Protein AF-A0A5M6A3G6-F1 (afdb_monomer)

pLDDT: mean 91.31, std 10.98, range [29.58, 98.94]

Radius of gyration: 37.59 Å; Cα contacts (8 Å, |Δi|>4): 3059; chains: 1; bounding box: 107×96×107 Å

Mean predicted aligned error: 11.89 Å

Solvent-accessible surface area (backbone atoms only — not comparable to full-atom values): 62170 Å² total; per-residue (Å²): 122,76,72,61,55,53,55,51,49,55,51,47,53,53,49,56,65,65,65,53,73,75,78,51,38,37,45,94,89,37,38,76,45,48,61,46,53,54,71,27,31,33,20,28,87,78,66,41,53,37,49,49,36,28,36,42,50,59,75,40,36,66,74,42,69,69,41,74,74,33,57,95,84,43,53,68,52,46,49,55,53,57,54,47,35,55,52,34,25,47,72,44,64,48,51,45,43,27,36,39,38,43,46,39,42,76,60,21,34,46,87,91,60,89,68,95,48,60,44,48,66,88,42,60,30,69,70,41,33,56,57,36,40,67,62,47,53,47,56,49,46,55,48,41,42,65,46,26,22,34,31,36,39,36,53,60,40,40,44,44,69,68,44,44,73,82,35,74,66,49,52,46,46,35,56,52,44,35,54,51,23,59,32,83,86,49,34,56,31,56,51,43,32,37,32,71,56,41,47,36,28,21,30,48,22,89,86,75,47,75,38,56,88,50,57,57,25,33,56,38,48,34,57,43,50,45,56,38,51,50,49,20,44,76,54,66,29,70,38,43,37,24,46,56,25,25,52,52,13,53,36,38,40,42,38,56,80,50,60,78,85,73,78,30,54,31,36,32,32,38,54,48,46,17,46,48,40,19,17,20,51,84,81,86,86,28,52,82,73,45,21,37,71,48,22,52,50,30,37,55,65,13,47,44,48,40,47,72,55,18,20,33,33,34,77,39,26,41,34,18,47,66,91,63,72,80,48,87,18,27,21,35,18,61,41,68,80,37,66,23,29,48,34,31,48,51,53,54,42,58,74,66,71,31,52,19,40,32,46,56,54,59,46,74,56,50,30,65,40,58,99,59,72,63,58,96,90,53,76,74,45,66,58,46,24,68,39,14,46,59,34,48,49,48,56,49,26,58,52,44,67,76,44,43,57,51,36,47,71,81,88,74,67,43,62,18,67,68,86,77,64,32,31,37,55,42,36,41,56,34,53,40,33,50,33,25,47,46,70,60,91,76,38,34,39,34,36,21,46,39,35,42,28,24,45,12,53,40,27,31,34,21,66,52,85,43,35,43,36,82,54,40,46,71,35,68,67,94,64,85,40,48,33,39,51,49,33,98,88,37,62,35,68,59,31,43,46,41,44,43,22,62,48,76,58,96,73,32,40,40,39,39,28,16,32,90,87,83,32,12,36,40,35,36,29,72,42,88,76,56,72,58,51,78,44,82,45,95,56,56,42,48,29,21,9,60,38,80,56,94,98,38,39,36,40,34,24,34,65,36,48,32,29,39,29,39,33,48,100,83,68,37,73,42,87,88,46,67,39,84,46,47,66,57,82,90,55,77,44,28,28,48,30,32,43,46,80,59,89,77,31,31,33,46,34,28,16,37,43,78,84,79,23,23,24,35,36,30,39,20,78,40,92,75,40,78,56,48,78,45,81,39,34,74,40,88,33,38,25,36,37,24,69,45,66,39,84,68,69,49,40,32,32,40,26,21,28,73,55,56,27,44,22,26,22,28,32,65,30,52,37,45,78,55,98,90,36,78,39,42,36,60,97,55,33,76,56,53,65,45,71,55,65,62,46,87,68,85,75,77,90,40,51,58,75,73,60,47,51,38,70,50,87,60,82,62,88,59,49,25,20,53,27,51,58,57,51,68,31,47,41,32,71,88,48,62,37,16,41,34,34,32,26,63,42,68,42,94,50,70,93,60,36,39,50,26,40,29,30,71,48,55,47,32,95,93,40,44,65,61,30,43,44,34,35,41,35,36,56,71,52,53,38,58,33,25,41,34,40,45,29,47,44,42,46,52,24,35,37,41,32,41,32,25,54,98,83,36,44,22,34,34,25,39,39,35,52,68,84,56,89,61,78,67,46,76,47,80,59,59,76,56,87,65,49,52,43,30,38,35,40,34,38,18,71,84,74,37,34,32,42,35,30,37,21,79,75,83,74,60,73,47,78,50,71,73,68,40,75,49,38,58,34,71,72,47,59,53,29,34,19,43,30,42,39,28,28,6,57,68,50,60,78,26,34,35,37,33,42,34,39,34,41,49,95,73,79,59,66,75,62,53,42,69,86,79,74,86,64,78,57,70,43,73,38,35,54,71,45,68,48,60,78,66,67,53,68,43,78,41,47,33,50,38,71,51,72,54,48,33,33,39,32,28,66,70,69,52,74,44,84,36,28,53,52,40,48,78,49,61,78,30,63,79,25,40,44,78,55,72,37,25,41,31,20,63,31,66,45,64,31,50,36,40,39,32,41,69,30,85,81,62,43,73,44,69,52,69,35,40,38,37,19,31,76,62,57,67,40,65,89,64,34,41,25,56,78,33,49,72,37,44,60,40,48,92,69,31,33,37,29,27,15,74,69,5,26,25,32,42,75,37,97,78,26,32,69,47,62,92,33,48,28,43,37,39,32,36,71,52,75,30,66,88,36,67,30,25,43,36,40,24,53,44,99,44,91,87,50,74,32,30,72,43,77,39,32,75,43,53,60,44,81,43,48,43,84,75,37,38,18,61,102,54,90,49,69,49,52,34,63,34,33,15,35,42,36,42,34,25,56,31,81,50,74,45,30,48,71,47,52,49,64,26,77,50,92,84,65,52,76,71,68,66,78,72,72,83,71,67,63,95,45,48,64,22,43,30,23,40,78,87,68,50,76,76,47,69,66,38,44,54,72,54,50,68,74,73,51,72,68,46,63,30,26,49,63,89,38,84,44,76,38,82,122

Structure (mmCIF, N/CA/C/O backbone):
data_AF-A0A5M6A3G6-F1
#
_entry.id   AF-A0A5M6A3G6-F1
#
loop_
_atom_site.group_PDB
_atom_site.id
_atom_site.type_symbol
_atom_site.label_atom_id
_atom_site.label_alt_id
_atom_site.label_comp_id
_atom_site.label_asym_id
_atom_site.label_entity_id
_atom_site.label_seq_id
_atom_site.pdbx_PDB_ins_code
_atom_site.Cartn_x
_atom_site.Cartn_y
_atom_site.Cartn_z
_atom_site.occupancy
_atom_site.B_iso_or_equiv
_atom_site.auth_seq_id
_atom_site.auth_comp_id
_atom_site.auth_asym_id
_atom_site.auth_atom_id
_atom_site.pdbx_PDB_model_num
ATOM 1 N N . MET A 1 1 ? 40.052 42.324 5.646 1.00 44.34 1 MET A N 1
ATOM 2 C CA . MET A 1 1 ? 39.030 41.445 6.258 1.00 44.34 1 MET A CA 1
ATOM 3 C C . MET A 1 1 ? 37.590 41.739 5.827 1.00 44.34 1 MET A C 1
ATOM 5 O O . MET A 1 1 ? 36.811 40.811 5.893 1.00 44.34 1 MET A O 1
ATOM 9 N N . LYS A 1 2 ? 37.217 42.934 5.326 1.00 38.97 2 LYS A N 1
ATOM 10 C CA . LYS A 1 2 ? 35.845 43.199 4.823 1.00 38.97 2 LYS A CA 1
ATOM 11 C C . LYS A 1 2 ? 35.543 42.724 3.384 1.00 38.97 2 LYS A C 1
ATOM 13 O O . LYS A 1 2 ? 34.384 42.518 3.070 1.00 38.97 2 LYS A O 1
ATOM 18 N N . ASN A 1 3 ? 36.555 42.498 2.538 1.00 44.38 3 ASN A N 1
ATOM 19 C CA . ASN A 1 3 ? 36.342 42.066 1.141 1.00 44.38 3 ASN A CA 1
ATOM 20 C C . ASN A 1 3 ? 36.299 40.543 0.934 1.00 44.38 3 ASN A C 1
ATOM 22 O O . ASN A 1 3 ? 35.901 40.101 -0.131 1.00 44.38 3 ASN A O 1
ATOM 26 N N . ILE A 1 4 ? 36.695 39.740 1.928 1.00 45.25 4 ILE A N 1
ATOM 27 C CA . ILE A 1 4 ? 36.640 38.268 1.830 1.00 45.25 4 ILE A CA 1
ATOM 28 C C . ILE A 1 4 ? 35.247 37.762 2.237 1.00 45.25 4 ILE A C 1
ATOM 30 O O . ILE A 1 4 ? 34.773 36.770 1.704 1.00 45.25 4 ILE A O 1
ATOM 34 N N . THR A 1 5 ? 34.546 38.493 3.107 1.00 46.38 5 THR A N 1
ATOM 35 C CA . THR A 1 5 ? 33.205 38.132 3.579 1.00 46.38 5 THR A CA 1
ATOM 36 C C . THR A 1 5 ? 32.126 38.343 2.516 1.00 46.38 5 THR A C 1
ATOM 38 O O . THR A 1 5 ? 31.248 37.502 2.397 1.00 46.38 5 THR A O 1
ATOM 41 N N . ASN A 1 6 ? 32.213 39.394 1.690 1.00 43.28 6 ASN A N 1
ATOM 42 C CA . ASN A 1 6 ? 31.224 39.618 0.624 1.00 43.28 6 ASN A CA 1
ATOM 43 C C . ASN A 1 6 ? 31.356 38.619 -0.532 1.00 43.28 6 ASN A C 1
ATOM 45 O O . ASN A 1 6 ? 30.341 38.156 -1.031 1.00 43.28 6 ASN A O 1
ATOM 49 N N . VAL A 1 7 ? 32.579 38.217 -0.897 1.00 50.50 7 VAL A N 1
ATOM 50 C CA . VAL A 1 7 ? 32.787 37.181 -1.924 1.00 50.50 7 VAL A CA 1
ATOM 51 C C . VAL A 1 7 ? 32.307 35.818 -1.420 1.00 50.50 7 VAL A C 1
ATOM 53 O O . VAL A 1 7 ? 31.741 35.060 -2.190 1.00 50.50 7 VAL A O 1
ATOM 56 N N . PHE A 1 8 ? 32.458 35.521 -0.125 1.00 50.53 8 PHE A N 1
ATOM 57 C CA . PHE A 1 8 ? 31.960 34.274 0.466 1.00 50.53 8 PHE A CA 1
ATOM 58 C C . PHE A 1 8 ? 30.425 34.235 0.555 1.00 50.53 8 PHE A C 1
ATOM 60 O O . PHE A 1 8 ? 29.841 33.184 0.326 1.00 50.53 8 PHE A O 1
ATOM 67 N N . TYR A 1 9 ? 29.769 35.371 0.825 1.00 47.56 9 TYR A N 1
ATOM 68 C CA . TYR A 1 9 ? 28.304 35.478 0.817 1.00 47.56 9 TYR A CA 1
ATOM 69 C C . TYR A 1 9 ? 27.712 35.456 -0.600 1.00 47.56 9 TYR A C 1
ATOM 71 O O . TYR A 1 9 ? 26.699 34.801 -0.805 1.00 47.56 9 TYR A O 1
ATOM 79 N N . GLU A 1 10 ? 28.346 36.092 -1.591 1.00 44.28 10 GLU A N 1
ATOM 80 C CA . GLU A 1 10 ? 27.923 35.983 -2.997 1.00 44.28 10 GLU A CA 1
ATOM 81 C C . GLU A 1 10 ? 28.148 34.567 -3.551 1.00 44.28 10 GLU A C 1
ATOM 83 O O . GLU A 1 10 ? 27.315 34.070 -4.303 1.00 44.28 10 GLU A O 1
ATOM 88 N N . PHE A 1 11 ? 29.213 33.876 -3.122 1.00 48.66 11 PHE A N 1
ATOM 89 C CA . PHE A 1 11 ? 29.443 32.471 -3.468 1.00 48.66 11 PHE A CA 1
ATOM 90 C C . PHE A 1 11 ? 28.448 31.536 -2.766 1.00 48.66 11 PHE A C 1
ATOM 92 O O . PHE A 1 11 ? 28.004 30.581 -3.387 1.00 48.66 11 PHE A O 1
ATOM 99 N N . LEU A 1 12 ? 28.046 31.815 -1.516 1.00 43.69 12 LEU A N 1
ATOM 100 C CA . LEU A 1 12 ? 27.002 31.051 -0.818 1.00 43.69 12 LEU A CA 1
ATOM 101 C C . LEU A 1 12 ? 25.613 31.282 -1.418 1.00 43.69 12 LEU A C 1
ATOM 103 O O . LEU A 1 12 ? 24.862 30.330 -1.548 1.00 43.69 12 LEU A O 1
ATOM 107 N N . ILE A 1 13 ? 25.279 32.510 -1.824 1.00 44.72 13 ILE A N 1
ATOM 108 C CA . ILE A 1 13 ? 24.009 32.802 -2.506 1.00 44.72 13 ILE A CA 1
ATOM 109 C C . ILE A 1 13 ? 23.997 32.146 -3.892 1.00 44.72 13 ILE A C 1
ATOM 111 O O . ILE A 1 13 ? 23.001 31.538 -4.262 1.00 44.72 13 ILE A O 1
ATOM 115 N N . ALA A 1 14 ? 25.115 32.171 -4.626 1.00 35.78 14 ALA A N 1
ATOM 116 C CA . ALA A 1 14 ? 25.240 31.438 -5.884 1.00 35.78 14 ALA A CA 1
ATOM 117 C C . ALA A 1 14 ? 25.163 29.911 -5.684 1.00 35.78 14 ALA A C 1
ATOM 119 O O . ALA A 1 14 ? 24.545 29.240 -6.501 1.00 35.78 14 ALA A O 1
ATOM 120 N N . LEU A 1 15 ? 25.723 29.362 -4.597 1.00 33.62 15 LEU A N 1
ATOM 121 C CA . LEU A 1 15 ? 25.658 27.929 -4.277 1.00 33.62 15 LEU A CA 1
ATOM 122 C C . LEU A 1 15 ? 24.265 27.499 -3.777 1.00 33.62 15 LEU A C 1
ATOM 124 O O . LEU A 1 15 ? 23.814 26.412 -4.116 1.00 33.62 15 LEU A O 1
ATOM 128 N N . CYS A 1 16 ? 23.555 28.357 -3.037 1.00 35.69 16 CYS A N 1
ATOM 129 C CA . CYS A 1 16 ? 22.162 28.133 -2.637 1.00 35.69 16 CYS A CA 1
ATOM 130 C C . CYS A 1 16 ? 21.196 28.247 -3.829 1.00 35.69 16 CYS A C 1
ATOM 132 O O . CYS A 1 16 ? 20.249 27.476 -3.898 1.00 35.69 16 CYS A O 1
ATOM 134 N N . CYS A 1 17 ? 21.471 29.115 -4.810 1.00 30.91 17 CYS A N 1
ATOM 135 C CA . CYS A 1 17 ? 20.741 29.138 -6.086 1.00 30.91 17 CYS A CA 1
ATOM 136 C C . CYS A 1 17 ? 21.156 28.012 -7.058 1.00 30.91 17 CYS A C 1
ATOM 138 O O . CYS A 1 17 ? 20.482 27.803 -8.060 1.00 30.91 17 CYS A O 1
ATOM 140 N N . LEU A 1 18 ? 22.255 27.295 -6.790 1.00 29.58 18 LEU A N 1
ATOM 141 C CA . LEU A 1 18 ? 22.707 26.127 -7.564 1.00 29.58 18 LEU A CA 1
ATOM 142 C C . LEU A 1 18 ? 22.288 24.784 -6.940 1.00 29.58 18 LEU A C 1
ATOM 144 O O . LEU A 1 18 ? 22.514 23.748 -7.559 1.00 29.58 18 LEU A O 1
ATOM 148 N N . MET A 1 19 ? 21.683 24.787 -5.745 1.00 31.11 19 MET A N 1
ATOM 149 C CA . MET A 1 19 ? 21.135 23.588 -5.089 1.00 31.11 19 MET A CA 1
ATOM 150 C C . MET A 1 19 ? 19.605 23.573 -5.002 1.00 31.11 19 MET A C 1
ATOM 152 O O . MET A 1 19 ? 19.036 22.624 -4.476 1.00 31.11 19 MET A O 1
ATOM 156 N N . SER A 1 20 ? 18.922 24.548 -5.604 1.00 30.31 20 SER A N 1
ATOM 157 C CA . SER A 1 20 ? 17.609 24.264 -6.171 1.00 30.31 20 SER A CA 1
ATOM 158 C C . SER A 1 20 ? 17.848 23.407 -7.410 1.00 30.31 20 SER A C 1
ATOM 160 O O . SER A 1 20 ? 18.215 23.940 -8.462 1.00 30.31 20 SER A O 1
ATOM 162 N N . SER A 1 21 ? 17.682 22.085 -7.302 1.00 32.34 21 SER A N 1
ATOM 163 C CA . SER A 1 21 ? 17.351 21.289 -8.481 1.00 32.34 21 SER A CA 1
ATOM 164 C C . SER A 1 21 ? 16.167 22.003 -9.118 1.00 32.34 21 SER A C 1
ATOM 166 O O . SER A 1 21 ? 15.085 22.036 -8.534 1.00 32.34 21 SER A O 1
ATOM 168 N N . SER A 1 22 ? 16.396 22.694 -10.233 1.00 35.22 22 SER A N 1
ATOM 169 C CA . SER A 1 22 ? 15.301 23.217 -11.038 1.00 35.22 22 SER A CA 1
ATOM 170 C C . SER A 1 22 ? 14.520 21.970 -11.394 1.00 35.22 22 SER A C 1
ATOM 172 O O . SER A 1 22 ? 15.060 21.106 -12.089 1.00 35.22 22 SER A O 1
ATOM 174 N N . ALA A 1 23 ? 13.352 21.784 -10.790 1.00 40.34 23 ALA A N 1
ATOM 175 C CA . ALA A 1 23 ? 12.587 20.599 -11.092 1.00 40.34 23 ALA A CA 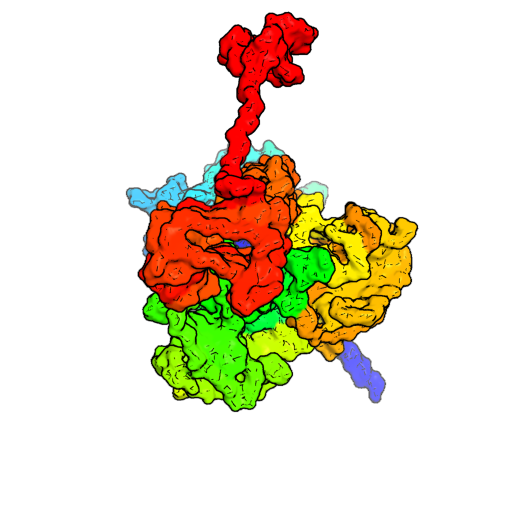1
ATOM 176 C C . ALA A 1 23 ? 12.290 20.624 -12.602 1.00 40.34 23 ALA A C 1
ATOM 178 O O . ALA A 1 23 ? 12.112 21.675 -13.223 1.00 40.34 23 ALA A O 1
ATOM 179 N N . LEU A 1 24 ? 12.478 19.457 -13.209 1.00 51.84 24 LEU A N 1
ATOM 180 C CA . LEU A 1 24 ? 12.478 19.261 -14.650 1.00 51.84 24 LEU A CA 1
ATOM 181 C C . LEU A 1 24 ? 11.024 19.299 -15.108 1.00 51.84 24 LEU A C 1
ATOM 183 O O . LEU A 1 24 ? 10.264 18.412 -14.729 1.00 51.84 24 LEU A O 1
ATOM 187 N N . TRP A 1 25 ? 10.639 20.301 -15.897 1.00 58.38 25 TRP A N 1
ATOM 188 C CA . TRP A 1 25 ? 9.245 20.465 -16.302 1.00 58.38 25 TRP A CA 1
ATOM 189 C C . TRP A 1 25 ? 9.119 20.798 -17.794 1.00 58.38 25 TRP A C 1
ATOM 191 O O . TRP A 1 25 ? 9.829 21.679 -18.286 1.00 58.38 25 TRP A O 1
ATOM 201 N N . ALA A 1 26 ? 8.211 20.127 -18.517 1.00 60.78 26 ALA A N 1
ATOM 202 C CA . ALA A 1 26 ? 7.874 20.497 -19.903 1.00 60.78 26 ALA A CA 1
ATOM 203 C C . ALA A 1 26 ? 7.131 21.838 -19.962 1.00 60.78 26 ALA A C 1
ATOM 205 O O . ALA A 1 26 ? 7.266 22.615 -20.907 1.00 60.78 26 ALA A O 1
ATOM 206 N N . TRP A 1 27 ? 6.383 22.143 -18.906 1.00 77.88 27 TRP A N 1
ATOM 207 C CA . TRP A 1 27 ? 5.884 23.470 -18.592 1.00 77.88 27 TRP A CA 1
ATOM 208 C C . TRP A 1 27 ? 5.835 23.671 -17.084 1.00 77.88 27 TRP A C 1
ATOM 210 O O . TRP A 1 27 ? 5.899 22.694 -16.356 1.00 77.88 27 TRP A O 1
ATOM 220 N N . GLU A 1 28 ? 5.703 24.922 -16.634 1.00 67.56 28 GLU A N 1
ATOM 221 C CA . GLU A 1 28 ? 5.593 25.282 -15.211 1.00 67.56 28 GLU A CA 1
ATOM 222 C C . GLU A 1 28 ? 4.707 24.283 -14.443 1.00 67.56 28 GLU A C 1
ATOM 224 O O . GLU A 1 28 ? 3.577 24.018 -14.851 1.00 67.56 28 GLU A O 1
ATOM 229 N N . ASP A 1 29 ? 5.282 23.688 -13.394 1.00 63.97 29 ASP A N 1
ATOM 230 C CA . ASP A 1 29 ? 4.662 22.728 -12.471 1.00 63.97 29 ASP A CA 1
ATOM 231 C C . ASP A 1 29 ? 4.391 21.294 -12.988 1.00 63.97 29 ASP A C 1
ATOM 233 O O . ASP A 1 29 ? 3.939 20.449 -12.213 1.00 63.97 29 ASP A O 1
ATOM 237 N N . MET A 1 30 ? 4.720 20.941 -14.242 1.00 83.19 30 MET A N 1
ATOM 238 C CA . MET A 1 30 ? 4.516 19.566 -14.736 1.00 83.19 30 MET A CA 1
ATOM 239 C C . MET A 1 30 ? 5.638 18.608 -14.323 1.00 83.19 30 MET A C 1
ATOM 241 O O . MET A 1 30 ? 6.730 18.616 -14.891 1.00 83.19 30 MET A O 1
ATOM 245 N N . SER A 1 31 ? 5.338 17.742 -13.359 1.00 84.38 31 SER A N 1
ATOM 246 C CA . SER A 1 31 ? 6.237 16.698 -12.863 1.00 84.38 31 SER A CA 1
ATOM 247 C C . SER A 1 31 ? 6.411 15.509 -13.824 1.00 84.38 31 SER A C 1
ATOM 249 O O . SER A 1 31 ? 5.629 15.314 -14.750 1.00 84.38 31 SER A O 1
ATOM 251 N N . MET A 1 32 ? 7.437 14.688 -13.579 1.00 89.88 32 MET A N 1
ATOM 252 C CA . MET A 1 32 ? 7.786 13.516 -14.397 1.00 89.88 32 MET A CA 1
ATOM 253 C C . MET A 1 32 ? 7.957 12.241 -13.545 1.00 89.88 32 MET A C 1
ATOM 255 O O . MET A 1 32 ? 9.022 11.612 -13.590 1.00 89.88 32 MET A O 1
ATOM 259 N N . PRO A 1 33 ? 6.951 11.843 -12.745 1.00 90.81 33 PRO A N 1
ATOM 260 C CA . PRO A 1 33 ? 7.026 10.639 -11.927 1.00 90.81 33 PRO A CA 1
ATOM 261 C C . PRO A 1 33 ? 7.120 9.378 -12.798 1.00 90.81 33 PRO A C 1
ATOM 263 O O . PRO A 1 33 ? 6.880 9.394 -14.014 1.00 90.81 33 PRO A O 1
ATOM 266 N N . ARG A 1 34 ? 7.442 8.243 -12.178 1.00 90.50 34 ARG A N 1
ATOM 267 C CA . ARG A 1 34 ? 7.349 6.950 -12.861 1.00 90.50 34 ARG A CA 1
ATOM 268 C C . ARG A 1 34 ? 5.881 6.614 -13.119 1.00 90.50 34 ARG A C 1
ATOM 270 O O . ARG A 1 34 ? 5.117 6.458 -12.176 1.00 90.50 34 ARG A O 1
ATOM 277 N N . LEU A 1 35 ? 5.517 6.427 -14.383 1.00 94.31 35 LEU A N 1
ATOM 278 C CA . LEU A 1 35 ? 4.175 5.969 -14.743 1.00 94.31 35 LEU A CA 1
ATOM 279 C C . LEU A 1 35 ? 4.099 4.442 -14.762 1.00 94.31 35 LEU A C 1
ATOM 281 O O . LEU A 1 35 ? 5.102 3.758 -15.007 1.00 94.31 35 LEU A O 1
ATOM 285 N N . HIS A 1 36 ? 2.899 3.918 -14.542 1.00 94.94 36 HIS A N 1
ATOM 286 C CA . HIS A 1 36 ? 2.589 2.499 -14.673 1.00 94.94 36 HIS A CA 1
ATOM 287 C C . HIS A 1 36 ? 1.163 2.293 -15.193 1.00 94.94 36 HIS A C 1
ATOM 289 O O . HIS A 1 36 ? 0.386 3.242 -15.299 1.00 94.94 36 HIS A O 1
ATOM 295 N N . VAL A 1 37 ? 0.850 1.063 -15.594 1.00 95.56 37 VAL A N 1
ATOM 296 C CA . VAL A 1 37 ? -0.496 0.695 -16.047 1.00 95.56 37 VAL A CA 1
ATOM 297 C C . VAL A 1 37 ? -1.285 0.141 -14.867 1.00 95.56 37 VAL A C 1
ATOM 299 O O . VAL A 1 37 ? -0.849 -0.834 -14.257 1.00 95.56 37 VAL A O 1
ATOM 302 N N . GLU A 1 38 ? -2.448 0.729 -14.592 1.00 90.44 38 GLU A N 1
ATOM 303 C CA . GLU A 1 38 ? -3.414 0.239 -13.608 1.00 90.44 38 GLU A CA 1
ATOM 304 C C . GLU A 1 38 ? -4.786 0.082 -14.276 1.00 90.44 38 GLU A C 1
ATOM 306 O O . GLU A 1 38 ? -5.403 1.046 -14.746 1.00 90.44 38 GLU A O 1
ATOM 311 N N . GLY A 1 39 ? -5.247 -1.168 -14.380 1.00 89.62 39 GLY A N 1
ATOM 312 C CA . GLY A 1 39 ? -6.423 -1.511 -15.176 1.00 89.62 39 GLY A CA 1
ATOM 313 C C . GLY A 1 39 ? -6.302 -0.967 -16.603 1.00 89.62 39 GLY A C 1
ATOM 314 O O . GLY A 1 39 ? -5.315 -1.203 -17.298 1.00 89.62 39 GLY A O 1
ATOM 315 N N . ARG A 1 40 ? -7.300 -0.187 -17.034 1.00 94.12 40 ARG A N 1
ATOM 316 C CA . ARG A 1 40 ? -7.315 0.434 -18.367 1.00 94.12 40 ARG A CA 1
ATOM 317 C C . ARG A 1 40 ? -6.567 1.765 -18.467 1.00 94.12 40 ARG A C 1
ATOM 319 O O . ARG A 1 40 ? -6.582 2.362 -19.541 1.00 94.12 40 ARG A O 1
ATOM 326 N N . TYR A 1 41 ? -5.966 2.260 -17.390 1.00 95.56 41 TYR A N 1
ATOM 327 C CA . TYR A 1 41 ? -5.386 3.599 -17.337 1.00 95.56 41 TYR A CA 1
ATOM 328 C C . TYR A 1 41 ? -3.861 3.556 -17.263 1.00 95.56 41 TYR A C 1
ATOM 330 O O . TYR A 1 41 ? -3.257 2.631 -16.724 1.00 95.56 41 TYR A O 1
ATOM 338 N N . LEU A 1 42 ? -3.241 4.596 -17.813 1.00 96.38 42 LEU A N 1
ATOM 339 C CA . LEU A 1 42 ? -1.889 4.988 -17.453 1.00 96.38 42 LEU A CA 1
ATOM 340 C C . LEU A 1 42 ? -2.015 5.902 -16.231 1.00 96.38 42 LEU A C 1
ATOM 342 O O . LEU A 1 42 ? -2.806 6.844 -16.269 1.00 96.38 42 LEU A O 1
ATOM 346 N N . VAL A 1 43 ? -1.281 5.613 -15.162 1.00 93.94 43 VAL A N 1
ATOM 347 C CA . VAL A 1 43 ? -1.388 6.346 -13.895 1.00 93.94 43 VAL A CA 1
ATOM 348 C C . VAL A 1 43 ? -0.020 6.736 -13.348 1.00 93.94 43 VAL A C 1
ATOM 350 O O . VAL A 1 43 ? 1.005 6.114 -13.659 1.00 93.94 43 VAL A O 1
ATOM 353 N N . ASP A 1 44 ? -0.006 7.794 -12.545 1.00 92.62 44 ASP A N 1
ATOM 354 C CA . ASP A 1 44 ? 1.148 8.164 -11.728 1.00 92.62 44 ASP A CA 1
ATOM 355 C C . ASP A 1 44 ? 1.199 7.350 -10.410 1.00 92.62 44 ASP A C 1
ATOM 357 O O . ASP A 1 44 ? 0.320 6.522 -10.159 1.00 92.62 44 ASP A O 1
ATOM 361 N N . PRO A 1 45 ? 2.236 7.515 -9.566 1.00 86.69 45 PRO A N 1
ATOM 362 C CA . PRO A 1 45 ? 2.382 6.767 -8.312 1.00 86.69 45 PRO A CA 1
ATOM 363 C C . PRO A 1 45 ? 1.282 7.007 -7.271 1.00 86.69 45 PRO A C 1
ATOM 365 O O . PRO A 1 45 ? 1.200 6.248 -6.308 1.00 86.69 45 PRO A O 1
ATOM 368 N N . HIS A 1 46 ? 0.446 8.031 -7.458 1.00 85.75 46 HIS A N 1
ATOM 369 C CA . HIS A 1 4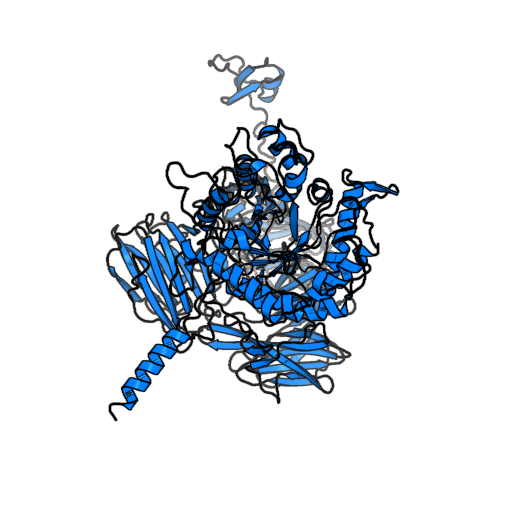6 ? -0.658 8.383 -6.563 1.00 85.75 46 HIS A CA 1
ATOM 370 C C . HIS A 1 46 ? -2.019 7.928 -7.101 1.00 85.75 46 HIS A C 1
ATOM 372 O O . HIS A 1 46 ? -3.048 8.231 -6.499 1.00 85.75 46 HIS A O 1
ATOM 378 N N . GLY A 1 47 ? -2.032 7.214 -8.233 1.00 86.38 47 GLY A N 1
ATOM 379 C CA . GLY A 1 47 ? -3.245 6.720 -8.881 1.00 86.38 47 GLY A CA 1
ATOM 380 C C . GLY A 1 47 ? -3.969 7.766 -9.733 1.00 86.38 47 GLY A C 1
ATOM 381 O O . GLY A 1 47 ? -5.080 7.506 -10.198 1.00 86.38 47 GLY A O 1
ATOM 382 N N . ASN A 1 48 ? -3.377 8.944 -9.974 1.00 89.62 48 ASN A N 1
ATOM 383 C CA . ASN A 1 48 ? -4.002 9.919 -10.867 1.00 89.62 48 ASN A CA 1
ATOM 384 C C . ASN A 1 48 ? -3.922 9.420 -12.311 1.00 89.62 48 ASN A C 1
ATOM 386 O O . ASN A 1 48 ? -2.885 8.919 -12.754 1.00 89.62 48 ASN A O 1
ATOM 390 N N . LYS A 1 49 ? -5.010 9.594 -13.066 1.00 92.06 49 LYS A N 1
ATOM 391 C CA . LYS A 1 49 ? -5.065 9.239 -14.488 1.00 92.06 49 LYS A CA 1
ATOM 392 C C . LYS A 1 49 ? -4.158 10.164 -15.292 1.00 92.06 49 LYS A C 1
ATOM 394 O O . LYS A 1 49 ? -4.173 11.379 -15.112 1.00 92.06 49 LYS A O 1
ATOM 399 N N . VAL A 1 50 ? -3.404 9.584 -16.220 1.00 93.94 50 VAL A N 1
ATOM 400 C CA . VAL A 1 50 ? -2.468 10.303 -17.081 1.00 93.94 50 VAL A CA 1
ATOM 401 C C . VAL A 1 50 ? -2.759 10.011 -18.548 1.00 93.94 50 VAL A C 1
ATOM 403 O O . VAL A 1 50 ? -2.685 8.865 -18.983 1.00 93.94 50 VAL A O 1
ATOM 406 N N . ASN A 1 51 ? -3.001 11.059 -19.338 1.00 95.31 51 ASN A N 1
ATOM 407 C CA . ASN A 1 51 ? -3.039 10.977 -20.798 1.00 95.31 51 ASN A CA 1
ATOM 408 C C . ASN A 1 51 ? -1.920 11.839 -21.394 1.00 95.31 51 ASN A C 1
ATOM 410 O O . ASN A 1 51 ? -1.859 13.059 -21.219 1.00 95.31 51 ASN A O 1
ATOM 414 N N . LEU A 1 52 ? -1.004 11.191 -22.109 1.00 96.69 52 LEU A N 1
ATOM 415 C CA . LEU A 1 52 ? 0.155 11.842 -22.701 1.00 96.69 52 LEU A CA 1
ATOM 416 C C . LEU A 1 52 ? -0.190 12.426 -24.076 1.00 96.69 52 LEU A C 1
ATOM 418 O O . LEU A 1 52 ? -0.830 11.779 -24.901 1.00 96.69 52 LEU A O 1
ATOM 422 N N . HIS A 1 53 ? 0.285 13.642 -24.328 1.00 96.75 53 HIS A N 1
ATOM 423 C CA . HIS A 1 53 ? 0.072 14.422 -25.538 1.00 96.75 53 HIS A CA 1
ATOM 424 C C . HIS A 1 53 ? 1.406 14.918 -26.093 1.00 96.75 53 HIS A C 1
ATOM 426 O O . HIS A 1 53 ? 2.202 15.540 -25.383 1.00 96.75 53 HIS A O 1
ATOM 432 N N . GLY A 1 54 ? 1.692 14.603 -27.354 1.00 96.69 54 GLY A N 1
ATOM 433 C CA . GLY A 1 54 ? 3.071 14.664 -27.833 1.00 96.69 54 GLY A CA 1
ATOM 434 C C . GLY A 1 54 ? 3.252 14.909 -29.317 1.00 96.69 54 GLY A C 1
ATOM 435 O O . GLY A 1 54 ? 2.322 15.281 -30.039 1.00 96.69 54 GLY A O 1
ATOM 436 N N . PHE A 1 55 ? 4.488 14.678 -29.752 1.00 97.62 55 PHE A N 1
ATOM 437 C CA . PHE A 1 55 ? 4.943 14.747 -31.139 1.00 97.62 55 PHE A CA 1
ATOM 438 C C . PHE A 1 55 ? 5.935 13.617 -31.435 1.00 97.62 55 PHE A C 1
ATOM 440 O O . PHE A 1 55 ? 6.398 12.920 -30.529 1.00 97.62 55 PHE A O 1
ATOM 447 N N . ALA A 1 56 ? 6.272 13.431 -32.709 1.00 96.56 56 ALA A N 1
ATOM 448 C CA . ALA A 1 56 ? 7.257 12.447 -33.141 1.00 96.56 56 ALA A CA 1
ATOM 449 C C . ALA A 1 56 ? 8.511 13.113 -33.714 1.00 96.56 56 ALA A C 1
ATOM 451 O O . ALA A 1 56 ? 8.450 14.176 -34.335 1.00 96.56 56 ALA A O 1
ATOM 452 N N . GLN A 1 57 ? 9.657 12.453 -33.557 1.00 95.44 57 GLN A N 1
ATOM 453 C CA . GLN A 1 57 ? 10.907 12.891 -34.164 1.00 95.44 57 GLN A CA 1
ATOM 454 C C . GLN A 1 57 ? 11.696 11.705 -34.713 1.00 95.44 57 GLN A C 1
ATOM 456 O O . GLN A 1 57 ? 11.910 10.693 -34.043 1.00 95.44 57 GLN A O 1
ATOM 461 N N . THR A 1 58 ? 12.153 11.866 -35.954 1.00 93.88 58 THR A N 1
ATOM 462 C CA . THR A 1 58 ? 12.992 10.895 -36.655 1.00 93.88 58 THR A CA 1
ATOM 463 C C . THR A 1 58 ? 14.375 11.484 -36.878 1.00 93.88 58 THR A C 1
ATOM 465 O O . THR A 1 58 ? 14.519 12.555 -37.471 1.00 93.88 58 THR A O 1
ATOM 468 N N . TYR A 1 59 ? 15.406 10.785 -36.410 1.00 93.75 59 TYR A N 1
ATOM 469 C CA . TYR A 1 59 ? 16.789 11.249 -36.504 1.00 93.75 59 TYR A CA 1
ATOM 470 C C . TYR A 1 59 ? 17.445 10.712 -37.768 1.00 93.75 59 TYR A C 1
ATOM 472 O O . TYR A 1 59 ? 18.228 9.769 -37.728 1.00 93.75 59 TYR A O 1
ATOM 480 N N . SER A 1 60 ? 17.132 11.309 -38.908 1.00 91.00 60 SER A N 1
ATOM 481 C CA . SER A 1 60 ? 17.712 10.929 -40.194 1.00 91.00 60 SER A CA 1
ATOM 482 C C . SER A 1 60 ? 17.894 12.167 -41.061 1.00 91.00 60 SER A C 1
ATOM 484 O O . SER A 1 60 ? 17.044 13.061 -41.009 1.00 91.00 60 SER A O 1
ATOM 486 N N . PRO A 1 61 ? 18.957 12.247 -41.888 1.00 89.00 61 PRO A N 1
ATOM 487 C CA . PRO A 1 61 ? 19.180 13.394 -42.759 1.00 89.00 61 PRO A CA 1
ATOM 488 C C . PRO A 1 61 ? 17.952 13.709 -43.611 1.00 89.00 61 PRO A C 1
ATOM 490 O O . PRO A 1 61 ? 17.593 14.870 -43.761 1.00 89.00 61 PRO A O 1
ATOM 493 N N . TRP A 1 62 ? 17.270 12.679 -44.121 1.00 88.06 62 TRP A N 1
ATOM 494 C CA . TRP A 1 62 ? 16.089 12.836 -44.967 1.00 88.06 62 TRP A CA 1
ATOM 495 C C . TRP A 1 62 ? 14.952 13.580 -44.256 1.00 88.06 62 TRP A C 1
ATOM 497 O O . TRP A 1 62 ? 14.428 14.559 -44.787 1.00 88.06 62 TRP A O 1
ATOM 507 N N . PHE A 1 63 ? 14.634 13.166 -43.029 1.00 86.06 63 PHE A N 1
ATOM 508 C CA . PHE A 1 63 ? 13.606 13.797 -42.200 1.00 86.06 63 PHE A CA 1
ATOM 509 C C . PHE A 1 63 ? 14.070 15.128 -41.588 1.00 86.06 63 PHE A C 1
ATOM 511 O O . PHE A 1 63 ? 13.254 15.989 -41.277 1.00 86.06 63 PHE A O 1
ATOM 518 N N . ASN A 1 64 ? 15.380 15.355 -41.469 1.00 88.81 64 ASN A N 1
ATOM 519 C CA . ASN A 1 64 ? 15.961 16.612 -41.004 1.00 88.81 64 ASN A CA 1
ATOM 520 C C . ASN A 1 64 ? 16.200 17.590 -42.169 1.00 88.81 64 ASN A C 1
ATOM 522 O O . ASN A 1 64 ? 17.336 17.947 -42.500 1.00 88.81 64 ASN A O 1
ATOM 526 N N . GLU A 1 65 ? 15.090 18.028 -42.776 1.00 86.62 65 GLU A N 1
ATOM 527 C CA . GLU A 1 65 ? 15.038 18.967 -43.907 1.00 86.62 65 GLU A CA 1
ATOM 528 C C . GLU A 1 65 ? 15.832 18.465 -45.136 1.00 86.62 65 GLU A C 1
ATOM 530 O O . GLU A 1 65 ? 16.645 19.190 -45.714 1.00 86.62 65 GLU A O 1
ATOM 535 N N . MET A 1 66 ? 15.594 17.211 -45.552 1.00 88.44 66 MET A N 1
ATOM 536 C CA . MET A 1 66 ? 16.117 16.600 -46.790 1.00 88.44 66 MET A CA 1
ATOM 537 C C . MET A 1 66 ? 17.650 16.650 -46.924 1.00 88.44 66 MET A C 1
ATOM 539 O O . MET A 1 66 ? 18.199 16.897 -47.999 1.00 88.44 66 MET A O 1
ATOM 543 N N . GLY A 1 67 ? 18.355 16.430 -45.818 1.00 85.62 67 GLY A N 1
ATOM 544 C CA . GLY A 1 67 ? 19.813 16.355 -45.739 1.00 85.62 67 GLY A CA 1
ATOM 545 C C . GLY A 1 67 ? 20.504 17.715 -45.676 1.00 85.62 67 GLY A C 1
ATOM 546 O O . GLY A 1 67 ? 21.727 17.782 -45.747 1.00 85.62 67 GLY A O 1
ATOM 547 N N . GLN A 1 68 ? 19.755 18.814 -45.537 1.00 89.06 68 GLN A N 1
ATOM 548 C CA . GLN A 1 68 ? 20.332 20.163 -45.530 1.00 89.06 68 GLN A CA 1
ATOM 549 C C . GLN A 1 68 ? 21.029 20.529 -44.212 1.00 89.06 68 GLN A C 1
ATOM 551 O O . GLN A 1 68 ? 21.797 21.491 -44.176 1.00 89.06 68 GLN A O 1
ATOM 556 N N . LYS A 1 69 ? 20.762 19.804 -43.118 1.00 90.81 69 LYS A N 1
ATOM 557 C CA . LYS A 1 69 ? 21.307 20.119 -41.784 1.00 90.81 69 LYS A CA 1
ATOM 558 C C . LYS A 1 69 ? 22.550 19.319 -41.439 1.00 90.81 69 LYS A C 1
ATOM 560 O O . LYS A 1 69 ? 23.493 19.862 -40.862 1.00 90.81 69 LYS A O 1
ATOM 565 N N . TRP A 1 70 ? 22.542 18.037 -41.777 1.00 92.44 70 TRP A N 1
ATOM 566 C CA . TRP A 1 70 ? 23.627 17.106 -41.515 1.00 92.44 70 TRP A CA 1
ATOM 567 C C . TRP A 1 70 ? 23.502 15.890 -42.434 1.00 92.44 70 TRP A C 1
ATOM 569 O O . TRP A 1 70 ? 22.421 15.589 -42.935 1.00 92.44 70 TRP A O 1
ATOM 579 N N . ASP A 1 71 ? 24.620 15.212 -42.669 1.00 87.56 71 ASP A N 1
ATOM 580 C CA . ASP A 1 71 ? 24.723 14.013 -43.495 1.00 87.56 71 ASP A CA 1
ATOM 581 C C . ASP A 1 71 ? 25.871 13.116 -42.985 1.00 87.56 71 ASP A C 1
ATOM 583 O O . ASP A 1 71 ? 26.423 13.353 -41.909 1.00 87.56 71 ASP A O 1
ATOM 587 N N . ASN A 1 72 ? 26.221 12.066 -43.739 1.00 89.19 72 ASN A N 1
ATOM 588 C CA . ASN A 1 72 ? 27.420 11.241 -43.516 1.00 89.19 72 ASN A CA 1
ATOM 589 C C . ASN A 1 72 ? 27.615 10.716 -42.077 1.00 89.19 72 ASN A C 1
ATOM 591 O O . ASN A 1 72 ? 28.748 10.601 -41.607 1.00 89.19 72 ASN A O 1
ATOM 595 N N . TYR A 1 73 ? 26.530 10.355 -41.387 1.00 91.75 73 TYR A N 1
ATOM 596 C CA . TYR A 1 73 ? 26.561 9.835 -40.015 1.00 91.75 73 TYR A CA 1
ATOM 597 C C . TYR A 1 73 ? 27.188 10.806 -38.993 1.00 91.75 73 TYR A C 1
ATOM 599 O O . TYR A 1 73 ? 27.784 10.367 -38.003 1.00 91.75 73 TYR A O 1
ATOM 607 N N . ASP A 1 74 ? 27.059 12.119 -39.225 1.00 94.56 74 ASP A N 1
ATOM 608 C CA . ASP A 1 74 ? 27.511 13.185 -38.324 1.00 94.56 74 ASP A CA 1
ATOM 609 C C . ASP A 1 74 ? 26.629 13.259 -37.063 1.00 94.56 74 ASP A C 1
ATOM 611 O O . ASP A 1 74 ? 25.599 13.934 -37.015 1.00 94.56 74 ASP A O 1
ATOM 615 N N . VAL A 1 75 ? 27.048 12.522 -36.030 1.00 96.69 75 VAL A N 1
ATOM 616 C CA . VAL A 1 75 ? 26.347 12.430 -34.740 1.00 96.69 75 VAL A CA 1
ATOM 617 C C . VAL A 1 75 ? 26.219 13.794 -34.059 1.00 96.69 75 VAL A C 1
ATOM 619 O O . VAL A 1 75 ? 25.150 14.112 -33.550 1.00 96.69 75 VAL A O 1
ATOM 622 N N . GLU A 1 76 ? 27.274 14.613 -34.053 1.00 95.94 76 GLU A N 1
ATOM 623 C CA . GLU A 1 76 ? 27.275 15.888 -33.324 1.00 95.94 76 GLU A CA 1
ATOM 624 C C . GLU A 1 76 ? 26.242 16.855 -33.907 1.00 95.94 76 GLU A C 1
ATOM 626 O O . GLU A 1 76 ? 25.449 17.442 -33.167 1.00 95.94 76 GLU A O 1
ATOM 631 N N . LYS A 1 77 ? 26.199 16.991 -35.239 1.00 95.44 77 LYS A N 1
ATOM 632 C CA . LYS A 1 77 ? 25.198 17.849 -35.882 1.00 95.44 77 LYS A CA 1
ATOM 633 C C . LYS A 1 77 ? 23.789 17.279 -35.788 1.00 95.44 77 LYS A C 1
ATOM 635 O O . LYS A 1 77 ? 22.860 18.066 -35.614 1.00 95.44 77 LYS A O 1
ATOM 640 N N . CYS A 1 78 ? 23.632 15.954 -35.870 1.00 96.31 78 CYS A N 1
ATOM 641 C CA . CYS A 1 78 ? 22.342 15.304 -35.649 1.00 96.31 78 CYS A CA 1
ATOM 642 C C . CYS A 1 78 ? 21.784 15.660 -34.268 1.00 96.31 78 CYS A C 1
ATOM 644 O O . CYS A 1 78 ? 20.662 16.158 -34.187 1.00 96.31 78 CYS A O 1
ATOM 646 N N . LEU A 1 79 ? 22.572 15.448 -33.207 1.00 97.38 79 LEU A N 1
ATOM 647 C CA . LEU A 1 79 ? 22.175 15.766 -31.835 1.00 97.38 79 LEU A CA 1
ATOM 648 C C . LEU A 1 79 ? 21.867 17.256 -31.697 1.00 97.38 79 LEU A C 1
ATOM 650 O O . LEU A 1 79 ? 20.759 17.613 -31.322 1.00 97.38 79 LEU A O 1
ATOM 654 N N . LYS A 1 80 ? 22.796 18.133 -32.094 1.00 96.75 80 LYS A N 1
ATOM 655 C CA . LYS A 1 80 ? 22.627 19.584 -31.954 1.00 96.75 80 LYS A CA 1
ATOM 656 C C . LYS A 1 80 ? 21.359 20.105 -32.633 1.00 96.75 80 LYS A C 1
ATOM 658 O O . LYS A 1 80 ? 20.658 20.930 -32.058 1.00 96.75 80 LYS A O 1
ATOM 663 N N . TYR A 1 81 ? 21.081 19.664 -33.859 1.00 96.81 81 TYR A N 1
ATOM 664 C CA . TYR A 1 81 ? 19.900 20.112 -34.593 1.00 96.81 81 TYR A CA 1
ATOM 665 C C . TYR A 1 81 ? 18.611 19.593 -33.951 1.00 96.81 81 TYR A C 1
ATOM 667 O O . TYR A 1 81 ? 17.696 20.370 -33.703 1.00 96.81 81 TYR A O 1
ATOM 675 N N . ASN A 1 82 ? 18.550 18.297 -33.645 1.00 97.12 82 ASN A N 1
ATOM 676 C CA . ASN A 1 82 ? 17.336 17.677 -33.127 1.00 97.12 82 ASN A CA 1
ATOM 677 C C . ASN A 1 82 ? 17.023 18.089 -31.680 1.00 97.12 82 ASN A C 1
ATOM 679 O O . ASN A 1 82 ? 15.853 18.249 -31.350 1.00 97.12 82 ASN A O 1
ATOM 683 N N . GLN A 1 83 ? 18.042 18.324 -30.850 1.00 97.62 83 GLN A N 1
ATOM 684 C CA . GLN A 1 83 ? 17.892 18.939 -29.527 1.00 97.62 83 GLN A CA 1
ATOM 685 C C . GLN A 1 83 ? 17.387 20.382 -29.643 1.00 97.62 83 GLN A C 1
ATOM 687 O O . GLN A 1 83 ? 16.457 20.761 -28.941 1.00 97.62 83 GLN A O 1
ATOM 692 N N . GLY A 1 84 ? 17.930 21.153 -30.595 1.00 96.88 84 GLY A N 1
ATOM 693 C CA . GLY A 1 84 ? 17.456 22.506 -30.889 1.00 96.88 84 GLY A CA 1
ATOM 694 C C . GLY A 1 84 ? 15.988 22.554 -31.325 1.00 96.88 84 GLY A C 1
ATOM 695 O O . GLY A 1 84 ? 15.274 23.458 -30.919 1.00 96.88 84 GLY A O 1
ATOM 696 N N . LEU A 1 85 ? 15.503 21.558 -32.076 1.00 97.44 85 LEU A N 1
ATOM 697 C CA . LEU A 1 85 ? 14.076 21.471 -32.413 1.00 97.44 85 LEU A CA 1
ATOM 698 C C . LEU A 1 85 ? 13.192 21.282 -31.176 1.00 97.44 85 LEU A C 1
ATOM 700 O O . LEU A 1 85 ? 12.133 21.893 -31.104 1.00 97.44 85 LEU A O 1
ATOM 704 N N . ILE A 1 86 ? 13.619 20.466 -30.207 1.00 96.94 86 ILE A N 1
ATOM 705 C CA . ILE A 1 86 ? 12.887 20.302 -28.943 1.00 96.94 86 ILE A CA 1
ATOM 706 C C . ILE A 1 86 ? 12.846 21.642 -28.197 1.00 96.94 86 ILE A C 1
ATOM 708 O O . ILE A 1 86 ? 11.773 22.066 -27.775 1.00 96.94 86 ILE A O 1
ATOM 712 N N . ASP A 1 87 ? 13.987 22.333 -28.090 1.00 95.75 87 ASP A N 1
ATOM 713 C CA . ASP A 1 87 ? 14.061 23.666 -27.479 1.00 95.75 87 ASP A CA 1
ATOM 714 C C . ASP A 1 87 ? 13.113 24.665 -28.157 1.00 95.75 87 ASP A C 1
ATOM 716 O O . ASP A 1 87 ? 12.364 25.367 -27.476 1.00 95.75 87 ASP A O 1
ATOM 720 N N . ASP A 1 88 ? 13.109 24.705 -29.489 1.00 97.00 88 ASP A N 1
ATOM 721 C CA . ASP A 1 88 ? 12.290 25.635 -30.265 1.00 97.00 88 ASP A CA 1
ATOM 722 C C . ASP A 1 88 ? 10.787 25.305 -30.170 1.00 97.00 88 ASP A C 1
ATOM 724 O O . ASP A 1 88 ? 9.969 26.220 -30.079 1.00 97.00 88 ASP A O 1
ATOM 728 N N . ILE A 1 89 ? 10.399 24.021 -30.130 1.00 96.25 89 ILE A N 1
ATOM 729 C CA . ILE A 1 89 ? 9.004 23.593 -29.902 1.00 96.25 89 ILE A CA 1
ATOM 730 C C . ILE A 1 89 ? 8.518 24.065 -28.528 1.00 96.25 89 ILE A C 1
ATOM 732 O O . ILE A 1 89 ? 7.441 24.657 -28.423 1.00 96.25 89 ILE A O 1
ATOM 736 N N . MET A 1 90 ? 9.318 23.856 -27.481 1.00 91.94 90 MET A N 1
ATOM 737 C CA . MET A 1 90 ? 8.973 24.322 -26.135 1.00 91.94 90 MET A CA 1
ATOM 738 C C . MET A 1 90 ? 8.911 25.852 -26.077 1.00 91.94 90 MET A C 1
ATOM 740 O O . MET A 1 90 ? 7.979 26.419 -25.507 1.00 91.94 90 MET A O 1
ATOM 744 N N . ALA A 1 91 ? 9.848 26.542 -26.735 1.00 93.75 91 ALA A N 1
ATOM 745 C CA . ALA A 1 91 ? 9.865 28.002 -26.821 1.00 93.75 91 ALA A CA 1
ATOM 746 C C . ALA A 1 91 ? 8.679 28.582 -27.615 1.00 93.75 91 ALA A C 1
ATOM 748 O O . ALA A 1 91 ? 8.247 29.701 -27.333 1.00 93.75 91 ALA A O 1
ATOM 749 N N . ALA A 1 92 ? 8.122 27.831 -28.571 1.00 95.12 92 ALA A N 1
ATOM 750 C CA . ALA A 1 92 ? 6.883 28.181 -29.267 1.00 95.12 92 ALA A CA 1
ATOM 751 C C . ALA A 1 92 ? 5.631 28.056 -28.368 1.00 95.12 92 ALA A C 1
ATOM 753 O O . ALA A 1 92 ? 4.543 28.485 -28.755 1.00 95.12 92 ALA A O 1
ATOM 754 N N . GLY A 1 93 ? 5.779 27.517 -27.153 1.00 93.44 93 GLY A N 1
ATOM 755 C CA . GLY A 1 93 ? 4.740 27.461 -26.126 1.00 93.44 93 GLY A CA 1
ATOM 756 C C . GLY A 1 93 ? 3.864 26.211 -26.173 1.00 93.44 93 GLY A C 1
ATOM 757 O O . GLY A 1 93 ? 2.809 26.202 -25.540 1.00 93.44 93 GLY A O 1
ATOM 758 N N . TRP A 1 94 ? 4.257 25.172 -26.917 1.00 95.19 94 TRP A N 1
ATOM 759 C CA . TRP A 1 94 ? 3.553 23.887 -26.911 1.00 95.19 94 TRP A CA 1
ATOM 760 C C . TRP A 1 94 ? 3.571 23.255 -25.512 1.00 95.19 94 TRP A C 1
ATOM 762 O O . TRP A 1 94 ? 4.594 23.273 -24.833 1.00 95.19 94 TRP A O 1
ATOM 772 N N . LYS A 1 95 ? 2.450 22.656 -25.096 1.00 94.44 95 LYS A N 1
ATOM 773 C CA . LYS A 1 95 ? 2.347 21.869 -23.855 1.00 94.44 95 LYS A CA 1
ATOM 774 C C . LYS A 1 95 ? 2.340 20.379 -24.177 1.00 94.44 95 LYS A C 1
ATOM 776 O O . LYS A 1 95 ? 1.312 19.718 -24.133 1.00 94.44 95 LYS A O 1
ATOM 781 N N . MET A 1 96 ? 3.492 19.881 -24.606 1.00 94.31 96 MET A N 1
ATOM 782 C CA . MET A 1 96 ? 3.688 18.470 -24.938 1.00 94.31 96 MET A CA 1
ATOM 783 C C . MET A 1 96 ? 4.425 17.785 -23.793 1.00 94.31 96 MET A C 1
ATOM 785 O O . MET A 1 96 ? 5.379 18.351 -23.272 1.00 94.31 96 MET A O 1
ATOM 789 N N . ASN A 1 97 ? 4.005 16.577 -23.422 1.00 94.06 97 ASN A N 1
ATOM 790 C CA . ASN A 1 97 ? 4.611 15.794 -22.341 1.00 94.06 97 ASN A CA 1
ATOM 791 C C . ASN A 1 97 ? 5.173 14.443 -22.806 1.00 94.06 97 ASN A C 1
ATOM 793 O O . ASN A 1 97 ? 5.734 13.713 -21.992 1.00 94.06 97 ASN A O 1
ATOM 797 N N . PHE A 1 98 ? 5.093 14.103 -24.097 1.00 96.31 98 PHE A N 1
ATOM 798 C CA . PHE A 1 98 ? 5.849 12.969 -24.624 1.00 96.31 98 PHE A CA 1
ATOM 799 C C . PHE A 1 98 ? 6.397 13.166 -26.039 1.00 96.31 98 PHE A C 1
ATOM 801 O O . PHE A 1 98 ? 5.884 13.947 -26.844 1.00 96.31 98 PHE A O 1
ATOM 808 N N . LEU A 1 99 ? 7.456 12.414 -26.328 1.00 97.88 99 LEU A N 1
ATOM 809 C CA . LEU A 1 99 ? 8.139 12.323 -27.608 1.00 97.88 99 LEU A CA 1
ATOM 810 C C . LEU A 1 99 ? 8.149 10.870 -28.083 1.00 97.88 99 LEU A C 1
ATOM 812 O O . LEU A 1 99 ? 8.712 9.991 -27.426 1.00 97.88 99 LEU A O 1
ATOM 816 N N . ARG A 1 100 ? 7.613 10.624 -29.278 1.00 98.12 100 ARG A N 1
ATOM 817 C CA . ARG A 1 100 ? 7.847 9.367 -29.990 1.00 98.12 100 ARG A CA 1
ATOM 818 C C . ARG A 1 100 ? 9.162 9.438 -30.761 1.00 98.12 100 ARG A C 1
ATOM 820 O O . ARG A 1 100 ? 9.338 10.271 -31.650 1.00 98.12 100 ARG A O 1
ATOM 827 N N . LEU A 1 101 ? 10.081 8.543 -30.425 1.00 97.31 101 LEU A N 1
ATOM 828 C CA . LEU A 1 101 ? 11.449 8.505 -30.920 1.00 97.31 101 LEU A CA 1
ATOM 829 C C . LEU A 1 101 ? 11.627 7.360 -31.923 1.00 97.31 101 LEU A C 1
ATOM 831 O O . LEU A 1 101 ? 11.566 6.184 -31.557 1.00 97.31 101 LEU A O 1
ATOM 835 N N . HIS A 1 102 ? 11.905 7.696 -33.186 1.00 95.31 102 HIS A N 1
ATOM 836 C CA . HIS A 1 102 ? 12.200 6.708 -34.227 1.00 95.31 102 HIS A CA 1
ATOM 837 C C . HIS A 1 102 ? 13.694 6.371 -34.293 1.00 95.31 102 HIS A C 1
ATOM 839 O O . HIS A 1 102 ? 14.527 7.218 -34.633 1.00 95.31 102 HIS A O 1
ATOM 845 N N . MET A 1 103 ? 14.027 5.102 -34.023 1.00 95.88 103 MET A N 1
ATOM 846 C CA . MET A 1 103 ? 15.381 4.564 -34.177 1.00 95.88 103 MET A CA 1
ATOM 847 C C . MET A 1 103 ? 15.756 4.274 -35.642 1.00 95.88 103 MET A C 1
ATOM 849 O O . MET A 1 103 ? 16.044 3.137 -35.996 1.00 95.88 103 MET A O 1
ATOM 853 N N . ASP A 1 104 ? 15.753 5.305 -36.490 1.00 94.94 104 ASP A N 1
ATOM 854 C CA . ASP A 1 104 ? 15.820 5.204 -37.958 1.00 94.94 104 ASP A CA 1
ATOM 855 C C . ASP A 1 104 ? 16.877 4.209 -38.511 1.00 94.94 104 ASP A C 1
ATOM 857 O O . ASP A 1 104 ? 18.047 4.245 -38.083 1.00 94.94 104 ASP A O 1
ATOM 861 N N . PRO A 1 105 ? 16.514 3.348 -39.494 1.00 94.62 105 PRO A N 1
ATOM 862 C CA . PRO A 1 105 ? 17.424 2.400 -40.137 1.00 94.62 105 PRO A CA 1
ATOM 863 C C . PRO A 1 105 ? 18.683 3.016 -40.732 1.00 94.62 105 PRO A C 1
ATOM 865 O O . PRO A 1 105 ? 19.678 2.307 -40.851 1.00 94.62 105 PRO A O 1
ATOM 868 N N . TYR A 1 106 ? 18.695 4.314 -41.059 1.00 93.44 106 TYR A N 1
ATOM 869 C CA . TYR A 1 106 ? 19.896 5.037 -41.471 1.00 93.44 106 TYR A CA 1
ATOM 870 C C . TYR A 1 106 ? 21.077 4.670 -40.567 1.00 93.44 106 TYR A C 1
ATOM 872 O O . TYR A 1 106 ? 22.113 4.219 -41.047 1.00 93.44 106 TYR A O 1
ATOM 880 N N . TRP A 1 107 ? 20.905 4.737 -39.246 1.00 95.94 107 TRP A N 1
ATOM 881 C CA . TRP A 1 107 ? 21.985 4.479 -38.294 1.00 95.94 107 TRP A CA 1
ATOM 882 C C . TRP A 1 107 ? 22.373 3.007 -38.162 1.00 95.94 107 TRP A C 1
ATOM 884 O O . TRP A 1 107 ? 23.543 2.703 -37.918 1.00 95.94 107 TRP A O 1
ATOM 894 N N . SER A 1 108 ? 21.421 2.091 -38.323 1.00 95.81 108 SER A N 1
ATOM 895 C CA . SER A 1 108 ? 21.639 0.662 -38.086 1.00 95.81 108 SER A CA 1
ATOM 896 C C . SER A 1 108 ? 21.987 -0.127 -39.350 1.00 95.81 108 SER A C 1
ATOM 898 O O . SER A 1 108 ? 22.622 -1.173 -39.245 1.00 95.81 108 SER A O 1
ATOM 900 N N . ASN A 1 109 ? 21.681 0.388 -40.540 1.00 95.69 109 ASN A N 1
ATOM 901 C CA . ASN A 1 109 ? 21.997 -0.269 -41.801 1.00 95.69 109 ASN A CA 1
ATOM 902 C C . ASN A 1 109 ? 23.474 -0.116 -42.185 1.00 95.69 109 ASN A C 1
ATOM 904 O O . ASN A 1 109 ? 24.127 0.897 -41.913 1.00 95.69 109 ASN A O 1
ATOM 908 N N . SER A 1 110 ? 24.007 -1.140 -42.848 1.00 95.44 110 SER A N 1
ATOM 909 C CA . SER A 1 110 ? 25.341 -1.133 -43.447 1.00 95.44 110 SER A CA 1
ATOM 910 C C . SER A 1 110 ? 25.396 -0.140 -44.617 1.00 95.44 110 SER A C 1
ATOM 912 O O . SER A 1 110 ? 24.656 -0.305 -45.591 1.00 95.44 110 SER A O 1
ATOM 914 N N . PRO A 1 111 ? 26.279 0.878 -44.580 1.00 91.94 111 PRO A N 1
ATOM 915 C CA . PRO A 1 111 ? 26.354 1.873 -45.643 1.00 91.94 111 PRO A CA 1
ATOM 916 C C . PRO A 1 111 ? 26.686 1.242 -47.000 1.00 91.94 111 PRO A C 1
ATOM 918 O O . PRO A 1 111 ? 27.606 0.433 -47.109 1.00 91.94 111 PRO A O 1
ATOM 921 N N . GLY A 1 112 ? 25.973 1.660 -48.047 1.00 87.38 112 GLY A N 1
ATOM 922 C CA . GLY A 1 112 ? 26.208 1.204 -49.422 1.00 87.38 112 GLY A CA 1
ATOM 923 C C . GLY A 1 112 ? 25.474 -0.080 -49.818 1.00 87.38 112 GLY A C 1
ATOM 924 O O . GLY A 1 112 ? 25.565 -0.471 -50.981 1.00 87.38 112 GLY A O 1
ATOM 925 N N . ILE A 1 113 ? 24.725 -0.707 -48.905 1.00 91.00 113 ILE A N 1
ATOM 926 C CA . ILE A 1 113 ? 23.761 -1.758 -49.250 1.00 91.00 113 ILE A CA 1
ATOM 927 C C . ILE A 1 113 ? 22.453 -1.086 -49.678 1.00 91.00 113 ILE A C 1
ATOM 929 O O . ILE A 1 113 ? 21.945 -0.205 -48.987 1.00 91.00 113 ILE A O 1
ATOM 933 N N . HIS A 1 114 ? 21.941 -1.465 -50.848 1.00 88.38 114 HIS A N 1
ATOM 934 C CA . HIS A 1 114 ? 20.635 -1.011 -51.314 1.00 88.38 114 HIS A CA 1
ATOM 935 C C . HIS A 1 114 ? 19.534 -1.795 -50.597 1.00 88.38 114 HIS A C 1
ATOM 937 O O . HIS A 1 114 ? 19.638 -3.014 -50.500 1.00 88.38 114 HIS A O 1
ATOM 943 N N . VAL A 1 115 ? 18.506 -1.085 -50.139 1.00 89.69 115 VAL A N 1
ATOM 944 C CA . VAL A 1 115 ? 17.292 -1.644 -49.536 1.00 89.69 115 VAL A CA 1
ATOM 945 C C . VAL A 1 115 ? 16.075 -1.156 -50.311 1.00 89.69 115 VAL A C 1
ATOM 947 O O . VAL A 1 115 ? 16.092 -0.041 -50.843 1.00 89.69 115 VAL A O 1
ATOM 950 N N . GLU A 1 116 ? 15.031 -1.978 -50.376 1.00 85.19 116 GLU A N 1
ATOM 951 C CA . GLU A 1 116 ? 13.800 -1.660 -51.119 1.00 85.19 116 GLU A CA 1
ATOM 952 C C . GLU A 1 116 ? 12.799 -0.801 -50.316 1.00 85.19 116 GLU A C 1
ATOM 954 O O . GLU A 1 116 ? 11.842 -0.280 -50.887 1.00 85.19 116 GLU A O 1
ATOM 959 N N . GLY A 1 117 ? 13.036 -0.598 -49.014 1.00 85.88 117 GLY A N 1
ATOM 960 C CA . GLY A 1 117 ? 12.200 0.214 -48.124 1.00 85.88 117 GLY A CA 1
ATOM 961 C C . GLY A 1 117 ? 12.608 0.093 -46.652 1.00 85.88 117 GLY A C 1
ATOM 962 O O . GLY A 1 117 ? 13.556 -0.618 -46.323 1.00 85.88 117 GLY A O 1
ATOM 963 N N . GLU A 1 118 ? 11.886 0.765 -45.748 1.00 86.69 118 GLU A N 1
ATOM 964 C CA . GLU A 1 118 ? 12.123 0.661 -44.293 1.00 86.69 118 GLU A CA 1
ATOM 965 C C . GLU A 1 118 ? 11.764 -0.716 -43.710 1.00 86.69 118 GLU A C 1
ATOM 967 O O . GLU A 1 118 ? 12.198 -1.047 -42.609 1.00 86.69 118 GLU A O 1
ATOM 972 N N . ASN A 1 119 ? 10.995 -1.529 -44.439 1.00 89.69 119 ASN A N 1
ATOM 973 C CA . ASN A 1 119 ? 10.643 -2.897 -44.057 1.00 89.69 119 ASN A CA 1
ATOM 974 C C . ASN A 1 119 ? 11.715 -3.938 -44.417 1.00 89.69 119 ASN A C 1
ATOM 976 O O . ASN A 1 119 ? 11.591 -5.108 -44.052 1.00 89.69 119 ASN A O 1
ATOM 980 N N . ASP A 1 120 ? 12.739 -3.540 -45.174 1.00 92.75 120 ASP A N 1
ATOM 981 C CA . ASP A 1 120 ? 13.818 -4.413 -45.618 1.00 92.75 120 ASP A CA 1
ATOM 982 C C . ASP A 1 120 ? 14.971 -4.405 -44.604 1.00 92.75 120 ASP A C 1
ATOM 984 O O . ASP A 1 120 ? 15.812 -3.504 -44.562 1.00 92.75 120 ASP A O 1
ATOM 988 N N . ILE A 1 121 ? 15.017 -5.455 -43.783 1.00 93.94 121 ILE A N 1
ATOM 989 C CA . ILE A 1 121 ? 16.044 -5.641 -42.753 1.00 93.94 121 ILE A CA 1
ATOM 990 C C . ILE A 1 121 ? 17.348 -6.256 -43.287 1.00 93.94 121 ILE A C 1
ATOM 992 O O . ILE A 1 121 ? 18.261 -6.513 -42.502 1.00 93.94 121 ILE A O 1
ATOM 996 N N . SER A 1 122 ? 17.485 -6.495 -44.598 1.00 93.88 122 SER A N 1
ATOM 997 C CA . SER A 1 122 ? 18.661 -7.176 -45.169 1.00 93.88 122 SER A CA 1
ATOM 998 C C . SER A 1 122 ? 19.974 -6.408 -44.975 1.00 93.88 122 SER A C 1
ATOM 1000 O O . SER A 1 122 ? 21.047 -7.013 -44.924 1.00 93.88 122 SER A O 1
ATOM 1002 N N . ALA A 1 123 ? 19.901 -5.082 -44.821 1.00 95.38 123 ALA A N 1
ATOM 1003 C CA . ALA A 1 123 ? 21.055 -4.233 -44.546 1.00 95.38 123 ALA A CA 1
ATOM 1004 C C . ALA A 1 123 ? 21.339 -4.027 -43.048 1.00 95.38 123 ALA A C 1
ATOM 1006 O O . ALA A 1 123 ? 22.357 -3.407 -42.724 1.00 95.38 123 ALA A O 1
ATOM 1007 N N . PHE A 1 124 ? 20.488 -4.522 -42.143 1.00 96.62 124 PHE A N 1
ATOM 1008 C CA . PHE A 1 124 ? 20.612 -4.271 -40.709 1.00 96.62 124 PHE A CA 1
ATOM 1009 C C . PHE A 1 124 ? 21.912 -4.853 -40.135 1.00 96.62 124 PHE A C 1
ATOM 1011 O O . PHE A 1 124 ? 22.165 -6.058 -40.179 1.00 96.62 124 PHE A O 1
ATOM 1018 N N . ASP A 1 125 ? 22.727 -3.995 -39.524 1.00 97.31 125 ASP A N 1
ATOM 1019 C CA . ASP A 1 125 ? 23.938 -4.370 -38.802 1.00 97.31 125 ASP A CA 1
ATOM 1020 C C . ASP A 1 125 ? 23.741 -4.124 -37.305 1.00 97.31 125 ASP A C 1
ATOM 1022 O O . ASP A 1 125 ? 23.697 -2.996 -36.806 1.00 97.31 125 ASP A O 1
ATOM 1026 N N . PHE A 1 126 ? 23.691 -5.221 -36.554 1.00 97.50 126 PHE A N 1
ATOM 1027 C CA . PHE A 1 126 ? 23.484 -5.170 -35.114 1.00 97.50 126 PHE A CA 1
ATOM 1028 C C . PHE A 1 126 ? 24.608 -4.444 -34.357 1.00 97.50 126 PHE A C 1
ATOM 1030 O O . PHE A 1 126 ? 24.348 -3.810 -33.341 1.00 97.50 126 PHE A O 1
ATOM 1037 N N . ASN A 1 127 ? 25.862 -4.494 -34.819 1.00 97.81 127 ASN A N 1
ATOM 1038 C CA . ASN A 1 127 ? 26.944 -3.744 -34.177 1.00 97.81 127 ASN A CA 1
ATOM 1039 C C . ASN A 1 127 ? 26.806 -2.241 -34.421 1.00 97.81 127 ASN A C 1
ATOM 1041 O O . ASN A 1 127 ? 27.087 -1.456 -33.514 1.00 97.81 127 ASN A O 1
ATOM 1045 N N . ARG A 1 128 ? 26.340 -1.842 -35.610 1.00 97.38 128 ARG A N 1
ATOM 1046 C CA . ARG A 1 128 ? 26.009 -0.440 -35.887 1.00 97.38 128 ARG A CA 1
ATOM 1047 C C . ARG A 1 128 ? 24.837 0.026 -35.036 1.00 97.38 128 ARG A C 1
ATOM 1049 O O . ARG A 1 128 ? 24.962 1.076 -34.411 1.00 97.38 128 ARG A O 1
ATOM 1056 N N . PHE A 1 129 ? 23.772 -0.773 -34.939 1.00 98.12 129 PHE A N 1
ATOM 1057 C CA . PHE A 1 129 ? 22.647 -0.496 -34.045 1.00 98.12 129 PHE A CA 1
ATOM 1058 C C . PHE A 1 129 ? 23.119 -0.223 -32.614 1.00 98.12 129 PHE A C 1
ATOM 1060 O O . PHE A 1 129 ? 22.857 0.861 -32.112 1.00 98.12 129 PHE A O 1
ATOM 1067 N N . LYS A 1 130 ? 23.900 -1.126 -32.002 1.00 97.88 130 LYS A N 1
ATOM 1068 C CA . LYS A 1 130 ? 24.450 -0.919 -30.647 1.00 97.88 130 LYS A CA 1
ATOM 1069 C C . LYS A 1 130 ? 25.227 0.396 -30.530 1.00 97.88 130 LYS A C 1
ATOM 1071 O O . LYS A 1 130 ? 24.964 1.201 -29.649 1.00 97.88 130 LYS A O 1
ATOM 1076 N N . ASN A 1 131 ? 26.146 0.650 -31.464 1.00 97.88 131 ASN A N 1
ATOM 1077 C CA . ASN A 1 131 ? 26.960 1.866 -31.446 1.00 97.88 131 ASN A CA 1
ATOM 1078 C C . ASN A 1 131 ? 26.119 3.153 -31.551 1.00 97.88 131 ASN A C 1
ATOM 1080 O O . ASN A 1 131 ? 26.483 4.155 -30.944 1.00 97.88 131 ASN A O 1
ATOM 1084 N N . TYR A 1 132 ? 25.034 3.168 -32.329 1.00 98.00 132 TYR A N 1
ATOM 1085 C CA . TYR A 1 132 ? 24.204 4.369 -32.491 1.00 98.00 132 TYR A CA 1
ATOM 1086 C C . TYR A 1 132 ? 23.018 4.450 -31.527 1.00 98.00 132 TYR A C 1
ATOM 1088 O O . TYR A 1 132 ? 22.538 5.555 -31.276 1.00 98.00 132 TYR A O 1
ATOM 1096 N N . LEU A 1 133 ? 22.631 3.339 -30.897 1.00 98.25 133 LEU A N 1
ATOM 1097 C CA . LEU A 1 133 ? 21.825 3.347 -29.680 1.00 98.25 133 LEU A CA 1
ATOM 1098 C C . LEU A 1 133 ? 22.510 4.211 -28.616 1.00 98.25 133 LEU A C 1
ATOM 1100 O O . LEU A 1 133 ? 21.911 5.177 -28.154 1.00 98.25 133 LEU A O 1
ATOM 1104 N N . ASP A 1 134 ? 23.798 3.971 -28.354 1.00 98.06 134 ASP A N 1
ATOM 1105 C CA . ASP A 1 134 ? 24.583 4.729 -27.368 1.00 98.06 134 ASP A CA 1
ATOM 1106 C C . ASP A 1 134 ? 24.914 6.164 -27.789 1.00 98.06 134 ASP A C 1
ATOM 1108 O O . ASP A 1 134 ? 25.061 7.051 -26.950 1.00 98.06 134 ASP A O 1
ATOM 1112 N N . ARG A 1 135 ? 25.094 6.404 -29.092 1.00 98.06 135 ARG A N 1
ATOM 1113 C CA . ARG A 1 135 ? 25.621 7.685 -29.593 1.00 98.06 135 ARG A CA 1
ATOM 1114 C C . ARG A 1 135 ? 24.560 8.662 -30.075 1.00 98.06 135 ARG A C 1
ATOM 1116 O O . ARG A 1 135 ? 24.868 9.845 -30.173 1.00 98.06 135 ARG A O 1
ATOM 1123 N N . VAL A 1 136 ? 23.365 8.187 -30.418 1.00 98.12 136 VAL A N 1
ATOM 1124 C CA . VAL A 1 136 ? 22.289 9.016 -30.981 1.00 98.12 136 VAL A CA 1
ATOM 1125 C C . VAL A 1 136 ? 21.013 8.848 -30.170 1.00 98.12 136 VAL A C 1
ATOM 1127 O O . VAL A 1 136 ? 20.543 9.818 -29.584 1.00 98.12 136 VAL A O 1
ATOM 1130 N N . PHE A 1 137 ? 20.469 7.633 -30.098 1.00 98.44 137 PHE A N 1
ATOM 1131 C CA . PHE A 1 137 ? 19.115 7.427 -29.577 1.00 98.44 137 PHE A CA 1
ATOM 1132 C C . PHE A 1 137 ? 19.015 7.628 -28.061 1.00 98.44 137 PHE A C 1
ATOM 1134 O O . PHE A 1 137 ? 18.127 8.348 -27.617 1.00 98.44 137 PHE A O 1
ATOM 1141 N N . ILE A 1 138 ? 19.945 7.074 -27.277 1.00 98.38 138 ILE A N 1
ATOM 1142 C CA . ILE A 1 138 ? 19.992 7.285 -25.823 1.00 98.38 138 ILE A CA 1
ATOM 1143 C C . ILE A 1 138 ? 20.250 8.763 -25.482 1.00 98.38 138 ILE A C 1
ATOM 1145 O O . ILE A 1 138 ? 19.456 9.315 -24.727 1.00 98.38 138 ILE A O 1
ATOM 1149 N N . PRO A 1 139 ? 21.257 9.455 -26.058 1.00 98.38 139 PRO A N 1
ATOM 1150 C CA . PRO A 1 139 ? 21.455 10.881 -25.794 1.00 98.38 139 PRO A CA 1
ATOM 1151 C C . PRO A 1 139 ? 20.254 11.761 -26.159 1.00 98.38 139 PRO A C 1
ATOM 1153 O O . PRO A 1 139 ? 19.994 12.751 -25.479 1.00 98.38 139 PRO A O 1
ATOM 1156 N N . MET A 1 140 ? 19.515 11.425 -27.222 1.00 98.12 140 MET A N 1
ATOM 1157 C CA . MET A 1 140 ? 18.277 12.131 -27.561 1.00 98.12 140 MET A CA 1
ATOM 1158 C C . MET A 1 140 ? 17.152 11.844 -26.564 1.00 98.12 140 MET A C 1
ATOM 1160 O O . MET A 1 140 ? 16.451 12.776 -26.179 1.00 98.12 140 MET A O 1
ATOM 1164 N N . ALA A 1 141 ? 16.998 10.592 -26.123 1.00 98.06 141 ALA A N 1
ATOM 1165 C CA . ALA A 1 141 ? 16.019 10.225 -25.105 1.00 98.06 141 ALA A CA 1
ATOM 1166 C C . ALA A 1 141 ? 16.317 10.919 -23.764 1.00 98.06 141 ALA A C 1
ATOM 1168 O O . ALA A 1 141 ? 15.440 11.575 -23.215 1.00 98.06 141 ALA A O 1
ATOM 1169 N N . GLU A 1 142 ? 17.564 10.860 -23.282 1.00 96.25 142 GLU A N 1
ATOM 1170 C CA . GLU A 1 142 ? 18.013 11.551 -22.062 1.00 96.25 142 GLU A CA 1
ATOM 1171 C C . GLU A 1 142 ? 17.782 13.067 -22.165 1.00 96.25 142 GLU A C 1
ATOM 1173 O O . GLU A 1 142 ? 17.342 13.701 -21.206 1.00 96.25 142 GLU A O 1
ATOM 1178 N N . TYR A 1 143 ? 18.023 13.655 -23.341 1.00 96.62 143 TYR A N 1
ATOM 1179 C CA . TYR A 1 143 ? 17.765 15.073 -23.560 1.00 96.62 143 TYR A CA 1
ATOM 1180 C C . TYR A 1 143 ? 16.269 15.407 -23.535 1.00 96.62 143 TYR A C 1
ATOM 1182 O O . TYR A 1 143 ? 15.886 16.369 -22.877 1.00 96.62 143 TYR A O 1
ATOM 1190 N N . ALA A 1 144 ? 15.415 14.620 -24.191 1.00 96.25 144 ALA A N 1
ATOM 1191 C CA . ALA A 1 144 ? 13.965 14.808 -24.136 1.00 96.25 144 ALA A CA 1
ATOM 1192 C C . ALA A 1 144 ? 13.436 14.684 -22.694 1.00 96.25 144 ALA A C 1
ATOM 1194 O O . ALA A 1 144 ? 12.703 15.558 -22.235 1.00 96.25 144 ALA A O 1
ATOM 1195 N N . VAL A 1 145 ? 13.903 13.685 -21.938 1.00 95.12 145 VAL A N 1
ATOM 1196 C CA . VAL A 1 145 ? 13.598 13.541 -20.503 1.00 95.12 145 VAL A CA 1
ATOM 1197 C C . VAL A 1 145 ? 14.046 14.777 -19.718 1.00 95.12 145 VAL A C 1
ATOM 1199 O O . VAL A 1 145 ? 13.285 15.295 -18.906 1.00 95.12 145 VAL A O 1
ATOM 1202 N N . SER A 1 146 ? 15.229 15.331 -20.014 1.00 92.19 146 SER A N 1
ATOM 1203 C CA . SER A 1 146 ? 15.710 16.574 -19.383 1.00 92.19 146 SER A CA 1
ATOM 1204 C C . SER A 1 146 ? 14.848 17.809 -19.689 1.00 92.19 146 SER A C 1
ATOM 1206 O O . SER A 1 146 ? 14.995 18.843 -19.039 1.00 92.19 146 SER A O 1
ATOM 1208 N N . LYS A 1 147 ? 13.950 17.708 -20.674 1.00 92.25 147 LYS A N 1
ATOM 1209 C CA . LYS A 1 147 ? 12.980 18.736 -21.071 1.00 92.25 147 LYS A CA 1
ATOM 1210 C C . LYS A 1 147 ? 11.560 18.418 -20.599 1.00 92.25 147 LYS A C 1
ATOM 1212 O O . LYS A 1 147 ? 10.628 19.062 -21.058 1.00 92.25 147 LYS A O 1
ATOM 1217 N N . GLY A 1 148 ? 11.393 17.437 -19.709 1.00 91.62 148 GLY A N 1
ATOM 1218 C CA . GLY A 1 148 ? 10.087 17.050 -19.177 1.00 91.62 148 GLY A CA 1
ATOM 1219 C C . GLY A 1 148 ? 9.242 16.205 -20.133 1.00 91.62 148 GLY A C 1
ATOM 1220 O O . GLY A 1 148 ? 8.021 16.228 -20.047 1.00 91.62 148 GLY A O 1
ATOM 1221 N N . LEU A 1 149 ? 9.865 15.484 -21.070 1.00 95.19 149 LEU A N 1
ATOM 1222 C CA . LEU A 1 149 ? 9.154 14.617 -22.011 1.00 95.19 149 LEU A CA 1
ATOM 1223 C C . LEU A 1 149 ? 9.345 13.144 -21.659 1.00 95.19 149 LEU A C 1
ATOM 1225 O O . LEU A 1 149 ? 10.476 12.661 -21.571 1.00 95.19 149 LEU A O 1
ATOM 1229 N N . TYR A 1 150 ? 8.243 12.402 -21.550 1.00 97.75 150 TYR A N 1
ATOM 1230 C CA . TYR A 1 150 ? 8.287 10.943 -21.619 1.00 97.75 150 TYR A CA 1
ATOM 1231 C C . TYR A 1 150 ? 8.723 10.531 -23.023 1.00 97.75 150 TYR A C 1
ATOM 1233 O O . TYR A 1 150 ? 8.395 11.192 -24.007 1.00 97.75 150 TYR A O 1
ATOM 1241 N N . VAL A 1 151 ? 9.464 9.435 -23.147 1.00 98.50 151 VAL A N 1
ATOM 1242 C CA . VAL A 1 151 ? 9.977 8.985 -24.445 1.00 98.50 151 VAL A CA 1
ATOM 1243 C C . VAL A 1 151 ? 9.409 7.621 -24.776 1.00 98.50 151 VAL A C 1
ATOM 1245 O O . VAL A 1 151 ? 9.585 6.678 -24.011 1.00 98.50 151 VAL A O 1
ATOM 1248 N N . VAL A 1 152 ? 8.786 7.496 -25.945 1.00 98.62 152 VAL A N 1
ATOM 1249 C CA . VAL A 1 152 ? 8.375 6.204 -26.503 1.00 98.62 152 VAL A CA 1
ATOM 1250 C C . VAL A 1 152 ? 9.294 5.867 -27.662 1.00 98.62 152 VAL A C 1
ATOM 1252 O O . VAL A 1 152 ? 9.229 6.493 -28.717 1.00 98.62 152 VAL A O 1
ATOM 1255 N N . MET A 1 153 ? 10.191 4.905 -27.458 1.00 98.50 153 MET A N 1
ATOM 1256 C CA . MET A 1 153 ? 11.117 4.466 -28.501 1.00 98.50 153 MET A CA 1
ATOM 1257 C C . MET A 1 153 ? 10.474 3.355 -29.328 1.00 98.50 153 MET A C 1
ATOM 1259 O O . MET A 1 153 ? 9.935 2.405 -28.764 1.00 98.50 153 MET A O 1
ATOM 1263 N N . ARG A 1 154 ? 10.590 3.439 -30.654 1.00 96.00 154 ARG A N 1
ATOM 1264 C CA . ARG A 1 154 ? 10.177 2.373 -31.585 1.00 96.00 154 ARG A CA 1
ATOM 1265 C C . ARG A 1 154 ? 11.390 1.745 -32.281 1.00 96.00 154 ARG A C 1
ATOM 1267 O O . ARG A 1 154 ? 12.432 2.409 -32.358 1.00 96.00 154 ARG A O 1
ATOM 1274 N N . PRO A 1 155 ? 11.303 0.504 -32.800 1.00 95.50 155 PRO A N 1
ATOM 1275 C CA . PRO A 1 155 ? 12.456 -0.176 -33.373 1.00 95.50 155 PRO A CA 1
ATOM 1276 C C . PRO A 1 155 ? 12.863 0.466 -34.711 1.00 95.50 155 PRO A C 1
ATOM 1278 O O . PRO A 1 155 ? 12.097 1.254 -35.277 1.00 95.50 155 PRO A O 1
ATOM 1281 N N . PRO A 1 156 ? 14.055 0.137 -35.238 1.00 94.38 156 PRO A N 1
ATOM 1282 C CA . PRO A 1 156 ? 14.431 0.549 -36.583 1.00 94.38 156 PRO A CA 1
ATOM 1283 C C . PRO A 1 156 ? 13.498 -0.020 -37.660 1.00 94.38 156 PRO A C 1
ATOM 1285 O O . PRO A 1 156 ? 13.319 -1.232 -37.765 1.00 94.38 156 PRO A O 1
ATOM 1288 N N . GLY A 1 157 ? 12.965 0.866 -38.503 1.00 90.19 157 GLY A N 1
ATOM 1289 C CA . GLY A 1 157 ? 12.205 0.503 -39.700 1.00 90.19 157 GLY A CA 1
ATOM 1290 C C . GLY A 1 157 ? 10.738 0.187 -39.424 1.00 90.19 157 GLY A C 1
ATOM 1291 O O . GLY A 1 157 ? 10.196 0.556 -38.381 1.00 90.19 157 GLY A O 1
ATOM 1292 N N . VAL A 1 158 ? 10.087 -0.477 -40.379 1.00 92.69 158 VAL A N 1
ATOM 1293 C CA . VAL A 1 158 ? 8.660 -0.847 -40.310 1.00 92.69 158 VAL A CA 1
ATOM 1294 C C . VAL A 1 158 ? 8.466 -2.343 -40.550 1.00 92.69 158 VAL A C 1
ATOM 1296 O O . VAL A 1 158 ? 9.382 -3.032 -41.000 1.00 92.69 158 VAL A O 1
ATOM 1299 N N . CYS A 1 159 ? 7.296 -2.882 -40.218 1.00 94.75 159 CYS A N 1
ATOM 1300 C CA . CYS A 1 159 ? 6.996 -4.288 -40.446 1.00 94.75 159 CYS A CA 1
ATOM 1301 C C . CYS A 1 159 ? 6.934 -4.619 -41.947 1.00 94.75 159 CYS A C 1
ATOM 1303 O O . CYS A 1 159 ? 6.383 -3.853 -42.740 1.00 94.75 159 CYS A O 1
ATOM 1305 N N . PRO A 1 160 ? 7.417 -5.804 -42.359 1.00 94.75 160 PRO A N 1
ATOM 1306 C CA . PRO A 1 160 ? 7.054 -6.381 -43.644 1.00 94.75 160 PRO A CA 1
ATOM 1307 C C . PRO A 1 160 ? 5.535 -6.551 -43.768 1.00 94.75 160 PRO A C 1
ATOM 1309 O O . PRO A 1 160 ? 4.842 -6.810 -42.785 1.00 94.75 160 PRO A O 1
ATOM 1312 N N . GLU A 1 161 ? 5.016 -6.503 -44.999 1.00 94.38 161 GLU A N 1
ATOM 1313 C CA . GLU A 1 161 ? 3.574 -6.655 -45.269 1.00 94.38 161 GLU A CA 1
ATOM 1314 C C . GLU A 1 161 ? 2.994 -7.985 -44.760 1.00 94.38 161 GLU A C 1
ATOM 1316 O O . GLU A 1 161 ? 1.799 -8.098 -44.470 1.00 94.38 161 GLU A O 1
ATOM 1321 N N . LYS A 1 162 ? 3.852 -9.002 -44.661 1.00 96.94 162 LYS A N 1
ATOM 1322 C CA . LYS A 1 162 ? 3.525 -10.357 -44.235 1.00 96.94 162 LYS A CA 1
ATOM 1323 C C . LYS A 1 162 ? 4.515 -10.805 -43.175 1.00 96.94 162 LYS A C 1
ATOM 1325 O O . LYS A 1 162 ? 5.689 -10.980 -43.488 1.00 96.94 162 LYS A O 1
ATOM 1330 N N . ILE A 1 163 ? 4.015 -11.047 -41.970 1.00 97.81 163 ILE A N 1
ATOM 1331 C CA . ILE A 1 163 ? 4.792 -11.574 -40.844 1.00 97.81 163 ILE A CA 1
ATOM 1332 C C . ILE A 1 163 ? 4.266 -12.943 -40.400 1.00 97.81 163 ILE A C 1
ATOM 1334 O O . ILE A 1 163 ? 3.109 -13.294 -40.632 1.00 97.81 163 ILE A O 1
ATOM 1338 N N . ALA A 1 164 ? 5.103 -13.744 -39.760 1.00 98.00 164 ALA A N 1
ATOM 1339 C CA . ALA A 1 164 ? 4.727 -15.013 -39.152 1.00 98.00 164 ALA A CA 1
ATOM 1340 C C . ALA A 1 164 ? 5.490 -15.233 -37.843 1.00 98.00 164 ALA A C 1
ATOM 1342 O O . ALA A 1 164 ? 6.620 -14.780 -37.677 1.00 98.00 164 ALA A O 1
ATOM 1343 N N . VAL A 1 165 ? 4.877 -15.960 -36.908 1.00 97.81 165 VAL A N 1
ATOM 1344 C CA . VAL A 1 165 ? 5.532 -16.340 -35.648 1.00 97.81 165 VAL A CA 1
ATOM 1345 C C . VAL A 1 165 ? 6.837 -17.080 -35.959 1.00 97.81 165 VAL A C 1
ATOM 1347 O O . VAL A 1 165 ? 6.836 -18.070 -36.692 1.00 97.81 165 VAL A O 1
ATOM 1350 N N . GLY A 1 166 ? 7.948 -16.594 -35.404 1.00 96.94 166 GLY A N 1
ATOM 1351 C CA . GLY A 1 166 ? 9.278 -17.167 -35.592 1.00 96.94 166 GLY A CA 1
ATOM 1352 C C . GLY A 1 166 ? 9.974 -16.841 -36.918 1.00 96.94 166 GLY A C 1
ATOM 1353 O O . GLY A 1 166 ? 11.040 -17.406 -37.162 1.00 96.94 166 GLY A O 1
ATOM 1354 N N . ASP A 1 167 ? 9.423 -15.965 -37.764 1.00 97.81 167 ASP A N 1
ATOM 1355 C CA . ASP A 1 167 ? 10.095 -15.528 -38.994 1.00 97.81 167 ASP A CA 1
ATOM 1356 C C . ASP A 1 167 ? 11.326 -14.631 -38.733 1.00 97.81 167 ASP A C 1
ATOM 1358 O O . ASP A 1 167 ? 11.680 -14.317 -37.593 1.00 97.81 167 ASP A O 1
ATOM 1362 N N . GLU A 1 168 ? 12.018 -14.227 -39.804 1.00 96.69 168 GLU A N 1
ATOM 1363 C CA . GLU A 1 168 ? 13.232 -13.408 -39.697 1.00 96.69 168 GLU A CA 1
ATOM 1364 C C . GLU A 1 168 ? 12.977 -12.056 -39.014 1.00 96.69 168 GLU A C 1
ATOM 1366 O O . GLU A 1 168 ? 13.829 -11.589 -38.253 1.00 96.69 168 GLU A O 1
ATOM 1371 N N . TYR A 1 169 ? 11.806 -11.447 -39.228 1.00 97.00 169 TYR A N 1
ATOM 1372 C CA . TYR A 1 169 ? 11.463 -10.162 -38.622 1.00 97.00 169 TYR A CA 1
ATOM 1373 C C . TYR A 1 169 ? 11.094 -10.313 -37.135 1.00 97.00 169 TYR A C 1
ATOM 1375 O O . TYR A 1 169 ? 11.478 -9.483 -36.310 1.00 97.00 169 TYR A O 1
ATOM 1383 N N . ASN A 1 170 ? 10.448 -11.415 -36.746 1.00 97.88 170 ASN A N 1
ATOM 1384 C CA . ASN A 1 170 ? 10.175 -11.752 -35.349 1.00 97.88 170 ASN A CA 1
ATOM 1385 C C . ASN A 1 170 ? 11.475 -11.940 -34.565 1.00 97.88 170 ASN A C 1
ATOM 1387 O O . ASN A 1 170 ? 11.665 -11.334 -33.511 1.00 97.88 170 ASN A O 1
ATOM 1391 N N . GLN A 1 171 ? 12.415 -12.708 -35.124 1.00 98.00 171 GLN A N 1
ATOM 1392 C CA . GLN A 1 171 ? 13.740 -12.904 -34.531 1.00 98.00 171 GLN A CA 1
ATOM 1393 C C . GLN A 1 171 ? 14.544 -11.599 -34.470 1.00 98.00 171 GLN A C 1
ATOM 1395 O O . GLN A 1 171 ? 15.277 -11.361 -33.507 1.00 98.00 171 GLN A O 1
ATOM 1400 N N . TYR A 1 172 ? 14.394 -10.732 -35.474 1.00 97.75 172 TYR A N 1
ATOM 1401 C CA . TYR A 1 172 ? 14.966 -9.390 -35.473 1.00 97.75 172 TYR A CA 1
ATOM 1402 C C . TYR A 1 172 ? 14.447 -8.543 -34.300 1.00 97.75 172 TYR A C 1
ATOM 1404 O O . TYR A 1 172 ? 15.263 -7.998 -33.551 1.00 97.75 172 TYR A O 1
ATOM 1412 N N . LEU A 1 173 ? 13.127 -8.485 -34.087 1.00 98.25 173 LEU A N 1
ATOM 1413 C CA . LEU A 1 173 ? 12.531 -7.730 -32.981 1.00 98.25 173 LEU A CA 1
ATOM 1414 C C . LEU A 1 173 ? 12.971 -8.271 -31.622 1.00 98.25 173 LEU A C 1
ATOM 1416 O O . LEU A 1 173 ? 13.405 -7.486 -30.783 1.00 98.25 173 LEU A O 1
ATOM 1420 N N . ILE A 1 174 ? 12.937 -9.595 -31.423 1.00 98.50 174 ILE A N 1
ATOM 1421 C CA . ILE A 1 174 ? 13.432 -10.233 -30.192 1.00 98.50 174 ILE A CA 1
ATOM 1422 C C . ILE A 1 174 ? 14.879 -9.799 -29.933 1.00 98.50 174 ILE A C 1
ATOM 1424 O O . ILE A 1 174 ? 15.211 -9.329 -28.849 1.00 98.50 174 ILE A O 1
ATOM 1428 N N . LYS A 1 175 ? 15.746 -9.866 -30.948 1.00 97.94 175 LYS A N 1
ATOM 1429 C CA . LYS A 1 175 ? 17.160 -9.498 -30.818 1.00 97.94 175 LYS A CA 1
ATOM 1430 C C . LYS A 1 175 ? 17.373 -8.021 -30.467 1.00 97.94 175 LYS A C 1
ATOM 1432 O O . LYS A 1 175 ? 18.220 -7.717 -29.625 1.00 97.94 175 LYS A O 1
ATOM 1437 N N . VAL A 1 176 ? 16.656 -7.109 -31.124 1.00 98.25 176 VAL A N 1
ATOM 1438 C CA . VAL A 1 176 ? 16.739 -5.662 -30.859 1.00 98.25 176 VAL A CA 1
ATOM 1439 C C . VAL A 1 176 ? 16.242 -5.356 -29.450 1.00 98.25 176 VAL A C 1
ATOM 1441 O O . VAL A 1 176 ? 16.962 -4.735 -28.667 1.00 98.25 176 VAL A O 1
ATOM 1444 N N . TRP A 1 177 ? 15.055 -5.845 -29.101 1.00 98.38 177 TRP A N 1
ATOM 1445 C CA . TRP A 1 177 ? 14.416 -5.529 -27.832 1.00 98.38 177 TRP A CA 1
ATOM 1446 C C . TRP A 1 177 ? 15.077 -6.190 -26.631 1.00 98.38 177 TRP A C 1
ATOM 1448 O O . TRP A 1 177 ? 15.200 -5.539 -25.599 1.00 98.38 177 TRP A O 1
ATOM 1458 N N . THR A 1 178 ? 15.609 -7.410 -26.756 1.00 98.06 178 THR A N 1
ATOM 1459 C CA . THR A 1 178 ? 16.441 -8.007 -25.700 1.00 98.06 178 THR A CA 1
ATOM 1460 C C . THR A 1 178 ? 17.658 -7.134 -25.397 1.00 98.06 178 THR A C 1
ATOM 1462 O O . THR A 1 178 ? 17.991 -6.944 -24.230 1.00 98.06 178 THR A O 1
ATOM 1465 N N . HIS A 1 179 ? 18.310 -6.561 -26.415 1.00 97.94 179 HIS A N 1
ATOM 1466 C CA . HIS A 1 179 ? 19.463 -5.689 -26.189 1.00 97.94 179 HIS A CA 1
ATOM 1467 C C . HIS A 1 179 ? 19.076 -4.368 -25.519 1.00 97.94 179 HIS A C 1
ATOM 1469 O O . HIS A 1 179 ? 19.729 -3.949 -24.566 1.00 97.94 179 HIS A O 1
ATOM 1475 N N . VAL A 1 180 ? 17.994 -3.738 -25.983 1.00 98.06 180 VAL A N 1
ATOM 1476 C CA . VAL A 1 180 ? 17.465 -2.504 -25.384 1.00 98.06 180 VAL A CA 1
ATOM 1477 C C . VAL A 1 180 ? 17.043 -2.733 -23.927 1.00 98.06 180 VAL A C 1
ATOM 1479 O O . VAL A 1 180 ? 17.416 -1.954 -23.053 1.00 98.06 180 VAL A O 1
ATOM 1482 N N . ALA A 1 181 ? 16.351 -3.839 -23.641 1.00 95.62 181 ALA A N 1
ATOM 1483 C CA . ALA A 1 181 ? 15.860 -4.200 -22.309 1.00 95.62 181 ALA A CA 1
ATOM 1484 C C . ALA A 1 181 ? 16.969 -4.506 -21.285 1.00 95.62 181 ALA A C 1
ATOM 1486 O O . ALA A 1 181 ? 16.720 -4.448 -20.083 1.00 95.62 181 ALA A O 1
ATOM 1487 N N . GLN A 1 182 ? 18.184 -4.833 -21.738 1.00 94.25 182 GLN A N 1
ATOM 1488 C CA . GLN A 1 182 ? 19.358 -5.046 -20.881 1.00 94.25 182 GLN A CA 1
ATOM 1489 C C . GLN A 1 182 ? 20.153 -3.761 -20.624 1.00 94.25 182 GLN A C 1
ATOM 1491 O O . GLN A 1 182 ? 21.017 -3.746 -19.748 1.00 94.25 182 GLN A O 1
ATOM 1496 N N . HIS A 1 183 ? 19.920 -2.702 -21.403 1.00 95.44 183 HIS A N 1
ATOM 1497 C CA . HIS A 1 183 ? 20.779 -1.529 -21.376 1.00 95.44 183 HIS A CA 1
ATOM 1498 C C . HIS A 1 183 ? 20.583 -0.733 -20.068 1.00 95.44 183 HIS A C 1
ATOM 1500 O O . HIS A 1 183 ? 19.459 -0.314 -19.791 1.00 95.44 183 HIS A O 1
ATOM 1506 N N . PRO A 1 184 ? 21.639 -0.444 -19.281 1.00 87.06 184 PRO A N 1
ATOM 1507 C CA . PRO A 1 184 ? 21.510 0.134 -17.934 1.00 87.06 184 PRO A CA 1
ATOM 1508 C C . PRO A 1 184 ? 20.873 1.531 -17.906 1.00 87.06 184 PRO A C 1
ATOM 1510 O O . PRO A 1 184 ? 20.283 1.916 -16.908 1.00 87.06 184 PRO A O 1
ATOM 1513 N N . LYS A 1 185 ? 20.954 2.287 -19.008 1.00 92.25 185 LYS A N 1
ATOM 1514 C CA . LYS A 1 185 ? 20.293 3.601 -19.135 1.00 92.25 185 LYS A CA 1
ATOM 1515 C C . LYS A 1 185 ? 18.817 3.542 -19.554 1.00 92.25 185 LYS A C 1
ATOM 1517 O O . LYS A 1 185 ? 18.152 4.568 -19.554 1.00 92.25 185 LYS A O 1
ATOM 1522 N N . LEU A 1 186 ? 18.325 2.379 -19.983 1.00 95.25 186 LEU A N 1
ATOM 1523 C CA . LEU A 1 186 ? 16.975 2.219 -20.543 1.00 95.25 186 LEU A CA 1
ATOM 1524 C C . LEU A 1 186 ? 16.118 1.276 -19.694 1.00 95.25 186 LEU A C 1
ATOM 1526 O O . LEU A 1 186 ? 14.938 1.544 -19.456 1.00 95.25 186 LEU A O 1
ATOM 1530 N N . LYS A 1 187 ? 16.720 0.187 -19.209 1.00 91.06 187 LYS A N 1
ATOM 1531 C CA . LYS A 1 187 ? 16.084 -0.790 -18.330 1.00 91.06 187 LYS A CA 1
ATOM 1532 C C . LYS A 1 187 ? 15.542 -0.099 -17.080 1.00 91.06 187 LYS A C 1
ATOM 1534 O O . LYS A 1 187 ? 16.293 0.509 -16.330 1.00 91.06 187 LYS A O 1
ATOM 1539 N N . ASN A 1 188 ? 14.238 -0.234 -16.848 1.00 85.62 188 ASN A N 1
ATOM 1540 C CA . ASN A 1 188 ? 13.516 0.327 -15.703 1.00 85.62 188 ASN A CA 1
ATOM 1541 C C . ASN A 1 188 ? 13.579 1.854 -15.576 1.00 85.62 188 ASN A C 1
ATOM 1543 O O . ASN A 1 188 ? 13.188 2.373 -14.528 1.00 85.62 188 ASN A O 1
ATOM 1547 N N . HIS A 1 189 ? 14.015 2.558 -16.626 1.00 91.31 189 HIS A N 1
ATOM 1548 C CA . HIS A 1 189 ? 14.030 4.013 -16.647 1.00 91.31 189 HIS A CA 1
ATOM 1549 C C . HIS A 1 189 ? 12.591 4.548 -16.490 1.00 91.31 189 HIS A C 1
ATOM 1551 O O . HIS A 1 189 ? 11.719 4.163 -17.273 1.00 91.31 189 HIS A O 1
ATOM 1557 N N . PRO A 1 190 ? 12.320 5.439 -15.519 1.00 88.38 190 PRO A N 1
ATOM 1558 C CA . PRO A 1 190 ? 10.954 5.816 -15.136 1.00 88.38 190 PRO A CA 1
ATOM 1559 C C . PRO A 1 190 ? 10.179 6.558 -16.232 1.00 88.38 190 PRO A C 1
ATOM 1561 O O . PRO A 1 190 ? 8.953 6.502 -16.259 1.00 88.38 190 PRO A O 1
ATOM 1564 N N . ASN A 1 191 ? 10.891 7.222 -17.149 1.00 94.94 191 ASN A N 1
ATOM 1565 C CA . ASN A 1 191 ? 10.289 8.055 -18.195 1.00 94.94 191 ASN A CA 1
ATOM 1566 C C . ASN A 1 191 ? 10.466 7.528 -19.634 1.00 94.94 191 ASN A C 1
ATOM 1568 O O . ASN A 1 191 ? 10.168 8.257 -20.579 1.00 94.94 191 ASN A O 1
ATOM 1572 N N . ILE A 1 192 ? 10.970 6.299 -19.824 1.00 97.75 192 ILE A N 1
ATOM 1573 C CA . ILE A 1 192 ? 11.182 5.710 -21.161 1.00 97.75 192 ILE A CA 1
ATOM 1574 C C . ILE A 1 192 ? 10.326 4.448 -21.327 1.00 97.75 192 ILE A C 1
ATOM 1576 O O . ILE A 1 192 ? 10.340 3.551 -20.482 1.00 97.75 192 ILE A O 1
ATOM 1580 N N . MET A 1 193 ? 9.611 4.379 -22.446 1.00 98.44 193 MET A N 1
ATOM 1581 C CA . MET A 1 193 ? 8.673 3.328 -22.839 1.00 98.44 193 MET A CA 1
ATOM 1582 C C . MET A 1 193 ? 9.018 2.805 -24.239 1.00 98.44 193 MET A C 1
ATOM 1584 O O . MET A 1 193 ? 9.779 3.439 -24.979 1.00 98.44 193 MET A O 1
ATOM 1588 N N . PHE A 1 194 ? 8.437 1.668 -24.625 1.00 98.62 194 PHE A N 1
ATOM 1589 C CA . PHE A 1 194 ? 8.794 0.985 -25.871 1.00 98.62 194 PHE A CA 1
ATOM 1590 C C . PHE A 1 194 ? 7.571 0.600 -26.699 1.00 98.62 194 PHE A C 1
ATOM 1592 O O . PHE A 1 194 ? 6.733 -0.164 -26.240 1.00 98.62 194 PHE A O 1
ATOM 1599 N N . GLU A 1 195 ? 7.488 1.086 -27.934 1.00 98.38 195 GLU A N 1
ATOM 1600 C CA . GLU A 1 195 ? 6.542 0.603 -28.945 1.00 98.38 195 GLU A CA 1
ATOM 1601 C C . GLU A 1 195 ? 7.190 -0.548 -29.710 1.00 98.38 195 GLU A C 1
ATOM 1603 O O . GLU A 1 195 ? 8.239 -0.361 -30.318 1.00 98.38 195 GLU A O 1
ATOM 1608 N N . LEU A 1 196 ? 6.611 -1.751 -29.662 1.00 98.06 196 LEU A N 1
ATOM 1609 C CA . LEU A 1 196 ? 7.356 -2.963 -30.029 1.00 98.06 196 LEU A CA 1
ATOM 1610 C C . LEU A 1 196 ? 7.583 -3.151 -31.535 1.00 98.06 196 LEU A C 1
ATOM 1612 O O . LEU A 1 196 ? 8.543 -3.824 -31.916 1.00 98.06 196 LEU A O 1
ATOM 1616 N N . ALA A 1 197 ? 6.731 -2.591 -32.390 1.00 97.31 197 ALA A N 1
ATOM 1617 C CA . ALA A 1 197 ? 6.903 -2.581 -33.843 1.00 97.31 197 ALA A CA 1
ATOM 1618 C C . ALA A 1 197 ? 6.089 -1.449 -34.479 1.00 97.31 197 ALA A C 1
ATOM 1620 O O . ALA A 1 197 ? 5.214 -0.895 -33.824 1.00 97.31 197 ALA A O 1
ATOM 1621 N N . ASN A 1 198 ? 6.382 -1.143 -35.747 1.00 95.62 198 ASN A N 1
ATOM 1622 C CA . ASN A 1 198 ? 5.665 -0.143 -36.537 1.00 95.62 198 ASN A CA 1
ATOM 1623 C C . ASN A 1 198 ? 4.932 -0.805 -37.714 1.00 95.62 198 ASN A C 1
ATOM 1625 O O . ASN A 1 198 ? 5.559 -1.513 -38.499 1.00 95.62 198 ASN A O 1
ATOM 1629 N N . GLU A 1 199 ? 3.636 -0.550 -37.846 1.00 93.94 199 GLU A N 1
ATOM 1630 C CA . GLU A 1 199 ? 2.737 -0.953 -38.934 1.00 93.94 199 GLU A CA 1
ATOM 1631 C C . GLU A 1 199 ? 2.682 -2.456 -39.294 1.00 93.94 199 GLU A C 1
ATOM 1633 O O . GLU A 1 199 ? 2.788 -2.800 -40.475 1.00 93.94 199 GLU A O 1
ATOM 1638 N N . PRO A 1 200 ? 2.455 -3.408 -38.363 1.00 96.44 200 PRO A N 1
ATOM 1639 C CA . PRO A 1 200 ? 2.082 -4.763 -38.770 1.00 96.44 200 PRO A CA 1
ATOM 1640 C C . PRO A 1 200 ? 0.822 -4.749 -39.655 1.00 96.44 200 PRO A C 1
ATOM 1642 O O . PRO A 1 200 ? -0.200 -4.149 -39.309 1.00 96.44 200 PRO A O 1
ATOM 1645 N N . ILE A 1 201 ? 0.877 -5.420 -40.811 1.00 96.44 201 ILE A N 1
ATOM 1646 C CA . ILE A 1 201 ? -0.228 -5.430 -41.787 1.00 96.44 201 ILE A CA 1
ATOM 1647 C C . ILE A 1 201 ? -0.968 -6.763 -41.733 1.00 96.44 201 ILE A C 1
ATOM 1649 O O . ILE A 1 201 ? -2.098 -6.807 -41.251 1.00 96.44 201 ILE A O 1
ATOM 1653 N N . ASN A 1 202 ? -0.334 -7.844 -42.200 1.00 97.75 202 ASN A N 1
ATOM 1654 C CA . ASN A 1 202 ? -0.905 -9.188 -42.218 1.00 97.75 202 ASN A CA 1
ATOM 1655 C C . ASN A 1 202 ? -0.004 -10.172 -41.478 1.00 97.75 202 ASN A C 1
ATOM 1657 O O . ASN A 1 202 ? 1.212 -10.172 -41.669 1.00 97.75 202 ASN A O 1
ATOM 1661 N N . ILE A 1 203 ? -0.611 -11.089 -40.732 1.00 98.12 203 ILE A N 1
ATOM 1662 C CA . ILE A 1 203 ? 0.089 -12.207 -40.098 1.00 98.12 203 ILE A CA 1
ATOM 1663 C C . ILE A 1 203 ? -0.373 -13.536 -40.690 1.00 98.12 203 ILE A C 1
ATOM 1665 O O . ILE A 1 203 ? -1.492 -13.633 -41.186 1.00 98.12 203 ILE A O 1
ATOM 1669 N N . LEU A 1 204 ? 0.487 -14.553 -40.680 1.00 98.25 204 LEU A N 1
ATOM 1670 C CA . LEU A 1 204 ? 0.124 -15.917 -41.056 1.00 98.25 204 LEU A CA 1
ATOM 1671 C C . LEU A 1 204 ? -0.771 -16.546 -39.976 1.00 98.25 204 LEU A C 1
ATOM 1673 O O . LEU A 1 204 ? -0.314 -16.813 -38.865 1.00 98.25 204 LEU A O 1
ATOM 1677 N N . GLY A 1 205 ? -2.037 -16.788 -40.307 1.00 95.94 205 GLY A N 1
ATOM 1678 C CA . GLY A 1 205 ? -3.011 -17.449 -39.448 1.00 95.94 205 GLY A CA 1
ATOM 1679 C C . GLY A 1 205 ? -2.816 -18.970 -39.350 1.00 95.94 205 GLY A C 1
ATOM 1680 O O . GLY A 1 205 ? -2.055 -19.574 -40.113 1.00 95.94 205 GLY A O 1
ATOM 1681 N N . PRO A 1 206 ? -3.538 -19.636 -38.428 1.00 93.31 206 PRO A N 1
ATOM 1682 C CA . PRO A 1 206 ? -3.440 -21.083 -38.211 1.00 93.31 206 PRO A CA 1
ATOM 1683 C C . PRO A 1 206 ? -3.938 -21.922 -39.400 1.00 93.31 206 PRO A C 1
ATOM 1685 O O . PRO A 1 206 ? -3.618 -23.105 -39.490 1.00 93.31 206 PRO A O 1
ATOM 1688 N N . ASP A 1 207 ? -4.704 -21.325 -40.316 1.00 93.62 207 ASP A N 1
ATOM 1689 C CA . ASP A 1 207 ? -5.183 -21.952 -41.552 1.00 93.62 207 ASP A CA 1
ATOM 1690 C C . ASP A 1 207 ? -4.184 -21.844 -42.722 1.00 93.62 207 ASP A C 1
ATOM 1692 O O . ASP A 1 207 ? -4.461 -22.324 -43.824 1.00 93.62 207 ASP A O 1
ATOM 1696 N N . GLY A 1 208 ? -3.016 -21.237 -42.488 1.00 94.94 208 GLY A N 1
ATOM 1697 C CA . GLY A 1 208 ? -1.974 -21.041 -43.492 1.00 94.94 208 GLY A CA 1
ATOM 1698 C C . GLY A 1 208 ? -2.211 -19.850 -44.424 1.00 94.94 208 GLY A C 1
ATOM 1699 O O . GLY A 1 208 ? -1.512 -19.731 -45.432 1.00 94.94 208 GLY A O 1
ATOM 1700 N N . THR A 1 209 ? -3.173 -18.972 -44.122 1.00 96.88 209 THR A N 1
ATOM 1701 C CA . THR A 1 209 ? -3.431 -17.748 -44.894 1.00 96.88 209 THR A CA 1
ATOM 1702 C C . THR A 1 209 ? -2.869 -16.511 -44.198 1.00 96.88 209 THR A C 1
ATOM 1704 O O . THR A 1 209 ? -2.751 -16.478 -42.980 1.00 96.88 209 THR A O 1
ATOM 1707 N N . TYR A 1 210 ? -2.470 -15.499 -44.973 1.00 97.88 210 TYR A N 1
ATOM 1708 C CA . TYR A 1 210 ? -2.079 -14.200 -44.421 1.00 97.88 210 TYR A CA 1
ATOM 1709 C C . TYR A 1 210 ? -3.299 -13.284 -44.346 1.00 97.88 210 TYR A C 1
ATOM 1711 O O . TYR A 1 210 ? -4.006 -13.132 -45.346 1.00 97.88 210 TYR A O 1
ATOM 1719 N N . GLY A 1 211 ? -3.506 -12.633 -43.204 1.00 96.69 211 GLY A N 1
ATOM 1720 C CA . GLY A 1 211 ? -4.611 -11.699 -43.016 1.00 96.69 211 GLY A CA 1
ATOM 1721 C C . GLY A 1 211 ? -4.522 -10.879 -41.730 1.00 96.69 211 GLY A C 1
ATOM 1722 O O . GLY A 1 211 ? -3.579 -11.004 -40.951 1.00 96.69 211 GLY A O 1
ATOM 1723 N N . ALA A 1 212 ? -5.531 -10.024 -41.535 1.00 92.81 212 ALA A N 1
ATOM 1724 C CA . ALA A 1 212 ? -5.582 -9.032 -40.455 1.00 92.81 212 ALA A CA 1
ATOM 1725 C C . ALA A 1 212 ? -6.909 -9.010 -39.665 1.00 92.81 212 ALA A C 1
ATOM 1727 O O . ALA A 1 212 ? -7.031 -8.306 -38.669 1.00 92.81 212 ALA A O 1
ATOM 1728 N N . GLY A 1 213 ? -7.939 -9.730 -40.132 1.00 83.00 213 GLY A N 1
ATOM 1729 C CA . GLY A 1 213 ? -9.330 -9.469 -39.726 1.00 83.00 213 GLY A CA 1
ATOM 1730 C C . GLY A 1 213 ? -10.035 -10.550 -38.902 1.00 83.00 213 GLY A C 1
ATOM 1731 O O . GLY A 1 213 ? -11.135 -10.290 -38.407 1.00 83.00 213 GLY A O 1
ATOM 1732 N N . SER A 1 214 ? -9.462 -11.753 -38.768 1.00 93.75 214 SER A N 1
ATOM 1733 C CA . SER A 1 214 ? -10.091 -12.873 -38.042 1.00 93.75 214 SER A CA 1
ATOM 1734 C C . SER A 1 214 ? -9.398 -13.161 -36.711 1.00 93.75 214 SER A C 1
ATOM 1736 O O . SER A 1 214 ? -8.213 -12.873 -36.561 1.00 93.75 214 SER A O 1
ATOM 1738 N N . GLN A 1 215 ? -10.117 -13.776 -35.764 1.00 95.44 215 GLN A N 1
ATOM 1739 C CA . GLN A 1 215 ? -9.578 -14.085 -34.434 1.00 95.44 215 GLN A CA 1
ATOM 1740 C C . GLN A 1 215 ? -8.303 -14.937 -34.495 1.00 95.44 215 GLN A C 1
ATOM 1742 O O . GLN A 1 215 ? -7.332 -14.605 -33.833 1.00 95.44 215 GLN A O 1
ATOM 1747 N N . GLY A 1 216 ? -8.244 -15.945 -35.373 1.00 96.44 216 GLY A N 1
ATOM 1748 C CA . GLY A 1 216 ? -7.046 -16.783 -35.511 1.00 96.44 216 GLY A CA 1
ATOM 1749 C C . GLY A 1 216 ? -5.785 -16.013 -35.930 1.00 96.44 216 GLY A C 1
ATOM 1750 O O . GLY A 1 216 ? -4.681 -16.418 -35.578 1.00 96.44 216 GLY A O 1
ATOM 1751 N N . HIS A 1 217 ? -5.923 -14.890 -36.646 1.00 96.81 217 HIS A N 1
ATOM 1752 C CA . HIS A 1 217 ? -4.791 -14.004 -36.934 1.00 96.81 217 HIS A CA 1
ATOM 1753 C C . HIS A 1 217 ? -4.349 -13.238 -35.683 1.00 96.81 217 HIS A C 1
ATOM 1755 O O . HIS A 1 217 ? -3.154 -13.132 -35.428 1.00 96.81 217 HIS A O 1
ATOM 1761 N N . PHE A 1 218 ? -5.290 -12.756 -34.869 1.00 96.38 218 PHE A N 1
ATOM 1762 C CA . PHE A 1 218 ? -4.977 -12.105 -33.594 1.00 96.38 218 PHE A CA 1
ATOM 1763 C C . PHE A 1 218 ? -4.359 -13.067 -32.578 1.00 96.38 218 PHE A C 1
ATOM 1765 O O . PHE A 1 218 ? -3.422 -12.680 -31.892 1.00 96.38 218 PHE A O 1
ATOM 1772 N N . ASP A 1 219 ? -4.791 -14.328 -32.538 1.00 96.62 219 ASP A N 1
ATOM 1773 C CA . ASP A 1 219 ? -4.172 -15.343 -31.679 1.00 96.62 219 ASP A CA 1
ATOM 1774 C C . ASP A 1 219 ? -2.690 -15.537 -32.049 1.00 96.62 219 ASP A C 1
ATOM 1776 O O . ASP A 1 219 ? -1.818 -15.590 -31.182 1.00 96.62 219 ASP A O 1
ATOM 1780 N N . LYS A 1 220 ? -2.373 -15.537 -33.353 1.00 97.88 220 LYS A N 1
ATOM 1781 C CA . LYS A 1 220 ? -0.983 -15.549 -33.836 1.00 97.88 220 LYS A CA 1
ATOM 1782 C C . LYS A 1 220 ? -0.237 -14.247 -33.578 1.00 97.88 220 LYS A C 1
ATOM 1784 O O . LYS A 1 220 ? 0.965 -14.289 -33.335 1.00 97.88 220 LYS A O 1
ATOM 1789 N N . LEU A 1 221 ? -0.923 -13.110 -33.584 1.00 97.44 221 LEU A N 1
ATOM 1790 C CA . LEU A 1 221 ? -0.333 -11.814 -33.249 1.00 97.44 221 LEU A CA 1
ATOM 1791 C C . LEU A 1 221 ? 0.053 -11.743 -31.768 1.00 97.44 221 LEU A C 1
ATOM 1793 O O . LEU A 1 221 ? 1.142 -11.279 -31.436 1.00 97.44 221 LEU A O 1
ATOM 1797 N N . LYS A 1 222 ? -0.810 -12.268 -30.894 1.00 96.81 222 LYS A N 1
ATOM 1798 C CA . LYS A 1 222 ? -0.537 -12.472 -29.472 1.00 96.81 222 LYS A CA 1
ATOM 1799 C C . LYS A 1 222 ? 0.678 -13.375 -29.287 1.00 96.81 222 LYS A C 1
ATOM 1801 O O . LYS A 1 222 ? 1.608 -12.946 -28.623 1.00 96.81 222 LYS A O 1
ATOM 1806 N N . GLU A 1 223 ? 0.744 -14.549 -29.923 1.00 98.12 223 GLU A N 1
ATOM 1807 C CA . GLU A 1 223 ? 1.946 -15.409 -29.868 1.00 98.12 223 GLU A CA 1
ATOM 1808 C C . GLU A 1 223 ? 3.217 -14.658 -30.316 1.00 98.12 223 GLU A C 1
ATOM 1810 O O . GLU A 1 223 ? 4.258 -14.720 -29.657 1.00 98.12 223 GLU A O 1
ATOM 1815 N N . TYR A 1 224 ? 3.122 -13.914 -31.422 1.00 98.44 224 TYR A N 1
ATOM 1816 C CA . TYR A 1 224 ? 4.228 -13.156 -31.999 1.00 98.44 224 TYR A CA 1
ATOM 1817 C C . TYR A 1 224 ? 4.783 -12.120 -31.012 1.00 98.44 224 TYR A C 1
ATOM 1819 O O . TYR A 1 224 ? 5.984 -12.125 -30.740 1.00 98.44 224 TYR A O 1
ATOM 1827 N N . PHE A 1 225 ? 3.935 -11.254 -30.451 1.00 98.38 225 PHE A N 1
ATOM 1828 C CA . PHE A 1 225 ? 4.382 -10.194 -29.541 1.00 98.38 225 PHE A CA 1
ATOM 1829 C C . PHE A 1 225 ? 4.613 -10.677 -28.112 1.00 98.38 225 PHE A C 1
ATOM 1831 O O . PHE A 1 225 ? 5.503 -10.136 -27.459 1.00 98.38 225 PHE A O 1
ATOM 1838 N N . GLN A 1 226 ? 3.930 -11.729 -27.649 1.00 98.56 226 GLN A N 1
ATOM 1839 C CA . GLN A 1 226 ? 4.219 -12.338 -26.349 1.00 98.56 226 GLN A CA 1
ATOM 1840 C C . GLN A 1 226 ? 5.670 -12.822 -26.295 1.00 98.56 226 GLN A C 1
ATOM 1842 O O . GLN A 1 226 ? 6.365 -12.526 -25.334 1.00 98.56 226 GLN A O 1
ATOM 1847 N N . SER A 1 227 ? 6.192 -13.432 -27.368 1.00 98.44 227 SER A N 1
ATOM 1848 C CA . SER A 1 227 ? 7.607 -13.834 -27.407 1.00 98.44 227 SER A CA 1
ATOM 1849 C C . SER A 1 227 ? 8.597 -12.663 -27.284 1.00 98.44 227 SER A C 1
ATOM 1851 O O . SER A 1 227 ? 9.692 -12.834 -26.746 1.00 98.44 227 SER A O 1
ATOM 1853 N N . VAL A 1 228 ? 8.225 -11.466 -27.755 1.00 98.50 228 VAL A N 1
ATOM 1854 C CA . VAL A 1 228 ? 9.047 -10.253 -27.626 1.00 98.50 228 VAL A CA 1
ATOM 1855 C C . VAL A 1 228 ? 8.960 -9.728 -26.193 1.00 98.50 228 VAL A C 1
ATOM 1857 O O . VAL A 1 228 ? 9.992 -9.442 -25.587 1.00 98.50 228 VAL A O 1
ATOM 1860 N N . VAL A 1 229 ? 7.745 -9.656 -25.638 1.00 98.44 229 VAL A N 1
ATOM 1861 C CA . VAL A 1 229 ? 7.488 -9.260 -24.245 1.00 98.44 229 VAL A CA 1
ATOM 1862 C C . VAL A 1 229 ? 8.259 -10.164 -23.288 1.00 98.44 229 VAL A C 1
ATOM 1864 O O . VAL A 1 229 ? 9.055 -9.663 -22.495 1.00 98.44 229 VAL A O 1
ATOM 1867 N N . ASP A 1 230 ? 8.120 -11.482 -23.414 1.00 97.62 230 ASP A N 1
ATOM 1868 C CA . ASP A 1 230 ? 8.796 -12.467 -22.568 1.00 97.62 230 ASP A CA 1
ATOM 1869 C C . ASP A 1 230 ? 10.319 -12.314 -22.648 1.00 97.62 230 ASP A C 1
ATOM 1871 O O . ASP A 1 230 ? 11.009 -12.316 -21.626 1.00 97.62 230 ASP A O 1
ATOM 1875 N N . ALA A 1 231 ? 10.860 -12.098 -23.853 1.00 97.31 231 ALA A N 1
ATOM 1876 C CA . ALA A 1 231 ? 12.290 -11.892 -24.052 1.00 97.31 231 ALA A CA 1
ATOM 1877 C C . ALA A 1 231 ? 12.811 -10.610 -23.380 1.00 97.31 231 ALA A C 1
ATOM 1879 O O . ALA A 1 231 ? 13.956 -10.600 -22.918 1.00 97.31 231 ALA A O 1
ATOM 1880 N N . MET A 1 232 ? 12.002 -9.546 -23.306 1.00 96.62 232 MET A N 1
ATOM 1881 C CA . MET A 1 232 ? 12.325 -8.317 -22.568 1.00 96.62 232 MET A CA 1
ATOM 1882 C C . MET A 1 232 ? 12.170 -8.503 -21.055 1.00 96.62 232 MET A C 1
ATOM 1884 O O . MET A 1 232 ? 13.069 -8.132 -20.295 1.00 96.62 232 MET A O 1
ATOM 1888 N N . ARG A 1 233 ? 11.061 -9.102 -20.598 1.00 93.88 233 ARG A N 1
ATOM 1889 C CA . ARG A 1 233 ? 10.788 -9.353 -19.172 1.00 93.88 233 ARG A CA 1
ATOM 1890 C C . ARG A 1 233 ? 11.824 -10.290 -18.552 1.00 93.88 233 ARG A C 1
ATOM 1892 O O . ARG A 1 233 ? 12.264 -10.033 -17.433 1.00 93.88 233 ARG A O 1
ATOM 1899 N N . ALA A 1 234 ? 12.335 -11.267 -19.306 1.00 91.19 234 ALA A N 1
ATOM 1900 C CA . ALA A 1 234 ? 13.450 -12.127 -18.897 1.00 91.19 234 ALA A CA 1
ATOM 1901 C C . ALA A 1 234 ? 14.742 -11.354 -18.559 1.00 91.19 234 ALA A C 1
ATOM 1903 O O . ALA A 1 234 ? 15.603 -11.871 -17.853 1.00 91.19 234 ALA A O 1
ATOM 1904 N N . GLN A 1 235 ? 14.882 -10.106 -19.022 1.00 90.00 235 GLN A N 1
ATOM 1905 C CA . GLN A 1 235 ? 16.012 -9.229 -18.688 1.00 90.00 235 GLN A CA 1
ATOM 1906 C C . GLN A 1 235 ? 15.760 -8.381 -17.436 1.00 90.00 235 GLN A C 1
ATOM 1908 O O . GLN A 1 235 ? 16.603 -7.563 -17.071 1.00 90.00 235 GLN A O 1
ATOM 1913 N N . GLY A 1 236 ? 14.610 -8.542 -16.775 1.00 79.69 236 GLY A N 1
ATOM 1914 C CA . GLY A 1 236 ? 14.169 -7.720 -15.648 1.00 79.69 236 GLY A CA 1
ATOM 1915 C C . GLY A 1 236 ? 13.714 -6.314 -16.050 1.00 79.69 236 GLY A C 1
ATOM 1916 O O . GLY A 1 236 ? 13.793 -5.400 -15.232 1.00 79.69 236 GLY A O 1
ATOM 1917 N N . CYS A 1 237 ? 13.316 -6.114 -17.311 1.00 87.00 237 CYS A N 1
ATOM 1918 C CA . CYS A 1 237 ? 12.764 -4.854 -17.804 1.00 87.00 237 CYS A CA 1
ATOM 1919 C C . CYS A 1 237 ? 11.284 -4.744 -17.416 1.00 87.00 237 CYS A C 1
ATOM 1921 O O . CYS A 1 237 ? 10.468 -5.532 -17.878 1.00 87.00 237 CYS A O 1
ATOM 1923 N N . GLY A 1 238 ? 10.941 -3.750 -16.605 1.00 88.75 238 GLY A N 1
ATOM 1924 C CA . GLY A 1 238 ? 9.589 -3.389 -16.169 1.00 88.75 238 GLY A CA 1
ATOM 1925 C C . GLY A 1 238 ? 9.092 -2.068 -16.767 1.00 88.75 238 GLY A C 1
ATOM 1926 O O . GLY A 1 238 ? 8.210 -1.435 -16.189 1.00 88.75 238 GLY A O 1
ATOM 1927 N N . ASN A 1 239 ? 9.680 -1.616 -17.882 1.00 96.25 239 ASN A N 1
ATOM 1928 C CA . ASN A 1 239 ? 9.187 -0.471 -18.655 1.00 96.25 239 ASN A CA 1
ATOM 1929 C C . ASN A 1 239 ? 7.814 -0.782 -19.276 1.00 96.25 239 ASN A C 1
ATOM 1931 O O . ASN A 1 239 ? 7.493 -1.952 -19.530 1.00 96.25 239 ASN A O 1
ATOM 1935 N N . ILE A 1 240 ? 7.051 0.269 -19.583 1.00 98.44 240 ILE A N 1
ATOM 1936 C CA . ILE A 1 240 ? 5.784 0.167 -20.314 1.00 98.44 240 ILE A CA 1
ATOM 1937 C C . ILE A 1 240 ? 6.044 -0.242 -21.762 1.00 98.44 240 ILE A C 1
ATOM 1939 O O . ILE A 1 240 ? 6.896 0.348 -22.437 1.00 98.44 240 ILE A O 1
ATOM 1943 N N . LEU A 1 241 ? 5.316 -1.264 -22.215 1.00 98.62 241 LEU A N 1
ATOM 1944 C CA . LEU A 1 241 ? 5.382 -1.790 -23.575 1.00 98.62 241 LEU A CA 1
ATOM 1945 C C . LEU A 1 241 ? 4.070 -1.489 -24.304 1.00 98.62 241 LEU A C 1
ATOM 1947 O O . LEU A 1 241 ? 2.999 -1.876 -23.842 1.00 98.62 241 LEU A O 1
ATOM 1951 N N . TRP A 1 242 ? 4.169 -0.829 -25.454 1.00 98.56 242 TRP A N 1
ATOM 1952 C CA . TRP A 1 242 ? 3.054 -0.513 -26.336 1.00 98.56 242 TRP A CA 1
ATOM 1953 C C . TRP A 1 242 ? 2.990 -1.531 -27.477 1.00 98.56 242 TRP A C 1
ATOM 1955 O O . TRP A 1 242 ? 3.875 -1.598 -28.337 1.00 98.56 242 TRP A O 1
ATOM 1965 N N . ILE A 1 243 ? 1.946 -2.355 -27.454 1.00 98.44 243 ILE A N 1
ATOM 1966 C CA . ILE A 1 243 ? 1.738 -3.479 -28.363 1.00 98.44 243 ILE A CA 1
ATOM 1967 C C . ILE A 1 243 ? 1.026 -2.991 -29.634 1.00 98.44 243 ILE A C 1
ATOM 1969 O O . ILE A 1 243 ? -0.053 -2.399 -29.539 1.00 98.44 243 ILE A O 1
ATOM 1973 N N . PRO A 1 244 ? 1.584 -3.231 -30.829 1.00 97.31 244 PRO A N 1
ATOM 1974 C CA . PRO A 1 244 ? 0.965 -2.809 -32.079 1.00 97.31 244 PRO A CA 1
ATOM 1975 C C . PRO A 1 244 ? -0.106 -3.806 -32.559 1.00 97.31 244 PRO A C 1
ATOM 1977 O O . PRO A 1 244 ? -0.047 -5.008 -32.287 1.00 97.31 244 PRO A O 1
ATOM 1980 N N . GLY A 1 245 ? -1.089 -3.295 -33.302 1.00 95.88 245 GLY A N 1
ATOM 1981 C CA . GLY A 1 245 ? -2.150 -4.071 -33.949 1.00 95.88 245 GLY A CA 1
ATOM 1982 C C . GLY A 1 245 ? -1.850 -4.406 -35.411 1.00 95.88 245 GLY A C 1
ATOM 1983 O O . GLY A 1 245 ? -0.803 -4.052 -35.949 1.00 95.88 245 GLY A O 1
ATOM 1984 N N . LEU A 1 246 ? -2.796 -5.086 -36.063 1.00 96.12 246 LEU A N 1
ATOM 1985 C CA . LEU A 1 246 ? -2.729 -5.420 -37.493 1.00 96.12 246 LEU A CA 1
ATOM 1986 C C . LEU A 1 246 ? -3.373 -4.330 -38.358 1.00 96.12 246 LEU A C 1
ATOM 1988 O O . LEU A 1 246 ? -3.991 -3.394 -37.851 1.00 96.12 246 LEU A O 1
ATOM 1992 N N . GLY A 1 247 ? -3.262 -4.479 -39.681 1.00 94.81 247 GLY A N 1
ATOM 1993 C CA . GLY A 1 247 ? -3.852 -3.549 -40.639 1.00 94.81 247 GLY A CA 1
ATOM 1994 C C . GLY A 1 247 ? -3.284 -2.142 -40.490 1.00 94.81 247 GLY A C 1
ATOM 1995 O O . GLY A 1 247 ? -4.056 -1.210 -40.292 1.00 94.81 247 GLY A O 1
ATOM 1996 N N . TYR A 1 248 ? -1.954 -2.017 -40.554 1.00 94.50 248 TYR A N 1
ATOM 1997 C CA . TYR A 1 248 ? -1.231 -0.756 -40.352 1.00 94.50 248 TYR A CA 1
ATOM 1998 C C . TYR A 1 248 ? -1.491 -0.155 -38.962 1.00 94.50 248 TYR A C 1
ATOM 2000 O O . TYR A 1 248 ? -1.689 1.046 -38.842 1.00 94.50 248 TYR A O 1
ATOM 2008 N N . GLN A 1 249 ? -1.547 -0.991 -37.913 1.00 94.56 249 GLN A N 1
ATOM 2009 C CA . GLN A 1 249 ? -1.912 -0.566 -36.548 1.00 94.56 249 GLN A CA 1
ATOM 2010 C C . GLN A 1 249 ? -3.311 0.071 -36.431 1.00 94.56 249 GLN A C 1
ATOM 2012 O O . GLN A 1 249 ? -3.541 0.941 -35.593 1.00 94.56 249 GLN A O 1
ATOM 2017 N N . GLY A 1 250 ? -4.268 -0.375 -37.250 1.00 93.12 250 GLY A N 1
ATOM 2018 C CA . GLY A 1 250 ? -5.668 0.058 -37.183 1.00 93.12 250 GLY A CA 1
ATOM 2019 C C . GLY A 1 250 ? -6.626 -0.947 -36.527 1.00 93.12 250 GLY A C 1
ATOM 2020 O O . GLY A 1 250 ? -7.763 -0.592 -36.225 1.00 93.12 250 GLY A O 1
ATOM 2021 N N . LEU A 1 251 ? -6.215 -2.207 -36.316 1.00 94.50 251 LEU A N 1
ATOM 2022 C CA . LEU A 1 251 ? -7.103 -3.303 -35.895 1.00 94.50 251 LEU A CA 1
ATOM 2023 C C . LEU A 1 251 ? -6.612 -4.000 -34.613 1.00 94.50 251 LEU A C 1
ATOM 2025 O O . LEU A 1 251 ? -5.516 -4.564 -34.607 1.00 94.50 251 LEU A O 1
ATOM 2029 N N . TYR A 1 252 ? -7.456 -4.036 -33.566 1.00 95.25 252 TYR A N 1
ATOM 2030 C CA . TYR A 1 252 ? -7.089 -4.564 -32.233 1.00 95.25 252 TYR A CA 1
ATOM 2031 C C . TYR A 1 252 ? -8.094 -5.534 -31.617 1.00 95.25 252 TYR A C 1
ATOM 2033 O O . TYR A 1 252 ? -7.742 -6.254 -30.689 1.00 95.25 252 TYR A O 1
ATOM 2041 N N . LYS A 1 253 ? -9.328 -5.595 -32.129 1.00 89.94 253 LYS A N 1
ATOM 2042 C CA . LYS A 1 253 ? -10.451 -6.304 -31.491 1.00 89.94 253 LYS A CA 1
ATOM 2043 C C . LYS A 1 253 ? -10.162 -7.722 -30.993 1.00 89.94 253 LYS A C 1
ATOM 2045 O O . LYS A 1 253 ? -10.744 -8.136 -29.999 1.00 89.94 253 LYS A O 1
ATOM 2050 N N . GLY A 1 254 ? -9.284 -8.477 -31.660 1.00 90.06 254 GLY A N 1
ATOM 2051 C CA . GLY A 1 254 ? -8.996 -9.851 -31.249 1.00 90.06 254 GLY A CA 1
ATOM 2052 C C . GLY A 1 254 ? -8.131 -9.970 -29.993 1.00 90.06 254 GLY A C 1
ATOM 2053 O O . GLY A 1 254 ? -8.190 -11.007 -29.336 1.00 90.06 254 GLY A O 1
ATOM 2054 N N . PHE A 1 255 ? -7.404 -8.916 -29.603 1.00 94.00 255 PHE A N 1
ATOM 2055 C CA . PHE A 1 255 ? -6.704 -8.871 -28.316 1.00 94.00 255 PHE A CA 1
ATOM 2056 C C . PHE A 1 255 ? -7.668 -8.840 -27.125 1.00 94.00 255 PHE A C 1
ATOM 2058 O O . PHE A 1 255 ? -7.284 -9.265 -26.047 1.00 94.00 255 PHE A O 1
ATOM 2065 N N . ALA A 1 256 ? -8.926 -8.419 -27.295 1.00 89.75 256 ALA A N 1
ATOM 2066 C CA . ALA A 1 256 ? -9.913 -8.493 -26.214 1.00 89.75 256 ALA A CA 1
ATOM 2067 C C . ALA A 1 256 ? -10.304 -9.934 -25.848 1.00 89.75 256 ALA A C 1
ATOM 2069 O O . ALA A 1 256 ? -10.751 -10.193 -24.737 1.00 89.75 256 ALA A O 1
ATOM 2070 N N . VAL A 1 257 ? -10.125 -10.881 -26.775 1.00 92.00 257 VAL A N 1
ATOM 2071 C CA . VAL A 1 257 ? -10.353 -12.311 -26.520 1.00 92.00 257 VAL A CA 1
ATOM 2072 C C . VAL A 1 257 ? -9.111 -12.963 -25.913 1.00 92.00 257 VAL A C 1
ATOM 2074 O O . VAL A 1 257 ? -9.234 -13.847 -25.070 1.00 92.00 257 VAL A O 1
ATOM 2077 N N . ASN A 1 258 ? -7.922 -12.546 -26.352 1.00 90.94 258 ASN A N 1
ATOM 2078 C CA . ASN A 1 258 ? -6.646 -13.102 -25.913 1.00 90.94 258 ASN A CA 1
ATOM 2079 C C . ASN A 1 258 ? -5.594 -11.981 -25.773 1.00 90.94 258 ASN A C 1
ATOM 2081 O O . ASN A 1 258 ? -4.820 -11.741 -26.710 1.00 90.94 258 ASN A O 1
ATOM 2085 N N . PRO A 1 259 ? -5.607 -11.238 -24.650 1.00 95.44 259 PRO A N 1
ATOM 2086 C CA . PRO A 1 259 ? -4.746 -10.075 -24.450 1.00 95.44 259 PRO A CA 1
ATOM 2087 C C . PRO A 1 259 ? -3.304 -10.496 -24.191 1.00 95.44 259 PRO A C 1
ATOM 2089 O O . PRO A 1 259 ? -3.055 -11.607 -23.734 1.00 95.44 259 PRO A O 1
ATOM 2092 N N . ILE A 1 260 ? -2.336 -9.612 -24.447 1.00 97.31 260 ILE A N 1
ATOM 2093 C CA . ILE A 1 260 ? -0.945 -9.812 -24.000 1.00 97.31 260 ILE A CA 1
ATOM 2094 C C . ILE A 1 260 ? -0.911 -9.939 -22.470 1.00 97.31 260 ILE A C 1
ATOM 2096 O O . ILE A 1 260 ? -1.627 -9.231 -21.772 1.00 97.31 260 ILE A O 1
ATOM 2100 N N . GLU A 1 261 ? -0.095 -10.863 -21.966 1.00 94.25 261 GLU A N 1
ATOM 2101 C CA . GLU A 1 261 ? 0.046 -11.135 -20.533 1.00 94.25 261 GLU A CA 1
ATOM 2102 C C . GLU A 1 261 ? 1.304 -10.459 -19.989 1.00 94.25 261 GLU A C 1
ATOM 2104 O O . GLU A 1 261 ? 2.338 -10.411 -20.666 1.00 94.25 261 GLU A O 1
ATOM 2109 N N . GLY A 1 262 ? 1.209 -9.986 -18.747 1.00 89.62 262 GLY A N 1
ATOM 2110 C CA . GLY A 1 262 ? 2.277 -9.316 -18.013 1.00 89.62 262 GLY A CA 1
ATOM 2111 C C . GLY A 1 262 ? 1.909 -7.891 -17.603 1.00 89.62 262 GLY A C 1
ATOM 2112 O O . GLY A 1 262 ? 0.914 -7.330 -18.057 1.00 89.62 262 GLY A O 1
ATOM 2113 N N . ASP A 1 263 ? 2.742 -7.302 -16.749 1.00 89.62 263 ASP A N 1
ATOM 2114 C CA . ASP A 1 263 ? 2.525 -5.953 -16.223 1.00 89.62 263 ASP A CA 1
ATOM 2115 C C . ASP A 1 263 ? 2.946 -4.869 -17.222 1.00 89.62 263 ASP A C 1
ATOM 2117 O O . ASP A 1 263 ? 3.799 -5.097 -18.092 1.00 89.62 263 ASP A O 1
ATOM 2121 N N . ASN A 1 264 ? 2.427 -3.649 -17.037 1.00 96.69 264 ASN A N 1
ATOM 2122 C CA . ASN A 1 264 ? 2.811 -2.459 -17.803 1.00 96.69 264 ASN A CA 1
ATOM 2123 C C . ASN A 1 264 ? 2.651 -2.636 -19.326 1.00 96.69 264 ASN A C 1
ATOM 2125 O O . ASN A 1 264 ? 3.569 -2.345 -20.101 1.00 96.69 264 ASN A O 1
ATOM 2129 N N . ILE A 1 265 ? 1.485 -3.129 -19.746 1.00 98.19 265 ILE A N 1
ATOM 2130 C CA . ILE A 1 265 ? 1.124 -3.361 -21.148 1.00 98.19 265 ILE A CA 1
ATOM 2131 C C . ILE A 1 265 ? 0.065 -2.344 -21.591 1.00 98.19 265 ILE A C 1
ATOM 2133 O O . ILE A 1 265 ? -0.983 -2.217 -20.965 1.00 98.19 265 ILE A O 1
ATOM 2137 N N . GLY A 1 266 ? 0.327 -1.646 -22.695 1.00 98.31 266 GLY A N 1
ATOM 2138 C CA . GLY A 1 266 ? -0.634 -0.798 -23.407 1.00 98.31 266 GLY A CA 1
ATOM 2139 C C . GLY A 1 266 ? -0.636 -1.111 -24.905 1.00 98.31 266 GLY A C 1
ATOM 2140 O O . GLY A 1 266 ? 0.145 -1.945 -25.359 1.00 98.31 266 GLY A O 1
ATOM 2141 N N . TYR A 1 267 ? -1.477 -0.444 -25.699 1.00 98.38 267 TYR A N 1
ATOM 2142 C CA . TYR A 1 267 ? -1.564 -0.685 -27.150 1.00 98.38 267 TYR A CA 1
ATOM 2143 C C . TYR A 1 267 ? -1.262 0.576 -27.973 1.00 98.38 267 TYR A C 1
ATOM 2145 O O . TYR A 1 267 ? -1.842 1.634 -27.730 1.00 98.38 267 TYR A O 1
ATOM 2153 N N . ALA A 1 268 ? -0.355 0.463 -28.950 1.00 98.19 268 ALA A N 1
ATOM 2154 C CA . ALA A 1 268 ? 0.018 1.549 -29.865 1.00 98.19 268 ALA A CA 1
ATOM 2155 C C . ALA A 1 268 ? -0.858 1.520 -31.120 1.00 98.19 268 ALA A C 1
ATOM 2157 O O . ALA A 1 268 ? -0.843 0.505 -31.814 1.00 98.19 268 ALA A O 1
ATOM 2158 N N . VAL A 1 269 ? -1.565 2.607 -31.436 1.00 97.75 269 VAL A N 1
ATOM 2159 C CA . VAL A 1 269 ? -2.567 2.735 -32.514 1.00 97.75 269 VAL A CA 1
ATOM 2160 C C . VAL A 1 269 ? -2.131 3.767 -33.554 1.00 97.75 269 VAL A C 1
ATOM 2162 O O . VAL A 1 269 ? -1.620 4.826 -33.204 1.00 97.75 269 VAL A O 1
ATOM 2165 N N . HIS A 1 270 ? -2.372 3.496 -34.835 1.00 96.56 270 HIS A N 1
ATOM 2166 C CA . HIS A 1 270 ? -2.306 4.509 -35.892 1.00 96.56 270 HIS A CA 1
ATOM 2167 C C . HIS A 1 270 ? -3.729 4.914 -36.282 1.00 96.56 270 HIS A C 1
ATOM 2169 O O . HIS A 1 270 ? -4.625 4.069 -36.374 1.00 96.56 270 HIS A O 1
ATOM 2175 N N . LEU A 1 271 ? -3.954 6.211 -36.497 1.00 94.81 271 LEU A N 1
ATOM 2176 C CA . LEU A 1 271 ? -5.285 6.738 -36.777 1.00 94.81 271 LEU A CA 1
ATOM 2177 C C . LEU A 1 271 ? -5.226 7.866 -37.807 1.00 94.81 271 LEU A C 1
ATOM 2179 O O . LEU A 1 271 ? -4.778 8.967 -37.506 1.00 94.81 271 LEU A O 1
ATOM 2183 N N . TYR A 1 272 ? -5.731 7.607 -39.014 1.00 93.06 272 TYR A N 1
ATOM 2184 C CA . TYR A 1 272 ? -5.733 8.578 -40.109 1.00 93.06 272 TYR A CA 1
ATOM 2185 C C . TYR A 1 272 ? -7.143 8.887 -40.630 1.00 93.06 272 TYR A C 1
ATOM 2187 O O . TYR A 1 272 ? -8.047 8.051 -40.527 1.00 93.06 272 TYR A O 1
ATOM 2195 N N . PRO A 1 273 ? -7.350 10.069 -41.240 1.00 92.31 273 PRO A N 1
ATOM 2196 C CA . PRO A 1 273 ? -8.596 10.392 -41.924 1.00 92.31 273 PRO A CA 1
ATOM 2197 C C . PRO A 1 273 ? -9.021 9.339 -42.955 1.00 92.31 273 PRO A C 1
ATOM 2199 O O . PRO A 1 273 ? -8.199 8.780 -43.681 1.00 92.31 273 PRO A O 1
ATOM 2202 N N . GLY A 1 274 ? -10.323 9.064 -43.027 1.00 87.62 274 GLY A N 1
ATOM 2203 C CA . GLY A 1 274 ? -10.897 8.006 -43.861 1.00 87.62 274 GLY A CA 1
ATOM 2204 C C . GLY A 1 274 ? -10.834 6.602 -43.244 1.00 87.62 274 GLY A C 1
ATOM 2205 O O . GLY A 1 274 ? -11.512 5.695 -43.737 1.00 87.62 274 GLY A O 1
ATOM 2206 N N . TRP A 1 275 ? -10.066 6.396 -42.167 1.00 89.75 275 TRP A N 1
ATOM 2207 C CA . TRP A 1 275 ? -10.039 5.126 -41.435 1.00 89.75 275 TRP A CA 1
ATOM 2208 C C . TRP A 1 275 ? -11.220 5.029 -40.479 1.00 89.75 275 TRP A C 1
ATOM 2210 O O . TRP A 1 275 ? -11.793 6.041 -40.080 1.00 89.75 275 TRP A O 1
ATOM 2220 N N . MET A 1 276 ? -11.603 3.802 -40.114 1.00 90.06 276 MET A N 1
ATOM 2221 C CA . MET A 1 276 ? -12.701 3.530 -39.173 1.00 90.06 276 MET A CA 1
ATOM 2222 C C . MET A 1 276 ? -14.037 4.194 -39.560 1.00 90.06 276 MET A C 1
ATOM 2224 O O . MET A 1 276 ? -14.900 4.347 -38.715 1.00 90.06 276 MET A O 1
ATOM 2228 N N . GLY A 1 277 ? -14.239 4.581 -40.826 1.00 88.75 277 GLY A N 1
ATOM 2229 C CA . GLY A 1 277 ? -15.442 5.301 -41.267 1.00 88.75 277 GLY A CA 1
ATOM 2230 C C . GLY A 1 277 ? -15.417 6.818 -41.028 1.00 88.75 277 GLY A C 1
ATOM 2231 O O . GLY A 1 277 ? -16.425 7.480 -41.270 1.00 88.75 277 GLY A O 1
ATOM 2232 N N . SER A 1 278 ? -14.288 7.375 -40.583 1.00 90.75 278 SER A N 1
ATOM 2233 C CA . SER A 1 278 ? -14.089 8.821 -40.437 1.00 90.75 278 SER A CA 1
ATOM 2234 C C . SER A 1 278 ? -14.091 9.567 -41.778 1.00 90.75 278 SER A C 1
ATOM 2236 O O . SER A 1 278 ? -13.976 8.969 -42.850 1.00 90.75 278 SER A O 1
ATOM 2238 N N . ASP A 1 279 ? -14.242 10.893 -41.720 1.00 87.94 279 ASP A N 1
ATOM 2239 C CA . ASP A 1 279 ? -14.180 11.756 -42.901 1.00 87.94 279 ASP A CA 1
ATOM 2240 C C . ASP A 1 279 ? -12.780 11.783 -43.533 1.00 87.94 279 ASP A C 1
ATOM 2242 O O . ASP A 1 279 ? -11.768 11.795 -42.831 1.00 87.94 279 ASP A O 1
ATOM 2246 N N . GLY A 1 280 ? -12.734 11.869 -44.866 1.00 84.44 280 GLY A N 1
ATOM 2247 C CA . GLY A 1 280 ? -11.511 12.072 -45.642 1.00 84.44 280 GLY A CA 1
ATOM 2248 C C . GLY A 1 280 ? -11.760 12.865 -46.931 1.00 84.44 280 GLY A C 1
ATOM 2249 O O . GLY A 1 280 ? -12.810 12.755 -47.567 1.00 84.44 280 GLY A O 1
ATOM 2250 N N . GLU A 1 281 ? -10.788 13.684 -47.332 1.00 82.00 281 GLU A N 1
ATOM 2251 C CA . GLU A 1 281 ? -10.740 14.316 -48.652 1.00 82.00 281 GLU A CA 1
ATOM 2252 C C . GLU A 1 281 ? -10.127 13.318 -49.646 1.00 82.00 281 GLU A C 1
ATOM 2254 O O . GLU A 1 281 ? -9.039 12.802 -49.409 1.00 82.00 281 GLU A O 1
ATOM 2259 N N . ASN A 1 282 ? -10.824 13.017 -50.750 1.00 59.50 282 ASN A N 1
ATOM 2260 C CA . ASN A 1 282 ? -10.419 11.986 -51.717 1.00 59.50 282 ASN A CA 1
ATOM 2261 C C . ASN A 1 282 ? -8.924 12.068 -52.091 1.00 59.50 282 ASN A C 1
ATOM 2263 O O . ASN A 1 282 ? -8.500 13.000 -52.777 1.00 59.50 282 ASN A O 1
ATOM 2267 N N . GLY A 1 283 ? -8.168 11.044 -51.692 1.00 52.81 283 GLY A N 1
ATOM 2268 C CA . GLY A 1 283 ? -6.735 10.913 -51.954 1.00 52.81 283 GLY A CA 1
ATOM 2269 C C . GLY A 1 283 ? -6.168 9.559 -51.536 1.00 52.81 283 GLY A C 1
ATOM 2270 O O . GLY A 1 283 ? -5.454 8.960 -52.332 1.00 52.81 283 GLY A O 1
ATOM 2271 N N . ASP A 1 284 ? -6.575 9.026 -50.372 1.00 44.31 284 ASP A N 1
ATOM 2272 C CA . ASP A 1 284 ? -5.848 7.898 -49.752 1.00 44.31 284 ASP A CA 1
ATOM 2273 C C . ASP A 1 284 ? -6.737 6.693 -49.341 1.00 44.31 284 ASP A C 1
ATOM 2275 O O . ASP A 1 284 ? -6.286 5.795 -48.638 1.00 44.31 284 ASP A O 1
ATOM 2279 N N . GLY A 1 285 ? -7.991 6.610 -49.821 1.00 44.31 285 GLY A N 1
ATOM 2280 C CA . GLY A 1 285 ? -8.771 5.351 -49.825 1.00 44.31 285 GLY A CA 1
ATOM 2281 C C . GLY A 1 285 ? -9.996 5.217 -48.898 1.00 44.31 285 GLY A C 1
ATOM 2282 O O . GLY A 1 285 ? -10.595 4.143 -48.886 1.00 44.31 285 GLY A O 1
ATOM 2283 N N . GLY A 1 286 ? -10.432 6.263 -48.187 1.00 44.31 286 GLY A N 1
ATOM 2284 C CA . GLY A 1 286 ? -11.688 6.284 -47.407 1.00 44.31 286 GLY A CA 1
ATOM 2285 C C . GLY A 1 286 ? -12.737 7.260 -47.964 1.00 44.31 286 GLY A C 1
ATOM 2286 O O . GLY A 1 286 ? -12.383 8.281 -48.541 1.00 44.31 286 GLY A O 1
ATOM 2287 N N . SER A 1 287 ? -14.024 6.914 -47.832 1.00 45.00 287 SER A N 1
ATOM 2288 C CA . SER A 1 287 ? -15.217 7.602 -48.374 1.00 45.00 287 SER A CA 1
ATOM 2289 C C . SER A 1 287 ? -15.224 9.137 -48.232 1.00 45.00 287 SER A C 1
ATOM 2291 O O . SER A 1 287 ? -15.016 9.664 -47.147 1.00 45.00 287 SER A O 1
ATOM 2293 N N . SER A 1 288 ? -15.635 9.852 -49.291 1.00 55.69 288 SER A N 1
ATOM 2294 C CA . SER A 1 288 ? -15.954 11.295 -49.263 1.00 55.69 288 SER A CA 1
ATOM 2295 C C . SER A 1 288 ? -17.257 11.643 -48.516 1.00 55.69 288 SER A C 1
ATOM 2297 O O . SER A 1 288 ? -17.747 12.767 -48.614 1.00 55.69 288 SER A O 1
ATOM 2299 N N . THR A 1 289 ? -17.866 10.661 -47.846 1.00 63.06 289 THR A N 1
ATOM 2300 C CA . THR A 1 289 ? -18.999 10.807 -46.925 1.00 63.06 289 THR A CA 1
ATOM 2301 C C . THR A 1 289 ? -18.720 9.942 -45.692 1.00 63.06 289 THR A C 1
ATOM 2303 O O . THR A 1 289 ? -19.035 8.746 -45.703 1.00 63.06 289 THR A O 1
ATOM 2306 N N . GLY A 1 290 ? -18.053 10.517 -44.692 1.00 73.44 290 GLY A N 1
ATOM 2307 C CA . GLY A 1 290 ? -17.896 9.964 -43.349 1.00 73.44 290 GLY A CA 1
ATOM 2308 C C . GLY A 1 290 ? -18.743 10.758 -42.351 1.00 73.44 290 GLY A C 1
ATOM 2309 O O . GLY A 1 290 ? -19.759 11.358 -42.718 1.00 73.44 290 GLY A O 1
ATOM 2310 N N . GLY A 1 291 ? -18.354 10.716 -41.082 1.00 84.94 291 GLY A N 1
ATOM 2311 C CA . GLY A 1 291 ? -18.948 11.513 -40.012 1.00 84.94 291 GLY A CA 1
ATOM 2312 C C . GLY A 1 291 ? -18.750 10.855 -38.652 1.00 84.94 291 GLY A C 1
ATOM 2313 O O . GLY A 1 291 ? -18.129 9.796 -38.549 1.00 84.94 291 GLY A O 1
ATOM 2314 N N . TYR A 1 292 ? -19.313 11.457 -37.607 1.00 92.69 292 TYR A N 1
ATOM 2315 C CA . TYR A 1 292 ? -19.176 10.947 -36.243 1.00 92.69 292 TYR A CA 1
ATOM 2316 C C . TYR A 1 292 ? -19.701 9.509 -36.072 1.00 92.69 292 TYR A C 1
ATOM 2318 O O . TYR A 1 292 ? -18.966 8.661 -35.581 1.00 92.69 292 TYR A O 1
ATOM 2326 N N . GLU A 1 293 ? -20.933 9.203 -36.503 1.00 94.56 293 GLU A N 1
ATOM 2327 C CA . GLU A 1 293 ? -21.541 7.883 -36.245 1.00 94.56 293 GLU A CA 1
ATOM 2328 C C . GLU A 1 293 ? -20.758 6.714 -36.876 1.00 94.56 293 GLU A C 1
ATOM 2330 O O . GLU A 1 293 ? -20.477 5.745 -36.164 1.00 94.56 293 GLU A O 1
ATOM 2335 N N . PRO A 1 294 ? -20.352 6.757 -38.166 1.00 92.75 294 PRO A N 1
ATOM 2336 C CA . PRO A 1 294 ? -19.523 5.695 -38.725 1.00 92.75 294 PRO A CA 1
ATOM 2337 C C . PRO A 1 294 ? -18.146 5.616 -38.061 1.00 92.75 294 PRO A C 1
ATOM 2339 O O . PRO A 1 294 ? -17.664 4.503 -37.866 1.00 92.75 294 PRO A O 1
ATOM 2342 N N . PHE A 1 295 ? -17.552 6.758 -37.683 1.00 94.19 295 PHE A N 1
ATOM 2343 C CA . PHE A 1 295 ? -16.256 6.798 -37.007 1.00 94.19 295 PHE A CA 1
ATOM 2344 C C . PHE A 1 295 ? -16.308 6.148 -35.621 1.00 94.19 295 PHE A C 1
ATOM 2346 O O . PHE A 1 295 ? -15.521 5.249 -35.333 1.00 94.19 295 PHE A O 1
ATOM 2353 N N . GLN A 1 296 ? -17.286 6.531 -34.797 1.00 95.94 296 GLN A N 1
ATOM 2354 C CA . GLN A 1 296 ? -17.526 5.919 -33.492 1.00 95.94 296 GLN A CA 1
ATOM 2355 C C . GLN A 1 296 ? -17.724 4.409 -33.638 1.00 95.94 296 GLN A C 1
ATOM 2357 O O . GLN A 1 296 ? -17.070 3.638 -32.947 1.00 95.94 296 GLN A O 1
ATOM 2362 N N . LYS A 1 297 ? -18.538 3.966 -34.606 1.00 95.75 297 LYS A N 1
ATOM 2363 C CA . LYS A 1 297 ? -18.732 2.534 -34.851 1.00 95.75 297 LYS A CA 1
ATOM 2364 C C . LYS A 1 297 ? -17.422 1.826 -35.223 1.00 95.75 297 LYS A C 1
ATOM 2366 O O . LYS A 1 297 ? -17.175 0.715 -34.763 1.00 95.75 297 LYS A O 1
ATOM 2371 N N . GLY A 1 298 ? -16.594 2.426 -36.076 1.00 94.31 298 GLY A N 1
ATOM 2372 C CA . GLY A 1 298 ? -15.312 1.836 -36.455 1.00 94.31 298 GLY A CA 1
ATOM 2373 C C . GLY A 1 298 ? -14.313 1.781 -35.298 1.00 94.31 298 GLY A C 1
ATOM 2374 O O . GLY A 1 298 ? -13.577 0.797 -35.191 1.00 94.31 298 GLY A O 1
ATOM 2375 N N . TRP A 1 299 ? -14.327 2.785 -34.416 1.00 96.25 299 TRP A N 1
ATOM 2376 C CA . TRP A 1 299 ? -13.587 2.777 -33.154 1.00 96.25 299 TRP A CA 1
ATOM 2377 C C . TRP A 1 299 ? -14.077 1.654 -32.232 1.00 96.25 299 TRP A C 1
ATOM 2379 O O . TRP A 1 299 ? -13.261 0.853 -31.772 1.00 96.25 299 TRP A O 1
ATOM 2389 N N . ASP A 1 300 ? -15.394 1.537 -32.042 1.00 96.19 300 ASP A N 1
ATOM 2390 C CA . ASP A 1 300 ? -16.037 0.511 -31.213 1.00 96.19 300 ASP A CA 1
ATOM 2391 C C . ASP A 1 300 ? -15.729 -0.909 -31.706 1.00 96.19 300 ASP A C 1
ATOM 2393 O O . ASP A 1 300 ? -15.494 -1.822 -30.916 1.00 96.19 300 ASP A O 1
ATOM 2397 N N . ASP A 1 301 ? -15.674 -1.094 -33.026 1.00 93.50 301 ASP A N 1
ATOM 2398 C CA . ASP A 1 301 ? -15.354 -2.376 -33.652 1.00 93.50 301 ASP A CA 1
ATOM 2399 C C . ASP A 1 301 ? -13.855 -2.723 -33.585 1.00 93.50 301 ASP A C 1
ATOM 2401 O O . ASP A 1 301 ? -13.502 -3.892 -33.769 1.00 93.50 301 ASP A O 1
ATOM 2405 N N . SER A 1 302 ? -12.970 -1.735 -33.396 1.00 92.81 302 SER A N 1
ATOM 2406 C CA . SER A 1 302 ? -11.523 -1.902 -33.604 1.00 92.81 302 SER A CA 1
ATOM 2407 C C . SER A 1 302 ? -10.694 -1.670 -32.348 1.00 92.81 302 SER A C 1
ATOM 2409 O O . SER A 1 302 ? -9.973 -2.587 -31.964 1.00 92.81 302 SER A O 1
ATOM 2411 N N . VAL A 1 303 ? -10.772 -0.481 -31.739 1.00 96.25 303 VAL A N 1
ATOM 2412 C CA . VAL A 1 303 ? -9.888 -0.022 -30.648 1.00 96.25 303 VAL A CA 1
ATOM 2413 C C . VAL A 1 303 ? -10.582 -0.073 -29.290 1.00 96.25 303 VAL A C 1
ATOM 2415 O O . VAL A 1 303 ? -9.962 -0.500 -28.319 1.00 96.25 303 VAL A O 1
ATOM 2418 N N . ALA A 1 304 ? -11.871 0.276 -29.206 1.00 95.94 304 ALA A N 1
ATOM 2419 C CA . ALA A 1 304 ? -12.610 0.237 -27.941 1.00 95.94 304 ALA A CA 1
ATOM 2420 C C . ALA A 1 304 ? -12.501 -1.101 -27.177 1.00 95.94 304 ALA A C 1
ATOM 2422 O O . ALA A 1 304 ? -12.384 -1.052 -25.952 1.00 95.94 304 ALA A O 1
ATOM 2423 N N . PRO A 1 305 ? -12.459 -2.283 -27.839 1.00 95.38 305 PRO A N 1
ATOM 2424 C CA . PRO A 1 305 ? -12.330 -3.556 -27.134 1.00 95.38 305 PRO A CA 1
ATOM 2425 C C . PRO A 1 305 ? -11.029 -3.703 -26.341 1.00 95.38 305 PRO A C 1
ATOM 2427 O O . PRO A 1 305 ? -11.026 -4.397 -25.335 1.00 95.38 305 PRO A O 1
ATOM 2430 N N . VAL A 1 306 ? -9.926 -3.079 -26.778 1.00 95.81 306 VAL A N 1
ATOM 2431 C CA . VAL A 1 306 ? -8.677 -3.046 -25.993 1.00 95.81 306 VAL A CA 1
ATOM 2432 C C . VAL A 1 306 ? -8.635 -1.858 -25.043 1.00 95.81 306 VAL A C 1
ATOM 2434 O O . VAL A 1 306 ? -8.155 -1.991 -23.919 1.00 95.81 306 VAL A O 1
ATOM 2437 N N . ALA A 1 307 ? -9.220 -0.726 -25.440 1.00 95.69 307 ALA A N 1
ATOM 2438 C CA . ALA A 1 307 ? -9.320 0.447 -24.583 1.00 95.69 307 ALA A CA 1
ATOM 2439 C C . ALA A 1 307 ? -10.139 0.173 -23.314 1.00 95.69 307 ALA A C 1
ATOM 2441 O O . ALA A 1 307 ? -9.939 0.859 -22.321 1.00 95.69 307 ALA A O 1
ATOM 2442 N N . SER A 1 308 ? -11.033 -0.823 -23.302 1.00 93.44 308 SER A N 1
ATOM 2443 C CA . SER A 1 308 ? -11.815 -1.173 -22.113 1.00 93.44 308 SER A CA 1
ATOM 2444 C C . SER A 1 308 ? -10.993 -1.803 -20.985 1.00 93.44 308 SER A C 1
ATOM 2446 O O . SER A 1 308 ? -11.469 -1.806 -19.853 1.00 93.44 308 SER A O 1
ATOM 2448 N N . PHE A 1 309 ? -9.791 -2.327 -21.262 1.00 93.38 309 PHE A N 1
ATOM 2449 C CA . PHE A 1 309 ? -8.954 -3.000 -20.257 1.00 93.38 309 PHE A CA 1
ATOM 2450 C C . PHE A 1 309 ? -7.477 -2.576 -20.252 1.00 93.38 309 PHE A C 1
ATOM 2452 O O . PHE A 1 309 ? -6.753 -2.992 -19.356 1.00 93.38 309 PHE A O 1
ATOM 2459 N N . ALA A 1 310 ? -7.015 -1.765 -21.209 1.00 96.50 310 ALA A N 1
ATOM 2460 C CA . ALA A 1 310 ? -5.633 -1.284 -21.280 1.00 96.50 310 ALA A CA 1
ATOM 2461 C C . ALA A 1 310 ? -5.560 0.160 -21.815 1.00 96.50 310 ALA A C 1
ATOM 2463 O O . ALA A 1 310 ? -6.447 0.576 -22.570 1.00 96.50 310 ALA A O 1
ATOM 2464 N N . PRO A 1 311 ? -4.509 0.930 -21.473 1.00 98.25 311 PRO A N 1
ATOM 2465 C CA . PRO A 1 311 ? -4.310 2.264 -22.023 1.00 98.25 311 PRO A CA 1
ATOM 2466 C C . PRO A 1 311 ? -3.926 2.206 -23.502 1.00 98.25 311 PRO A C 1
ATOM 2468 O O . PRO A 1 311 ? -3.266 1.269 -23.971 1.00 98.25 311 PRO A O 1
ATOM 2471 N N . ILE A 1 312 ? -4.311 3.251 -24.233 1.00 98.44 312 ILE A N 1
ATOM 2472 C CA . ILE A 1 312 ? -4.046 3.399 -25.664 1.00 98.44 312 ILE A CA 1
ATOM 2473 C C . ILE A 1 312 ? -3.069 4.544 -25.893 1.00 98.44 312 ILE A C 1
ATOM 2475 O O . ILE A 1 312 ? -3.177 5.596 -25.266 1.00 98.44 312 ILE A O 1
ATOM 2479 N N . MET A 1 313 ? -2.149 4.360 -26.835 1.00 98.38 313 MET A N 1
ATOM 2480 C CA . MET A 1 313 ? -1.311 5.432 -27.351 1.00 98.38 313 MET A CA 1
ATOM 2481 C C . MET A 1 313 ? -1.458 5.530 -28.865 1.00 98.38 313 MET A C 1
ATOM 2483 O O . MET A 1 313 ? -1.018 4.639 -29.585 1.00 98.38 313 MET A O 1
ATOM 2487 N N . ILE A 1 314 ? -2.048 6.612 -29.369 1.00 98.25 314 ILE A N 1
ATOM 2488 C CA . ILE A 1 314 ? -2.057 6.892 -30.805 1.00 98.25 314 ILE A CA 1
ATOM 2489 C C . ILE A 1 314 ? -0.687 7.459 -31.180 1.00 98.25 314 ILE A C 1
ATOM 2491 O O . ILE A 1 314 ? -0.353 8.598 -30.844 1.00 98.25 314 ILE A O 1
ATOM 2495 N N . THR A 1 315 ? 0.123 6.636 -31.837 1.00 96.62 315 THR A N 1
ATOM 2496 C CA . THR A 1 315 ? 1.533 6.908 -32.131 1.00 96.62 315 THR A CA 1
ATOM 2497 C C . THR A 1 315 ? 1.756 7.548 -33.498 1.00 96.62 315 THR A C 1
ATOM 2499 O O . THR A 1 315 ? 2.836 8.095 -33.730 1.00 96.62 315 THR A O 1
ATOM 2502 N N . GLU A 1 316 ? 0.744 7.554 -34.371 1.00 95.12 316 GLU A N 1
ATOM 2503 C CA . GLU A 1 316 ? 0.742 8.275 -35.648 1.00 95.12 316 GLU A CA 1
ATOM 2504 C C . GLU A 1 316 ? -0.664 8.775 -36.005 1.00 95.12 316 GLU A C 1
ATOM 2506 O O . GLU A 1 316 ? -1.612 7.994 -36.110 1.00 95.12 316 GLU A O 1
ATOM 2511 N N . MET A 1 317 ? -0.787 10.094 -36.174 1.00 95.06 317 MET A N 1
ATOM 2512 C CA . MET A 1 317 ? -2.005 10.770 -36.617 1.00 95.06 317 MET A CA 1
ATOM 2513 C C . MET A 1 317 ? -1.697 12.210 -37.038 1.00 95.06 317 MET A C 1
ATOM 2515 O O . MET A 1 317 ? -1.119 12.987 -36.277 1.00 95.06 317 MET A O 1
ATOM 2519 N N . ASP A 1 318 ? -2.134 12.610 -38.228 1.00 95.69 318 ASP A N 1
ATOM 2520 C CA . ASP A 1 318 ? -2.177 14.007 -38.658 1.00 95.69 318 ASP A CA 1
ATOM 2521 C C . ASP A 1 318 ? -3.369 14.254 -39.600 1.00 95.69 318 ASP A C 1
ATOM 2523 O O . ASP A 1 318 ? -4.000 13.323 -40.106 1.00 95.69 318 ASP A O 1
ATOM 2527 N N . TRP A 1 319 ? -3.728 15.523 -39.807 1.00 95.00 319 TRP A N 1
ATOM 2528 C CA . TRP A 1 319 ? -4.729 15.903 -40.802 1.00 95.00 319 TRP A CA 1
ATOM 2529 C C . TRP A 1 319 ? -4.516 17.337 -41.278 1.00 95.00 319 TRP A C 1
ATOM 2531 O O . TRP A 1 319 ? -4.217 18.234 -40.493 1.00 95.00 319 TRP A O 1
ATOM 2541 N N . ALA A 1 320 ? -4.716 17.581 -42.567 1.00 94.88 320 ALA A N 1
ATOM 2542 C CA . ALA A 1 320 ? -4.895 18.931 -43.080 1.00 94.88 320 ALA A CA 1
ATOM 2543 C C . ALA A 1 320 ? -5.625 18.931 -44.422 1.00 94.88 320 ALA A C 1
ATOM 2545 O O . ALA A 1 320 ? -5.578 17.932 -45.155 1.00 94.88 320 ALA A O 1
ATOM 2546 N N . PRO A 1 321 ? -6.254 20.066 -44.782 1.00 92.81 321 PRO A N 1
ATOM 2547 C CA . PRO A 1 321 ? -6.854 20.230 -46.089 1.00 92.81 321 PRO A CA 1
ATOM 2548 C C . PRO A 1 321 ? -5.831 19.940 -47.188 1.00 92.81 321 PRO A C 1
ATOM 2550 O O . PRO A 1 321 ? -4.704 20.452 -47.171 1.00 92.81 321 PRO A O 1
ATOM 2553 N N . SER A 1 322 ? -6.241 19.162 -48.187 1.00 89.81 322 SER A N 1
ATOM 2554 C CA . SER A 1 322 ? -5.388 18.689 -49.287 1.00 89.81 322 SER A CA 1
ATOM 2555 C C . SER A 1 322 ? -4.614 19.805 -50.002 1.00 89.81 322 SER A C 1
ATOM 2557 O O . SER A 1 322 ? -3.492 19.581 -50.459 1.00 89.81 322 SER A O 1
ATOM 2559 N N . LYS A 1 323 ? -5.160 21.033 -50.022 1.00 90.25 323 LYS A N 1
ATOM 2560 C CA . LYS A 1 323 ? -4.531 22.249 -50.576 1.00 90.25 323 LYS A CA 1
ATOM 2561 C C . LYS A 1 323 ? -3.135 22.558 -50.011 1.00 90.25 323 LYS A C 1
ATOM 2563 O O . LYS A 1 323 ? -2.357 23.212 -50.699 1.00 90.25 323 LYS A O 1
ATOM 2568 N N . TYR A 1 324 ? -2.816 22.130 -48.786 1.00 92.00 324 TYR A N 1
ATOM 2569 C CA . TYR A 1 324 ? -1.512 22.391 -48.165 1.00 92.00 324 TYR A CA 1
ATOM 2570 C C . TYR A 1 324 ? -0.453 21.343 -48.498 1.00 92.00 324 TYR A C 1
ATOM 2572 O O . TYR A 1 324 ? 0.730 21.670 -48.499 1.00 92.00 324 TYR A O 1
ATOM 2580 N N . ASN A 1 325 ? -0.867 20.101 -48.773 1.00 88.75 325 ASN A N 1
ATOM 2581 C CA . ASN A 1 325 ? 0.021 18.956 -48.986 1.00 88.75 325 ASN A CA 1
ATOM 2582 C C . ASN A 1 325 ? 1.168 18.839 -47.951 1.00 88.75 325 ASN A C 1
ATOM 2584 O O . ASN A 1 325 ? 2.306 18.547 -48.313 1.00 88.75 325 ASN A O 1
ATOM 2588 N N . ALA A 1 326 ? 0.864 19.113 -46.678 1.00 87.75 326 ALA A N 1
ATOM 2589 C CA . ALA A 1 326 ? 1.836 19.182 -45.580 1.00 87.75 326 ALA A CA 1
ATOM 2590 C C . ALA A 1 326 ? 1.642 18.098 -44.498 1.00 87.75 326 ALA A C 1
ATOM 2592 O O . ALA A 1 326 ? 2.478 17.982 -43.610 1.00 87.75 326 ALA A O 1
ATOM 2593 N N . SER A 1 327 ? 0.566 17.312 -44.592 1.00 91.00 327 SER A N 1
ATOM 2594 C CA . SER A 1 327 ? 0.227 16.168 -43.732 1.00 91.00 327 SER A CA 1
ATOM 2595 C C . SER A 1 327 ? 0.089 14.892 -44.564 1.00 91.00 327 SER A C 1
ATOM 2597 O O . SER A 1 327 ? -0.130 14.981 -45.779 1.00 91.00 327 SER A O 1
ATOM 2599 N N . TRP A 1 328 ? 0.150 13.722 -43.935 1.00 89.25 328 TRP A N 1
ATOM 2600 C CA . TRP A 1 328 ? -0.245 12.460 -44.564 1.00 89.25 328 TRP A CA 1
ATOM 2601 C C . TRP A 1 328 ? -1.766 12.389 -44.694 1.00 89.25 328 TRP A C 1
ATOM 2603 O O . TRP A 1 328 ? -2.276 12.318 -45.808 1.00 89.25 328 TRP A O 1
ATOM 2613 N N . GLY A 1 329 ? -2.494 12.552 -43.590 1.00 90.56 329 GLY A N 1
ATOM 2614 C CA . GLY A 1 329 ? -3.950 12.569 -43.562 1.00 90.56 329 GLY A CA 1
ATOM 2615 C C . GLY A 1 329 ? -4.552 13.777 -44.280 1.00 90.56 329 GLY A C 1
ATOM 2616 O O . GLY A 1 329 ? -4.185 14.928 -44.014 1.00 90.56 329 GLY A O 1
ATOM 2617 N N . LYS A 1 330 ? -5.512 13.531 -45.179 1.00 90.94 330 LYS A N 1
ATOM 2618 C CA . LYS A 1 330 ? -6.240 14.575 -45.922 1.00 90.94 330 LYS A CA 1
ATOM 2619 C C . LYS A 1 330 ? -7.652 14.740 -45.369 1.00 90.94 330 LYS A C 1
ATOM 2621 O O . LYS A 1 330 ? -8.537 13.949 -45.683 1.00 90.94 330 LYS A O 1
ATOM 2626 N N . ALA A 1 331 ? -7.863 15.760 -44.543 1.00 91.62 331 ALA A N 1
ATOM 2627 C CA . ALA A 1 331 ? -9.161 16.124 -43.971 1.00 91.62 331 ALA A CA 1
ATOM 2628 C C . ALA A 1 331 ? -9.097 17.511 -43.321 1.00 91.62 331 ALA A C 1
ATOM 2630 O O . ALA A 1 331 ? -8.072 18.180 -43.354 1.00 91.62 331 ALA A O 1
ATOM 2631 N N . HIS A 1 332 ? -10.190 17.930 -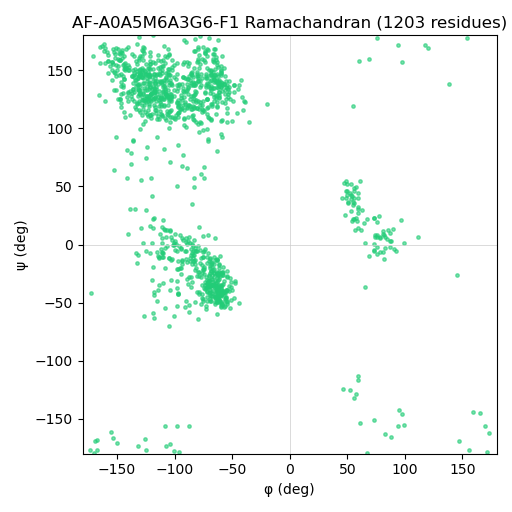42.703 1.00 92.75 332 HIS A N 1
ATOM 2632 C CA . HIS A 1 332 ? -10.289 19.175 -41.952 1.00 92.75 332 HIS A CA 1
ATOM 2633 C C . HIS A 1 332 ? -10.698 18.892 -40.497 1.00 92.75 332 HIS A C 1
ATOM 2635 O O . HIS A 1 332 ? -11.114 17.775 -40.165 1.00 92.75 332 HIS A O 1
ATOM 2641 N N . THR A 1 333 ? -10.554 19.884 -39.622 1.00 96.00 333 THR A N 1
ATOM 2642 C CA . THR A 1 333 ? -10.895 19.774 -38.197 1.00 96.00 333 THR A CA 1
ATOM 2643 C C . THR A 1 333 ? -12.405 19.665 -38.012 1.00 96.00 333 THR A C 1
ATOM 2645 O O . THR A 1 333 ? -12.869 18.748 -37.335 1.00 96.00 333 THR A O 1
ATOM 2648 N N . GLY A 1 334 ? -13.164 20.553 -38.658 1.00 93.19 334 GLY A N 1
ATOM 2649 C CA . GLY A 1 334 ? -14.622 20.581 -38.622 1.00 93.19 334 GLY A CA 1
ATOM 2650 C C . GLY A 1 334 ? -15.210 20.793 -37.226 1.00 93.19 334 GLY A C 1
ATOM 2651 O O . GLY A 1 334 ? -14.599 21.400 -36.348 1.00 93.19 334 GLY A O 1
ATOM 2652 N N . THR A 1 335 ? -16.431 20.299 -37.021 1.00 92.00 335 THR A N 1
ATOM 2653 C CA . THR A 1 335 ? -17.167 20.424 -35.751 1.00 92.00 335 THR A CA 1
ATOM 2654 C C . THR A 1 335 ? -17.704 19.076 -35.303 1.00 92.00 335 THR A C 1
ATOM 2656 O O . THR A 1 335 ? -18.145 18.292 -36.143 1.00 92.00 335 THR A O 1
ATOM 2659 N N . PHE A 1 336 ? -17.755 18.838 -33.991 1.00 92.62 336 PHE A N 1
ATOM 2660 C CA . PHE A 1 336 ? -18.316 17.608 -33.432 1.00 92.62 336 PHE A CA 1
ATOM 2661 C C . PHE A 1 336 ? -19.738 17.329 -33.955 1.00 92.62 336 PHE A C 1
ATOM 2663 O O . PHE A 1 336 ? -20.588 18.222 -33.984 1.00 92.62 336 PHE A O 1
ATOM 2670 N N . GLY A 1 337 ? -19.980 16.093 -34.402 1.00 87.25 337 GLY A N 1
ATOM 2671 C CA . GLY A 1 337 ? -21.254 15.643 -34.974 1.00 87.25 337 GLY A CA 1
ATOM 2672 C C . GLY A 1 337 ? -21.510 16.116 -36.412 1.00 87.25 337 GLY A C 1
ATOM 2673 O O . GLY A 1 337 ? -22.468 15.667 -37.041 1.00 87.25 337 GLY A O 1
ATOM 2674 N N . GLY A 1 338 ? -20.663 17.000 -36.947 1.00 87.19 338 GLY A N 1
ATOM 2675 C CA . GLY A 1 338 ? -20.656 17.427 -38.345 1.00 87.19 338 GLY A CA 1
ATOM 2676 C C . GLY A 1 338 ? -19.515 16.790 -39.149 1.00 87.19 338 GLY A C 1
ATOM 2677 O O . GLY A 1 338 ? -18.823 15.906 -38.638 1.00 87.19 338 GLY A O 1
ATOM 2678 N N . PRO A 1 339 ? -19.307 17.234 -40.404 1.00 85.12 339 PRO A N 1
ATOM 2679 C CA . PRO A 1 339 ? -18.142 16.848 -41.195 1.00 85.12 339 PRO A CA 1
ATOM 2680 C C . PRO A 1 339 ? -16.843 17.330 -40.540 1.00 85.12 339 PRO A C 1
ATOM 2682 O O . PRO A 1 339 ? -16.783 18.464 -40.059 1.00 85.12 339 PRO A O 1
ATOM 2685 N N . GLY A 1 340 ? -15.820 16.478 -40.547 1.00 90.00 340 GLY A N 1
ATOM 2686 C CA . GLY A 1 340 ? -14.476 16.789 -40.063 1.00 90.00 340 GLY A CA 1
ATOM 2687 C C . GLY A 1 340 ? -13.870 15.639 -39.268 1.00 90.00 340 GLY A C 1
ATOM 2688 O O . GLY A 1 340 ? -14.530 15.014 -38.441 1.00 90.00 340 GLY A O 1
ATOM 2689 N N . PHE A 1 341 ? -12.588 15.362 -39.496 1.00 94.19 341 PHE A N 1
ATOM 2690 C CA . PHE A 1 341 ? -11.873 14.315 -38.769 1.00 94.19 341 PHE A CA 1
ATOM 2691 C C . PHE A 1 341 ? -11.494 14.784 -37.360 1.00 94.19 341 PHE A C 1
ATOM 2693 O O . PHE A 1 341 ? -11.806 14.103 -36.387 1.00 94.19 341 PHE A O 1
ATOM 2700 N N . GLY A 1 342 ? -10.863 15.959 -37.244 1.00 95.56 342 GLY A N 1
ATOM 2701 C CA . GLY A 1 342 ? -10.212 16.398 -36.00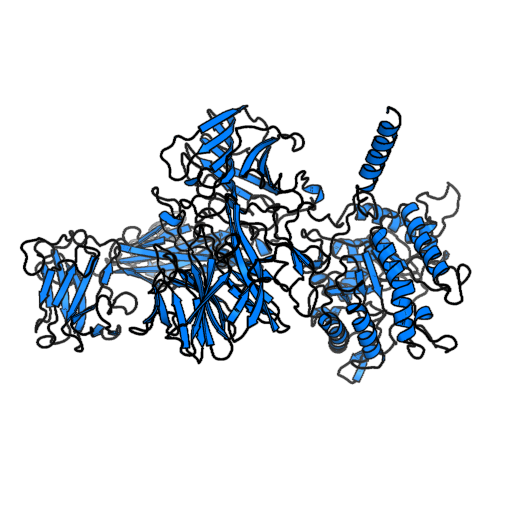4 1.00 95.56 342 GLY A CA 1
ATOM 2702 C C . GLY A 1 342 ? -11.162 16.523 -34.809 1.00 95.56 342 GLY A C 1
ATOM 2703 O O . GLY A 1 342 ? -10.892 15.959 -33.753 1.00 95.56 342 GLY A O 1
ATOM 2704 N N . ALA A 1 343 ? -12.292 17.218 -34.967 1.00 96.56 343 ALA A N 1
ATOM 2705 C CA . ALA A 1 343 ? -13.245 17.430 -33.875 1.00 96.56 343 ALA A CA 1
ATOM 2706 C C . ALA A 1 343 ? -13.968 16.137 -33.454 1.00 96.56 343 ALA A C 1
ATOM 2708 O O . ALA A 1 343 ? -14.227 15.933 -32.268 1.00 96.56 343 ALA A O 1
ATOM 2709 N N . ASN A 1 344 ? -14.272 15.252 -34.409 1.00 96.25 344 ASN A N 1
ATOM 2710 C CA . ASN A 1 344 ? -14.884 13.954 -34.118 1.00 96.25 344 ASN A CA 1
ATOM 2711 C C . ASN A 1 344 ? -13.882 13.000 -33.452 1.00 96.25 344 ASN A C 1
ATOM 2713 O O . ASN A 1 344 ? -14.247 12.323 -32.496 1.00 96.25 344 ASN A O 1
ATOM 2717 N N . MET A 1 345 ? -12.621 12.994 -33.899 1.00 96.19 345 MET A N 1
ATOM 2718 C CA . MET A 1 345 ? -11.536 12.248 -33.257 1.00 96.19 345 MET A CA 1
ATOM 2719 C C . MET A 1 345 ? -11.362 12.695 -31.807 1.00 96.19 345 MET A C 1
ATOM 2721 O O . MET A 1 345 ? -11.441 11.848 -30.922 1.00 96.19 345 MET A O 1
ATOM 2725 N N . LYS A 1 346 ? -11.228 14.011 -31.565 1.00 96.25 346 LYS A N 1
ATOM 2726 C CA . LYS A 1 346 ? -11.091 14.573 -30.213 1.00 96.25 346 LYS A CA 1
ATOM 2727 C C . LYS A 1 346 ? -12.199 14.067 -29.288 1.00 96.25 346 LYS A C 1
ATOM 2729 O O . LYS A 1 346 ? -11.924 13.578 -28.202 1.00 96.25 346 LYS A O 1
ATOM 2734 N N . HIS A 1 347 ? -13.449 14.123 -29.746 1.00 97.06 347 HIS A N 1
ATOM 2735 C CA . HIS A 1 347 ? -14.582 13.656 -28.951 1.00 97.06 347 HIS A CA 1
ATOM 2736 C C . HIS A 1 347 ? -14.515 12.156 -28.624 1.00 97.06 347 HIS A C 1
ATOM 2738 O O . HIS A 1 347 ? -14.806 11.762 -27.499 1.00 97.06 347 HIS A O 1
ATOM 2744 N N . ILE A 1 348 ? -14.129 11.314 -29.588 1.00 96.81 348 ILE A N 1
ATOM 2745 C CA . ILE A 1 348 ? -14.007 9.863 -29.383 1.00 96.81 348 ILE A CA 1
ATOM 2746 C C . ILE A 1 348 ? -12.904 9.546 -28.365 1.00 96.81 348 ILE A C 1
ATOM 2748 O O . ILE A 1 348 ? -13.130 8.746 -27.456 1.00 96.81 348 ILE A O 1
ATOM 2752 N N . VAL A 1 349 ? -11.727 10.170 -28.496 1.00 95.50 349 VAL A N 1
ATOM 2753 C CA . VAL A 1 349 ? -10.597 9.906 -27.590 1.00 95.50 349 VAL A CA 1
ATOM 2754 C C . VAL A 1 349 ? -10.862 10.438 -26.181 1.00 95.50 349 VAL A C 1
ATOM 2756 O O . VAL A 1 349 ? -10.616 9.712 -25.217 1.00 95.50 349 VAL A O 1
ATOM 2759 N N . ASP A 1 350 ? -11.459 11.629 -26.056 1.00 95.19 350 ASP A N 1
ATOM 2760 C CA . ASP A 1 350 ? -11.828 12.221 -24.764 1.00 95.19 350 ASP A CA 1
ATOM 2761 C C . ASP A 1 350 ? -12.859 11.348 -24.035 1.00 95.19 350 ASP A C 1
ATOM 2763 O O . ASP A 1 350 ? -12.678 11.026 -22.862 1.00 95.19 350 ASP A O 1
ATOM 2767 N N . ASN A 1 351 ? -13.895 10.876 -24.739 1.00 94.75 351 ASN A N 1
ATOM 2768 C CA . ASN A 1 351 ? -14.905 9.986 -24.157 1.00 94.75 351 ASN A CA 1
ATOM 2769 C C . ASN A 1 351 ? -14.343 8.616 -23.748 1.00 94.75 351 ASN A C 1
ATOM 2771 O O . ASN A 1 351 ? -14.923 7.949 -22.892 1.00 94.75 351 ASN A O 1
ATOM 2775 N N . SER A 1 352 ? -13.244 8.162 -24.361 1.00 93.50 352 SER A N 1
ATOM 2776 C CA . SER A 1 352 ? -12.579 6.923 -23.946 1.00 93.50 352 SER A CA 1
ATOM 2777 C C . SER A 1 352 ? -11.850 7.093 -22.609 1.00 93.50 352 SER A C 1
ATOM 2779 O O . SER A 1 352 ? -11.731 6.126 -21.857 1.00 93.50 352 SER A O 1
ATOM 2781 N N . GLY A 1 353 ? -11.357 8.301 -22.308 1.00 92.88 353 GLY A N 1
ATOM 2782 C CA . GLY A 1 353 ? -10.739 8.672 -21.029 1.00 92.88 353 GLY A CA 1
ATOM 2783 C C . GLY A 1 353 ? -9.333 8.115 -20.767 1.00 92.88 353 GLY A C 1
ATOM 2784 O O . GLY A 1 353 ? -8.720 8.470 -19.764 1.00 92.88 353 GLY A O 1
ATOM 2785 N N . ASN A 1 354 ? -8.797 7.260 -21.642 1.00 96.31 354 ASN A N 1
ATOM 2786 C CA . ASN A 1 354 ? -7.528 6.542 -21.444 1.00 96.31 354 ASN A CA 1
ATOM 2787 C C . ASN A 1 354 ? -6.645 6.477 -22.704 1.00 96.31 354 ASN A C 1
ATOM 2789 O O . ASN A 1 354 ? -5.943 5.488 -22.943 1.00 96.31 354 ASN A O 1
ATOM 2793 N N . VAL A 1 355 ? -6.739 7.505 -23.549 1.00 97.75 355 VAL A N 1
ATOM 2794 C CA . VAL A 1 355 ? -6.045 7.572 -24.836 1.00 97.75 355 VAL A CA 1
ATOM 2795 C C . VAL A 1 355 ? -5.022 8.700 -24.796 1.00 97.75 355 VAL A C 1
ATOM 2797 O O . VAL A 1 355 ? -5.364 9.878 -24.814 1.00 97.75 355 VAL A O 1
ATOM 2800 N N . SER A 1 356 ? -3.750 8.320 -24.788 1.00 98.12 356 SER A N 1
ATOM 2801 C CA . SER A 1 356 ? -2.632 9.210 -25.096 1.00 98.12 356 SER A CA 1
ATOM 2802 C C . SER A 1 356 ? -2.490 9.341 -26.611 1.00 98.12 356 SER A C 1
ATOM 2804 O O . SER A 1 356 ? -2.744 8.376 -27.333 1.00 98.12 356 SER A O 1
ATOM 2806 N N . TRP A 1 357 ? -2.065 10.489 -27.134 1.00 97.69 357 TRP A N 1
ATOM 2807 C CA . TRP A 1 357 ? -1.885 10.647 -28.579 1.00 97.69 357 TRP A CA 1
ATOM 2808 C C . TRP A 1 357 ? -0.900 11.745 -28.966 1.00 97.69 357 TRP A C 1
ATOM 2810 O O . TRP A 1 357 ? -0.686 12.711 -28.240 1.00 97.69 357 TRP A O 1
ATOM 2820 N N . LEU A 1 358 ? -0.285 11.603 -30.139 1.00 97.25 358 LEU A N 1
ATOM 2821 C CA . LEU A 1 358 ? 0.557 12.645 -30.721 1.00 97.25 358 LEU A CA 1
ATOM 2822 C C . LEU A 1 358 ? -0.016 13.208 -32.014 1.00 97.25 358 LEU A C 1
ATOM 2824 O O . LEU A 1 358 ? -0.763 12.543 -32.730 1.00 97.25 358 LEU A O 1
ATOM 2828 N N . ILE A 1 359 ? 0.427 14.418 -32.347 1.00 96.19 359 ILE A N 1
ATOM 2829 C CA . ILE A 1 359 ? 0.318 14.967 -33.695 1.00 96.19 359 ILE A CA 1
ATOM 2830 C C . ILE A 1 359 ? 1.586 14.607 -34.479 1.00 96.19 359 ILE A C 1
ATOM 2832 O O . ILE A 1 359 ? 2.699 14.978 -34.107 1.00 96.19 359 ILE A O 1
ATOM 2836 N N . PHE A 1 360 ? 1.433 13.898 -35.595 1.00 95.06 360 PHE A N 1
ATOM 2837 C CA . PHE A 1 360 ? 2.537 13.414 -36.433 1.00 95.06 360 PHE A CA 1
ATOM 2838 C C . PHE A 1 360 ? 3.017 14.468 -37.450 1.00 95.06 360 PHE A C 1
ATOM 2840 O O . PHE A 1 360 ? 3.424 14.161 -38.567 1.00 95.06 360 PHE A O 1
ATOM 2847 N N . THR A 1 361 ? 2.974 15.743 -37.053 1.00 93.56 361 THR A N 1
ATOM 2848 C CA . THR A 1 361 ? 3.520 16.863 -37.833 1.00 93.56 361 THR A CA 1
ATOM 2849 C C . THR A 1 361 ? 5.035 16.940 -37.643 1.00 93.56 361 THR A C 1
ATOM 2851 O O . THR A 1 361 ? 5.541 16.733 -36.541 1.00 93.56 361 THR A O 1
ATOM 2854 N N . GLY A 1 362 ? 5.772 17.292 -38.702 1.00 92.44 362 GLY A N 1
ATOM 2855 C CA . GLY A 1 362 ? 7.226 17.458 -38.641 1.00 92.44 362 GLY A CA 1
ATOM 2856 C C . GLY A 1 362 ? 7.674 18.417 -37.530 1.00 92.44 362 GLY A C 1
ATOM 2857 O O . GLY A 1 362 ? 7.189 19.547 -37.434 1.00 92.44 362 GLY A O 1
ATOM 2858 N N . ALA A 1 363 ? 8.635 17.982 -36.711 1.00 94.31 363 ALA A N 1
ATOM 2859 C CA . ALA A 1 363 ? 9.149 18.753 -35.576 1.00 94.31 363 ALA A CA 1
ATOM 2860 C C . ALA A 1 363 ? 9.698 20.138 -35.980 1.00 94.31 363 ALA A C 1
ATOM 2862 O O . ALA A 1 363 ? 9.567 21.102 -35.232 1.00 94.31 363 ALA A O 1
ATOM 2863 N N . ASP A 1 364 ? 10.252 20.278 -37.188 1.00 94.69 364 ASP A N 1
ATOM 2864 C CA . ASP A 1 364 ? 10.732 21.564 -37.704 1.00 94.69 364 ASP A CA 1
ATOM 2865 C C . ASP A 1 364 ? 9.598 22.552 -38.029 1.00 94.69 364 ASP A C 1
ATOM 2867 O O . ASP A 1 364 ? 9.819 23.764 -38.011 1.00 94.69 364 ASP A O 1
ATOM 2871 N N . LEU A 1 365 ? 8.396 22.057 -38.337 1.00 95.19 365 LEU A N 1
ATOM 2872 C CA . LEU A 1 365 ? 7.199 22.873 -38.532 1.00 95.19 365 LEU A CA 1
ATOM 2873 C C . LEU A 1 365 ? 6.601 23.276 -37.183 1.00 95.19 365 LEU A C 1
ATOM 2875 O O . LEU A 1 365 ? 6.261 24.446 -37.007 1.00 95.19 365 LEU A O 1
ATOM 2879 N N . LEU A 1 366 ? 6.544 22.347 -36.222 1.00 96.56 366 LEU A N 1
ATOM 2880 C CA . LEU A 1 366 ? 6.100 22.627 -34.851 1.00 96.56 366 LEU A CA 1
ATOM 2881 C C . LEU A 1 366 ? 6.984 23.690 -34.176 1.00 96.56 366 LEU A C 1
ATOM 2883 O O . LEU A 1 366 ? 6.457 24.624 -33.578 1.00 96.56 366 LEU A O 1
ATOM 2887 N N . ALA A 1 367 ? 8.307 23.618 -34.370 1.00 96.50 367 ALA A N 1
ATOM 2888 C CA . ALA A 1 367 ? 9.282 24.611 -33.902 1.00 96.50 367 ALA A CA 1
ATOM 2889 C C . ALA A 1 367 ? 9.059 26.025 -34.478 1.00 96.50 367 ALA A C 1
ATOM 2891 O O . ALA A 1 367 ? 9.478 27.022 -33.895 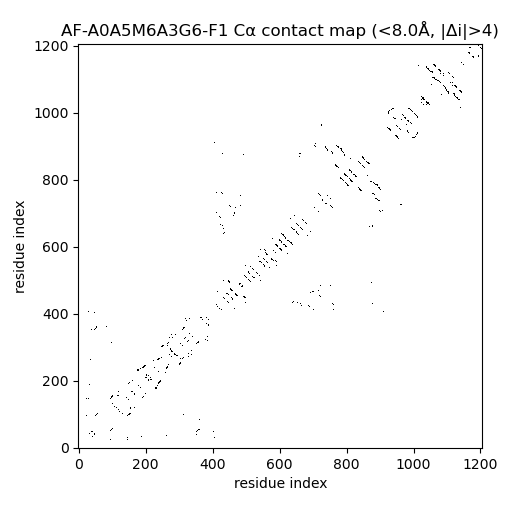1.00 96.50 367 ALA A O 1
ATOM 2892 N N . LYS A 1 368 ? 8.408 26.134 -35.644 1.00 95.94 368 LYS A N 1
ATOM 2893 C CA . LYS A 1 368 ? 8.098 27.413 -36.311 1.00 95.94 368 LYS A CA 1
ATOM 2894 C C . LYS A 1 368 ? 6.696 27.930 -35.974 1.00 95.94 368 LYS A C 1
ATOM 2896 O O . LYS A 1 368 ? 6.335 29.006 -36.462 1.00 95.94 368 LYS A O 1
ATOM 2901 N N . PHE A 1 369 ? 5.905 27.176 -35.206 1.00 96.56 369 PHE A N 1
ATOM 2902 C CA . PHE A 1 369 ? 4.540 27.545 -34.850 1.00 96.56 369 PHE A CA 1
ATOM 2903 C C . PHE A 1 369 ? 4.507 28.876 -34.095 1.00 96.56 369 PHE A C 1
ATOM 2905 O O . PHE A 1 369 ? 5.411 29.213 -33.330 1.00 96.56 369 PHE A O 1
ATOM 2912 N N . LYS A 1 370 ? 3.447 29.648 -34.329 1.00 94.31 370 LYS A N 1
ATOM 2913 C CA . LYS A 1 370 ? 3.154 30.875 -33.594 1.00 94.31 370 LYS A CA 1
ATOM 2914 C C . LYS A 1 370 ? 1.666 30.906 -33.313 1.00 94.31 370 LYS A C 1
ATOM 2916 O O . LYS A 1 370 ? 0.881 30.828 -34.256 1.00 94.31 370 LYS A O 1
ATOM 2921 N N . ASP A 1 371 ? 1.306 31.105 -32.051 1.00 94.19 371 ASP A N 1
ATOM 2922 C CA . ASP A 1 371 ? -0.078 31.332 -31.635 1.00 94.19 371 ASP A CA 1
ATOM 2923 C C . ASP A 1 371 ? -0.523 32.753 -32.016 1.00 94.19 371 ASP A C 1
ATOM 2925 O O . ASP A 1 371 ? -0.630 33.674 -31.206 1.00 94.19 371 ASP A O 1
ATOM 2929 N N . THR A 1 372 ? -0.618 33.006 -33.317 1.00 91.25 372 THR A N 1
ATOM 2930 C CA . THR A 1 372 ? -1.070 34.283 -33.858 1.00 91.25 372 THR A CA 1
ATOM 2931 C C . THR A 1 372 ? -1.819 34.019 -35.156 1.00 91.25 372 THR A C 1
ATOM 2933 O O . THR A 1 372 ? -1.219 33.503 -36.104 1.00 91.25 372 THR A O 1
ATOM 2936 N N . PRO A 1 373 ? -3.119 34.361 -35.228 1.00 88.25 373 PRO A N 1
ATOM 2937 C CA . PRO A 1 373 ? -3.887 34.155 -36.445 1.00 88.25 373 PRO A CA 1
ATOM 2938 C C . PRO A 1 373 ? -3.353 35.068 -37.562 1.00 88.25 373 PRO A C 1
ATOM 2940 O O . PRO A 1 373 ? -2.724 36.093 -37.272 1.00 88.25 373 PRO A O 1
ATOM 2943 N N . PRO A 1 374 ? -3.599 34.736 -38.843 1.00 89.06 374 PRO A N 1
ATOM 2944 C CA . PRO A 1 374 ? -3.219 35.616 -39.944 1.00 89.06 374 PRO A CA 1
ATOM 2945 C C . PRO A 1 374 ? -3.916 36.976 -39.804 1.00 89.06 374 PRO A C 1
ATOM 2947 O O . PRO A 1 374 ? -5.041 37.058 -39.300 1.00 89.06 374 PRO A O 1
ATOM 2950 N N . ALA A 1 375 ? -3.261 38.053 -40.248 1.00 88.81 375 ALA A N 1
ATOM 2951 C CA . ALA A 1 375 ? -3.882 39.375 -40.221 1.00 88.81 375 ALA A CA 1
ATOM 2952 C C . ALA A 1 375 ? -5.120 39.415 -41.137 1.00 88.81 375 ALA A C 1
ATOM 2954 O O . ALA A 1 375 ? -5.243 38.632 -42.080 1.00 88.81 375 ALA A O 1
ATOM 2955 N N . GLU A 1 376 ? -6.046 40.344 -40.886 1.00 87.75 376 GLU A N 1
ATOM 2956 C CA . GLU A 1 376 ? -7.252 40.486 -41.709 1.00 87.75 376 GLU A CA 1
ATOM 2957 C C . GLU A 1 376 ? -6.883 40.653 -43.198 1.00 87.75 376 GLU A C 1
ATOM 2959 O O . GLU A 1 376 ? -6.207 41.607 -43.587 1.00 87.75 376 GLU A O 1
ATOM 2964 N N . GLY A 1 377 ? -7.318 39.705 -44.036 1.00 85.81 377 GLY A N 1
ATOM 2965 C CA . GLY A 1 377 ? -7.022 39.672 -45.473 1.00 85.81 377 GLY A CA 1
ATOM 2966 C C . GLY A 1 377 ? -5.777 38.870 -45.882 1.00 85.81 377 GLY A C 1
ATOM 2967 O O . GLY A 1 377 ? -5.560 38.689 -47.081 1.00 85.81 377 GLY A O 1
ATOM 2968 N N . GLU A 1 378 ? -4.985 38.356 -44.937 1.00 90.88 378 GLU A N 1
ATOM 2969 C CA . GLU A 1 378 ? -3.916 37.391 -45.217 1.00 90.88 378 GLU A CA 1
ATOM 2970 C C . GLU A 1 378 ? -4.471 35.966 -45.370 1.00 90.88 378 GLU A C 1
ATOM 2972 O O . GLU A 1 378 ? -5.474 35.587 -44.765 1.00 90.88 378 GLU A O 1
ATOM 2977 N N . ALA A 1 379 ? -3.822 35.160 -46.212 1.00 91.00 379 ALA A N 1
ATOM 2978 C CA . ALA A 1 379 ? -4.230 33.779 -46.437 1.00 91.00 379 ALA A CA 1
ATOM 2979 C C . ALA A 1 379 ? -3.767 32.867 -45.290 1.00 91.00 379 ALA A C 1
ATOM 2981 O O . ALA A 1 379 ? -2.632 32.969 -44.824 1.00 91.00 379 ALA A O 1
ATOM 2982 N N . TYR A 1 380 ? -4.617 31.916 -44.902 1.00 94.25 380 TYR A N 1
ATOM 2983 C CA . TYR A 1 380 ? -4.244 30.851 -43.975 1.00 94.25 380 TYR A CA 1
ATOM 2984 C C . TYR A 1 380 ? -3.093 29.993 -44.513 1.00 94.25 380 TYR A C 1
ATOM 2986 O O . TYR A 1 380 ? -3.088 29.586 -45.681 1.00 94.25 380 TYR A O 1
ATOM 2994 N N . THR A 1 381 ? -2.156 29.653 -43.633 1.00 95.19 381 THR A N 1
ATOM 2995 C CA . THR A 1 381 ? -1.068 28.696 -43.883 1.00 95.19 381 THR A CA 1
ATOM 2996 C C . THR A 1 381 ? -1.348 27.386 -43.151 1.00 95.19 381 THR A C 1
ATOM 2998 O O . THR A 1 381 ? -2.196 27.359 -42.271 1.00 95.19 381 THR A O 1
ATOM 3001 N N . PHE A 1 382 ? -0.606 26.316 -43.443 1.00 95.44 382 PHE A N 1
ATOM 3002 C CA . PHE A 1 382 ? -0.737 25.049 -42.707 1.00 95.44 382 PHE A CA 1
ATOM 3003 C C . PHE A 1 382 ? -0.618 25.214 -41.178 1.00 95.44 382 PHE A C 1
ATOM 3005 O O . PHE A 1 382 ? -1.332 24.549 -40.441 1.00 95.44 382 PHE A O 1
ATOM 3012 N N . LEU A 1 383 ? 0.240 26.124 -40.701 1.00 95.94 383 LEU A N 1
ATOM 3013 C CA . LEU A 1 383 ? 0.431 26.368 -39.266 1.00 95.94 383 LEU A CA 1
ATOM 3014 C C . LEU A 1 383 ? -0.620 27.301 -38.653 1.00 95.94 383 LEU A C 1
ATOM 3016 O O . LEU A 1 383 ? -0.675 27.403 -37.436 1.00 95.94 383 LEU A O 1
ATOM 3020 N N . THR A 1 384 ? -1.408 28.010 -39.467 1.00 94.88 384 THR A N 1
ATOM 3021 C CA . THR A 1 384 ? -2.354 29.033 -38.989 1.00 94.88 384 THR A CA 1
ATOM 3022 C C . THR A 1 384 ? -3.812 28.767 -39.361 1.00 94.88 384 THR A C 1
ATOM 3024 O O . THR A 1 384 ? -4.688 29.511 -38.925 1.00 94.88 384 THR A O 1
ATOM 3027 N N . ASP A 1 385 ? -4.087 27.749 -40.184 1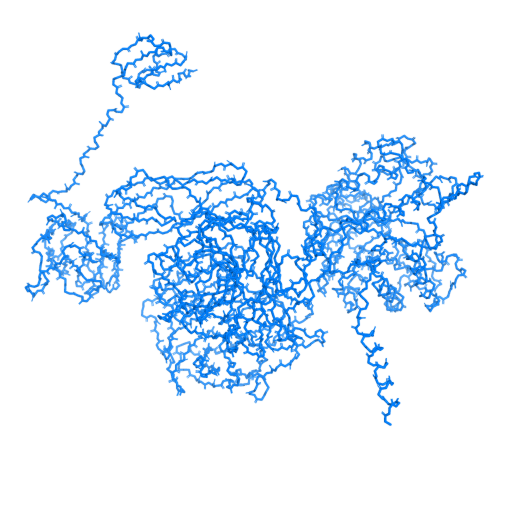.00 96.06 385 ASP A N 1
ATOM 3028 C CA . ASP A 1 385 ? -5.440 27.338 -40.569 1.00 96.06 385 ASP A CA 1
ATOM 3029 C C . ASP A 1 385 ? -6.082 26.521 -39.430 1.00 96.06 385 ASP A C 1
ATOM 3031 O O . ASP A 1 385 ? -5.550 25.459 -39.103 1.00 96.06 385 ASP A O 1
ATOM 3035 N N . PRO A 1 386 ? -7.220 26.947 -38.847 1.00 95.31 386 PRO A N 1
ATOM 3036 C CA . PRO A 1 386 ? -7.927 26.170 -37.823 1.00 95.31 386 PRO A CA 1
ATOM 3037 C C . PRO A 1 386 ? -8.418 24.797 -38.317 1.00 95.31 386 PRO A C 1
ATOM 3039 O O . PRO A 1 386 ? -8.716 23.918 -37.506 1.00 95.31 386 PRO A O 1
ATOM 3042 N N . GLU A 1 387 ? -8.476 24.584 -39.633 1.00 95.25 387 GLU A N 1
ATOM 3043 C CA . GLU A 1 387 ? -8.834 23.298 -40.231 1.00 95.25 387 GLU A CA 1
ATOM 3044 C C . GLU A 1 387 ? -7.644 22.342 -40.418 1.00 95.25 387 GLU A C 1
ATOM 3046 O O . GLU A 1 387 ? -7.854 21.168 -40.719 1.00 95.25 387 GLU A O 1
ATOM 3051 N N . ALA A 1 388 ? -6.402 22.810 -40.258 1.00 96.00 388 ALA A N 1
ATOM 3052 C CA . ALA A 1 388 ? -5.203 21.974 -40.296 1.00 96.00 388 ALA A CA 1
ATOM 3053 C C . ALA A 1 388 ? -4.749 21.637 -38.875 1.00 96.00 388 ALA A C 1
ATOM 3055 O O . ALA A 1 388 ? -4.794 22.503 -38.012 1.00 96.00 388 ALA A O 1
ATOM 3056 N N . CYS A 1 389 ? -4.265 20.415 -38.637 1.00 96.56 389 CYS A N 1
ATOM 3057 C CA . CYS A 1 389 ? -3.997 19.901 -37.296 1.00 96.56 389 CYS A CA 1
ATOM 3058 C C . CYS A 1 389 ? -3.163 20.800 -36.362 1.00 96.56 389 CYS A C 1
ATOM 3060 O O . CYS A 1 389 ? -3.559 20.895 -35.203 1.00 96.56 389 CYS A O 1
ATOM 3062 N N . PRO A 1 390 ? -2.099 21.528 -36.776 1.00 97.38 390 PRO A N 1
ATOM 3063 C CA . PRO A 1 390 ? -1.241 22.219 -35.810 1.00 97.38 390 PRO A CA 1
ATOM 3064 C C . PRO A 1 390 ? -1.986 23.254 -34.957 1.00 97.38 390 PRO A C 1
ATOM 3066 O O . PRO A 1 390 ? -1.800 23.295 -33.742 1.00 97.38 390 PRO A O 1
ATOM 3069 N N . TRP A 1 391 ? -2.861 24.052 -35.575 1.00 97.06 391 TRP A N 1
ATOM 3070 C CA . TRP A 1 391 ? -3.589 25.129 -34.901 1.00 97.06 391 TRP A CA 1
ATOM 3071 C C . TRP A 1 391 ? -4.530 24.635 -33.781 1.00 97.06 391 TRP A C 1
ATOM 3073 O O . TRP A 1 391 ? -4.320 25.012 -32.629 1.00 97.06 391 TRP A O 1
ATOM 3083 N N . PRO A 1 392 ? -5.537 23.775 -34.041 1.00 97.06 392 PRO A N 1
ATOM 3084 C CA . PRO A 1 392 ? -6.405 23.251 -32.995 1.00 97.06 392 PRO A CA 1
ATOM 3085 C C . PRO A 1 392 ? -5.636 22.408 -31.975 1.00 97.06 392 PRO A C 1
ATOM 3087 O O . PRO A 1 392 ? -5.904 22.549 -30.787 1.00 97.06 392 PRO A O 1
ATOM 3090 N N . THR A 1 393 ? -4.651 21.591 -32.383 1.00 97.38 393 THR A N 1
ATOM 3091 C CA . THR A 1 393 ? -3.910 20.764 -31.414 1.00 97.38 393 THR A CA 1
ATOM 3092 C C . THR A 1 393 ? -3.083 21.586 -30.445 1.00 97.38 393 THR A C 1
ATOM 3094 O O . THR A 1 393 ? -2.991 21.206 -29.284 1.00 97.38 393 THR A O 1
ATOM 3097 N N . TYR A 1 394 ? -2.517 22.720 -30.879 1.00 97.44 394 TYR A N 1
ATOM 3098 C CA . TYR A 1 394 ? -1.806 23.617 -29.973 1.00 97.44 394 TYR A CA 1
ATOM 3099 C C . TYR A 1 394 ? -2.720 24.048 -28.830 1.00 97.44 394 TYR A C 1
ATOM 3101 O O . TYR A 1 394 ? -2.347 23.920 -27.667 1.00 97.44 394 TYR A O 1
ATOM 3109 N N . HIS A 1 395 ? -3.935 24.494 -29.160 1.00 96.69 395 HIS A N 1
ATOM 3110 C CA . HIS A 1 395 ? -4.915 24.944 -28.177 1.00 96.69 395 HIS A CA 1
ATOM 3111 C C . HIS A 1 395 ? -5.463 23.798 -27.322 1.00 96.69 395 HIS A C 1
ATOM 3113 O O . HIS A 1 395 ? -5.519 23.944 -26.105 1.00 96.69 395 HIS A O 1
ATOM 3119 N N . TRP A 1 396 ? -5.785 22.645 -27.914 1.00 97.12 396 TRP A N 1
ATOM 3120 C CA . TRP A 1 396 ? -6.227 21.470 -27.154 1.00 97.12 396 TRP A CA 1
ATOM 3121 C C . TRP A 1 396 ? -5.150 20.975 -26.193 1.00 97.12 396 TRP A C 1
ATOM 3123 O O . TRP A 1 396 ? -5.457 20.620 -25.067 1.00 97.12 396 TRP A O 1
ATOM 3133 N N . TYR A 1 397 ? -3.873 21.010 -26.577 1.00 96.00 397 TYR A N 1
ATOM 3134 C CA . TYR A 1 397 ? -2.790 20.637 -25.669 1.00 96.00 397 TYR A CA 1
ATOM 3135 C C . TYR A 1 397 ? -2.640 21.641 -24.515 1.00 96.00 397 TYR A C 1
ATOM 3137 O O . TYR A 1 397 ? -2.289 21.229 -23.415 1.00 96.00 397 TYR A O 1
ATOM 3145 N N . GLN A 1 398 ? -2.967 22.931 -24.697 1.00 94.75 398 GLN A N 1
ATOM 3146 C CA . GLN A 1 398 ? -3.067 23.864 -23.557 1.00 94.75 398 GLN A CA 1
ATOM 3147 C C . GLN A 1 398 ? -4.206 23.495 -22.593 1.00 94.75 398 GLN A C 1
ATOM 3149 O O . GLN A 1 398 ? -4.113 23.799 -21.403 1.00 94.75 398 GLN A O 1
ATOM 3154 N N . GLU A 1 399 ? -5.292 22.906 -23.102 1.00 92.94 399 GLU A N 1
ATOM 3155 C CA . GLU A 1 399 ? -6.414 22.408 -22.297 1.00 92.94 399 GLU A CA 1
ATOM 3156 C C . GLU A 1 399 ? -6.000 21.132 -21.554 1.00 92.94 399 GLU A C 1
ATOM 3158 O O . GLU A 1 399 ? -6.036 21.114 -20.327 1.00 92.94 399 GLU A O 1
ATOM 3163 N N . TYR A 1 400 ? -5.475 20.126 -22.264 1.00 92.56 400 TYR A N 1
ATOM 3164 C CA . TYR A 1 400 ? -4.992 18.877 -21.663 1.00 92.56 400 TYR A CA 1
ATOM 3165 C C . TYR A 1 400 ? -3.834 19.074 -20.686 1.00 92.56 400 TYR A C 1
ATOM 3167 O O . TYR A 1 400 ? -3.680 18.302 -19.754 1.00 92.56 400 TYR A O 1
ATOM 3175 N N . ALA A 1 401 ? -3.036 20.133 -20.817 1.00 91.12 401 ALA A N 1
ATOM 3176 C CA . ALA A 1 401 ? -2.014 20.466 -19.824 1.00 91.12 401 ALA A CA 1
ATOM 3177 C C . ALA A 1 401 ? -2.579 20.750 -18.417 1.00 91.12 401 ALA A C 1
ATOM 3179 O O . ALA A 1 401 ? -1.806 20.901 -17.472 1.00 91.12 401 ALA A O 1
ATOM 3180 N N . LYS A 1 402 ? -3.906 20.865 -18.287 1.00 86.75 402 LYS A N 1
ATOM 3181 C CA . LYS A 1 402 ? -4.631 21.117 -17.039 1.00 86.75 402 LYS A CA 1
ATOM 3182 C C . LYS A 1 402 ? -5.470 19.920 -16.585 1.00 86.75 402 LYS A C 1
ATOM 3184 O O . LYS A 1 402 ? -6.048 19.992 -15.509 1.00 86.75 402 LYS A O 1
ATOM 3189 N N . GLU A 1 403 ? -5.530 18.845 -17.371 1.00 85.56 403 GLU A N 1
ATOM 3190 C CA . GLU A 1 403 ? -6.388 17.679 -17.134 1.00 85.56 403 GLU A CA 1
ATOM 3191 C C . GLU A 1 403 ? -5.591 16.384 -17.327 1.00 85.56 403 GLU A C 1
ATOM 3193 O O . GLU A 1 403 ? -4.856 16.254 -18.301 1.00 85.56 403 GLU A O 1
ATOM 3198 N N . ASN A 1 404 ? -5.750 15.394 -16.443 1.00 84.12 404 ASN A N 1
ATOM 3199 C CA . ASN A 1 404 ? -5.084 14.086 -16.567 1.00 84.12 404 ASN A CA 1
ATOM 3200 C C . ASN A 1 404 ? -3.560 14.184 -16.828 1.00 84.12 404 ASN A C 1
ATOM 3202 O O . ASN A 1 404 ? -3.017 13.491 -17.697 1.00 84.12 404 ASN A O 1
ATOM 3206 N N . TYR A 1 405 ? -2.868 15.086 -16.123 1.00 87.88 405 TYR A N 1
ATOM 3207 C CA . TYR A 1 405 ? -1.411 15.231 -16.185 1.00 87.88 405 TYR A CA 1
ATOM 3208 C C . TYR A 1 405 ? -0.740 14.596 -14.953 1.00 87.88 405 TYR A C 1
ATOM 3210 O O . TYR A 1 405 ? -1.360 14.535 -13.890 1.00 87.88 405 TYR A O 1
ATOM 3218 N N . PRO A 1 406 ? 0.524 14.142 -15.063 1.00 90.62 406 PRO A N 1
ATOM 3219 C CA . PRO A 1 406 ? 1.226 13.490 -13.955 1.00 90.62 406 PRO A CA 1
ATOM 3220 C C . PRO A 1 406 ? 1.448 14.411 -12.751 1.00 90.62 406 PRO A C 1
ATOM 3222 O O . PRO A 1 406 ? 1.916 15.547 -12.914 1.00 90.62 406 PRO A O 1
ATOM 3225 N N . ARG A 1 407 ? 1.200 13.898 -11.541 1.00 89.06 407 ARG A N 1
ATOM 3226 C CA . ARG A 1 407 ? 1.463 14.593 -10.275 1.00 89.06 407 ARG A CA 1
ATOM 3227 C C . ARG A 1 407 ? 2.799 14.163 -9.651 1.00 89.06 407 ARG A C 1
ATOM 3229 O O . ARG A 1 407 ? 3.219 13.019 -9.820 1.00 89.06 407 ARG A O 1
ATOM 3236 N N . PRO A 1 408 ? 3.508 15.073 -8.961 1.00 87.69 408 PRO A N 1
ATOM 3237 C CA . PRO A 1 408 ? 4.845 14.800 -8.439 1.00 87.69 408 PRO A CA 1
ATOM 3238 C C . PRO A 1 408 ? 4.815 13.777 -7.311 1.00 87.69 408 PRO A C 1
ATOM 3240 O O . PRO A 1 408 ? 3.878 13.754 -6.522 1.00 87.69 408 PRO A O 1
ATOM 3243 N N . ASP A 1 409 ? 5.881 12.991 -7.174 1.00 87.44 409 ASP A N 1
ATOM 3244 C CA . ASP A 1 409 ? 6.095 12.147 -5.996 1.00 87.44 409 ASP A CA 1
ATOM 3245 C C . ASP A 1 409 ? 6.168 12.977 -4.703 1.00 87.44 409 ASP A C 1
ATOM 3247 O O . ASP A 1 409 ? 6.570 14.146 -4.709 1.00 87.44 409 ASP A O 1
ATOM 3251 N N . PHE A 1 410 ? 5.823 12.352 -3.574 1.00 89.38 410 PHE A N 1
ATOM 3252 C CA . PHE A 1 410 ? 6.094 12.931 -2.256 1.00 89.38 410 PHE A CA 1
ATOM 3253 C C . PHE A 1 410 ? 7.586 13.214 -2.096 1.00 89.38 410 PHE A C 1
ATOM 3255 O O . PHE A 1 410 ? 8.424 12.397 -2.480 1.00 89.38 410 PHE A O 1
ATOM 3262 N N . THR A 1 411 ? 7.923 14.366 -1.520 1.00 87.12 411 THR A N 1
ATOM 3263 C CA . THR A 1 411 ? 9.322 14.786 -1.375 1.00 87.12 411 THR A CA 1
ATOM 3264 C C . THR A 1 411 ? 9.986 14.149 -0.160 1.00 87.12 411 THR A C 1
ATOM 3266 O O . THR A 1 411 ? 11.211 14.027 -0.109 1.00 87.12 411 THR A O 1
ATOM 3269 N N . TYR A 1 412 ? 9.185 13.710 0.809 1.00 86.56 412 TYR A N 1
ATOM 3270 C CA . TYR A 1 412 ? 9.637 13.205 2.090 1.00 86.56 412 TYR A CA 1
ATOM 3271 C C . TYR A 1 412 ? 9.426 11.690 2.171 1.00 86.56 412 TYR A C 1
ATOM 3273 O O . TYR A 1 412 ? 8.442 11.188 2.712 1.00 86.56 412 TYR A O 1
ATOM 3281 N N . GLN A 1 413 ? 10.368 10.943 1.591 1.00 88.88 413 GLN A N 1
ATOM 3282 C CA . GLN A 1 413 ? 10.327 9.482 1.491 1.00 88.88 413 GLN A CA 1
ATOM 3283 C C . GLN A 1 413 ? 11.385 8.824 2.386 1.00 88.88 413 GLN A C 1
ATOM 3285 O O . GLN A 1 413 ? 12.541 9.246 2.431 1.00 88.88 413 GLN A O 1
ATOM 3290 N N . SER A 1 414 ? 11.000 7.765 3.104 1.00 90.69 414 SER A N 1
ATOM 3291 C CA . SER A 1 414 ? 11.920 6.969 3.925 1.00 90.69 414 SER A CA 1
ATOM 3292 C C . SER A 1 414 ? 12.376 5.734 3.141 1.00 90.69 414 SER A C 1
ATOM 3294 O O . SER A 1 414 ? 11.570 4.852 2.838 1.00 90.69 414 SER A O 1
ATOM 3296 N N . HIS A 1 415 ? 13.662 5.671 2.789 1.00 91.88 415 HIS A N 1
ATOM 3297 C CA . HIS A 1 415 ? 14.305 4.490 2.203 1.00 91.88 415 HIS A CA 1
ATOM 3298 C C . HIS A 1 415 ? 15.770 4.386 2.640 1.00 91.88 415 HIS A C 1
ATOM 3300 O O . HIS A 1 415 ? 16.388 5.366 3.058 1.00 91.88 415 HIS A O 1
ATOM 3306 N N . SER A 1 416 ? 16.319 3.175 2.545 1.00 94.75 416 SER A N 1
ATOM 3307 C CA . SER A 1 416 ? 17.701 2.851 2.925 1.00 94.75 416 SER A CA 1
ATOM 3308 C C . SER A 1 416 ? 18.640 2.647 1.734 1.00 94.75 416 SER A C 1
ATOM 3310 O O . SER A 1 416 ? 19.855 2.591 1.925 1.00 94.75 416 SER A O 1
ATOM 3312 N N . ASP A 1 417 ? 18.105 2.536 0.516 1.00 95.50 417 ASP A N 1
ATOM 3313 C CA . ASP A 1 417 ? 18.886 2.430 -0.718 1.00 95.50 417 ASP A CA 1
ATOM 3314 C C . ASP A 1 417 ? 19.549 3.777 -1.050 1.00 95.50 417 ASP A C 1
ATOM 3316 O O . ASP A 1 417 ? 18.866 4.800 -1.133 1.00 95.50 417 ASP A O 1
ATOM 3320 N N . ASN A 1 418 ? 20.872 3.784 -1.230 1.00 94.00 418 ASN A N 1
ATOM 3321 C CA . ASN A 1 418 ? 21.641 4.998 -1.517 1.00 94.00 418 ASN A CA 1
ATOM 3322 C C . ASN A 1 418 ? 21.685 5.335 -3.024 1.00 94.00 418 ASN A C 1
ATOM 3324 O O . ASN A 1 418 ? 22.265 6.351 -3.406 1.00 94.00 418 ASN A O 1
ATOM 3328 N N . GLY A 1 419 ? 21.114 4.489 -3.893 1.00 89.50 419 GLY A N 1
ATOM 3329 C CA . GLY A 1 419 ? 21.069 4.695 -5.346 1.00 89.50 419 GLY A CA 1
ATOM 3330 C C . GLY A 1 419 ? 22.396 4.456 -6.079 1.00 89.50 419 GLY A C 1
ATOM 3331 O O . GLY A 1 419 ? 22.491 4.707 -7.278 1.00 89.50 419 GLY A O 1
ATOM 3332 N N . ASP A 1 420 ? 23.422 3.959 -5.385 1.00 90.25 420 ASP A N 1
ATOM 3333 C CA . ASP A 1 420 ? 24.776 3.725 -5.909 1.00 90.25 420 ASP A CA 1
ATOM 3334 C C . ASP A 1 420 ? 25.226 2.252 -5.795 1.00 90.25 420 ASP A C 1
ATOM 3336 O O . ASP A 1 420 ? 26.414 1.936 -5.898 1.00 90.25 420 ASP A O 1
ATOM 3340 N N . GLY A 1 421 ? 24.271 1.340 -5.572 1.00 91.12 421 GLY A N 1
ATOM 3341 C CA . GLY A 1 421 ? 24.525 -0.081 -5.312 1.00 91.12 421 GLY A CA 1
ATOM 3342 C C . GLY A 1 421 ? 24.830 -0.403 -3.844 1.00 91.12 421 GLY A C 1
ATOM 3343 O O . GLY A 1 421 ? 25.132 -1.556 -3.517 1.00 91.12 421 GLY A O 1
ATOM 3344 N N . THR A 1 422 ? 24.738 0.584 -2.947 1.00 97.00 422 THR A N 1
ATOM 3345 C CA . THR A 1 422 ? 24.849 0.408 -1.494 1.00 97.00 422 THR A CA 1
ATOM 3346 C C . THR A 1 422 ? 23.542 0.735 -0.768 1.00 97.00 422 THR A C 1
ATOM 3348 O O . THR A 1 422 ? 22.644 1.367 -1.320 1.00 97.00 422 THR A O 1
ATOM 3351 N N . TYR A 1 423 ? 23.429 0.288 0.481 1.00 97.81 423 TYR A N 1
ATOM 3352 C CA . TYR A 1 423 ? 22.341 0.633 1.395 1.00 97.81 423 TYR A CA 1
ATOM 3353 C C . TYR A 1 423 ? 22.897 1.065 2.754 1.00 97.81 423 TYR A C 1
ATOM 3355 O O . TYR A 1 423 ? 24.033 0.726 3.101 1.00 97.81 423 TYR A O 1
ATOM 3363 N N . THR A 1 424 ? 22.089 1.782 3.535 1.00 96.94 424 THR A N 1
ATOM 3364 C CA . THR A 1 424 ? 22.424 2.225 4.894 1.00 96.94 424 THR A CA 1
ATOM 3365 C C . THR A 1 424 ? 21.397 1.707 5.899 1.00 96.94 424 THR A C 1
ATOM 3367 O O . THR A 1 424 ? 20.218 2.019 5.795 1.00 96.94 424 THR A O 1
ATOM 3370 N N . ASN A 1 425 ? 21.842 0.930 6.889 1.00 96.00 425 ASN A N 1
ATOM 3371 C CA . ASN A 1 425 ? 21.013 0.461 7.997 1.00 96.00 425 ASN A CA 1
ATOM 3372 C C . ASN A 1 425 ? 20.525 1.622 8.883 1.00 96.00 425 ASN A C 1
ATOM 3374 O O . ASN A 1 425 ? 21.290 2.562 9.126 1.00 96.00 425 ASN A O 1
ATOM 3378 N N . PRO A 1 426 ? 19.308 1.529 9.453 1.00 95.06 426 PRO A N 1
ATOM 3379 C CA . PRO A 1 426 ? 18.338 0.428 9.336 1.00 95.06 426 PRO A CA 1
ATOM 3380 C C . PRO A 1 426 ? 17.753 0.331 7.924 1.00 95.06 426 PRO A C 1
ATOM 3382 O O . PRO A 1 426 ? 17.594 1.352 7.262 1.00 95.06 426 PRO A O 1
ATOM 3385 N N . VAL A 1 427 ? 17.379 -0.871 7.474 1.00 95.94 427 VAL A N 1
ATOM 3386 C CA . VAL A 1 427 ? 16.749 -1.004 6.145 1.00 95.94 427 VAL A CA 1
ATOM 3387 C C . VAL A 1 427 ? 15.359 -0.366 6.092 1.00 95.94 427 VAL A C 1
ATOM 3389 O O . VAL A 1 427 ? 14.937 0.085 5.030 1.00 95.94 427 VAL A O 1
ATOM 3392 N N . ILE A 1 428 ? 14.684 -0.273 7.244 1.00 96.69 428 ILE A N 1
ATOM 3393 C CA . ILE A 1 428 ? 13.438 0.472 7.438 1.00 96.69 428 ILE A CA 1
ATOM 3394 C C . ILE A 1 428 ? 13.578 1.316 8.704 1.00 96.69 428 ILE A C 1
ATOM 3396 O O . ILE A 1 428 ? 13.795 0.789 9.794 1.00 96.69 428 ILE A O 1
ATOM 3400 N N . PHE A 1 429 ? 13.431 2.634 8.577 1.00 94.94 429 PHE A N 1
ATOM 3401 C CA . PHE A 1 429 ? 13.644 3.584 9.674 1.00 94.94 429 PHE A CA 1
ATOM 3402 C C . PHE A 1 429 ? 12.405 3.730 10.584 1.00 94.94 429 PHE A C 1
ATOM 3404 O O . PHE A 1 429 ? 11.945 4.837 10.865 1.00 94.94 429 PHE A O 1
ATOM 3411 N N . GLY A 1 430 ? 11.836 2.610 11.034 1.00 95.88 430 GLY A N 1
ATOM 3412 C CA . GLY A 1 430 ? 10.615 2.566 11.841 1.00 95.88 430 GLY A CA 1
ATOM 3413 C C . GLY A 1 430 ? 10.410 1.233 12.565 1.00 95.88 430 GLY A C 1
ATOM 3414 O O . GLY A 1 430 ? 11.137 0.271 12.334 1.00 95.88 430 GLY A O 1
ATOM 3415 N N . ASP A 1 431 ? 9.416 1.196 13.456 1.00 97.69 431 ASP A N 1
ATOM 3416 C CA . ASP A 1 431 ? 9.138 0.079 14.373 1.00 97.69 431 ASP A CA 1
ATOM 3417 C C . ASP A 1 431 ? 8.575 -1.168 13.668 1.00 97.69 431 ASP A C 1
ATOM 3419 O O . ASP A 1 431 ? 7.356 -1.332 13.557 1.00 97.69 431 ASP A O 1
ATOM 3423 N N . PHE A 1 432 ? 9.456 -2.055 13.211 1.00 97.88 432 PHE A N 1
ATOM 3424 C CA . PHE A 1 432 ? 9.113 -3.362 12.642 1.00 97.88 432 PHE A CA 1
ATOM 3425 C C . PHE A 1 432 ? 9.859 -4.469 13.402 1.00 97.88 432 PHE A C 1
ATOM 3427 O O . PHE A 1 432 ? 10.850 -5.013 12.912 1.00 97.88 432 PHE A O 1
ATOM 3434 N N . PRO A 1 433 ? 9.413 -4.780 14.629 1.00 96.88 433 PRO A N 1
ATOM 3435 C CA . PRO A 1 433 ? 10.074 -5.744 15.493 1.00 96.88 433 PRO A CA 1
ATOM 3436 C C . PRO A 1 433 ? 9.887 -7.206 15.092 1.00 96.88 433 PRO A C 1
ATOM 3438 O O . PRO A 1 433 ? 8.963 -7.549 14.350 1.00 96.88 433 PRO A O 1
ATOM 3441 N N . ASP A 1 434 ? 10.714 -8.052 15.712 1.00 96.88 434 ASP A N 1
ATOM 3442 C CA . ASP A 1 434 ? 10.688 -9.517 15.644 1.00 96.88 434 ASP A CA 1
ATOM 3443 C C . ASP A 1 434 ? 10.626 -10.056 14.201 1.00 96.88 434 ASP A C 1
ATOM 3445 O O . ASP A 1 434 ? 9.806 -10.935 13.918 1.00 96.88 434 ASP A O 1
ATOM 3449 N N . PRO A 1 435 ? 11.458 -9.531 13.276 1.00 97.75 435 PRO A N 1
ATOM 3450 C CA . PRO A 1 435 ? 11.347 -9.841 11.866 1.00 97.75 435 PRO A CA 1
ATOM 3451 C C . PRO A 1 435 ? 11.607 -11.330 11.642 1.00 97.75 435 PRO A C 1
ATOM 3453 O O . PRO A 1 435 ? 12.629 -11.866 12.072 1.00 97.75 435 PRO A O 1
ATOM 3456 N N . ASP A 1 436 ? 10.701 -12.002 10.941 1.00 98.56 436 ASP A N 1
ATOM 3457 C CA . ASP A 1 436 ? 10.978 -13.320 10.371 1.00 98.56 436 ASP A CA 1
ATOM 3458 C C . ASP A 1 436 ? 10.901 -13.240 8.856 1.00 98.56 436 ASP A C 1
ATOM 3460 O O . ASP A 1 436 ? 9.895 -12.782 8.311 1.00 98.56 436 ASP A O 1
ATOM 3464 N N . VAL A 1 437 ? 11.988 -13.634 8.191 1.00 98.56 437 VAL A N 1
ATOM 3465 C CA . VAL A 1 437 ? 12.183 -13.430 6.755 1.00 98.56 437 VAL A CA 1
ATOM 3466 C C . VAL A 1 437 ? 12.318 -14.768 6.055 1.00 98.56 437 VAL A C 1
ATOM 3468 O O . VAL A 1 437 ? 13.208 -15.555 6.369 1.00 98.56 437 VAL A O 1
ATOM 3471 N N . ILE A 1 438 ? 11.483 -14.983 5.043 1.00 98.44 438 ILE A N 1
ATOM 3472 C CA . ILE A 1 438 ? 11.588 -16.123 4.130 1.00 98.44 438 ILE A CA 1
ATOM 3473 C C . ILE A 1 438 ? 11.749 -15.646 2.691 1.00 98.44 438 ILE A C 1
ATOM 3475 O O . ILE A 1 438 ? 11.342 -14.538 2.343 1.00 98.44 438 ILE A O 1
ATOM 3479 N N . ARG A 1 439 ? 12.306 -16.507 1.834 1.00 98.06 439 ARG A N 1
ATOM 3480 C CA . ARG A 1 439 ? 12.312 -16.317 0.380 1.00 98.06 439 ARG A CA 1
ATOM 3481 C C . ARG A 1 439 ? 11.429 -17.368 -0.286 1.00 98.06 439 ARG A C 1
ATOM 3483 O O . ARG A 1 439 ? 11.626 -18.561 -0.065 1.00 98.06 439 ARG A O 1
ATOM 3490 N N . VAL A 1 440 ? 10.510 -16.933 -1.146 1.00 97.81 440 VAL A N 1
ATOM 3491 C CA . VAL A 1 440 ? 9.688 -17.803 -1.999 1.00 97.81 440 VAL A CA 1
ATOM 3492 C C . VAL A 1 440 ? 9.909 -17.400 -3.451 1.00 97.81 440 VAL A C 1
ATOM 3494 O O . VAL A 1 440 ? 9.538 -16.309 -3.874 1.00 97.81 440 VAL A O 1
ATOM 3497 N N . GLY A 1 441 ? 10.572 -18.271 -4.216 1.00 92.62 441 GLY A N 1
ATOM 3498 C CA . GLY A 1 441 ? 11.035 -17.925 -5.560 1.00 92.62 441 GLY A CA 1
ATOM 3499 C C . GLY A 1 441 ? 11.980 -16.722 -5.519 1.00 92.62 441 GLY A C 1
ATOM 3500 O O . GLY A 1 441 ? 13.049 -16.794 -4.901 1.00 92.62 441 GLY A O 1
ATOM 3501 N N . ASP A 1 442 ? 11.557 -15.627 -6.152 1.00 90.00 442 ASP A N 1
ATOM 3502 C CA . ASP A 1 442 ? 12.326 -14.386 -6.266 1.00 90.00 442 ASP A CA 1
ATOM 3503 C C . ASP A 1 442 ? 11.937 -13.301 -5.247 1.00 90.00 442 ASP A C 1
ATOM 3505 O O . ASP A 1 442 ? 12.534 -12.225 -5.263 1.00 90.00 442 ASP A O 1
ATOM 3509 N N . VAL A 1 443 ? 10.970 -13.572 -4.365 1.00 97.44 443 VAL A N 1
ATOM 3510 C CA . VAL A 1 443 ? 10.422 -12.589 -3.420 1.00 97.44 443 VAL A CA 1
ATOM 3511 C C . VAL A 1 443 ? 10.815 -12.944 -1.992 1.00 97.44 443 VAL A C 1
ATOM 3513 O O . VAL A 1 443 ? 10.775 -14.109 -1.591 1.00 97.44 443 VAL A O 1
ATOM 3516 N N . TYR A 1 444 ? 11.178 -11.927 -1.222 1.00 98.75 444 TYR A N 1
ATOM 3517 C CA . TYR A 1 444 ? 11.398 -11.995 0.214 1.00 98.75 444 TYR A CA 1
ATOM 3518 C C . TYR A 1 444 ? 10.179 -11.449 0.942 1.00 98.75 444 TYR A C 1
ATOM 3520 O O . TYR A 1 444 ? 9.704 -10.363 0.613 1.00 98.75 444 TYR A O 1
ATOM 3528 N N . TYR A 1 445 ? 9.715 -12.168 1.956 1.00 98.81 445 TYR A N 1
ATOM 3529 C CA . TYR A 1 445 ? 8.612 -11.746 2.811 1.00 98.81 445 TYR A CA 1
ATOM 3530 C C . TYR A 1 445 ? 9.092 -11.634 4.247 1.00 98.81 445 TYR A C 1
ATOM 3532 O O . TYR A 1 445 ? 9.768 -12.542 4.728 1.00 98.81 445 TYR A O 1
ATOM 3540 N N . MET A 1 446 ? 8.741 -10.537 4.914 1.00 98.75 446 MET A N 1
ATOM 3541 C CA . MET A 1 446 ? 9.077 -10.277 6.310 1.00 98.75 446 MET A CA 1
ATOM 3542 C C . MET A 1 446 ? 7.809 -10.038 7.115 1.00 98.75 446 MET A C 1
ATOM 3544 O O . MET A 1 446 ? 7.137 -9.034 6.893 1.00 98.75 446 MET A O 1
ATOM 3548 N N . VAL A 1 447 ? 7.508 -10.913 8.073 1.00 98.75 447 VAL A N 1
ATOM 3549 C CA . VAL A 1 447 ? 6.469 -10.642 9.077 1.00 98.75 447 VAL A CA 1
ATOM 3550 C C . VAL A 1 447 ? 7.056 -9.843 10.237 1.00 98.75 447 VAL A C 1
ATOM 3552 O O . VAL A 1 447 ? 8.213 -10.042 10.606 1.00 98.75 447 VAL A O 1
ATOM 3555 N N . SER A 1 448 ? 6.255 -8.957 10.825 1.00 98.19 448 SER A N 1
ATOM 3556 C CA . SER A 1 448 ? 6.608 -8.186 12.014 1.00 98.19 448 SER A CA 1
ATOM 3557 C C . SER A 1 448 ? 5.497 -8.210 13.066 1.00 98.19 448 SER A C 1
ATOM 3559 O O . SER A 1 448 ? 4.308 -8.287 12.748 1.00 98.19 448 SER A O 1
ATOM 3561 N N . THR A 1 449 ? 5.898 -8.117 14.333 1.00 98.00 449 THR A N 1
ATOM 3562 C CA . THR A 1 449 ? 4.995 -8.073 15.486 1.00 98.00 449 THR A CA 1
ATOM 3563 C C . THR A 1 449 ? 4.183 -6.772 15.562 1.00 98.00 449 THR A C 1
ATOM 3565 O O . THR A 1 449 ? 4.732 -5.674 15.457 1.00 98.00 449 THR A O 1
ATOM 3568 N N . THR A 1 450 ? 2.873 -6.884 15.822 1.00 97.62 450 THR A N 1
ATOM 3569 C CA . THR A 1 450 ? 1.950 -5.740 15.977 1.00 97.62 450 THR A CA 1
ATOM 3570 C C . THR A 1 450 ? 1.167 -5.716 17.291 1.00 97.62 450 THR A C 1
ATOM 3572 O O . THR A 1 450 ? 0.496 -4.721 17.567 1.00 97.62 450 THR A O 1
ATOM 3575 N N . MET A 1 451 ? 1.270 -6.747 18.137 1.00 97.38 451 MET A N 1
ATOM 3576 C CA . MET A 1 451 ? 0.646 -6.788 19.469 1.00 97.38 451 MET A CA 1
ATOM 3577 C C . MET A 1 451 ? -0.881 -6.650 19.429 1.00 97.38 451 MET A C 1
ATOM 3579 O O . MET A 1 451 ? -1.567 -7.551 18.950 1.00 97.38 451 MET A O 1
ATOM 3583 N N . TYR A 1 452 ? -1.404 -5.546 19.962 1.00 96.25 452 TYR A N 1
ATOM 3584 C CA . TYR A 1 452 ? -2.821 -5.201 20.068 1.00 96.25 452 TYR A CA 1
ATOM 3585 C C . TYR A 1 452 ? -3.291 -4.305 18.911 1.00 96.25 452 TYR A C 1
ATOM 3587 O O . TYR A 1 452 ? -4.392 -3.763 18.970 1.00 96.25 452 TYR A O 1
ATOM 3595 N N . ILE A 1 453 ? -2.447 -4.087 17.897 1.00 98.00 453 ILE A N 1
ATOM 3596 C CA . ILE A 1 453 ? -2.759 -3.236 16.748 1.00 98.00 453 ILE A CA 1
ATOM 3597 C C . ILE A 1 453 ? -3.296 -4.094 15.609 1.00 98.00 453 ILE A C 1
ATOM 3599 O O . ILE A 1 453 ? -2.630 -5.050 15.194 1.00 98.00 453 ILE A O 1
ATOM 3603 N N . PHE A 1 454 ? -4.477 -3.721 15.107 1.00 96.19 454 PHE A N 1
ATOM 3604 C CA . PHE A 1 454 ? -5.219 -4.483 14.104 1.00 96.19 454 PHE A CA 1
ATOM 3605 C C . PHE A 1 454 ? -5.689 -3.621 12.917 1.00 96.19 454 PHE A C 1
ATOM 3607 O O . PHE A 1 454 ? -6.073 -2.474 13.131 1.00 96.19 454 PHE A O 1
ATOM 3614 N N . PRO A 1 455 ? -5.719 -4.141 11.677 1.00 95.94 455 PRO A N 1
ATOM 3615 C CA . PRO A 1 455 ? -5.205 -5.450 11.288 1.00 95.94 455 PRO A CA 1
ATOM 3616 C C . PRO A 1 455 ? -3.688 -5.541 11.531 1.00 95.94 455 PRO A C 1
ATOM 3618 O O . PRO A 1 455 ? -2.969 -4.544 11.486 1.00 95.94 455 PRO A O 1
ATOM 3621 N N . GLY A 1 456 ? -3.234 -6.731 11.909 1.00 96.19 456 GLY A N 1
ATOM 3622 C CA . GLY A 1 456 ? -1.925 -6.972 12.504 1.00 96.19 456 GLY A CA 1
ATOM 3623 C C . GLY A 1 456 ? -1.104 -8.032 11.779 1.00 96.19 456 GLY A C 1
ATOM 3624 O O . GLY A 1 456 ? -1.451 -8.457 10.676 1.00 96.19 456 GLY A O 1
ATOM 3625 N N . ALA A 1 457 ? -0.022 -8.472 12.431 1.00 97.62 457 ALA A N 1
ATOM 3626 C CA . ALA A 1 457 ? 0.971 -9.392 11.874 1.00 97.62 457 ALA A CA 1
ATOM 3627 C C . ALA A 1 457 ? 1.505 -8.917 10.508 1.00 97.62 457 ALA A C 1
ATOM 3629 O O . ALA A 1 457 ? 1.585 -9.694 9.561 1.00 97.62 457 ALA A O 1
ATOM 3630 N N . THR A 1 458 ? 1.822 -7.620 10.409 1.00 98.38 458 THR A N 1
ATOM 3631 C CA . THR A 1 458 ? 2.202 -6.945 9.161 1.00 98.38 458 THR A CA 1
ATOM 3632 C C . THR A 1 458 ? 3.271 -7.721 8.400 1.00 98.38 458 THR A C 1
ATOM 3634 O O . THR A 1 458 ? 4.358 -7.954 8.932 1.00 98.38 458 THR A O 1
ATOM 3637 N N . ILE A 1 459 ? 2.979 -8.056 7.143 1.00 98.81 459 ILE A N 1
ATOM 3638 C CA . ILE A 1 459 ? 3.924 -8.657 6.206 1.00 98.81 459 ILE A CA 1
ATOM 3639 C C . ILE A 1 459 ? 4.379 -7.586 5.217 1.00 98.81 459 ILE A C 1
ATOM 3641 O O . ILE A 1 459 ? 3.566 -6.896 4.600 1.00 98.81 459 ILE A O 1
ATOM 3645 N N . LEU A 1 460 ? 5.692 -7.467 5.049 1.00 98.69 460 LEU A N 1
ATOM 3646 C CA . LEU A 1 460 ? 6.329 -6.678 4.001 1.00 98.69 460 LEU A CA 1
ATOM 3647 C C . LEU A 1 460 ? 6.896 -7.603 2.925 1.00 98.69 460 LEU A C 1
ATOM 3649 O O . LEU A 1 460 ? 7.297 -8.729 3.227 1.00 98.69 460 LEU A O 1
ATOM 3653 N N . LYS A 1 461 ? 6.972 -7.119 1.685 1.00 98.12 461 LYS A N 1
ATOM 3654 C CA . LYS A 1 461 ? 7.630 -7.811 0.572 1.00 98.12 461 LYS A CA 1
ATOM 3655 C C . LYS A 1 461 ? 8.798 -6.996 0.031 1.00 98.12 461 LYS A C 1
ATOM 3657 O O . LYS A 1 461 ? 8.769 -5.768 0.040 1.00 98.12 461 LYS A O 1
ATOM 3662 N N . SER A 1 462 ? 9.830 -7.687 -0.429 1.00 98.19 462 SER A N 1
ATOM 3663 C CA . SER A 1 462 ? 10.993 -7.102 -1.091 1.00 98.19 462 SER A CA 1
ATOM 3664 C C . SER A 1 462 ? 11.533 -8.067 -2.136 1.00 98.19 462 SER A C 1
ATOM 3666 O O . SER A 1 462 ? 11.322 -9.275 -2.056 1.00 98.19 462 SER A O 1
ATOM 3668 N N . TYR A 1 463 ? 12.277 -7.542 -3.100 1.00 95.62 463 TYR A N 1
ATOM 3669 C CA . TYR A 1 463 ? 12.979 -8.341 -4.100 1.00 95.62 463 TYR A CA 1
ATOM 3670 C C . TYR A 1 463 ? 14.506 -8.315 -3.932 1.00 95.62 463 TYR A C 1
ATOM 3672 O O . TYR A 1 463 ? 15.214 -9.064 -4.607 1.00 95.62 463 TYR A O 1
ATOM 3680 N N . ASP A 1 464 ? 15.019 -7.477 -3.025 1.00 96.69 464 ASP A N 1
ATOM 3681 C CA . ASP A 1 464 ? 16.454 -7.279 -2.789 1.00 96.69 464 ASP A CA 1
ATOM 3682 C C . ASP A 1 464 ? 16.844 -7.120 -1.306 1.00 96.69 464 ASP A C 1
ATOM 3684 O O . ASP A 1 464 ? 17.995 -6.801 -1.015 1.00 96.69 464 ASP A O 1
ATOM 3688 N N . LEU A 1 465 ? 15.906 -7.363 -0.376 1.00 98.38 465 LEU A N 1
ATOM 3689 C CA . LEU A 1 465 ? 16.033 -7.214 1.087 1.00 98.38 465 LEU A CA 1
ATOM 3690 C C . LEU A 1 465 ? 16.249 -5.773 1.590 1.00 98.38 465 LEU A C 1
ATOM 3692 O O . LEU A 1 465 ? 16.370 -5.568 2.802 1.00 98.38 465 LEU A O 1
ATOM 3696 N N . VAL A 1 466 ? 16.282 -4.778 0.701 1.00 98.00 466 VAL A N 1
ATOM 3697 C CA . VAL A 1 466 ? 16.541 -3.365 1.030 1.00 98.00 466 VAL A CA 1
ATOM 3698 C C . VAL A 1 466 ? 15.312 -2.511 0.737 1.00 98.00 466 VAL A C 1
ATOM 3700 O O . VAL A 1 466 ? 14.878 -1.736 1.585 1.00 98.00 466 VAL A O 1
ATOM 3703 N N . ASN A 1 467 ? 14.730 -2.679 -0.447 1.00 96.69 467 ASN A N 1
ATOM 3704 C CA . ASN A 1 467 ? 13.562 -1.943 -0.907 1.00 96.69 467 ASN A CA 1
ATOM 3705 C C . ASN A 1 467 ? 12.301 -2.723 -0.529 1.00 96.69 467 ASN A C 1
ATOM 3707 O O . ASN A 1 467 ? 11.997 -3.748 -1.146 1.00 96.69 467 ASN A O 1
ATOM 3711 N N . TRP A 1 468 ? 11.613 -2.271 0.522 1.00 97.56 468 TRP A N 1
ATOM 3712 C CA . TRP A 1 468 ? 10.445 -2.938 1.104 1.00 97.56 468 TRP A CA 1
ATOM 3713 C C . TRP A 1 468 ? 9.145 -2.201 0.786 1.00 97.56 468 TRP A C 1
ATOM 3715 O O . TRP A 1 468 ? 9.087 -0.973 0.801 1.00 97.56 468 TRP A O 1
ATOM 3725 N N . GLU A 1 469 ? 8.088 -2.976 0.570 1.00 95.88 469 GLU A N 1
ATOM 3726 C CA . GLU A 1 469 ? 6.715 -2.516 0.362 1.00 95.88 469 GLU A CA 1
ATOM 3727 C C . GLU A 1 469 ? 5.786 -3.264 1.329 1.00 95.88 469 GLU A C 1
ATOM 3729 O O . GLU A 1 469 ? 6.078 -4.402 1.714 1.00 95.88 469 GLU A O 1
ATOM 3734 N N . TYR A 1 470 ? 4.660 -2.662 1.725 1.00 97.25 470 TYR A N 1
ATOM 3735 C CA . TYR A 1 470 ? 3.621 -3.424 2.424 1.00 97.25 470 TYR A CA 1
ATOM 3736 C C . TYR A 1 470 ? 3.096 -4.531 1.503 1.00 97.25 470 TYR A C 1
ATOM 3738 O O . TYR A 1 470 ? 2.846 -4.294 0.324 1.00 97.25 470 TYR A O 1
ATOM 3746 N N . CYS A 1 471 ? 2.956 -5.737 2.049 1.00 97.81 471 CYS A N 1
ATOM 3747 C CA . CYS A 1 471 ? 2.359 -6.878 1.365 1.00 97.81 471 CYS A CA 1
ATOM 3748 C C . CYS A 1 471 ? 0.911 -7.047 1.838 1.00 97.81 471 CYS A C 1
ATOM 3750 O O . CYS A 1 471 ? -0.022 -6.908 1.059 1.00 97.81 471 CYS A O 1
ATOM 3752 N N . CYS A 1 472 ? 0.710 -7.288 3.136 1.00 97.25 472 CYS A N 1
ATOM 3753 C CA . CYS A 1 472 ? -0.615 -7.462 3.731 1.00 97.25 472 CYS A CA 1
ATOM 3754 C C . CYS A 1 472 ? -0.561 -7.360 5.268 1.00 97.25 472 CYS A C 1
ATOM 3756 O O . CYS A 1 472 ? 0.514 -7.355 5.873 1.00 97.25 472 CYS A O 1
ATOM 3758 N N . ASN A 1 473 ? -1.733 -7.297 5.907 1.00 96.94 473 ASN A N 1
ATOM 3759 C CA . ASN A 1 473 ? -1.905 -7.400 7.361 1.00 96.94 473 ASN A CA 1
ATOM 3760 C C . ASN A 1 473 ? -2.892 -8.551 7.655 1.00 96.94 473 ASN A C 1
ATOM 3762 O O . ASN A 1 473 ? -4.091 -8.305 7.782 1.00 96.94 473 ASN A O 1
ATOM 3766 N N . PRO A 1 474 ? -2.430 -9.814 7.702 1.00 95.56 474 PRO A N 1
ATOM 3767 C CA . PRO A 1 474 ? -3.296 -10.995 7.663 1.00 95.56 474 PRO A CA 1
ATOM 3768 C C . PRO A 1 474 ? -4.112 -11.226 8.943 1.00 95.56 474 PRO A C 1
ATOM 3770 O O . PRO A 1 474 ? -5.061 -12.009 8.944 1.00 95.56 474 PRO A O 1
ATOM 3773 N N . LEU A 1 475 ? -3.759 -10.576 10.056 1.00 95.06 475 LEU A N 1
ATOM 3774 C CA . LEU A 1 475 ? -4.446 -10.756 11.332 1.00 95.06 475 LEU A CA 1
ATOM 3775 C C . LEU A 1 475 ? -5.489 -9.653 11.553 1.00 95.06 475 LEU A C 1
ATOM 3777 O O . LEU A 1 475 ? -5.208 -8.665 12.223 1.00 95.06 475 LEU A O 1
ATOM 3781 N N . GLU A 1 476 ? -6.706 -9.831 11.036 1.00 89.44 476 GLU A N 1
ATOM 3782 C CA . GLU A 1 476 ? -7.808 -8.860 11.206 1.00 89.44 476 GLU A CA 1
ATOM 3783 C C . GLU A 1 476 ? -8.132 -8.573 12.684 1.00 89.44 476 GLU A C 1
ATOM 3785 O O . GLU A 1 476 ? -8.371 -7.431 13.060 1.00 89.44 476 GLU A O 1
ATOM 3790 N N . ARG A 1 477 ? -8.132 -9.616 13.525 1.00 90.56 477 ARG A N 1
ATOM 3791 C CA . ARG A 1 477 ? -8.284 -9.557 14.990 1.00 90.56 477 ARG A CA 1
ATOM 3792 C C . ARG A 1 477 ? -7.867 -10.883 15.620 1.00 90.56 477 ARG A C 1
ATOM 3794 O O . ARG A 1 477 ? -7.979 -11.930 14.976 1.00 90.56 477 ARG A O 1
ATOM 3801 N N . ILE A 1 478 ? -7.480 -10.881 16.895 1.00 90.31 478 ILE A N 1
ATOM 3802 C CA . ILE A 1 478 ? -7.219 -12.121 17.656 1.00 90.31 478 ILE A CA 1
ATOM 3803 C C . ILE A 1 478 ? -8.537 -12.732 18.140 1.00 90.31 478 ILE A C 1
ATOM 3805 O O . ILE A 1 478 ? -8.942 -13.785 17.647 1.00 90.31 478 ILE A O 1
ATOM 3809 N N . GLU A 1 479 ? -9.258 -12.029 19.010 1.00 84.50 479 GLU A N 1
ATOM 3810 C CA . GLU A 1 479 ? -10.562 -12.425 19.557 1.00 84.50 479 GLU A CA 1
ATOM 3811 C C . GLU A 1 479 ? -11.442 -11.180 19.778 1.00 84.50 479 GLU A C 1
ATOM 3813 O O . GLU A 1 479 ? -10.930 -10.062 19.869 1.00 84.50 479 GLU A O 1
ATOM 3818 N N . ALA A 1 480 ? -12.762 -11.361 19.891 1.00 80.81 480 ALA A N 1
ATOM 3819 C CA . ALA A 1 480 ? -13.701 -10.307 20.289 1.00 80.81 480 ALA A CA 1
ATOM 3820 C C . ALA A 1 480 ? -13.943 -10.346 21.810 1.00 80.81 480 ALA A C 1
ATOM 3822 O O . ALA A 1 480 ? -15.023 -10.702 22.283 1.00 80.81 480 ALA A O 1
ATOM 3823 N N . SER A 1 481 ? -12.912 -10.023 22.592 1.00 82.12 481 SER A N 1
ATOM 3824 C CA . SER A 1 481 ? -12.977 -9.998 24.058 1.00 82.12 481 SER A CA 1
ATOM 3825 C C . SER A 1 481 ? -12.987 -8.571 24.603 1.00 82.12 481 SER A C 1
ATOM 3827 O O . SER A 1 481 ? -12.565 -7.634 23.926 1.00 82.12 481 SER A O 1
ATOM 3829 N N . ASP A 1 482 ? -13.423 -8.404 25.853 1.00 86.88 482 ASP A N 1
ATOM 3830 C CA . ASP A 1 482 ? -13.458 -7.095 26.513 1.00 86.88 482 ASP A CA 1
ATOM 3831 C C . ASP A 1 482 ? -12.078 -6.410 26.487 1.00 86.88 482 ASP A C 1
ATOM 3833 O O . ASP A 1 482 ? -11.976 -5.209 26.239 1.00 86.88 482 ASP A O 1
ATOM 3837 N N . GLY A 1 483 ? -11.005 -7.189 26.676 1.00 91.38 483 GLY A N 1
ATOM 3838 C CA . GLY A 1 483 ? -9.628 -6.705 26.624 1.00 91.38 483 GLY A CA 1
ATOM 3839 C C . GLY A 1 483 ? -9.212 -6.207 25.240 1.00 91.38 483 GLY A C 1
ATOM 3840 O O . GLY A 1 483 ? -8.617 -5.138 25.148 1.00 91.38 483 GLY A O 1
ATOM 3841 N N . TYR A 1 484 ? -9.540 -6.933 24.165 1.00 92.44 484 TYR A N 1
ATOM 3842 C CA . TYR A 1 484 ? -9.228 -6.499 22.795 1.00 92.44 484 TYR A CA 1
ATOM 3843 C C . TYR A 1 484 ? -10.185 -5.433 22.255 1.00 92.44 484 TYR A C 1
ATOM 3845 O O . TYR A 1 484 ? -9.850 -4.783 21.275 1.00 92.44 484 TYR A O 1
ATOM 3853 N N . ASN A 1 485 ? -11.344 -5.224 22.881 1.00 91.50 485 ASN A N 1
ATOM 3854 C CA . ASN A 1 485 ? -12.338 -4.236 22.455 1.00 91.50 485 ASN A CA 1
ATOM 3855 C C . ASN A 1 485 ? -12.307 -2.937 23.281 1.00 91.50 485 ASN A C 1
ATOM 3857 O O . ASN A 1 485 ? -13.110 -2.044 23.010 1.00 91.50 485 ASN A O 1
ATOM 3861 N N . LEU A 1 486 ? -11.427 -2.824 24.287 1.00 93.81 486 LEU A N 1
ATOM 3862 C CA . LEU A 1 486 ? -11.399 -1.718 25.259 1.00 93.81 486 LEU A CA 1
ATOM 3863 C C . LEU A 1 486 ? -12.738 -1.536 25.996 1.00 93.81 486 LEU A C 1
ATOM 3865 O O . LEU A 1 486 ? -13.264 -0.429 26.136 1.00 93.81 486 LEU A O 1
ATOM 3869 N N . GLU A 1 487 ? -13.315 -2.639 26.466 1.00 88.50 487 GLU A N 1
ATOM 3870 C CA . GLU A 1 487 ? -14.599 -2.666 27.166 1.00 88.50 487 GLU A CA 1
ATOM 3871 C C . GLU A 1 487 ? -14.421 -2.990 28.649 1.00 88.50 487 GLU A C 1
ATOM 3873 O O . GLU A 1 487 ? -13.449 -3.616 29.068 1.00 88.50 487 GLU A O 1
ATOM 3878 N N . ASN A 1 488 ? -15.367 -2.528 29.473 1.00 86.19 488 ASN A N 1
ATOM 3879 C CA . ASN A 1 488 ? -15.413 -2.820 30.911 1.00 86.19 488 ASN A CA 1
ATOM 3880 C C . ASN A 1 488 ? -14.109 -2.493 31.670 1.00 86.19 488 ASN A C 1
ATOM 3882 O O . ASN A 1 488 ? -13.795 -3.102 32.689 1.00 86.19 488 ASN A O 1
ATOM 3886 N N . GLY A 1 489 ? -13.349 -1.509 31.176 1.00 87.25 489 GLY A N 1
ATOM 3887 C CA . GLY A 1 489 ? -12.073 -1.085 31.755 1.00 87.25 489 GLY A CA 1
ATOM 3888 C C . GLY A 1 489 ? -10.895 -2.028 31.484 1.00 87.25 489 GLY A C 1
ATOM 3889 O O . GLY A 1 489 ? -9.826 -1.813 32.055 1.00 87.25 489 GLY A O 1
ATOM 3890 N N . GLN A 1 490 ? -11.063 -3.045 30.634 1.00 91.88 490 GLN A N 1
ATOM 3891 C CA . GLN A 1 490 ? -10.004 -3.974 30.240 1.00 91.88 490 GLN A CA 1
ATOM 3892 C C . GLN A 1 490 ? -9.243 -3.474 29.004 1.00 91.88 490 GLN A C 1
ATOM 3894 O O . GLN A 1 490 ? -9.741 -2.654 28.235 1.00 91.88 490 GLN A O 1
ATOM 3899 N N . ASN A 1 491 ? -8.009 -3.953 28.835 1.00 93.69 491 ASN A N 1
ATOM 3900 C CA . ASN A 1 491 ? -7.161 -3.678 27.675 1.00 93.69 491 ASN A CA 1
ATOM 3901 C C . ASN A 1 491 ? -6.157 -4.822 27.450 1.00 93.69 491 ASN A C 1
ATOM 3903 O O . ASN A 1 491 ? -5.968 -5.677 28.320 1.00 93.69 491 ASN A O 1
ATOM 3907 N N . ARG A 1 492 ? -5.493 -4.799 26.294 1.00 95.31 492 ARG A N 1
ATOM 3908 C CA . ARG A 1 492 ? -4.425 -5.719 25.880 1.00 95.31 492 ARG A CA 1
ATOM 3909 C C . ARG A 1 492 ? -3.142 -4.983 25.473 1.00 95.31 492 ARG A C 1
ATOM 3911 O O . ARG A 1 492 ? -2.366 -5.492 24.668 1.00 95.31 492 ARG A O 1
ATOM 3918 N N . TYR A 1 493 ? -2.867 -3.812 26.054 1.00 96.06 493 TYR A N 1
ATOM 3919 C CA . TYR A 1 493 ? -1.561 -3.170 25.869 1.00 96.06 493 TYR A CA 1
ATOM 3920 C C . TYR A 1 493 ? -0.428 -4.109 26.313 1.00 96.06 493 TYR A C 1
ATOM 3922 O O . TYR A 1 493 ? -0.553 -4.807 27.322 1.00 96.06 493 TYR A O 1
ATOM 3930 N N . SER A 1 494 ? 0.669 -4.158 25.542 1.00 94.50 494 SER A N 1
ATOM 3931 C CA . SER A 1 494 ? 1.787 -5.096 25.758 1.00 94.50 494 SER A CA 1
ATOM 3932 C C . SER A 1 494 ? 1.374 -6.585 25.734 1.00 94.50 494 SER A C 1
ATOM 3934 O O . SER A 1 494 ? 2.030 -7.452 26.315 1.00 94.50 494 SER A O 1
ATOM 3936 N N . ARG A 1 495 ? 0.247 -6.905 25.086 1.00 95.50 495 ARG A N 1
ATOM 3937 C CA . ARG A 1 495 ? -0.278 -8.259 24.826 1.00 95.50 495 ARG A CA 1
ATOM 3938 C C . ARG A 1 495 ? -0.671 -8.371 23.348 1.00 95.50 495 ARG A C 1
ATOM 3940 O O . ARG A 1 495 ? -0.387 -7.467 22.569 1.00 95.50 495 ARG A O 1
ATOM 3947 N N . GLY A 1 496 ? -1.295 -9.473 22.944 1.00 95.31 496 GLY A N 1
ATOM 3948 C CA . GLY A 1 496 ? -1.650 -9.717 21.545 1.00 95.31 496 GLY A CA 1
ATOM 3949 C C . GLY A 1 496 ? -0.650 -10.603 20.819 1.00 95.31 496 GLY A C 1
ATOM 3950 O O . GLY A 1 496 ? -0.103 -11.525 21.420 1.00 95.31 496 GLY A O 1
ATOM 3951 N N . GLN A 1 497 ? -0.436 -10.348 19.530 1.00 97.12 497 GLN A N 1
ATOM 3952 C CA . GLN A 1 497 ? 0.455 -11.150 18.691 1.00 97.12 497 GLN A CA 1
ATOM 3953 C C . GLN A 1 497 ? 1.919 -10.822 19.017 1.00 97.12 497 GLN A C 1
ATOM 3955 O O . GLN A 1 497 ? 2.342 -9.685 18.828 1.00 97.12 497 GLN A O 1
ATOM 3960 N N . TRP A 1 498 ? 2.660 -11.807 19.534 1.00 96.69 498 TRP A N 1
ATOM 3961 C CA . TRP A 1 498 ? 4.104 -11.748 19.828 1.00 96.69 498 TRP A CA 1
ATOM 3962 C C . TRP A 1 498 ? 4.922 -12.437 18.725 1.00 96.69 498 TRP A C 1
ATOM 3964 O O . TRP A 1 498 ? 4.337 -12.904 17.750 1.00 96.69 498 TRP A O 1
ATOM 3974 N N . ALA A 1 499 ? 6.253 -12.504 18.874 1.00 96.81 499 ALA A N 1
ATOM 3975 C CA . ALA A 1 499 ? 7.190 -13.008 17.869 1.00 96.81 499 ALA A CA 1
ATOM 3976 C C . ALA A 1 499 ? 6.667 -14.232 17.096 1.00 96.81 499 ALA A C 1
ATOM 3978 O O . ALA A 1 499 ? 6.342 -15.281 17.657 1.00 96.81 499 ALA A O 1
ATOM 3979 N N . THR A 1 500 ? 6.616 -14.063 15.779 1.00 97.12 500 THR A N 1
ATOM 3980 C CA . THR A 1 500 ? 5.940 -14.967 14.848 1.00 97.12 500 THR A CA 1
ATOM 3981 C C . THR A 1 500 ? 6.944 -15.774 14.044 1.00 97.12 500 THR A C 1
ATOM 3983 O O . THR A 1 500 ? 7.986 -15.236 13.674 1.00 97.12 500 THR A O 1
ATOM 3986 N N . ALA A 1 501 ? 6.619 -17.030 13.739 1.00 98.19 501 ALA A N 1
ATOM 3987 C CA . ALA A 1 501 ? 7.305 -17.825 12.729 1.00 98.19 501 ALA A CA 1
ATOM 3988 C C . ALA A 1 501 ? 6.532 -17.782 11.403 1.00 98.19 501 ALA A C 1
ATOM 3990 O O . ALA A 1 501 ? 5.357 -18.150 11.366 1.00 98.19 501 ALA A O 1
ATOM 3991 N N . LEU A 1 502 ? 7.193 -17.377 10.322 1.00 98.38 502 LEU A N 1
ATOM 3992 C CA . LEU A 1 502 ? 6.681 -17.411 8.954 1.00 98.38 502 LEU A CA 1
ATOM 3993 C C . LEU A 1 502 ? 7.400 -18.518 8.176 1.00 98.38 502 LEU A C 1
ATOM 3995 O O . LEU A 1 502 ? 8.625 -18.593 8.173 1.00 98.38 502 LEU A O 1
ATOM 3999 N N . GLN A 1 503 ? 6.648 -19.386 7.505 1.00 97.94 503 GLN A N 1
ATOM 4000 C CA . GLN A 1 503 ? 7.187 -20.457 6.667 1.00 97.94 503 GLN A CA 1
ATOM 4001 C C . GLN A 1 503 ? 6.361 -20.637 5.397 1.00 97.94 503 GLN A C 1
ATOM 4003 O O . GLN A 1 503 ? 5.167 -20.347 5.364 1.00 97.94 503 GLN A O 1
ATOM 4008 N N . TYR A 1 504 ? 7.001 -21.171 4.360 1.00 98.06 504 TYR A N 1
ATOM 4009 C CA . TYR A 1 504 ? 6.340 -21.590 3.130 1.00 98.06 504 TYR A CA 1
ATOM 4010 C C . TYR A 1 504 ? 6.675 -23.048 2.840 1.00 98.06 504 TYR A C 1
ATOM 4012 O O . TYR A 1 504 ? 7.845 -23.429 2.779 1.00 98.06 504 TYR A O 1
ATOM 4020 N N . HIS A 1 505 ? 5.646 -23.868 2.657 1.00 96.88 505 HIS A N 1
ATOM 4021 C CA . HIS A 1 505 ? 5.807 -25.291 2.403 1.00 96.88 505 HIS A CA 1
ATOM 4022 C C . HIS A 1 505 ? 4.701 -25.797 1.476 1.00 96.88 505 HIS A C 1
ATOM 4024 O O . HIS A 1 505 ? 3.521 -25.550 1.714 1.00 96.88 505 HIS A O 1
ATOM 4030 N N . ASN A 1 506 ? 5.087 -26.507 0.411 1.00 94.88 506 ASN A N 1
ATOM 4031 C CA . ASN A 1 506 ? 4.180 -27.154 -0.547 1.00 94.88 506 ASN A CA 1
ATOM 4032 C C . ASN A 1 506 ? 3.044 -26.256 -1.081 1.00 94.88 506 ASN A C 1
ATOM 4034 O O . ASN A 1 506 ? 1.894 -26.682 -1.137 1.00 94.88 506 ASN A O 1
ATOM 4038 N N . GLY A 1 507 ? 3.353 -25.020 -1.490 1.00 96.06 507 GLY A N 1
ATOM 4039 C CA . GLY A 1 507 ? 2.345 -24.122 -2.071 1.00 96.06 507 GLY A CA 1
ATOM 4040 C C . GLY A 1 507 ? 1.553 -23.293 -1.059 1.00 96.06 507 GLY A C 1
ATOM 4041 O O . GLY A 1 507 ? 0.645 -22.576 -1.463 1.00 96.06 507 GLY A O 1
ATOM 4042 N N . LYS A 1 508 ? 1.861 -23.396 0.240 1.00 97.81 508 LYS A N 1
ATOM 4043 C CA . LYS A 1 508 ? 1.092 -22.768 1.320 1.00 97.81 508 LYS A CA 1
ATOM 4044 C C . LYS A 1 508 ? 2.005 -22.014 2.291 1.00 97.81 508 LYS A C 1
ATOM 4046 O O . LYS A 1 508 ? 3.077 -22.502 2.654 1.00 97.81 508 LYS A O 1
ATOM 4051 N N . PHE A 1 509 ? 1.574 -20.826 2.698 1.00 98.62 509 PHE A N 1
ATOM 4052 C CA . PHE A 1 509 ? 2.183 -20.004 3.739 1.00 98.62 509 PHE A CA 1
ATOM 4053 C C . PHE A 1 509 ? 1.593 -20.354 5.106 1.00 98.62 509 PHE A C 1
ATOM 4055 O O . PHE A 1 509 ? 0.392 -20.604 5.231 1.00 98.62 509 PHE A O 1
ATOM 4062 N N . TYR A 1 510 ? 2.449 -20.341 6.123 1.00 98.50 510 TYR A N 1
ATOM 4063 C CA . TYR A 1 510 ? 2.122 -20.631 7.514 1.00 98.50 510 TYR A CA 1
ATOM 4064 C C . TYR A 1 510 ? 2.707 -19.538 8.395 1.00 98.50 510 TYR A C 1
ATOM 4066 O O . TYR A 1 510 ? 3.899 -19.246 8.313 1.00 98.50 510 TYR A O 1
ATOM 4074 N N . LEU A 1 511 ? 1.870 -18.961 9.245 1.00 98.44 511 LEU A N 1
ATOM 4075 C CA . LEU A 1 511 ? 2.230 -17.918 10.189 1.00 98.44 511 LEU A CA 1
ATOM 4076 C C . LEU A 1 511 ? 1.789 -18.383 11.580 1.00 98.44 511 LEU A C 1
ATOM 4078 O O . LEU A 1 511 ? 0.599 -18.438 11.878 1.00 98.44 511 LEU A O 1
ATOM 4082 N N . LEU A 1 512 ? 2.753 -18.772 12.411 1.00 98.38 512 LEU A N 1
ATOM 4083 C CA . LEU A 1 512 ? 2.533 -19.326 13.747 1.00 98.38 512 LEU A CA 1
ATOM 4084 C C . LEU A 1 512 ? 2.974 -18.313 14.803 1.00 98.38 512 LEU A C 1
ATOM 4086 O O . LEU A 1 512 ? 4.121 -17.870 14.796 1.00 98.38 512 LEU A O 1
ATOM 4090 N N . PHE A 1 513 ? 2.085 -17.968 15.730 1.00 97.69 513 PHE A N 1
ATOM 4091 C CA . PHE A 1 513 ? 2.410 -17.094 16.855 1.00 97.69 513 PHE A CA 1
ATOM 4092 C C . PHE A 1 513 ? 1.707 -17.538 18.133 1.00 97.69 513 PHE A C 1
ATOM 4094 O O . PHE A 1 513 ? 0.797 -18.365 18.117 1.00 97.69 513 PHE A O 1
ATOM 4101 N N . THR A 1 514 ? 2.117 -16.961 19.259 1.00 95.81 514 THR A N 1
ATOM 4102 C CA . THR A 1 514 ? 1.396 -17.086 20.527 1.00 95.81 514 THR A CA 1
ATOM 4103 C C . THR A 1 514 ? 1.008 -15.712 21.045 1.00 95.81 514 THR A C 1
ATOM 4105 O O . THR A 1 514 ? 1.664 -14.711 20.750 1.00 95.81 514 THR A O 1
ATOM 4108 N N . THR A 1 515 ? -0.033 -15.676 21.864 1.00 94.69 515 THR A N 1
ATOM 4109 C CA . THR A 1 515 ? -0.268 -14.583 22.805 1.00 94.69 515 THR A CA 1
ATOM 4110 C C . THR A 1 515 ? 0.085 -15.053 24.218 1.00 94.69 515 THR A C 1
ATOM 4112 O O . THR A 1 515 ? 0.225 -16.256 24.466 1.00 94.69 515 THR A O 1
ATOM 4115 N N . LEU A 1 516 ? 0.264 -14.111 25.149 1.00 89.12 516 LEU A N 1
ATOM 4116 C CA . LEU A 1 516 ? 0.536 -14.438 26.555 1.00 89.12 516 LEU A CA 1
ATOM 4117 C C . LEU A 1 516 ? -0.711 -14.909 27.316 1.00 89.12 516 LEU A C 1
ATOM 4119 O O . LEU A 1 516 ? -0.574 -15.594 28.326 1.00 89.12 516 LEU A O 1
ATOM 4123 N N . ASP A 1 517 ? -1.902 -14.521 26.858 1.00 85.94 517 ASP A N 1
ATOM 4124 C CA . ASP A 1 517 ? -3.159 -14.715 27.587 1.00 85.94 517 ASP A CA 1
ATOM 4125 C C . ASP A 1 517 ? -4.082 -15.758 26.928 1.00 85.94 517 ASP A C 1
ATOM 4127 O O . ASP A 1 517 ? -4.811 -16.456 27.626 1.00 85.94 517 ASP A O 1
ATOM 4131 N N . GLU A 1 518 ? -4.067 -15.874 25.596 1.00 86.19 518 GLU A N 1
ATOM 4132 C CA . GLU A 1 518 ? -5.023 -16.673 24.810 1.00 86.19 518 GLU A CA 1
ATOM 4133 C C . GLU A 1 518 ? -4.422 -17.937 24.169 1.00 86.19 518 GLU A C 1
ATOM 4135 O O . GLU A 1 518 ? -5.179 -18.778 23.684 1.00 86.19 518 GLU A O 1
ATOM 4140 N N . GLY A 1 519 ? -3.094 -18.097 24.170 1.00 90.38 519 GLY A N 1
ATOM 4141 C CA . GLY A 1 519 ? -2.410 -19.277 23.627 1.00 90.38 519 GLY A CA 1
ATOM 4142 C C . GLY A 1 519 ? -1.948 -19.131 22.172 1.00 90.38 519 GLY A C 1
ATOM 4143 O O . GLY A 1 519 ? -1.670 -18.025 21.705 1.00 90.38 519 GLY A O 1
ATOM 4144 N N . GLY A 1 520 ? -1.787 -20.265 21.482 1.00 93.38 520 GLY A N 1
ATOM 4145 C CA . GLY A 1 520 ? -1.212 -20.341 20.136 1.00 93.38 520 GLY A CA 1
ATOM 4146 C C . GLY A 1 520 ? -2.225 -20.125 19.013 1.00 93.38 520 GLY A C 1
ATOM 4147 O O . GLY A 1 520 ? -3.379 -20.542 19.111 1.00 93.38 520 GLY A O 1
ATOM 4148 N N . TYR A 1 521 ? -1.772 -19.516 17.919 1.00 96.69 521 TYR A N 1
ATOM 4149 C CA . TYR A 1 521 ? -2.555 -19.259 16.714 1.00 96.69 521 TYR A CA 1
ATOM 4150 C C . TYR A 1 521 ? -1.754 -19.587 15.459 1.00 96.69 521 TYR A C 1
ATOM 4152 O O . TYR A 1 521 ? -0.579 -19.239 15.350 1.00 96.69 521 TYR A O 1
ATOM 4160 N N . LEU A 1 522 ? -2.427 -20.205 14.493 1.00 97.69 522 LEU A N 1
ATOM 4161 C CA . LEU A 1 522 ? -1.907 -20.478 13.162 1.00 97.69 522 LEU A CA 1
ATOM 4162 C C . LEU A 1 522 ? -2.744 -19.733 12.124 1.00 97.69 522 LEU A C 1
ATOM 4164 O O . LEU A 1 522 ? -3.965 -19.884 12.088 1.00 97.69 522 LEU A O 1
ATOM 4168 N N . LEU A 1 523 ? -2.085 -18.960 11.268 1.00 97.88 523 LEU A N 1
ATOM 4169 C CA . LEU A 1 523 ? -2.670 -18.359 10.076 1.00 97.88 523 LEU A CA 1
ATOM 4170 C C . LEU A 1 523 ? -2.095 -19.047 8.841 1.00 97.88 523 LEU A C 1
ATOM 4172 O O . LEU A 1 523 ? -0.887 -19.282 8.773 1.00 97.88 523 LEU A O 1
ATOM 4176 N N . THR A 1 524 ? -2.939 -19.363 7.859 1.00 98.00 524 THR A N 1
ATOM 4177 C CA . THR A 1 524 ? -2.474 -19.992 6.619 1.00 98.00 524 THR A CA 1
ATOM 4178 C C . THR A 1 524 ? -3.153 -19.462 5.363 1.00 98.00 524 THR A C 1
ATOM 4180 O O . THR A 1 524 ? -4.319 -19.081 5.410 1.00 98.00 524 THR A O 1
ATOM 4183 N N . THR A 1 525 ? -2.437 -19.480 4.237 1.00 97.81 525 THR A N 1
ATOM 4184 C CA . THR A 1 525 ? -2.985 -19.133 2.915 1.00 97.81 525 THR A CA 1
ATOM 4185 C C . THR A 1 525 ? -2.162 -19.738 1.775 1.00 97.81 525 THR A C 1
ATOM 4187 O O . THR A 1 525 ? -0.987 -20.056 1.954 1.00 97.81 525 THR A O 1
ATOM 4190 N N . THR A 1 526 ? -2.754 -19.895 0.592 1.00 96.81 526 THR A N 1
ATOM 4191 C CA . THR A 1 526 ? -2.037 -20.227 -0.654 1.00 96.81 526 THR A CA 1
ATOM 4192 C C . THR A 1 526 ? -1.658 -18.994 -1.473 1.00 96.81 526 THR A C 1
ATOM 4194 O O . THR A 1 526 ? -0.829 -19.100 -2.372 1.00 96.81 526 THR A O 1
ATOM 4197 N N . ASP A 1 527 ? -2.245 -17.838 -1.163 1.00 94.25 527 ASP A N 1
ATOM 4198 C CA . ASP A 1 527 ? -1.953 -16.550 -1.787 1.00 94.25 527 ASP A CA 1
ATOM 4199 C C . ASP A 1 527 ? -1.666 -15.530 -0.686 1.00 94.25 527 ASP A C 1
ATOM 4201 O O . ASP A 1 527 ? -2.546 -15.178 0.093 1.00 94.25 527 ASP A O 1
ATOM 4205 N N . ILE A 1 528 ? -0.417 -15.076 -0.595 1.00 95.81 528 ILE A N 1
ATOM 4206 C CA . ILE A 1 528 ? 0.050 -14.270 0.535 1.00 95.81 528 ILE A CA 1
ATOM 4207 C C . ILE A 1 528 ? -0.675 -12.921 0.654 1.00 95.81 528 ILE A C 1
ATOM 4209 O O . ILE A 1 528 ? -0.841 -12.422 1.768 1.00 95.81 528 ILE A O 1
ATOM 4213 N N . GLU A 1 529 ? -1.140 -12.356 -0.463 1.00 92.38 529 GLU A N 1
ATOM 4214 C CA . GLU A 1 529 ? -1.917 -11.106 -0.506 1.00 92.38 529 GLU A CA 1
ATOM 4215 C C . GLU A 1 529 ? -3.432 -11.353 -0.509 1.00 92.38 529 GLU A C 1
ATOM 4217 O O . GLU A 1 529 ? -4.211 -10.404 -0.434 1.00 92.38 529 GLU A O 1
ATOM 4222 N N . GLY A 1 530 ? -3.842 -12.622 -0.561 1.00 88.44 530 GLY A N 1
ATOM 4223 C CA . GLY A 1 530 ? -5.229 -13.050 -0.496 1.00 88.44 530 GLY A CA 1
ATOM 4224 C C . GLY A 1 530 ? -5.732 -13.258 0.933 1.00 88.44 530 GLY A C 1
ATOM 4225 O O . GLY A 1 530 ? -5.223 -12.709 1.911 1.00 88.44 530 GLY A O 1
ATOM 4226 N N . GLU A 1 531 ? -6.767 -14.084 1.049 1.00 86.44 531 GLU A N 1
ATOM 4227 C CA . GLU A 1 531 ? -7.430 -14.387 2.315 1.00 86.44 531 GLU A CA 1
ATOM 4228 C C . GLU A 1 531 ? -6.613 -15.353 3.182 1.00 86.44 531 GLU A C 1
ATOM 4230 O O . GLU A 1 531 ? -5.999 -16.297 2.680 1.00 86.44 531 GLU A O 1
ATOM 4235 N N . TRP A 1 532 ? -6.646 -15.143 4.500 1.00 92.88 532 TRP A N 1
ATOM 4236 C CA . TRP A 1 532 ? -5.943 -15.974 5.478 1.00 92.88 532 TRP A CA 1
ATOM 4237 C C . TRP A 1 532 ? -6.917 -16.701 6.404 1.00 92.88 532 TRP A C 1
ATOM 4239 O O . TRP A 1 532 ? -7.778 -16.098 7.045 1.00 92.88 532 TRP A O 1
ATOM 4249 N N . GLU A 1 533 ? -6.736 -18.012 6.539 1.00 91.62 533 GLU A N 1
ATOM 4250 C CA . GLU A 1 533 ? -7.465 -18.837 7.501 1.00 91.62 533 GLU A CA 1
ATOM 4251 C C . GLU A 1 533 ? -6.778 -18.773 8.866 1.00 91.62 533 GLU A C 1
ATOM 4253 O O . GLU A 1 533 ? -5.602 -19.118 8.973 1.00 91.62 533 GLU A O 1
ATOM 4258 N N . LYS A 1 534 ? -7.506 -18.379 9.918 1.00 91.69 534 LYS A N 1
ATOM 4259 C CA . LYS A 1 534 ? -7.013 -18.343 11.305 1.00 91.69 534 LYS A CA 1
ATOM 4260 C C . LYS A 1 534 ? -7.546 -19.529 12.113 1.00 91.69 534 LYS A C 1
ATOM 4262 O O . LYS A 1 534 ? -8.756 -19.719 12.202 1.00 91.69 534 LYS A O 1
ATOM 4267 N N . LYS A 1 535 ? -6.653 -20.243 12.802 1.00 90.19 535 LYS A N 1
ATOM 4268 C CA . LYS A 1 535 ? -6.950 -21.354 13.718 1.00 90.19 535 LYS A CA 1
ATOM 4269 C C . LYS A 1 535 ? -6.328 -21.103 15.094 1.00 90.19 535 LYS A C 1
ATOM 4271 O O . LYS A 1 535 ? -5.152 -20.761 15.186 1.00 90.19 535 LYS A O 1
ATOM 4276 N N . LYS A 1 536 ? -7.103 -21.298 16.165 1.00 88.62 536 LYS A N 1
ATOM 4277 C CA . LYS A 1 536 ? -6.591 -21.352 17.546 1.00 88.62 536 LYS A CA 1
ATOM 4278 C C . LYS A 1 536 ? -6.054 -22.757 17.831 1.00 88.62 536 LYS A C 1
ATOM 4280 O O . LYS A 1 536 ? -6.677 -23.737 17.428 1.00 88.62 536 LYS A O 1
ATOM 4285 N N . LEU A 1 537 ? -4.903 -22.851 18.486 1.00 88.19 537 LEU A N 1
ATOM 4286 C CA . LEU A 1 537 ? -4.222 -24.110 18.794 1.00 88.19 537 LEU A CA 1
ATOM 4287 C C . LEU A 1 537 ? -4.434 -24.519 20.255 1.00 88.19 537 LEU A C 1
ATOM 4289 O O . LEU A 1 537 ? -4.697 -23.677 21.114 1.00 88.19 537 LEU A O 1
ATOM 4293 N N . ASN A 1 538 ? -4.262 -25.812 20.540 1.00 84.38 538 ASN A N 1
ATOM 4294 C CA . ASN A 1 538 ? -4.362 -26.352 21.902 1.00 84.38 538 ASN A CA 1
ATOM 4295 C C . ASN A 1 538 ? -3.190 -25.923 22.802 1.00 84.38 538 ASN A C 1
ATOM 4297 O O . ASN A 1 538 ? -3.326 -25.859 24.022 1.00 84.38 538 ASN A O 1
ATOM 4301 N N . ASP A 1 539 ? -2.034 -25.638 22.200 1.00 86.88 539 ASP A N 1
ATOM 4302 C CA . ASP A 1 539 ? -0.804 -25.235 22.875 1.00 86.88 539 ASP A CA 1
ATOM 4303 C C . ASP A 1 539 ? -0.328 -23.870 22.355 1.00 86.88 539 ASP A C 1
ATOM 4305 O O . ASP A 1 539 ? -0.459 -23.552 21.172 1.00 86.88 539 ASP A O 1
ATOM 4309 N N . GLY A 1 540 ? 0.270 -23.072 23.241 1.00 90.44 540 GLY A N 1
ATOM 4310 C CA . GLY A 1 540 ? 1.013 -21.865 22.878 1.00 90.44 540 GLY A CA 1
ATOM 4311 C C . GLY A 1 540 ? 2.512 -22.139 22.766 1.00 90.44 540 GLY A C 1
ATOM 4312 O O . GLY A 1 540 ? 3.097 -22.799 23.629 1.00 90.44 540 GLY A O 1
ATOM 4313 N N . PHE A 1 541 ? 3.150 -21.593 21.731 1.00 96.19 541 PHE A N 1
ATOM 4314 C CA . PHE A 1 541 ? 4.585 -21.738 21.482 1.00 96.19 541 PHE A CA 1
ATOM 4315 C C . PHE A 1 541 ? 5.269 -20.370 21.589 1.00 96.19 541 PHE A C 1
ATOM 4317 O O . PHE A 1 541 ? 5.323 -19.612 20.624 1.00 96.19 541 PHE A O 1
ATOM 4324 N N . TYR A 1 542 ? 5.764 -20.035 22.783 1.00 96.81 542 TYR A N 1
ATOM 4325 C CA . TYR A 1 542 ? 6.458 -18.765 23.032 1.00 96.81 542 TYR A CA 1
ATOM 4326 C C . TYR A 1 542 ? 7.721 -18.631 22.177 1.00 96.81 542 TYR A C 1
ATOM 4328 O O . TYR A 1 542 ? 8.557 -19.538 22.190 1.00 96.81 542 TYR A O 1
ATOM 4336 N N . ASP A 1 543 ? 7.845 -17.507 21.466 1.00 96.25 543 ASP A N 1
ATOM 4337 C CA . ASP A 1 543 ? 8.979 -17.163 20.602 1.00 96.25 543 ASP A CA 1
ATOM 4338 C C . ASP A 1 543 ? 9.407 -18.306 19.676 1.00 96.25 543 ASP A C 1
ATOM 4340 O O . ASP A 1 543 ? 10.558 -18.760 19.665 1.00 96.25 543 ASP A O 1
ATOM 4344 N N . CYS A 1 544 ? 8.422 -18.817 18.937 1.00 96.31 544 CYS A N 1
ATOM 4345 C CA . CYS A 1 544 ? 8.562 -20.053 18.192 1.00 96.31 544 CYS A CA 1
ATOM 4346 C C . CYS A 1 544 ? 9.347 -19.918 16.881 1.00 96.31 544 CYS A C 1
ATOM 4348 O O . CYS A 1 544 ? 9.374 -18.863 16.251 1.00 96.31 544 CYS A O 1
ATOM 4350 N N . GLY A 1 545 ? 9.928 -21.036 16.445 1.00 97.75 545 GLY A N 1
ATOM 4351 C CA . GLY A 1 545 ? 10.481 -21.238 15.109 1.00 97.75 545 GLY A CA 1
ATOM 4352 C C . GLY A 1 545 ? 9.970 -22.550 14.519 1.00 97.75 545 GLY A C 1
ATOM 4353 O O . GLY A 1 545 ? 10.059 -23.590 15.170 1.00 97.75 545 GLY A O 1
ATOM 4354 N N . LEU A 1 546 ? 9.443 -22.506 13.298 1.00 97.75 546 LEU A N 1
ATOM 4355 C CA . LEU A 1 546 ? 8.807 -23.642 12.627 1.00 97.75 546 LEU A CA 1
ATOM 4356 C C . LEU A 1 546 ? 9.741 -24.244 11.564 1.00 97.75 546 LEU A C 1
ATOM 4358 O O . LEU A 1 546 ? 10.379 -23.504 10.820 1.00 97.75 546 LEU A O 1
ATOM 4362 N N . LEU A 1 547 ? 9.803 -25.575 11.470 1.00 98.31 547 LEU A N 1
ATOM 4363 C CA . LEU A 1 547 ? 10.573 -26.300 10.455 1.00 98.31 547 LEU A CA 1
ATOM 4364 C C . LEU A 1 547 ? 9.766 -27.477 9.897 1.00 98.31 547 LEU A C 1
ATOM 4366 O O . LEU A 1 547 ? 9.295 -28.323 10.654 1.00 98.31 547 LEU A O 1
ATOM 4370 N N . PHE A 1 548 ? 9.702 -27.576 8.570 1.00 97.75 548 PHE A N 1
ATOM 4371 C CA . PHE A 1 548 ? 9.236 -28.768 7.860 1.00 97.75 548 PHE A CA 1
ATOM 4372 C C . PHE A 1 548 ? 10.445 -29.597 7.412 1.00 97.75 548 PHE A C 1
ATOM 4374 O O . PHE A 1 548 ? 11.301 -29.091 6.686 1.00 97.75 548 PHE A O 1
ATOM 4381 N N . ASP A 1 549 ? 10.532 -30.859 7.834 1.00 96.19 549 ASP A N 1
ATOM 4382 C CA . ASP A 1 549 ? 11.644 -31.753 7.485 1.00 96.19 549 ASP A CA 1
ATOM 4383 C C . ASP A 1 549 ? 11.190 -33.219 7.418 1.00 96.19 549 ASP A C 1
ATOM 4385 O O . ASP A 1 549 ? 10.656 -33.750 8.387 1.00 96.19 549 ASP A O 1
ATOM 4389 N N . ASN A 1 550 ? 11.440 -33.891 6.287 1.00 90.81 550 ASN A N 1
ATOM 4390 C CA . ASN A 1 550 ? 11.094 -35.303 6.045 1.00 90.81 550 ASN A CA 1
ATOM 4391 C C . ASN A 1 550 ? 9.640 -35.670 6.415 1.00 90.81 550 ASN A C 1
ATOM 4393 O O . ASN A 1 550 ? 9.418 -36.584 7.209 1.00 90.81 550 ASN A O 1
ATOM 4397 N N . ASP A 1 551 ? 8.668 -34.940 5.860 1.00 89.44 551 ASP A N 1
ATOM 4398 C CA . ASP A 1 551 ? 7.222 -35.094 6.114 1.00 89.44 551 ASP A CA 1
ATOM 4399 C C . ASP A 1 551 ? 6.790 -34.855 7.574 1.00 89.44 551 ASP A C 1
ATOM 4401 O O . ASP A 1 551 ? 5.660 -35.163 7.951 1.00 89.44 551 ASP A O 1
ATOM 4405 N N . LYS A 1 552 ? 7.674 -34.292 8.405 1.00 96.69 552 LYS A N 1
ATOM 4406 C CA . LYS A 1 552 ? 7.388 -33.921 9.792 1.00 96.69 552 LYS A CA 1
ATOM 4407 C C . LYS A 1 552 ? 7.415 -32.418 9.983 1.00 96.69 552 LYS A C 1
ATOM 4409 O O . LYS A 1 552 ? 8.143 -31.696 9.297 1.00 96.69 552 LYS A O 1
ATOM 4414 N N . ILE A 1 553 ? 6.658 -31.975 10.977 1.00 98.12 553 ILE A N 1
ATOM 4415 C CA . ILE A 1 553 ? 6.564 -30.582 11.389 1.00 98.12 553 ILE A CA 1
ATOM 4416 C C . ILE A 1 553 ? 7.191 -30.476 12.774 1.00 98.12 553 ILE A C 1
ATOM 4418 O O . ILE A 1 553 ? 6.824 -31.211 13.689 1.00 98.12 553 ILE A O 1
ATOM 4422 N N . TYR A 1 554 ? 8.148 -29.571 12.935 1.00 98.44 554 TYR A N 1
ATOM 4423 C CA . TYR A 1 554 ? 8.798 -29.311 14.211 1.00 98.44 554 TYR A CA 1
ATOM 4424 C C . TYR A 1 554 ? 8.646 -27.854 14.603 1.00 98.44 554 TYR A C 1
ATOM 4426 O O . TYR A 1 554 ? 8.753 -26.960 13.765 1.00 98.44 554 TYR A O 1
ATOM 4434 N N . VAL A 1 555 ? 8.485 -27.621 15.901 1.00 98.44 555 VAL A N 1
ATOM 4435 C CA . VAL A 1 555 ? 8.522 -26.283 16.485 1.00 98.44 555 VAL A CA 1
ATOM 4436 C C . VAL A 1 555 ? 9.578 -26.225 17.580 1.00 98.44 555 VAL A C 1
ATOM 4438 O O . VAL A 1 555 ? 9.590 -27.064 18.483 1.00 98.44 555 VAL A O 1
ATOM 4441 N N . VAL A 1 556 ? 10.473 -25.240 17.498 1.00 98.56 556 VAL A N 1
ATOM 4442 C CA . VAL A 1 556 ? 11.313 -24.817 18.625 1.00 98.56 556 VAL A CA 1
ATOM 4443 C C . VAL A 1 556 ? 10.619 -23.672 19.348 1.00 98.56 556 VAL A C 1
ATOM 4445 O O . VAL A 1 556 ? 10.057 -22.804 18.690 1.00 98.56 556 VAL A O 1
ATOM 4448 N N . TYR A 1 557 ? 10.626 -23.662 20.677 1.00 97.81 557 TYR A N 1
ATOM 4449 C CA . TYR A 1 557 ? 9.961 -22.620 21.464 1.00 97.81 557 TYR A CA 1
ATOM 4450 C C . TYR A 1 557 ? 10.489 -22.561 22.902 1.00 97.81 557 TYR A C 1
ATOM 4452 O O . TYR A 1 557 ? 11.144 -23.493 23.382 1.00 97.81 557 TYR A O 1
ATOM 4460 N N . GLY A 1 558 ? 10.155 -21.477 23.601 1.00 96.31 558 GLY A N 1
ATOM 4461 C CA . GLY A 1 558 ? 10.434 -21.275 25.019 1.00 96.31 558 GLY A CA 1
ATOM 4462 C C . GLY A 1 558 ? 11.363 -20.097 25.300 1.00 96.31 558 GLY A C 1
ATOM 4463 O O . GLY A 1 558 ? 11.954 -19.506 24.402 1.00 96.31 558 GLY A O 1
ATOM 4464 N N . ILE A 1 559 ? 11.493 -19.783 26.588 1.00 95.88 559 ILE A N 1
ATOM 4465 C CA . ILE A 1 559 ? 12.405 -18.772 27.124 1.00 95.88 559 ILE A CA 1
ATOM 4466 C C . ILE A 1 559 ? 13.305 -19.423 28.171 1.00 95.88 559 ILE A C 1
ATOM 4468 O O . ILE A 1 559 ? 12.821 -20.196 29.001 1.00 95.88 559 ILE A O 1
ATOM 4472 N N . ASN A 1 560 ? 14.608 -19.126 28.157 1.00 96.62 560 ASN A N 1
ATOM 4473 C CA . ASN A 1 560 ? 15.653 -19.677 29.044 1.00 96.62 560 ASN A CA 1
ATOM 4474 C C . ASN A 1 560 ? 15.932 -21.184 28.888 1.00 96.62 560 ASN A C 1
ATOM 4476 O O . ASN A 1 560 ? 17.079 -21.622 29.002 1.00 96.62 560 ASN A O 1
ATOM 4480 N N . GLN A 1 561 ? 14.901 -21.980 28.644 1.00 96.94 561 GLN A N 1
ATOM 4481 C CA . GLN A 1 561 ? 14.949 -23.404 28.365 1.00 96.94 561 GLN A CA 1
ATOM 4482 C C . GLN A 1 561 ? 14.175 -23.632 27.067 1.00 96.94 561 GLN A C 1
ATOM 4484 O O . GLN A 1 561 ? 12.947 -23.589 27.062 1.00 96.94 561 GLN A O 1
ATOM 4489 N N . LEU A 1 562 ? 14.901 -23.851 25.974 1.00 98.00 562 LEU A N 1
ATOM 4490 C CA . LEU A 1 562 ? 14.310 -24.108 24.670 1.00 98.00 562 LEU A CA 1
ATOM 4491 C C . LEU A 1 562 ? 13.950 -25.585 24.541 1.00 98.00 562 LEU A C 1
ATOM 4493 O O . LEU A 1 562 ? 14.710 -26.477 24.953 1.00 98.00 562 LEU A O 1
ATOM 4497 N N . ARG A 1 563 ? 12.795 -25.820 23.927 1.00 98.06 563 ARG A N 1
ATOM 4498 C CA . ARG A 1 563 ? 12.248 -27.139 23.627 1.00 98.06 563 ARG A CA 1
ATOM 4499 C C . ARG A 1 563 ? 12.026 -27.295 22.140 1.00 98.06 563 ARG A C 1
ATOM 4501 O O . ARG A 1 563 ? 11.737 -26.314 21.467 1.00 98.06 563 ARG A O 1
ATOM 4508 N N . ILE A 1 564 ? 12.117 -28.530 21.658 1.00 98.44 564 ILE A N 1
ATOM 4509 C CA . ILE A 1 564 ? 11.611 -28.913 20.338 1.00 98.44 564 ILE A CA 1
ATOM 4510 C C . ILE A 1 564 ? 10.514 -29.951 20.519 1.00 98.44 564 ILE A C 1
ATOM 4512 O O . ILE A 1 564 ? 10.709 -30.923 21.251 1.00 98.44 564 ILE A O 1
ATOM 4516 N N . ALA A 1 565 ? 9.394 -29.748 19.832 1.00 97.44 565 ALA A N 1
ATOM 4517 C CA . ALA A 1 565 ? 8.301 -30.706 19.732 1.00 97.44 565 ALA A CA 1
ATOM 4518 C C . ALA A 1 565 ? 8.005 -31.061 18.270 1.00 97.44 565 ALA A C 1
ATOM 4520 O O . ALA A 1 565 ? 8.245 -30.254 17.371 1.00 97.44 565 ALA A O 1
ATOM 4521 N N . GLU A 1 566 ? 7.489 -32.272 18.053 1.00 97.81 566 GLU A N 1
ATOM 4522 C CA . GLU A 1 566 ? 6.903 -32.685 16.773 1.00 97.81 566 GLU A CA 1
ATOM 4523 C C . GLU A 1 566 ? 5.415 -32.311 16.787 1.00 97.81 566 GLU A C 1
ATOM 4525 O O . GLU A 1 566 ? 4.733 -32.510 17.799 1.00 97.81 566 GLU A O 1
ATOM 4530 N N . LEU A 1 567 ? 4.927 -31.740 15.689 1.00 96.94 567 LEU A N 1
ATOM 4531 C CA . LEU A 1 567 ? 3.533 -31.350 15.513 1.00 96.94 567 LEU A CA 1
ATOM 4532 C C . LEU A 1 567 ? 2.819 -32.315 14.563 1.00 96.94 567 LEU A C 1
ATOM 4534 O O . LEU A 1 567 ? 3.436 -32.866 13.649 1.00 96.94 567 LEU A O 1
ATOM 4538 N N . ASP A 1 568 ? 1.522 -32.507 14.786 1.00 94.31 568 ASP A N 1
ATOM 4539 C CA . ASP A 1 568 ? 0.643 -33.186 13.834 1.00 94.31 568 ASP A CA 1
ATOM 4540 C C . ASP A 1 568 ? 0.249 -32.266 12.660 1.00 94.31 568 ASP A C 1
ATOM 4542 O O . ASP A 1 568 ? 0.651 -31.102 12.588 1.00 94.31 568 ASP A O 1
ATOM 4546 N N . GLU A 1 569 ? -0.540 -32.792 11.719 1.00 91.56 569 GLU A N 1
ATOM 4547 C CA . GLU A 1 569 ? -1.040 -32.042 10.552 1.00 91.56 569 GLU A CA 1
ATOM 4548 C C . GLU A 1 569 ? -1.915 -30.835 10.926 1.00 91.56 569 GLU A C 1
ATOM 4550 O O . GLU A 1 569 ? -2.061 -29.893 10.147 1.00 91.56 569 GLU A O 1
ATOM 4555 N N . ASP A 1 570 ? -2.447 -30.844 12.146 1.00 89.19 570 ASP A N 1
ATOM 4556 C CA . ASP A 1 570 ? -3.273 -29.802 12.728 1.00 89.19 570 ASP A CA 1
ATOM 4557 C C . ASP A 1 570 ? -2.467 -28.770 13.531 1.00 89.19 570 ASP A C 1
ATOM 4559 O O . ASP A 1 570 ? -3.067 -27.845 14.091 1.00 89.19 570 ASP A O 1
ATOM 4563 N N . PHE A 1 571 ? -1.134 -28.891 13.541 1.00 95.31 571 PHE A N 1
ATOM 4564 C CA . PHE A 1 571 ? -0.177 -28.065 14.283 1.00 95.31 571 PHE A CA 1
ATOM 4565 C C . PHE A 1 571 ? -0.297 -28.179 15.809 1.00 95.31 571 PHE A C 1
ATOM 4567 O O . PHE A 1 571 ? 0.233 -27.340 16.543 1.00 95.31 571 PHE A O 1
ATOM 4574 N N . ASN A 1 572 ? -0.945 -29.230 16.311 1.00 89.88 572 ASN A N 1
ATOM 4575 C CA . ASN A 1 572 ? -0.937 -29.546 17.730 1.00 89.88 572 ASN A CA 1
ATOM 4576 C C . ASN A 1 572 ? 0.305 -30.359 18.084 1.00 89.88 572 ASN A C 1
ATOM 4578 O O . ASN A 1 572 ? 0.818 -31.158 17.299 1.00 89.88 572 ASN A O 1
ATOM 4582 N N . LYS A 1 573 ? 0.792 -30.169 19.309 1.00 91.44 573 LYS A N 1
ATOM 4583 C CA . LYS A 1 573 ? 1.935 -30.912 19.830 1.00 91.44 573 LYS A CA 1
ATOM 4584 C C . LYS A 1 573 ? 1.585 -32.392 19.964 1.00 91.44 573 LYS A C 1
ATOM 4586 O O . LYS A 1 573 ? 0.682 -32.749 20.720 1.00 91.44 573 LYS A O 1
ATOM 4591 N N . ILE A 1 574 ? 2.358 -33.266 19.317 1.00 90.81 574 ILE A N 1
ATOM 4592 C CA . ILE A 1 574 ? 2.199 -34.713 19.487 1.00 90.81 574 ILE A CA 1
ATOM 4593 C C . ILE A 1 574 ? 2.530 -35.070 20.946 1.00 90.81 574 ILE A C 1
ATOM 4595 O O . ILE A 1 574 ? 3.629 -34.731 21.412 1.00 90.81 574 ILE A O 1
ATOM 4599 N N . PRO A 1 575 ? 1.636 -35.757 21.685 1.00 84.38 575 PRO A N 1
ATOM 4600 C CA . PRO A 1 575 ? 1.862 -36.087 23.089 1.00 84.38 575 PRO A CA 1
ATOM 4601 C C . PRO A 1 575 ? 3.195 -36.811 23.330 1.00 84.38 575 PRO A C 1
ATOM 4603 O O . PRO A 1 575 ? 3.498 -37.823 22.700 1.00 84.38 575 PRO A O 1
ATOM 4606 N N . GLY A 1 576 ? 4.001 -36.285 24.258 1.00 85.31 576 GLY A N 1
ATOM 4607 C CA . GLY A 1 576 ? 5.308 -36.843 24.630 1.00 85.31 576 GLY A CA 1
ATOM 4608 C C . GLY A 1 576 ? 6.448 -36.583 23.637 1.00 85.31 576 GLY A C 1
ATOM 4609 O O . GLY A 1 576 ? 7.535 -37.135 23.815 1.00 85.31 576 GLY A O 1
ATOM 4610 N N . SER A 1 577 ? 6.227 -35.772 22.596 1.00 91.38 577 SER A N 1
ATOM 4611 C CA . SER A 1 577 ? 7.265 -35.426 21.615 1.00 91.38 577 SER A CA 1
ATOM 4612 C C . SER A 1 577 ? 8.200 -34.294 22.059 1.00 91.38 577 SER A C 1
ATOM 4614 O O . SER A 1 577 ? 9.279 -34.153 21.475 1.00 91.38 577 SER A O 1
ATOM 4616 N N . ASP A 1 578 ? 7.826 -33.501 23.071 1.00 91.50 578 ASP A N 1
ATOM 4617 C CA . ASP A 1 578 ? 8.609 -32.348 23.508 1.00 91.50 578 ASP A CA 1
ATOM 4618 C C . ASP A 1 578 ? 9.868 -32.757 24.272 1.00 91.50 578 ASP A C 1
ATOM 4620 O O . ASP A 1 578 ? 9.848 -33.575 25.193 1.00 91.50 578 ASP A O 1
ATOM 4624 N N . LYS A 1 579 ? 10.997 -32.165 23.882 1.00 96.31 579 LYS A N 1
ATOM 4625 C CA . LYS A 1 579 ? 12.288 -32.391 24.529 1.00 96.31 579 LYS A CA 1
ATOM 4626 C C . LYS A 1 579 ? 12.977 -31.073 24.812 1.00 96.31 579 LYS A C 1
ATOM 4628 O O . LYS A 1 579 ? 13.088 -30.224 23.931 1.00 96.31 579 LYS A O 1
ATOM 4633 N N . ASP A 1 580 ? 13.498 -30.942 26.025 1.00 97.38 580 ASP A N 1
ATOM 4634 C CA . ASP A 1 580 ? 14.458 -29.899 26.376 1.00 97.38 580 ASP A CA 1
ATOM 4635 C C . ASP A 1 580 ? 15.735 -30.097 25.540 1.00 97.38 580 ASP A C 1
ATOM 4637 O O . ASP A 1 580 ? 16.384 -31.140 25.638 1.00 97.38 580 ASP A O 1
ATOM 4641 N N . VAL A 1 581 ? 16.097 -29.107 24.717 1.00 97.75 581 VAL A N 1
ATOM 4642 C CA . VAL A 1 581 ? 17.247 -29.206 23.792 1.00 97.75 581 VAL A CA 1
ATOM 4643 C C . VAL A 1 581 ? 18.381 -28.248 24.135 1.00 97.75 581 VAL A C 1
ATOM 4645 O O . VAL A 1 581 ? 19.551 -28.599 23.984 1.00 97.75 581 VAL A O 1
ATOM 4648 N N . VAL A 1 582 ? 18.054 -27.051 24.626 1.00 96.88 582 VAL A N 1
ATOM 4649 C CA . VAL A 1 582 ? 19.030 -26.009 24.960 1.00 96.88 582 VAL A CA 1
ATOM 4650 C C . VAL A 1 582 ? 18.601 -25.311 26.240 1.00 96.88 582 VAL A C 1
ATOM 4652 O O . VAL A 1 582 ? 17.467 -24.861 26.367 1.00 96.88 582 VAL A O 1
ATOM 4655 N N . LYS A 1 583 ? 19.533 -25.180 27.180 1.00 95.88 583 LYS A N 1
ATOM 4656 C CA . LYS A 1 583 ? 19.393 -24.307 28.344 1.00 95.88 583 LYS A CA 1
ATOM 4657 C C . LYS A 1 583 ? 20.343 -23.131 28.183 1.00 95.88 583 LYS A C 1
ATOM 4659 O O . LYS A 1 583 ? 21.468 -23.326 27.728 1.00 95.88 583 LYS A O 1
ATOM 4664 N N . TRP A 1 584 ? 19.903 -21.947 28.589 1.00 92.12 584 TRP A N 1
ATOM 4665 C CA . TRP A 1 584 ? 20.727 -20.747 28.602 1.00 92.12 584 TRP A CA 1
ATOM 4666 C C . TRP A 1 584 ? 22.094 -20.999 29.267 1.00 92.12 584 TRP A C 1
ATOM 4668 O O . TRP A 1 584 ? 22.186 -21.667 30.301 1.00 92.12 584 TRP A O 1
ATOM 4678 N N . SER A 1 585 ? 23.159 -20.467 28.667 1.00 91.75 585 SER A N 1
ATOM 4679 C CA . SER A 1 585 ? 24.545 -20.664 29.114 1.00 91.75 585 SER A CA 1
ATOM 4680 C C . SER A 1 585 ? 25.244 -19.351 29.488 1.00 91.75 585 SER A C 1
ATOM 4682 O O . SER A 1 585 ? 26.090 -19.337 30.384 1.00 91.75 585 SER A O 1
ATOM 4684 N N . PHE A 1 586 ? 24.870 -18.239 28.844 1.00 90.31 586 PHE A N 1
ATOM 4685 C CA . PHE A 1 586 ? 25.463 -16.923 29.087 1.00 90.31 586 PHE A CA 1
ATOM 4686 C C . PHE A 1 586 ? 24.714 -16.126 30.164 1.00 90.31 586 PHE A C 1
ATOM 4688 O O . PHE A 1 586 ? 25.334 -15.657 31.119 1.00 90.31 586 PHE A O 1
ATOM 4695 N N . ARG A 1 587 ? 23.394 -15.954 30.009 1.00 90.75 587 ARG A N 1
ATOM 4696 C CA . ARG A 1 587 ? 22.493 -15.268 30.957 1.00 90.75 587 ARG A CA 1
ATOM 4697 C C . ARG A 1 587 ? 21.031 -15.652 30.710 1.00 90.75 587 ARG A C 1
ATOM 4699 O O . ARG A 1 587 ? 20.734 -16.285 29.708 1.00 90.75 587 ARG A O 1
ATOM 4706 N N . GLU A 1 588 ? 20.125 -15.227 31.578 1.00 91.88 588 GLU A N 1
ATOM 4707 C CA . GLU A 1 588 ? 18.686 -15.319 31.303 1.00 91.88 588 GLU A CA 1
ATOM 4708 C C . GLU A 1 588 ? 18.265 -14.399 30.134 1.00 91.88 588 GLU A C 1
ATOM 4710 O O . GLU A 1 588 ? 18.971 -13.446 29.791 1.00 91.88 588 GLU A O 1
ATOM 4715 N N . GLY A 1 5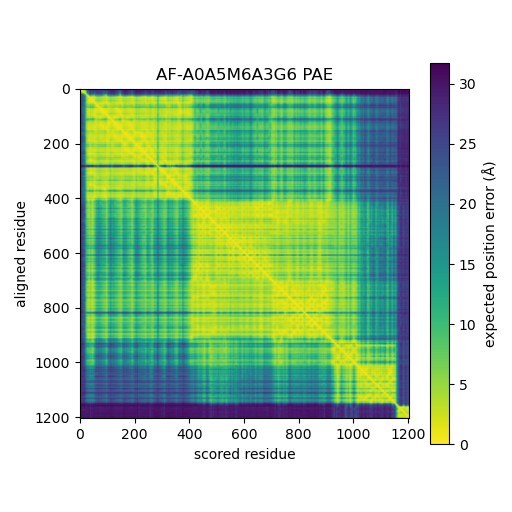89 ? 17.116 -14.699 29.528 1.00 92.31 589 GLY A N 1
ATOM 4716 C CA . GLY A 1 589 ? 16.561 -14.061 28.335 1.00 92.31 589 GLY A CA 1
ATOM 4717 C C . GLY A 1 589 ? 16.857 -14.798 27.025 1.00 92.31 589 GLY A C 1
ATOM 4718 O O . GLY A 1 589 ? 16.855 -14.158 25.988 1.00 92.31 589 GLY A O 1
ATOM 4719 N N . LEU A 1 590 ? 17.185 -16.098 27.039 1.00 97.31 590 LEU A N 1
ATOM 4720 C CA . LEU A 1 590 ? 17.348 -16.857 25.788 1.00 97.31 590 LEU A CA 1
ATOM 4721 C C . LEU A 1 590 ? 15.976 -17.079 25.127 1.00 97.31 590 LEU A C 1
ATOM 4723 O O . LEU A 1 590 ? 15.200 -17.863 25.670 1.00 97.31 590 LEU A O 1
ATOM 4727 N N . GLU A 1 591 ? 15.701 -16.424 23.999 1.00 96.94 591 GLU A N 1
ATOM 4728 C CA . GLU A 1 591 ? 14.387 -16.396 23.325 1.00 96.94 591 GLU A CA 1
ATOM 4729 C C . GLU A 1 591 ? 14.506 -16.111 21.809 1.00 96.94 591 GLU A C 1
ATOM 4731 O O . GLU A 1 591 ? 15.576 -16.317 21.221 1.00 96.94 591 GLU A O 1
ATOM 4736 N N . GLY A 1 592 ? 13.418 -15.687 21.153 1.00 96.31 592 GLY A N 1
ATOM 4737 C CA . GLY A 1 592 ? 13.392 -15.273 19.747 1.00 96.31 592 GLY A CA 1
ATOM 4738 C C . GLY A 1 592 ? 13.833 -16.362 18.769 1.00 96.31 592 GLY A C 1
ATOM 4739 O O . GLY A 1 592 ? 14.674 -16.105 17.906 1.00 96.31 592 GLY A O 1
ATOM 4740 N N . SER A 1 593 ? 13.352 -17.595 18.948 1.00 97.56 593 SER A N 1
ATOM 4741 C CA . SER A 1 593 ? 13.931 -18.761 18.277 1.00 97.56 593 SER A CA 1
ATOM 4742 C C . SER A 1 593 ? 13.465 -18.915 16.827 1.00 97.56 593 SER A C 1
ATOM 4744 O O . SER A 1 593 ? 12.290 -18.761 16.509 1.00 97.56 593 SER A O 1
ATOM 4746 N N . ARG A 1 594 ? 14.386 -19.312 15.945 1.00 98.06 594 ARG A N 1
ATOM 4747 C CA . ARG A 1 594 ? 14.129 -19.786 14.575 1.00 98.06 594 ARG A CA 1
ATOM 4748 C C . ARG A 1 594 ? 14.825 -21.120 14.351 1.00 98.06 594 ARG A C 1
ATOM 4750 O O . ARG A 1 594 ? 15.921 -21.336 14.869 1.00 98.06 594 ARG A O 1
ATOM 4757 N N . LEU A 1 595 ? 14.201 -22.009 13.584 1.00 98.00 595 LEU A N 1
ATOM 4758 C CA . LEU A 1 595 ? 14.690 -23.368 13.358 1.00 98.00 595 LEU A CA 1
ATOM 4759 C C . LEU A 1 595 ? 15.010 -23.572 11.878 1.00 98.00 595 LEU A C 1
ATOM 4761 O O . LEU A 1 595 ? 14.157 -23.358 11.026 1.00 98.00 595 LEU A O 1
ATOM 4765 N N . TYR A 1 596 ? 16.229 -24.014 11.573 1.00 98.31 596 TYR A N 1
ATOM 4766 C CA . TYR A 1 596 ? 16.676 -24.235 10.196 1.00 98.31 596 TYR A CA 1
ATOM 4767 C C . TYR A 1 596 ? 17.299 -25.614 10.022 1.00 98.31 596 TYR A C 1
ATOM 4769 O O . TYR A 1 596 ? 17.963 -26.123 10.926 1.00 98.31 596 TYR A O 1
ATOM 4777 N N . LYS A 1 597 ? 17.193 -26.164 8.810 1.00 97.69 597 LYS A N 1
ATOM 4778 C CA . LYS A 1 597 ? 18.034 -27.264 8.328 1.00 97.69 597 LYS A CA 1
ATOM 4779 C C . LYS A 1 597 ? 18.913 -26.752 7.189 1.00 97.69 597 LYS A C 1
ATOM 4781 O O . LYS A 1 597 ? 18.416 -26.488 6.101 1.00 97.69 597 LYS A O 1
ATOM 4786 N N . ILE A 1 598 ? 20.216 -26.596 7.439 1.00 97.31 598 ILE A N 1
ATOM 4787 C CA . ILE A 1 598 ? 21.175 -26.067 6.452 1.00 97.31 598 ILE A CA 1
ATOM 4788 C C . ILE A 1 598 ? 22.346 -27.042 6.328 1.00 97.31 598 ILE A C 1
ATOM 4790 O O . ILE A 1 598 ? 23.090 -27.297 7.282 1.00 97.31 598 ILE A O 1
ATOM 4794 N N . GLY A 1 599 ? 22.504 -27.619 5.136 1.00 95.25 599 GLY A N 1
ATOM 4795 C CA . GLY A 1 599 ? 23.434 -28.722 4.915 1.00 95.25 599 GLY A CA 1
ATOM 4796 C C . GLY A 1 599 ? 23.114 -29.907 5.833 1.00 95.25 599 GLY A C 1
ATOM 4797 O O . GLY A 1 599 ? 21.978 -30.367 5.916 1.00 95.25 599 GLY A O 1
ATOM 4798 N N . GLU A 1 600 ? 24.116 -30.411 6.550 1.00 95.75 600 GLU A N 1
ATOM 4799 C CA . GLU A 1 600 ? 23.936 -31.544 7.466 1.00 95.75 600 GLU A CA 1
ATOM 4800 C C . GLU A 1 600 ? 23.443 -31.153 8.874 1.00 95.75 600 GLU A C 1
ATOM 4802 O O . GLU A 1 600 ? 23.076 -32.034 9.653 1.00 95.75 600 GLU A O 1
ATOM 4807 N N . TYR A 1 601 ? 23.359 -29.861 9.206 1.00 98.50 601 TYR A N 1
ATOM 4808 C CA . TYR A 1 601 ? 23.074 -29.383 10.564 1.00 98.50 601 TYR A CA 1
ATOM 4809 C C . TYR A 1 601 ? 21.662 -28.800 10.712 1.00 98.50 601 TYR A C 1
ATOM 4811 O O . TYR A 1 601 ? 21.173 -28.090 9.835 1.00 98.50 601 TYR A O 1
ATOM 4819 N N . TYR A 1 602 ? 21.033 -29.077 11.850 1.00 98.69 602 TYR A N 1
ATOM 4820 C CA . TYR A 1 602 ? 19.918 -28.304 12.390 1.00 98.69 602 TYR A CA 1
ATOM 4821 C C . TYR A 1 602 ? 20.470 -27.116 13.173 1.00 98.69 602 TYR A C 1
ATOM 4823 O O . TYR A 1 602 ? 21.427 -27.291 13.933 1.00 98.69 602 TYR A O 1
ATOM 4831 N N . TYR A 1 603 ? 19.869 -25.939 13.009 1.00 98.75 603 TYR A N 1
ATOM 4832 C CA . TYR A 1 603 ? 20.249 -24.722 13.719 1.00 98.75 603 TYR A CA 1
ATOM 4833 C C . TYR A 1 603 ? 19.074 -24.158 14.505 1.00 98.75 603 TYR A C 1
ATOM 4835 O O . TYR A 1 603 ? 17.994 -24.001 13.942 1.00 98.75 603 TYR A O 1
ATOM 4843 N N . ILE A 1 604 ? 19.318 -23.790 15.763 1.00 98.56 604 ILE A N 1
ATOM 4844 C CA . ILE A 1 604 ? 18.417 -22.939 16.545 1.00 98.56 604 ILE A CA 1
ATOM 4845 C C . ILE A 1 604 ? 19.057 -21.552 16.584 1.00 98.56 604 ILE A C 1
ATOM 4847 O O . ILE A 1 604 ? 20.117 -21.366 17.180 1.00 98.56 604 ILE A O 1
ATOM 4851 N N . TYR A 1 605 ? 18.463 -20.595 15.890 1.00 98.06 605 TYR A N 1
ATOM 4852 C CA . TYR A 1 605 ? 18.916 -19.208 15.845 1.00 98.06 605 TYR A CA 1
ATOM 4853 C C . TYR A 1 605 ? 18.108 -18.411 16.866 1.00 98.06 605 TYR A C 1
ATOM 4855 O O . TYR A 1 605 ? 16.887 -18.398 16.774 1.00 98.06 605 TYR A O 1
ATOM 4863 N N . SER A 1 606 ? 18.764 -17.794 17.847 1.00 97.56 606 SER A N 1
ATOM 4864 C CA . SER A 1 606 ? 18.085 -17.209 19.014 1.00 97.56 606 SER A CA 1
ATOM 4865 C C . SER A 1 606 ? 18.823 -15.982 19.528 1.00 97.56 606 SER A C 1
ATOM 4867 O O . SER A 1 606 ? 19.999 -15.770 19.232 1.00 97.56 606 SER A O 1
ATOM 4869 N N . THR A 1 607 ? 18.160 -15.191 20.358 1.00 96.75 607 THR A N 1
ATOM 4870 C CA . THR A 1 607 ? 18.776 -14.053 21.039 1.00 96.75 607 THR A CA 1
ATOM 4871 C C . THR A 1 607 ? 18.922 -14.301 22.536 1.00 96.75 607 THR A C 1
ATOM 4873 O O . THR A 1 607 ? 18.230 -15.141 23.100 1.00 96.75 607 THR A O 1
ATOM 4876 N N . TYR A 1 608 ? 19.828 -13.569 23.184 1.00 95.50 608 TYR A N 1
ATOM 4877 C CA . TYR A 1 608 ? 19.806 -13.389 24.632 1.00 95.50 608 TYR A CA 1
ATOM 4878 C C . TYR A 1 608 ? 19.395 -11.960 24.986 1.00 95.50 608 TYR A C 1
ATOM 4880 O O . TYR A 1 608 ? 20.184 -11.041 24.753 1.00 95.50 608 TYR A O 1
ATOM 4888 N N . GLY A 1 609 ? 18.286 -11.816 25.712 1.00 83.81 609 GLY A N 1
ATOM 4889 C CA . GLY A 1 609 ? 17.750 -10.575 26.275 1.00 83.81 609 GLY A CA 1
ATOM 4890 C C . GLY A 1 609 ? 17.077 -9.670 25.240 1.00 83.81 609 GLY A C 1
ATOM 4891 O O . GLY A 1 609 ? 17.118 -9.966 24.057 1.00 83.81 609 GLY A O 1
ATOM 4892 N N . GLY A 1 610 ? 16.534 -8.539 25.710 1.00 74.38 610 GLY A N 1
ATOM 4893 C CA . GLY A 1 610 ? 16.114 -7.402 24.871 1.00 74.38 610 GLY A CA 1
ATOM 4894 C C . GLY A 1 610 ? 17.051 -6.197 25.027 1.00 74.38 610 GLY A C 1
ATOM 4895 O O . GLY A 1 610 ? 17.685 -5.768 24.077 1.00 74.38 610 GLY A O 1
ATOM 4896 N N . TRP A 1 611 ? 17.273 -5.715 26.261 1.00 75.88 611 TRP A N 1
ATOM 4897 C CA . TRP A 1 611 ? 18.295 -4.690 26.529 1.00 75.88 611 TRP A CA 1
ATOM 4898 C C . TRP A 1 611 ? 19.131 -4.961 27.800 1.00 75.88 611 TRP A C 1
ATOM 4900 O O . TRP A 1 611 ? 18.567 -5.075 28.892 1.00 75.88 611 TRP A O 1
ATOM 4910 N N . PRO A 1 612 ? 20.480 -5.005 27.713 1.00 84.50 612 PRO A N 1
ATOM 4911 C CA . PRO A 1 612 ? 21.240 -5.140 26.467 1.00 84.50 612 PRO A CA 1
ATOM 4912 C C . PRO A 1 612 ? 20.937 -6.497 25.810 1.00 84.50 612 PRO A C 1
ATOM 4914 O O . PRO A 1 612 ? 20.555 -7.408 26.544 1.00 84.50 612 PRO A O 1
ATOM 4917 N N . ALA A 1 613 ? 21.156 -6.675 24.506 1.00 91.19 613 ALA A N 1
ATOM 4918 C CA . ALA A 1 613 ? 20.926 -7.915 23.749 1.00 91.19 613 ALA A CA 1
ATOM 4919 C C . ALA A 1 613 ? 22.085 -8.300 22.821 1.00 91.19 613 ALA A C 1
ATOM 4921 O O . ALA A 1 613 ? 22.907 -7.464 22.447 1.00 91.19 613 ALA A O 1
ATOM 4922 N N . PHE A 1 614 ? 22.153 -9.587 22.467 1.00 93.62 614 PHE A N 1
ATOM 4923 C CA . PHE A 1 614 ? 23.093 -10.108 21.472 1.00 93.62 614 PHE A CA 1
ATOM 4924 C C . PHE A 1 614 ? 22.522 -11.340 20.757 1.00 93.62 614 PHE A C 1
ATOM 4926 O O . PHE A 1 614 ? 21.704 -12.074 21.316 1.00 93.62 614 PHE A O 1
ATOM 4933 N N . GLN A 1 615 ? 22.984 -11.602 19.535 1.00 96.19 615 GLN A N 1
ATOM 4934 C CA . GLN A 1 615 ? 22.551 -12.749 18.735 1.00 96.19 615 GLN A CA 1
ATOM 4935 C C . GLN A 1 615 ? 23.420 -13.984 18.995 1.00 96.19 615 GLN A C 1
ATOM 4937 O O . GLN A 1 615 ? 24.655 -13.909 19.029 1.00 96.19 615 GLN A O 1
ATOM 4942 N N . THR A 1 616 ? 22.785 -15.148 19.104 1.00 96.75 616 THR A N 1
ATOM 4943 C CA . THR A 1 616 ? 23.444 -16.451 19.229 1.00 96.75 616 THR A CA 1
ATOM 4944 C C . THR A 1 616 ? 22.903 -17.443 18.198 1.00 96.75 616 THR A C 1
ATOM 4946 O O . THR A 1 616 ? 21.885 -17.216 17.540 1.00 96.75 616 THR A O 1
ATOM 4949 N N . VAL A 1 617 ? 23.597 -18.563 18.039 1.00 98.00 617 VAL A N 1
ATOM 4950 C CA . VAL A 1 617 ? 23.093 -19.712 17.293 1.00 98.00 617 VAL A CA 1
ATOM 4951 C C . VAL A 1 617 ? 23.598 -20.999 17.912 1.00 98.00 617 VAL A C 1
ATOM 4953 O O . VAL A 1 617 ? 24.724 -21.087 18.410 1.00 98.00 617 VAL A O 1
ATOM 4956 N N . PHE A 1 618 ? 22.761 -22.017 17.827 1.00 98.44 618 PHE A N 1
ATOM 4957 C CA . PHE A 1 618 ? 23.068 -23.373 18.212 1.00 98.44 618 PHE A CA 1
ATOM 4958 C C . PHE A 1 618 ? 23.036 -24.271 16.985 1.00 98.44 618 PHE A C 1
ATOM 4960 O O . PHE A 1 618 ? 22.208 -24.047 16.107 1.00 98.44 618 PHE A O 1
ATOM 4967 N N . ARG A 1 619 ? 23.877 -25.307 16.921 1.00 98.19 619 ARG A N 1
ATOM 4968 C CA . ARG A 1 619 ? 23.796 -26.314 15.851 1.00 98.19 619 ARG A CA 1
ATOM 4969 C C . ARG A 1 619 ? 23.932 -27.745 16.357 1.00 98.19 619 ARG A C 1
ATOM 4971 O O . ARG A 1 619 ? 24.661 -27.998 17.315 1.00 98.19 619 ARG A O 1
ATOM 4978 N N . SER A 1 620 ? 23.301 -28.689 15.666 1.00 98.50 620 SER A N 1
ATOM 4979 C CA . SER A 1 620 ? 23.481 -30.128 15.880 1.00 98.50 620 SER A CA 1
ATOM 4980 C C . SER A 1 620 ? 23.229 -30.927 14.601 1.00 98.50 620 SER A C 1
ATOM 4982 O O . SER A 1 620 ? 22.600 -30.432 13.673 1.00 98.50 620 SER A O 1
ATOM 4984 N N . LYS A 1 621 ? 23.720 -32.168 14.520 1.00 97.69 621 LYS A N 1
ATOM 4985 C CA . LYS A 1 621 ? 23.369 -33.096 13.423 1.00 97.69 621 LYS A CA 1
ATOM 4986 C C . LYS A 1 621 ? 22.089 -33.892 13.710 1.00 97.69 621 LYS A C 1
ATOM 4988 O O . LYS A 1 621 ? 21.528 -34.473 12.788 1.00 97.69 621 LYS A O 1
ATOM 4993 N N . ASP A 1 622 ? 21.632 -33.888 14.960 1.00 97.38 622 ASP A N 1
ATOM 4994 C CA . ASP A 1 622 ? 20.362 -34.458 15.413 1.00 97.38 622 ASP A CA 1
ATOM 4995 C C . ASP A 1 622 ? 19.461 -33.305 15.871 1.00 97.38 622 ASP A C 1
ATOM 4997 O O . ASP A 1 622 ? 19.906 -32.432 16.615 1.00 97.38 622 ASP A O 1
ATOM 5001 N N . ILE A 1 623 ? 18.204 -33.284 15.428 1.00 97.00 623 ILE A N 1
ATOM 5002 C CA . ILE A 1 623 ? 17.248 -32.231 15.782 1.00 97.00 623 ILE A CA 1
ATOM 5003 C C . ILE A 1 623 ? 17.026 -32.128 17.299 1.00 97.00 623 ILE A C 1
ATOM 5005 O O . ILE A 1 623 ? 16.749 -31.044 17.805 1.00 97.00 623 ILE A O 1
ATOM 5009 N N . TYR A 1 624 ? 17.219 -33.217 18.048 1.00 96.94 624 TYR A N 1
ATOM 5010 C CA . TYR A 1 624 ? 17.114 -33.225 19.511 1.00 96.94 624 TYR A CA 1
ATOM 5011 C C . TYR A 1 624 ? 18.453 -33.013 20.232 1.00 96.94 624 TYR A C 1
ATOM 5013 O O . TYR A 1 624 ? 18.513 -33.070 21.461 1.00 96.94 624 TYR A O 1
ATOM 5021 N N . GLY A 1 625 ? 19.524 -32.732 19.490 1.00 95.62 625 GLY A N 1
ATOM 5022 C CA . GLY A 1 625 ? 20.830 -32.407 20.040 1.00 95.62 625 GLY A CA 1
ATOM 5023 C C . GLY A 1 625 ? 21.733 -33.620 20.325 1.00 95.62 625 GLY A C 1
ATOM 5024 O O . GLY A 1 625 ? 21.491 -34.725 19.846 1.00 95.62 625 GLY A O 1
ATOM 5025 N N . PRO A 1 626 ? 22.816 -33.428 21.101 1.00 97.00 626 PRO A N 1
ATOM 5026 C CA . PRO A 1 626 ? 23.172 -32.195 21.801 1.00 97.00 626 PRO A CA 1
ATOM 5027 C C . PRO A 1 626 ? 23.537 -31.065 20.834 1.00 97.00 626 PRO A C 1
ATOM 5029 O O . PRO A 1 626 ? 24.064 -31.311 19.747 1.00 97.00 626 PRO A O 1
ATOM 5032 N N . TYR A 1 627 ? 23.248 -29.834 21.244 1.00 98.25 627 TYR A N 1
ATOM 5033 C CA . TYR A 1 627 ? 23.545 -28.627 20.483 1.00 98.25 627 TYR A CA 1
ATOM 5034 C C . TYR A 1 627 ? 24.850 -27.973 20.956 1.00 98.25 627 TYR A C 1
ATOM 5036 O O . TYR A 1 627 ? 25.079 -27.810 22.154 1.00 98.25 627 TYR A O 1
ATOM 5044 N N . GLU A 1 628 ? 25.697 -27.577 20.007 1.00 98.00 628 GLU A N 1
ATOM 5045 C CA . GLU A 1 628 ? 26.830 -26.671 20.234 1.00 98.00 628 GLU A CA 1
ATOM 5046 C C . GLU A 1 628 ? 26.340 -25.221 20.125 1.00 98.00 628 GLU A C 1
ATOM 5048 O O . GLU A 1 628 ? 25.464 -24.963 19.308 1.00 98.00 628 GLU A O 1
ATOM 5053 N N . GLU A 1 629 ? 26.913 -24.275 20.876 1.00 97.69 629 GLU A N 1
ATOM 5054 C CA . GLU A 1 629 ? 26.520 -22.852 20.874 1.00 97.69 629 GLU A CA 1
ATOM 5055 C C . GLU A 1 629 ? 27.654 -21.937 20.387 1.00 97.69 629 GLU A C 1
ATOM 5057 O O . GLU A 1 629 ? 28.810 -22.102 20.789 1.00 97.69 629 GLU A O 1
ATOM 5062 N N . LYS A 1 630 ? 27.318 -20.924 19.579 1.00 95.81 630 LYS A N 1
ATOM 5063 C CA . LYS A 1 630 ? 28.219 -19.839 19.166 1.00 95.81 630 LYS A CA 1
ATOM 5064 C C . LYS A 1 630 ? 27.505 -18.488 19.275 1.00 95.81 630 LYS A C 1
ATOM 5066 O O . LYS A 1 630 ? 26.498 -18.251 18.614 1.00 95.81 630 LYS A O 1
ATOM 5071 N N . LYS A 1 631 ? 28.087 -17.563 20.045 1.00 94.81 631 LYS A N 1
ATOM 5072 C CA . LYS A 1 631 ? 27.716 -16.138 20.017 1.00 94.81 631 LYS A CA 1
ATOM 5073 C C . LYS A 1 631 ? 28.094 -15.548 18.652 1.00 94.81 631 LYS A C 1
ATOM 5075 O O . LYS A 1 631 ? 29.248 -15.683 18.244 1.00 94.81 631 LYS A O 1
ATOM 5080 N N . LEU A 1 632 ? 27.146 -14.905 17.967 1.00 94.81 632 LEU A N 1
ATOM 5081 C CA . LEU A 1 632 ? 27.328 -14.423 16.594 1.00 94.81 632 LEU A CA 1
ATOM 5082 C C . LEU A 1 632 ? 27.684 -12.943 16.504 1.00 94.81 632 LEU A C 1
ATOM 5084 O O . LEU A 1 632 ? 28.676 -12.599 15.868 1.00 94.81 632 LEU A O 1
ATOM 5088 N N . ILE A 1 633 ? 26.890 -12.080 17.136 1.00 93.94 633 ILE A N 1
ATOM 5089 C CA . ILE A 1 633 ? 27.138 -10.638 17.186 1.00 93.94 633 ILE A CA 1
ATOM 5090 C C . ILE A 1 633 ? 26.654 -10.084 18.526 1.00 93.94 633 ILE A C 1
ATOM 5092 O O . ILE A 1 633 ? 25.603 -10.478 19.019 1.00 93.94 633 ILE A O 1
ATOM 5096 N N . ASP A 1 634 ? 27.464 -9.213 19.120 1.00 93.44 634 ASP A N 1
ATOM 5097 C CA . ASP A 1 634 ? 27.244 -8.520 20.397 1.00 93.44 634 ASP A CA 1
ATOM 5098 C C . ASP A 1 634 ? 27.699 -7.069 20.184 1.00 93.44 634 ASP A C 1
ATOM 5100 O O . ASP A 1 634 ? 28.801 -6.658 20.562 1.00 93.44 634 ASP A O 1
ATOM 5104 N N . ASP A 1 635 ? 26.913 -6.358 19.374 1.00 91.12 635 ASP A N 1
ATOM 5105 C CA . ASP A 1 635 ? 27.238 -5.043 18.831 1.00 91.12 635 ASP A CA 1
ATOM 5106 C C . ASP A 1 635 ? 25.962 -4.218 18.660 1.00 91.12 635 ASP A C 1
ATOM 5108 O O . ASP A 1 635 ? 25.008 -4.686 18.047 1.00 91.12 635 ASP A O 1
ATOM 5112 N N . ASP A 1 636 ? 25.944 -3.020 19.247 1.00 86.75 636 ASP A N 1
ATOM 5113 C CA . ASP A 1 636 ? 24.842 -2.040 19.193 1.00 86.75 636 ASP A CA 1
ATOM 5114 C C . ASP A 1 636 ? 23.429 -2.598 19.478 1.00 86.75 636 ASP A C 1
ATOM 5116 O O . ASP A 1 636 ? 22.428 -2.039 19.042 1.00 86.75 636 ASP A O 1
ATOM 5120 N N . ASN A 1 637 ? 23.336 -3.701 20.233 1.00 89.38 637 ASN A N 1
ATOM 5121 C CA . ASN A 1 637 ? 22.088 -4.433 20.496 1.00 89.38 637 ASN A CA 1
ATOM 5122 C C . ASN A 1 637 ? 21.362 -4.856 19.212 1.00 89.38 637 ASN A C 1
ATOM 5124 O O . ASN A 1 637 ? 20.136 -4.910 19.168 1.00 89.38 637 ASN A O 1
ATOM 5128 N N . ILE A 1 638 ? 22.128 -5.175 18.169 1.00 94.31 638 ILE A N 1
ATOM 5129 C CA . ILE A 1 638 ? 21.623 -5.830 16.969 1.00 94.31 638 ILE A CA 1
ATOM 5130 C C . ILE A 1 638 ? 21.373 -7.302 17.315 1.00 94.31 638 ILE A C 1
ATOM 5132 O O . ILE A 1 638 ? 22.305 -8.044 17.645 1.00 94.31 638 ILE A O 1
ATOM 5136 N N . HIS A 1 639 ? 20.115 -7.726 17.276 1.00 96.06 639 HIS A N 1
ATOM 5137 C CA . HIS A 1 639 ? 19.697 -9.056 17.698 1.00 96.06 639 HIS A CA 1
ATOM 5138 C C . HIS A 1 639 ? 18.340 -9.441 17.109 1.00 96.06 639 HIS A C 1
ATOM 5140 O O . HIS A 1 639 ? 17.653 -8.595 16.555 1.00 96.06 639 HIS A O 1
ATOM 5146 N N . GLN A 1 640 ? 17.996 -10.722 17.262 1.00 95.88 640 GLN A N 1
ATOM 5147 C CA . GLN A 1 640 ? 16.711 -11.352 16.975 1.00 95.88 640 GLN A CA 1
ATOM 5148 C C . GLN A 1 640 ? 16.192 -11.148 15.546 1.00 95.88 640 GLN A C 1
ATOM 5150 O O . GLN A 1 640 ? 15.916 -10.047 15.081 1.00 95.88 640 GLN A O 1
ATOM 5155 N N . GLY A 1 641 ? 16.021 -12.262 14.842 1.00 95.81 641 GLY A N 1
ATOM 5156 C CA . GLY A 1 641 ? 15.462 -12.257 13.501 1.00 95.81 641 GLY A CA 1
ATOM 5157 C C . GLY A 1 641 ? 15.821 -13.511 12.720 1.00 95.81 641 GLY A C 1
ATOM 5158 O O . GLY A 1 641 ? 15.897 -14.595 13.304 1.00 95.81 641 GLY A O 1
ATOM 5159 N N . ALA A 1 642 ? 16.052 -13.376 11.415 1.00 97.69 642 ALA A N 1
ATOM 5160 C CA . ALA A 1 642 ? 16.079 -14.508 10.496 1.00 97.69 642 ALA A CA 1
ATOM 5161 C C . ALA A 1 642 ? 17.262 -14.515 9.523 1.00 97.69 642 ALA A C 1
ATOM 5163 O O . ALA A 1 642 ? 17.657 -13.483 8.980 1.00 97.69 642 ALA A O 1
ATOM 5164 N N . LEU A 1 643 ? 17.788 -15.717 9.267 1.00 98.31 643 LEU A N 1
ATOM 5165 C CA . LEU A 1 643 ? 18.760 -15.989 8.210 1.00 98.31 643 LEU A CA 1
ATOM 5166 C C . LEU A 1 643 ? 18.033 -16.198 6.883 1.00 98.31 643 LEU A C 1
ATOM 5168 O O . LEU A 1 643 ? 17.036 -16.914 6.828 1.00 98.31 643 LEU A O 1
ATOM 5172 N N . VAL A 1 644 ? 18.584 -15.653 5.803 1.00 98.31 644 VAL A N 1
ATOM 5173 C CA . VAL A 1 644 ? 18.016 -15.790 4.461 1.00 98.31 644 VAL A CA 1
ATOM 5174 C C . VAL A 1 644 ? 19.116 -15.902 3.404 1.00 98.31 644 VAL A C 1
ATOM 5176 O O . VAL A 1 644 ? 20.164 -15.262 3.499 1.00 98.31 644 VAL A O 1
ATOM 5179 N N . GLU A 1 645 ? 18.883 -16.740 2.397 1.00 97.81 645 GLU A N 1
ATOM 5180 C CA . GLU A 1 645 ? 19.777 -16.935 1.251 1.00 97.81 645 GLU A CA 1
ATOM 5181 C C . GLU A 1 645 ? 19.207 -16.245 0.008 1.00 97.81 645 GLU A C 1
ATOM 5183 O O . GLU A 1 645 ? 18.008 -16.362 -0.266 1.00 97.81 645 GLU A O 1
ATOM 5188 N N . THR A 1 646 ? 20.055 -15.569 -0.769 1.00 97.88 646 THR A N 1
ATOM 5189 C CA . THR A 1 646 ? 19.660 -14.925 -2.024 1.00 97.88 646 THR A CA 1
ATOM 5190 C C . THR A 1 646 ? 19.556 -15.901 -3.190 1.00 97.88 646 THR A C 1
ATOM 5192 O O . THR A 1 646 ? 19.998 -17.047 -3.127 1.00 97.88 646 THR A O 1
ATOM 5195 N N . GLN A 1 647 ? 19.003 -15.436 -4.311 1.00 92.00 647 GLN A N 1
ATOM 5196 C CA . GLN A 1 647 ? 18.927 -16.184 -5.570 1.00 92.00 647 GLN A CA 1
ATOM 5197 C C . GLN A 1 647 ? 20.314 -16.595 -6.098 1.00 92.00 647 GLN A C 1
ATOM 5199 O O . GLN A 1 647 ? 20.421 -17.563 -6.848 1.00 92.00 647 GLN A O 1
ATOM 5204 N N . THR A 1 648 ? 21.373 -15.876 -5.711 1.00 94.19 648 THR A N 1
ATOM 5205 C CA . THR A 1 648 ? 22.758 -16.137 -6.135 1.00 94.19 648 THR A CA 1
ATOM 5206 C C . THR A 1 648 ? 23.555 -16.973 -5.126 1.00 94.19 648 THR A C 1
ATOM 5208 O O . THR A 1 648 ? 24.704 -17.323 -5.399 1.00 94.19 648 THR A O 1
ATOM 5211 N N . GLY A 1 649 ? 22.950 -17.339 -3.988 1.00 95.88 649 GLY A N 1
ATOM 5212 C CA . GLY A 1 649 ? 23.587 -18.123 -2.926 1.00 95.88 649 GLY A CA 1
ATOM 5213 C C . GLY A 1 649 ? 24.360 -17.296 -1.892 1.00 95.88 649 GLY A C 1
ATOM 5214 O O . GLY A 1 649 ? 25.087 -17.866 -1.075 1.00 95.88 649 GLY A O 1
ATOM 5215 N N . GLU A 1 650 ? 24.239 -15.962 -1.897 1.00 97.44 650 GLU A N 1
ATOM 5216 C CA . GLU A 1 650 ? 24.731 -15.149 -0.780 1.00 97.44 650 GLU A CA 1
ATOM 5217 C C . GLU A 1 650 ? 23.830 -15.330 0.447 1.00 97.44 650 GLU A C 1
ATOM 5219 O O . GLU A 1 650 ? 22.611 -15.399 0.328 1.00 97.44 650 GLU A O 1
ATOM 5224 N N . TRP A 1 651 ? 24.418 -15.347 1.643 1.00 98.25 651 TRP A N 1
ATOM 5225 C CA . TRP A 1 651 ? 23.660 -15.403 2.891 1.00 98.25 651 TRP A CA 1
ATOM 5226 C C . TRP A 1 651 ? 23.652 -14.049 3.589 1.00 98.25 651 TRP A C 1
ATOM 5228 O O . TRP A 1 651 ? 24.668 -13.355 3.668 1.00 98.25 651 TRP A O 1
ATOM 5238 N N . TRP A 1 652 ? 22.494 -13.709 4.137 1.00 98.69 652 TRP A N 1
ATOM 5239 C CA . TRP A 1 652 ? 22.233 -12.485 4.876 1.00 98.69 652 TRP A CA 1
ATOM 5240 C C . TRP A 1 652 ? 21.405 -12.810 6.121 1.00 98.69 652 TRP A C 1
ATOM 5242 O O . TRP A 1 652 ? 20.842 -13.898 6.251 1.00 98.69 652 TRP A O 1
ATOM 5252 N N . THR A 1 653 ? 21.355 -11.881 7.068 1.00 98.44 653 THR A N 1
ATOM 5253 C CA . THR A 1 653 ? 20.452 -11.965 8.218 1.00 98.44 653 THR A CA 1
ATOM 5254 C C . THR A 1 653 ? 19.722 -10.646 8.400 1.00 98.44 653 THR A C 1
ATOM 5256 O O . THR A 1 653 ? 20.345 -9.583 8.344 1.00 98.44 653 THR A O 1
ATOM 5259 N N . MET A 1 654 ? 18.408 -10.723 8.588 1.00 98.62 654 MET A N 1
ATOM 5260 C CA . MET A 1 654 ? 17.584 -9.601 9.014 1.00 98.62 654 MET A CA 1
ATOM 5261 C C . MET A 1 654 ? 17.399 -9.705 10.520 1.00 98.62 654 MET A C 1
ATOM 5263 O O . MET A 1 654 ? 16.717 -10.607 10.995 1.00 98.62 654 MET A O 1
ATOM 5267 N N . LEU A 1 655 ? 18.027 -8.800 11.257 1.00 97.62 655 LEU A N 1
ATOM 5268 C CA . LEU A 1 655 ? 17.876 -8.640 12.702 1.00 97.62 655 LEU A CA 1
ATOM 5269 C C . LEU A 1 655 ? 17.068 -7.366 12.977 1.00 97.62 655 LEU A C 1
ATOM 5271 O O . LEU A 1 655 ? 16.622 -6.704 12.040 1.00 97.62 655 LEU A O 1
ATOM 5275 N N . PHE A 1 656 ? 16.924 -6.964 14.234 1.00 96.56 656 PHE A N 1
ATOM 5276 C CA . PHE A 1 656 ? 16.586 -5.584 14.570 1.00 96.56 656 PHE A CA 1
ATOM 5277 C C . PHE A 1 656 ? 17.575 -4.988 15.570 1.00 96.56 656 PHE A C 1
ATOM 5279 O O . PHE A 1 656 ? 18.406 -5.689 16.145 1.00 96.56 656 PHE A O 1
ATOM 5286 N N . TYR A 1 657 ? 17.501 -3.677 15.780 1.00 91.94 657 TYR A N 1
ATOM 5287 C CA . TYR A 1 657 ? 18.126 -3.028 16.932 1.00 91.94 657 TYR A CA 1
ATOM 5288 C C . TYR A 1 657 ? 17.146 -2.096 17.642 1.00 91.94 657 TYR A C 1
ATOM 5290 O O . TYR A 1 657 ? 16.258 -1.505 17.019 1.00 91.94 657 TYR A O 1
ATOM 5298 N N . ASP A 1 658 ? 17.332 -1.939 18.950 1.00 90.44 658 ASP A N 1
ATOM 5299 C CA . ASP A 1 658 ? 16.486 -1.091 19.788 1.00 90.44 658 ASP A CA 1
ATOM 5300 C C . ASP A 1 658 ? 16.846 0.392 19.623 1.00 90.44 658 ASP A C 1
ATOM 5302 O O . ASP A 1 658 ? 17.975 0.815 19.893 1.00 90.44 658 ASP A O 1
ATOM 5306 N N . LYS A 1 659 ? 15.875 1.223 19.223 1.00 88.31 659 LYS A N 1
ATOM 5307 C CA . LYS A 1 659 ? 16.062 2.664 18.983 1.00 88.31 659 LYS A CA 1
ATOM 5308 C C . LYS A 1 659 ? 15.199 3.555 19.867 1.00 88.31 659 LYS A C 1
ATOM 5310 O O . LYS A 1 659 ? 14.693 4.598 19.445 1.00 88.31 659 LYS A O 1
ATOM 5315 N N . GLY A 1 660 ? 15.108 3.182 21.142 1.00 90.38 660 GLY A N 1
ATOM 5316 C CA . GLY A 1 660 ? 14.456 3.988 22.171 1.00 90.38 660 GLY A CA 1
ATOM 5317 C C . GLY A 1 660 ? 13.018 4.315 21.782 1.00 90.38 660 GLY A C 1
ATOM 5318 O O . GLY A 1 660 ? 12.289 3.428 21.356 1.00 90.38 660 GLY A O 1
ATOM 5319 N N . ALA A 1 661 ? 12.620 5.587 21.900 1.00 95.25 661 ALA A N 1
ATOM 5320 C CA . ALA A 1 661 ? 11.243 6.053 21.703 1.00 95.25 661 ALA A CA 1
ATOM 5321 C C . ALA A 1 661 ? 10.556 5.539 20.424 1.00 95.25 661 ALA A C 1
ATOM 5323 O O . ALA A 1 661 ? 9.346 5.337 20.407 1.00 95.25 661 ALA A O 1
ATOM 5324 N N . TYR A 1 662 ? 11.303 5.299 19.358 1.00 94.56 662 TYR A N 1
ATOM 5325 C CA . TYR A 1 662 ? 10.721 4.916 18.079 1.00 94.56 662 TYR A CA 1
ATOM 5326 C C . TYR A 1 662 ? 10.554 3.411 17.902 1.00 94.56 662 TYR A C 1
ATOM 5328 O O . TYR A 1 662 ? 9.945 3.005 16.926 1.00 94.56 662 TYR A O 1
ATOM 5336 N N . GLY A 1 663 ? 11.034 2.597 18.841 1.00 94.88 663 GLY A N 1
ATOM 5337 C CA . GLY A 1 663 ? 10.889 1.148 18.806 1.00 94.88 663 GLY A CA 1
ATOM 5338 C C . GLY A 1 663 ? 12.083 0.426 18.201 1.00 94.88 663 GLY A C 1
ATOM 5339 O O . GLY A 1 663 ? 13.226 0.787 18.484 1.00 94.88 663 GLY A O 1
ATOM 5340 N N . ARG A 1 664 ? 11.821 -0.641 17.448 1.00 95.88 664 ARG A N 1
ATOM 5341 C CA . ARG A 1 664 ? 12.810 -1.661 17.073 1.00 95.88 664 ARG A CA 1
ATOM 5342 C C . ARG A 1 664 ? 12.907 -1.775 15.557 1.00 95.88 664 ARG A C 1
ATOM 5344 O O . ARG A 1 664 ? 11.905 -2.026 14.890 1.00 95.88 664 ARG A O 1
ATOM 5351 N N . PHE A 1 665 ? 14.089 -1.506 15.007 1.00 96.25 665 PHE A N 1
ATOM 5352 C CA . PHE A 1 665 ? 14.249 -1.247 13.571 1.00 96.25 665 PHE A CA 1
ATOM 5353 C C . PHE A 1 665 ? 14.946 -2.405 12.857 1.00 96.25 665 PHE A C 1
ATOM 5355 O O . PHE A 1 665 ? 16.026 -2.795 13.311 1.00 96.25 665 PHE A O 1
ATOM 5362 N N . PRO A 1 666 ? 14.407 -2.903 11.728 1.00 97.81 666 PRO A N 1
ATOM 5363 C CA . PRO A 1 666 ? 15.055 -3.925 10.916 1.00 97.81 666 PRO A CA 1
ATOM 5364 C C . PRO A 1 666 ? 16.469 -3.530 10.483 1.00 97.81 666 PRO A C 1
ATOM 5366 O O . PRO A 1 666 ? 16.731 -2.406 10.043 1.00 97.81 666 PRO A O 1
ATOM 5369 N N . ASN A 1 667 ? 17.389 -4.480 10.593 1.00 97.50 667 ASN A N 1
ATOM 5370 C CA . ASN A 1 667 ? 18.814 -4.291 10.395 1.00 97.50 667 ASN A CA 1
ATOM 5371 C C . ASN A 1 667 ? 19.397 -5.473 9.617 1.00 97.50 667 ASN A C 1
ATOM 5373 O O . ASN A 1 667 ? 19.473 -6.594 10.119 1.00 97.50 667 ASN A O 1
ATOM 5377 N N . LEU A 1 668 ? 19.805 -5.208 8.379 1.00 98.44 668 LEU A N 1
ATOM 5378 C CA . LEU A 1 668 ? 20.299 -6.216 7.453 1.00 98.44 668 LEU A CA 1
ATOM 5379 C C . LEU A 1 668 ? 21.816 -6.345 7.572 1.00 98.44 668 LEU A C 1
ATOM 5381 O O . LEU A 1 668 ? 22.539 -5.356 7.430 1.00 98.44 668 LEU A O 1
ATOM 5385 N N . GLN A 1 669 ? 22.310 -7.561 7.784 1.00 98.31 669 GLN A N 1
ATOM 5386 C CA . GLN A 1 669 ? 23.734 -7.843 7.949 1.00 98.31 669 GLN A CA 1
ATOM 5387 C C . GLN A 1 669 ? 24.202 -8.955 6.998 1.00 98.31 669 GLN A C 1
ATOM 5389 O O . GLN A 1 669 ? 23.497 -9.956 6.836 1.00 98.31 669 GLN A O 1
ATOM 5394 N N . PRO A 1 670 ? 25.394 -8.830 6.381 1.00 98.06 670 PRO A N 1
ATOM 5395 C CA . PRO A 1 670 ? 25.951 -9.889 5.546 1.00 98.06 670 PRO A CA 1
ATOM 5396 C C . PRO A 1 670 ? 26.343 -11.099 6.400 1.00 98.06 670 PRO A C 1
ATOM 5398 O O . PRO A 1 670 ? 26.802 -10.940 7.534 1.00 98.06 670 PRO A O 1
ATOM 5401 N N . VAL A 1 671 ? 26.209 -12.306 5.846 1.00 98.12 671 VAL A N 1
ATOM 5402 C CA . VAL A 1 671 ? 26.574 -13.557 6.521 1.00 98.12 671 VAL A CA 1
ATOM 5403 C C . VAL A 1 671 ? 27.573 -14.351 5.686 1.00 98.12 671 VAL A C 1
ATOM 5405 O O . VAL A 1 671 ? 27.394 -14.576 4.491 1.00 98.12 671 VAL A O 1
ATOM 5408 N N . LYS A 1 672 ? 28.638 -14.823 6.336 1.00 96.31 672 LYS A N 1
ATOM 5409 C CA . LYS A 1 672 ? 29.594 -15.780 5.762 1.00 96.31 672 LYS A CA 1
ATOM 5410 C C . LYS A 1 672 ? 29.537 -17.091 6.528 1.00 96.31 672 LYS A C 1
ATOM 5412 O O . LYS A 1 672 ? 29.455 -17.086 7.749 1.00 96.31 672 LYS A O 1
ATOM 5417 N N . TRP A 1 673 ? 29.629 -18.212 5.820 1.00 96.50 673 TRP A N 1
ATOM 5418 C CA . TRP A 1 673 ? 29.693 -19.532 6.445 1.00 96.50 673 TRP A CA 1
ATOM 5419 C C . TRP A 1 673 ? 31.142 -19.993 6.588 1.00 96.50 673 TRP A C 1
ATOM 5421 O O . TRP A 1 673 ? 31.861 -20.118 5.597 1.00 96.50 673 TRP A O 1
ATOM 5431 N N . VAL A 1 674 ? 31.563 -20.276 7.821 1.00 95.69 674 VAL A N 1
ATOM 5432 C CA . VAL A 1 674 ? 32.902 -20.784 8.151 1.00 95.69 674 VAL A CA 1
ATOM 5433 C C . VAL A 1 674 ? 32.747 -22.030 9.013 1.00 95.69 674 VAL A C 1
ATOM 5435 O O . VAL A 1 674 ? 32.130 -21.980 10.074 1.00 95.69 674 VAL A O 1
ATOM 5438 N N . ASP A 1 675 ? 33.264 -23.165 8.538 1.00 95.62 675 ASP A N 1
ATOM 5439 C CA . ASP A 1 675 ? 33.193 -24.464 9.225 1.00 95.62 675 ASP A CA 1
ATOM 5440 C C . ASP A 1 675 ? 31.774 -24.848 9.691 1.00 95.62 675 ASP A C 1
ATOM 5442 O O . ASP A 1 675 ? 31.599 -25.432 10.761 1.00 95.62 675 ASP A O 1
ATOM 5446 N N . GLY A 1 676 ? 30.746 -24.497 8.907 1.00 96.00 676 GLY A N 1
ATOM 5447 C CA . GLY A 1 676 ? 29.335 -24.734 9.237 1.00 96.00 676 GLY A CA 1
ATOM 5448 C C . GLY A 1 676 ? 28.773 -23.816 10.331 1.00 96.00 676 GLY A C 1
ATOM 5449 O O . GLY A 1 676 ? 27.838 -24.202 11.024 1.00 96.00 676 GLY A O 1
ATOM 5450 N N . TRP A 1 677 ? 29.365 -22.644 10.560 1.00 97.50 677 TRP A N 1
ATOM 5451 C CA . TRP A 1 677 ? 28.802 -21.589 11.404 1.00 97.50 677 TRP A CA 1
ATOM 5452 C C . TRP A 1 677 ? 28.558 -20.325 10.582 1.00 97.50 677 TRP A C 1
ATOM 5454 O O . TRP A 1 677 ? 29.426 -19.976 9.779 1.00 97.50 677 TRP A O 1
ATOM 5464 N N . PRO A 1 678 ? 27.453 -19.600 10.817 1.00 96.75 678 PRO A N 1
ATOM 5465 C CA . PRO A 1 678 ? 27.298 -18.267 10.266 1.00 96.75 678 PRO A CA 1
ATOM 5466 C C . PRO A 1 678 ? 28.215 -17.288 11.014 1.00 96.75 678 PRO A C 1
ATOM 5468 O O . PRO A 1 678 ? 28.445 -17.407 12.220 1.00 96.75 678 PRO A O 1
ATOM 5471 N N . GLU A 1 679 ? 28.745 -16.310 10.296 1.00 95.62 679 GLU A N 1
ATOM 5472 C CA . GLU A 1 679 ? 29.488 -15.167 10.820 1.00 95.62 679 GLU A CA 1
ATOM 5473 C C . GLU A 1 679 ? 28.837 -13.897 10.282 1.00 95.62 679 GLU A C 1
ATOM 5475 O O . GLU A 1 679 ? 28.729 -13.733 9.067 1.00 95.62 679 GLU A O 1
ATOM 5480 N N . ILE A 1 680 ? 28.363 -13.041 11.190 1.00 96.75 680 ILE A N 1
ATOM 5481 C CA . ILE A 1 680 ? 27.546 -11.863 10.875 1.00 96.75 680 ILE A CA 1
ATOM 5482 C C . ILE A 1 680 ? 28.433 -10.619 10.780 1.00 96.75 680 ILE A C 1
ATOM 5484 O O . ILE A 1 680 ? 29.303 -10.400 11.630 1.00 96.75 680 ILE A O 1
ATOM 5488 N N . GLY A 1 681 ? 28.166 -9.785 9.776 1.00 95.50 681 GLY A N 1
ATOM 5489 C CA . GLY A 1 681 ? 28.818 -8.494 9.596 1.00 95.50 681 GLY A CA 1
ATOM 5490 C C . GLY A 1 681 ? 30.268 -8.615 9.122 1.00 95.50 681 GLY A C 1
ATOM 5491 O O . GLY A 1 681 ? 30.653 -9.571 8.443 1.00 95.50 681 GLY A O 1
ATOM 5492 N N . GLU A 1 682 ? 31.099 -7.636 9.480 1.00 92.94 682 GLU A N 1
ATOM 5493 C CA . GLU A 1 682 ? 32.527 -7.629 9.157 1.00 92.94 682 GLU A CA 1
ATOM 5494 C C . GLU A 1 682 ? 33.373 -7.642 10.430 1.00 92.94 682 GLU A C 1
ATOM 5496 O O . GLU A 1 682 ? 33.297 -6.746 11.265 1.00 92.94 682 GLU A O 1
ATOM 5501 N N . ASN A 1 683 ? 34.212 -8.673 10.584 1.00 85.81 683 ASN A N 1
ATOM 5502 C CA . ASN A 1 683 ? 35.073 -8.863 11.760 1.00 85.81 683 ASN A CA 1
ATOM 5503 C C . ASN A 1 683 ? 34.296 -8.892 13.097 1.00 85.81 683 ASN A C 1
ATOM 5505 O O . ASN A 1 683 ? 34.790 -8.404 14.115 1.00 85.81 683 ASN A O 1
ATOM 5509 N N . GLY A 1 684 ? 33.083 -9.460 13.092 1.00 82.00 684 GLY A N 1
ATOM 5510 C CA . GLY A 1 684 ? 32.212 -9.561 14.270 1.00 82.00 684 GLY A CA 1
ATOM 5511 C C . GLY A 1 684 ? 31.514 -8.252 14.655 1.00 82.00 684 GLY A C 1
ATOM 5512 O O . GLY A 1 684 ? 31.098 -8.106 15.805 1.00 82.00 684 GLY A O 1
ATOM 5513 N N . LYS A 1 685 ? 31.429 -7.292 13.725 1.00 92.56 685 LYS A N 1
ATOM 5514 C CA . LYS A 1 685 ? 30.763 -5.996 13.894 1.00 92.56 685 LYS A CA 1
ATOM 5515 C C . LYS A 1 685 ? 29.701 -5.778 12.831 1.00 92.56 685 LYS A C 1
ATOM 5517 O O . LYS A 1 685 ? 29.893 -6.178 11.682 1.00 92.56 685 LYS A O 1
ATOM 5522 N N . GLY A 1 686 ? 28.603 -5.140 13.224 1.00 94.75 686 GLY A N 1
ATOM 5523 C CA . GLY A 1 686 ? 27.516 -4.825 12.309 1.00 94.75 686 GLY A CA 1
ATOM 5524 C C . GLY A 1 686 ? 27.954 -3.767 11.298 1.00 94.75 686 GLY A C 1
ATOM 5525 O O . GLY A 1 686 ? 28.688 -2.838 11.634 1.00 94.75 686 GLY A O 1
ATOM 5526 N N . VAL A 1 687 ? 27.516 -3.895 10.049 1.00 96.31 687 VAL A N 1
ATOM 5527 C CA . VAL A 1 687 ? 27.719 -2.877 9.016 1.00 96.31 687 VAL A CA 1
ATOM 5528 C C . VAL A 1 687 ? 26.642 -1.799 9.124 1.00 96.31 687 VAL A C 1
ATOM 5530 O O . VAL A 1 687 ? 25.458 -2.101 9.299 1.00 96.31 687 VAL A O 1
ATOM 5533 N N . THR A 1 688 ? 27.049 -0.536 8.997 1.00 94.94 688 THR A N 1
ATOM 5534 C CA . THR A 1 688 ? 26.118 0.596 8.867 1.00 94.94 688 THR A CA 1
ATOM 5535 C C . THR A 1 688 ? 25.755 0.810 7.405 1.00 94.94 688 THR A C 1
ATOM 5537 O O . THR A 1 688 ? 24.590 0.697 7.058 1.00 94.94 688 THR A O 1
ATOM 5540 N N . THR A 1 689 ? 26.746 1.042 6.543 1.00 97.12 689 THR A N 1
ATOM 5541 C CA . THR A 1 689 ? 26.565 1.162 5.089 1.00 97.12 689 THR A CA 1
ATOM 5542 C C . THR A 1 689 ? 27.310 0.031 4.400 1.00 97.12 689 THR A C 1
ATOM 5544 O O . THR A 1 689 ? 28.463 -0.247 4.742 1.00 97.12 689 THR A O 1
ATOM 5547 N N . TYR A 1 690 ? 26.666 -0.634 3.445 1.00 97.88 690 TYR A N 1
ATOM 5548 C CA . TYR A 1 690 ? 27.242 -1.791 2.766 1.00 97.88 690 TYR A CA 1
ATOM 5549 C C . TYR A 1 690 ? 26.695 -1.962 1.351 1.00 97.88 690 TYR A C 1
ATOM 5551 O O . TYR A 1 690 ? 25.690 -1.351 0.999 1.00 97.88 690 TYR A O 1
ATOM 5559 N N . ARG A 1 691 ? 27.345 -2.789 0.520 1.00 97.38 691 ARG A N 1
ATOM 5560 C CA . ARG A 1 691 ? 26.783 -3.140 -0.798 1.00 97.38 691 ARG A CA 1
ATOM 5561 C C . ARG A 1 691 ? 25.420 -3.814 -0.616 1.00 97.38 691 ARG A C 1
ATOM 5563 O O . ARG A 1 691 ? 25.245 -4.557 0.350 1.00 97.38 691 ARG A O 1
ATOM 5570 N N . LYS A 1 692 ? 24.499 -3.609 -1.556 1.00 97.75 692 LYS A N 1
ATOM 5571 C CA . LYS A 1 692 ? 23.233 -4.353 -1.595 1.00 97.75 692 LYS A CA 1
ATOM 5572 C C . LYS A 1 692 ? 23.481 -5.862 -1.793 1.00 97.75 692 LYS A C 1
ATOM 5574 O O . LYS A 1 692 ? 24.501 -6.223 -2.391 1.00 97.75 692 LYS A O 1
ATOM 5579 N N . PRO A 1 693 ? 22.574 -6.736 -1.318 1.00 97.94 693 PRO A N 1
ATOM 5580 C CA . PRO A 1 693 ? 22.613 -8.167 -1.616 1.00 97.94 693 PRO A CA 1
ATOM 5581 C C . PRO A 1 693 ? 22.651 -8.452 -3.117 1.00 97.94 693 PRO A C 1
ATOM 5583 O O . PRO A 1 693 ? 21.914 -7.833 -3.885 1.00 97.94 693 PRO A O 1
ATOM 5586 N N . ASP A 1 694 ? 23.482 -9.407 -3.542 1.00 95.50 694 ASP A N 1
ATOM 5587 C CA . ASP A 1 694 ? 23.451 -9.868 -4.929 1.00 95.50 694 ASP A CA 1
ATOM 5588 C C . ASP A 1 694 ? 22.250 -10.799 -5.137 1.00 95.50 694 ASP A C 1
ATOM 5590 O O . ASP A 1 694 ? 22.245 -11.958 -4.716 1.00 95.50 694 ASP A O 1
ATOM 5594 N N . VAL A 1 695 ? 21.218 -10.280 -5.795 1.00 93.38 695 VAL A N 1
ATOM 5595 C CA . VAL A 1 695 ? 19.989 -11.006 -6.155 1.00 93.38 695 VAL A CA 1
ATOM 5596 C C . VAL A 1 695 ? 19.895 -11.281 -7.663 1.00 93.38 695 VAL A C 1
ATOM 5598 O O . VAL A 1 695 ? 18.836 -11.634 -8.178 1.00 93.38 695 VAL A O 1
ATOM 5601 N N . GLY A 1 696 ? 21.002 -11.108 -8.398 1.00 83.06 696 GLY A N 1
ATOM 5602 C CA . GLY A 1 696 ? 21.109 -11.366 -9.839 1.00 83.06 696 GLY A CA 1
ATOM 5603 C C . GLY A 1 696 ? 20.526 -10.278 -10.750 1.00 83.06 696 GLY A C 1
ATOM 5604 O O . GLY A 1 696 ? 20.692 -10.346 -11.970 1.00 83.06 696 GLY A O 1
ATOM 5605 N N . ARG A 1 697 ? 19.854 -9.263 -10.193 1.00 78.75 697 ARG A N 1
ATOM 5606 C CA . ARG A 1 697 ? 19.330 -8.091 -10.913 1.00 78.75 697 ARG A CA 1
ATOM 5607 C C . ARG A 1 697 ? 19.105 -6.910 -9.971 1.00 78.75 697 ARG A C 1
ATOM 5609 O O . ARG A 1 697 ? 19.024 -7.076 -8.763 1.00 78.75 697 ARG A O 1
ATOM 5616 N N . GLU A 1 698 ? 18.971 -5.723 -10.547 1.00 78.12 698 GLU A N 1
ATOM 5617 C CA . GLU A 1 698 ? 18.601 -4.508 -9.819 1.00 78.12 698 GLU A CA 1
ATOM 5618 C C . GLU A 1 698 ? 17.084 -4.308 -9.819 1.00 78.12 698 GLU A C 1
ATOM 5620 O O . GLU A 1 698 ? 16.413 -4.561 -10.828 1.00 78.12 698 GLU A O 1
ATOM 5625 N N . TYR A 1 699 ? 16.572 -3.805 -8.698 1.00 81.12 699 TYR A N 1
ATOM 5626 C CA . TYR A 1 699 ? 15.174 -3.438 -8.508 1.00 81.12 699 TYR A CA 1
ATOM 5627 C C . TYR A 1 699 ? 15.053 -1.938 -8.203 1.00 81.12 699 TYR A C 1
ATOM 5629 O O . TYR A 1 699 ? 16.000 -1.358 -7.665 1.00 81.12 699 TYR A O 1
ATOM 5637 N N . PRO A 1 700 ? 13.926 -1.294 -8.568 1.00 79.25 700 PRO A N 1
ATOM 5638 C CA . PRO A 1 700 ? 13.694 0.116 -8.267 1.00 79.25 700 PRO A CA 1
ATOM 5639 C C . PRO A 1 700 ? 13.715 0.399 -6.763 1.00 79.25 700 PRO A C 1
ATOM 5641 O O . PRO A 1 700 ? 13.300 -0.447 -5.971 1.00 79.25 700 PRO A O 1
ATOM 5644 N N . ILE A 1 701 ? 14.126 1.614 -6.395 1.00 87.94 701 ILE A N 1
ATOM 5645 C CA . ILE A 1 701 ? 14.002 2.104 -5.020 1.00 87.94 701 ILE A CA 1
ATOM 5646 C C . ILE A 1 701 ? 12.521 2.133 -4.635 1.00 87.94 701 ILE A C 1
ATOM 5648 O O . ILE A 1 701 ? 11.678 2.551 -5.434 1.00 87.94 701 ILE A O 1
ATOM 5652 N N . LYS A 1 702 ? 12.215 1.674 -3.420 1.00 89.56 702 LYS A N 1
ATOM 5653 C CA . LYS A 1 702 ? 10.866 1.691 -2.848 1.00 89.56 702 LYS A CA 1
ATOM 5654 C C . LYS A 1 702 ? 10.874 2.342 -1.473 1.00 89.56 702 LYS A C 1
ATOM 5656 O O . LYS A 1 702 ? 11.834 2.207 -0.715 1.00 89.56 702 LYS A O 1
ATOM 5661 N N . SER A 1 703 ? 9.766 2.996 -1.156 1.00 90.44 703 SER A N 1
ATOM 5662 C CA . SER A 1 703 ? 9.491 3.575 0.154 1.00 90.44 703 SER A CA 1
ATOM 5663 C C . SER A 1 703 ? 8.121 3.131 0.631 1.00 90.44 703 SER A C 1
ATOM 5665 O O . SER A 1 703 ? 7.198 2.962 -0.164 1.00 90.44 703 SER A O 1
ATOM 5667 N N . LEU A 1 704 ? 7.989 2.960 1.945 1.00 94.00 704 LEU A N 1
ATOM 5668 C CA . LEU A 1 704 ? 6.698 2.672 2.551 1.00 94.00 704 LEU A CA 1
ATOM 5669 C C . LEU A 1 704 ? 5.806 3.924 2.486 1.00 94.00 704 LEU A C 1
ATOM 5671 O O . LEU A 1 704 ? 6.293 5.014 2.797 1.00 94.00 704 LEU A O 1
ATOM 5675 N N . PRO A 1 705 ? 4.516 3.792 2.131 1.00 92.88 705 PRO A N 1
ATOM 5676 C CA . PRO A 1 705 ? 3.586 4.912 2.125 1.00 92.88 705 PRO A CA 1
ATOM 5677 C C . PRO A 1 705 ? 3.433 5.503 3.530 1.00 92.88 705 PRO A C 1
ATOM 5679 O O . PRO A 1 705 ? 3.206 4.785 4.512 1.00 92.88 705 PRO A O 1
ATOM 5682 N N . THR A 1 706 ? 3.544 6.829 3.612 1.00 94.56 706 THR A N 1
ATOM 5683 C CA . THR A 1 706 ? 3.371 7.598 4.851 1.00 94.56 706 THR A CA 1
ATOM 5684 C C . THR A 1 706 ? 2.225 8.604 4.797 1.00 94.56 706 THR A C 1
ATOM 5686 O O . THR A 1 706 ? 1.727 8.990 5.849 1.00 94.56 706 THR A O 1
ATOM 5689 N N . ASN A 1 707 ? 1.774 8.983 3.601 1.00 95.62 707 ASN A N 1
ATOM 5690 C CA . ASN A 1 707 ? 0.658 9.899 3.365 1.00 95.62 707 ASN A CA 1
ATOM 5691 C C . ASN A 1 707 ? -0.619 9.118 3.005 1.00 95.62 707 ASN A C 1
ATOM 5693 O O . ASN A 1 707 ? -0.530 8.003 2.492 1.00 95.62 707 ASN A O 1
ATOM 5697 N N . ASP A 1 708 ? -1.791 9.700 3.257 1.00 95.62 708 ASP A N 1
ATOM 5698 C CA . ASP A 1 708 ? -3.091 9.141 2.867 1.00 95.62 708 ASP A CA 1
ATOM 5699 C C . ASP A 1 708 ? -4.123 10.264 2.673 1.00 95.62 708 ASP A C 1
ATOM 5701 O O . ASP A 1 708 ? -4.226 11.149 3.522 1.00 95.62 708 ASP A O 1
ATOM 5705 N N . ASN A 1 709 ? -4.874 10.232 1.574 1.00 93.69 709 ASN A N 1
ATOM 5706 C CA . ASN A 1 709 ? -5.974 11.160 1.281 1.00 93.69 709 ASN A CA 1
ATOM 5707 C C . ASN A 1 709 ? -7.356 10.503 1.413 1.00 93.69 709 ASN A C 1
ATOM 5709 O O . ASN A 1 709 ? -8.346 11.083 0.997 1.00 93.69 709 ASN A O 1
ATOM 5713 N N . PHE A 1 710 ? -7.420 9.256 1.892 1.00 94.56 710 PHE A N 1
ATOM 5714 C CA . PHE A 1 710 ? -8.663 8.527 2.151 1.00 94.56 710 PHE A CA 1
ATOM 5715 C C . PHE A 1 710 ? -9.619 8.414 0.945 1.00 94.56 710 PHE A C 1
ATOM 5717 O O . PHE A 1 710 ? -10.806 8.125 1.101 1.00 94.56 710 PHE A O 1
ATOM 5724 N N . ARG A 1 711 ? -9.104 8.563 -0.285 1.00 90.19 711 ARG A N 1
ATOM 5725 C CA . ARG A 1 711 ? -9.873 8.401 -1.535 1.00 90.19 711 ARG A CA 1
ATOM 5726 C C . ARG A 1 711 ? -9.984 6.964 -2.011 1.00 90.19 711 ARG A C 1
ATOM 5728 O O . ARG A 1 711 ? -10.708 6.693 -2.962 1.00 90.19 711 ARG A O 1
ATOM 5735 N N . HIS A 1 712 ? -9.311 6.034 -1.345 1.00 87.25 712 HIS A N 1
ATOM 5736 C CA . HIS A 1 712 ? -9.546 4.608 -1.521 1.00 87.25 712 HIS A CA 1
ATOM 5737 C C . HIS A 1 712 ? -10.661 4.147 -0.566 1.00 87.25 712 HIS A C 1
ATOM 5739 O O . HIS A 1 712 ? -10.769 4.638 0.553 1.00 87.25 712 HIS A O 1
ATOM 5745 N N . TYR A 1 713 ? -11.498 3.188 -0.973 1.00 83.56 713 TYR A N 1
ATOM 5746 C CA . TYR A 1 713 ? -12.605 2.667 -0.144 1.00 83.56 713 TYR A CA 1
ATOM 5747 C C . TYR A 1 713 ? -12.128 1.749 1.002 1.00 83.56 713 TYR A C 1
ATOM 5749 O O . TYR A 1 713 ? -12.903 1.351 1.866 1.00 83.56 713 TYR A O 1
ATOM 5757 N N . LYS A 1 714 ? -10.824 1.454 1.035 1.00 87.81 714 LYS A N 1
ATOM 5758 C CA . LYS A 1 714 ? -10.109 0.721 2.091 1.00 87.81 714 LYS A CA 1
ATOM 5759 C C . LYS A 1 714 ? -9.001 1.603 2.645 1.00 87.81 714 LYS A C 1
ATOM 5761 O O . LYS A 1 714 ? -8.365 2.322 1.881 1.00 87.81 714 LYS A O 1
ATOM 5766 N N . LEU A 1 715 ? -8.733 1.481 3.942 1.00 92.62 715 LEU A N 1
ATOM 5767 C CA . LEU A 1 715 ? -7.578 2.119 4.571 1.00 92.62 715 LEU A CA 1
ATOM 5768 C C . LEU A 1 715 ? -6.274 1.566 3.989 1.00 92.62 715 LEU A C 1
ATOM 5770 O O . LEU A 1 715 ? -6.154 0.358 3.772 1.00 92.62 715 LEU A O 1
ATOM 5774 N N . GLY A 1 716 ? -5.285 2.440 3.797 1.00 94.31 716 GLY A N 1
ATOM 5775 C CA . GLY A 1 716 ? -3.942 2.017 3.418 1.00 94.31 716 GLY A CA 1
ATOM 5776 C C . GLY A 1 716 ? -3.299 1.082 4.455 1.00 94.31 716 GLY A C 1
ATOM 5777 O O . GLY A 1 716 ? -3.553 1.177 5.658 1.00 94.31 716 GLY A O 1
ATOM 5778 N N . LEU A 1 717 ? -2.428 0.177 3.993 1.00 95.94 717 LEU A N 1
ATOM 5779 C CA . LEU A 1 717 ? -1.798 -0.873 4.814 1.00 95.94 717 LEU A CA 1
ATOM 5780 C C . LEU A 1 717 ? -0.860 -0.345 5.915 1.00 95.94 717 LEU A C 1
ATOM 5782 O O . LEU A 1 717 ? -0.479 -1.099 6.813 1.00 95.94 717 LEU A O 1
ATOM 5786 N N . GLN A 1 718 ? -0.496 0.938 5.859 1.00 96.75 718 GLN A N 1
ATOM 5787 C CA . GLN A 1 718 ? 0.270 1.638 6.887 1.00 96.75 718 GLN A CA 1
ATOM 5788 C C . GLN A 1 718 ? -0.511 1.864 8.186 1.00 96.75 718 GLN A C 1
ATOM 5790 O O . GLN A 1 718 ? 0.101 2.106 9.233 1.00 96.75 718 GLN A O 1
ATOM 5795 N N . TRP A 1 719 ? -1.841 1.805 8.119 1.00 98.31 719 TRP A N 1
ATOM 5796 C CA . TRP A 1 719 ? -2.717 2.060 9.248 1.00 98.31 719 TRP A CA 1
ATOM 5797 C C . TRP A 1 719 ? -2.996 0.804 10.067 1.00 98.31 719 TRP A C 1
ATOM 5799 O O . TRP A 1 719 ? -3.207 -0.284 9.539 1.00 98.31 719 TRP A O 1
ATOM 5809 N N . GLY A 1 720 ? -3.072 0.990 11.381 1.00 97.94 720 GLY A N 1
ATOM 5810 C CA . GLY A 1 720 ? -3.581 -0.006 12.311 1.00 97.94 720 GLY A CA 1
ATOM 5811 C C . GLY A 1 720 ? -4.324 0.659 13.461 1.00 97.94 720 GLY A C 1
ATOM 5812 O O . GLY A 1 720 ? -3.882 1.668 14.014 1.00 97.94 720 GLY A O 1
ATOM 5813 N N . TRP A 1 721 ? -5.461 0.100 13.835 1.00 98.38 721 TRP A N 1
ATOM 5814 C CA . TRP A 1 721 ? -6.253 0.531 14.973 1.00 98.38 721 TRP A CA 1
ATOM 5815 C C . TRP A 1 721 ? -5.578 0.133 16.278 1.00 98.38 721 TRP A C 1
ATOM 5817 O O . TRP A 1 721 ? -5.080 -0.980 16.430 1.00 98.38 721 TRP A O 1
ATOM 5827 N N . ASN A 1 722 ? -5.577 1.045 17.242 1.00 97.94 722 ASN A N 1
ATOM 5828 C CA . ASN A 1 722 ? -5.279 0.703 18.620 1.00 97.94 722 ASN A CA 1
ATOM 5829 C C . ASN A 1 722 ? -6.427 -0.158 19.168 1.00 97.94 722 ASN A C 1
ATOM 5831 O O . ASN A 1 722 ? -7.491 0.395 19.452 1.00 97.94 722 ASN A O 1
ATOM 5835 N N . HIS A 1 723 ? -6.184 -1.463 19.344 1.00 97.31 723 HIS A N 1
ATOM 5836 C CA . HIS A 1 723 ? -7.202 -2.471 19.667 1.00 97.31 723 HIS A CA 1
ATOM 5837 C C . HIS A 1 723 ? -8.200 -2.706 18.514 1.00 97.31 723 HIS A C 1
ATOM 5839 O O . HIS A 1 723 ? -8.062 -2.132 17.433 1.00 97.31 723 HIS A O 1
ATOM 5845 N N . ASN A 1 724 ? -9.182 -3.594 18.703 1.00 94.06 724 ASN A N 1
ATOM 5846 C CA . ASN A 1 724 ? -10.219 -3.832 17.697 1.00 94.06 724 ASN A CA 1
ATOM 5847 C C . ASN A 1 724 ? -11.053 -2.557 17.496 1.00 94.06 724 ASN A C 1
ATOM 5849 O O . ASN A 1 724 ? -11.585 -1.992 18.458 1.00 94.06 724 ASN A O 1
ATOM 5853 N N . ALA A 1 725 ? -11.204 -2.122 16.245 1.00 93.44 725 ALA A N 1
ATOM 5854 C CA . ALA A 1 725 ? -12.068 -0.999 15.911 1.00 93.44 725 ALA A CA 1
ATOM 5855 C C . ALA A 1 725 ? -13.542 -1.405 15.856 1.00 93.44 725 ALA A C 1
ATOM 5857 O O . ALA A 1 725 ? -13.904 -2.433 15.291 1.00 93.44 725 ALA A O 1
ATOM 5858 N N . ASP A 1 726 ? -14.405 -0.530 16.359 1.00 91.31 726 ASP A N 1
ATOM 5859 C CA . ASP A 1 726 ? -15.839 -0.578 16.129 1.00 91.31 726 ASP A CA 1
ATOM 5860 C C . ASP A 1 726 ? -16.150 -0.090 14.708 1.00 91.31 726 ASP A C 1
ATOM 5862 O O . ASP A 1 726 ? -16.214 1.116 14.439 1.00 91.31 726 ASP A O 1
ATOM 5866 N N . ARG A 1 727 ? -16.340 -1.046 13.788 1.00 87.69 727 ARG A N 1
ATOM 5867 C CA . ARG A 1 727 ? -16.643 -0.797 12.368 1.00 87.69 727 ARG A CA 1
ATOM 5868 C C . ARG A 1 727 ? -17.905 0.041 12.149 1.00 87.69 727 ARG A C 1
ATOM 5870 O O . ARG A 1 727 ? -17.991 0.711 11.126 1.00 87.69 727 ARG A O 1
ATOM 5877 N N . SER A 1 728 ? -18.843 0.068 13.101 1.00 86.94 728 SER A N 1
ATOM 5878 C CA . SER A 1 728 ? -20.057 0.898 13.017 1.00 86.94 728 SER A CA 1
ATOM 5879 C C . SER A 1 728 ? -19.807 2.390 13.289 1.00 86.94 728 SER A C 1
ATOM 5881 O O . SER A 1 728 ? -20.723 3.207 13.182 1.00 86.94 728 SER A O 1
ATOM 5883 N N . LYS A 1 729 ? -18.583 2.756 13.695 1.00 95.00 729 LYS A N 1
ATOM 5884 C CA . LYS A 1 729 ? -18.208 4.106 14.143 1.00 95.00 729 LYS A CA 1
ATOM 5885 C C . LYS A 1 729 ? -17.122 4.754 13.288 1.00 95.00 729 LYS A C 1
ATOM 5887 O O . LYS A 1 729 ? -16.560 5.770 13.696 1.00 95.00 729 LYS A O 1
ATOM 5892 N N . TRP A 1 730 ? -16.835 4.205 12.112 1.00 95.69 730 TRP A N 1
ATOM 5893 C CA . TRP A 1 730 ? -15.990 4.857 11.117 1.00 95.69 730 TRP A CA 1
ATOM 5894 C C . TRP A 1 730 ? -16.399 4.475 9.692 1.00 95.69 730 TRP A C 1
ATOM 5896 O O . TRP A 1 730 ? -16.956 3.397 9.470 1.00 95.69 730 TRP A O 1
ATOM 5906 N N . SER A 1 731 ? -16.127 5.352 8.727 1.00 93.38 731 SER A N 1
ATOM 5907 C CA . SER A 1 731 ? -16.461 5.119 7.320 1.00 93.38 731 SER A CA 1
ATOM 5908 C C . SER A 1 731 ? -15.513 5.855 6.376 1.00 93.38 731 SER A C 1
ATOM 5910 O O . SER A 1 731 ? -15.056 6.945 6.702 1.00 93.38 731 SER A O 1
ATOM 5912 N N . LEU A 1 732 ? -15.258 5.256 5.209 1.00 93.25 732 LEU A N 1
ATOM 5913 C CA . LEU A 1 732 ? -14.633 5.901 4.044 1.00 93.25 732 LEU A CA 1
ATOM 5914 C C . LEU A 1 732 ? -15.662 6.204 2.940 1.00 93.25 732 LEU A C 1
ATOM 5916 O O . LEU A 1 732 ? -15.374 6.912 1.987 1.00 93.25 732 LEU A O 1
ATOM 5920 N N . THR A 1 733 ? -16.881 5.668 3.051 1.00 90.12 733 THR A N 1
ATOM 5921 C CA . THR A 1 733 ? -17.884 5.701 1.975 1.00 90.12 733 THR A CA 1
ATOM 5922 C C . THR A 1 733 ? -19.042 6.653 2.244 1.00 90.12 733 THR A C 1
ATOM 5924 O O . THR A 1 733 ? -19.704 7.085 1.305 1.00 90.12 733 THR A O 1
ATOM 5927 N N . GLU A 1 734 ? -19.287 7.029 3.502 1.00 90.00 734 GLU A N 1
ATOM 5928 C CA . GLU A 1 734 ? -20.344 7.994 3.846 1.00 90.00 734 GLU A CA 1
ATOM 5929 C C . GLU A 1 734 ? -20.025 9.420 3.387 1.00 90.00 734 GLU A C 1
ATOM 5931 O O . GLU A 1 734 ? -20.935 10.195 3.089 1.00 90.00 734 GLU A O 1
ATOM 5936 N N . HIS A 1 735 ? -18.738 9.758 3.345 1.00 92.75 735 HIS A N 1
ATOM 5937 C CA . HIS A 1 735 ? -18.210 10.982 2.765 1.00 92.75 735 HIS A CA 1
ATOM 5938 C C . HIS A 1 735 ? -16.983 10.581 1.946 1.00 92.75 735 HIS A C 1
ATOM 5940 O O . HIS A 1 735 ? -15.889 10.451 2.483 1.00 92.75 735 HIS A O 1
ATOM 5946 N N . ALA A 1 736 ? -17.197 10.267 0.666 1.00 91.06 736 ALA A N 1
ATOM 5947 C CA . ALA A 1 736 ? -16.141 9.744 -0.195 1.00 91.06 736 ALA A CA 1
ATOM 5948 C C . ALA A 1 736 ? -14.937 10.698 -0.228 1.00 91.06 736 ALA A C 1
ATOM 5950 O O . ALA A 1 736 ? -15.112 11.902 -0.412 1.00 91.06 736 ALA A O 1
ATOM 5951 N N . GLY A 1 737 ? -13.733 10.148 -0.065 1.00 91.06 737 GLY A N 1
ATOM 5952 C CA . GLY A 1 737 ? -12.498 10.932 0.040 1.00 91.06 737 GLY A CA 1
ATOM 5953 C C . GLY A 1 737 ? -12.154 11.383 1.458 1.00 91.06 737 GLY A C 1
ATOM 5954 O O . GLY A 1 737 ? -11.166 12.073 1.633 1.00 91.06 737 GLY A O 1
ATOM 5955 N N . TYR A 1 738 ? -12.942 10.996 2.465 1.00 96.12 738 TYR A N 1
ATOM 5956 C CA . TYR A 1 738 ? -12.707 11.351 3.861 1.00 96.12 738 TYR A CA 1
ATOM 5957 C C . TYR A 1 738 ? -12.801 10.115 4.753 1.00 96.12 738 TYR A C 1
ATOM 5959 O O . TYR A 1 738 ? -13.687 9.272 4.606 1.00 96.12 738 TYR A O 1
ATOM 5967 N N . LEU A 1 739 ? -11.947 10.055 5.773 1.00 98.38 739 LEU A N 1
ATOM 5968 C CA . LEU A 1 739 ? -12.152 9.180 6.920 1.00 98.38 739 LEU A CA 1
ATOM 5969 C C . LEU A 1 739 ? -13.097 9.857 7.917 1.00 98.38 739 LEU A C 1
ATOM 5971 O O . LEU A 1 739 ? -12.698 10.752 8.664 1.00 98.38 739 LEU A O 1
ATOM 5975 N N . ARG A 1 740 ? -14.336 9.377 7.999 1.00 98.50 740 ARG A N 1
ATOM 5976 C CA . ARG A 1 740 ? -15.273 9.766 9.057 1.00 98.50 740 ARG A CA 1
ATOM 5977 C C . ARG A 1 740 ? -15.025 8.965 10.328 1.00 98.50 740 ARG A C 1
ATOM 5979 O O . ARG A 1 740 ? -15.035 7.734 10.291 1.00 98.50 740 ARG A O 1
ATOM 5986 N N . LEU A 1 741 ? -14.902 9.648 11.467 1.00 98.75 741 LEU A N 1
ATOM 5987 C CA . LEU A 1 741 ? -14.811 9.047 12.802 1.00 98.75 741 LEU A CA 1
ATOM 5988 C C . LEU A 1 741 ? -15.950 9.545 13.696 1.00 98.75 741 LEU A C 1
ATOM 5990 O O . LEU A 1 741 ? -15.952 10.698 14.132 1.00 98.75 741 LEU A O 1
ATOM 5994 N N . TYR A 1 742 ? -16.886 8.659 14.034 1.00 98.69 742 TYR A N 1
ATOM 5995 C CA . TYR A 1 742 ? -17.890 8.907 15.070 1.00 98.69 742 TYR A CA 1
ATOM 5996 C C . TYR A 1 742 ? -17.294 8.697 16.461 1.00 98.69 742 TYR A C 1
ATOM 5998 O O . TYR A 1 742 ? -16.416 7.854 16.653 1.00 98.69 742 TYR A O 1
ATOM 6006 N N . THR A 1 743 ? -17.827 9.387 17.471 1.00 98.56 743 THR A N 1
ATOM 6007 C CA . THR A 1 743 ? -17.495 9.054 18.859 1.00 98.56 743 THR A CA 1
ATOM 6008 C C . THR A 1 743 ? -17.990 7.648 19.210 1.00 98.56 743 THR A C 1
ATOM 6010 O O . THR A 1 743 ? -19.192 7.376 19.276 1.00 98.56 743 THR A O 1
ATOM 6013 N N . ALA A 1 744 ? -17.045 6.730 19.426 1.00 96.06 744 ALA A N 1
ATOM 6014 C CA . ALA A 1 744 ? -17.337 5.310 19.620 1.00 96.06 744 ALA A CA 1
ATOM 6015 C C . ALA A 1 744 ? -17.694 4.948 21.072 1.00 96.06 744 ALA A C 1
ATOM 6017 O O . ALA A 1 744 ? -18.510 4.060 21.314 1.00 96.06 744 ALA A O 1
ATOM 6018 N N . ASN A 1 745 ? -17.118 5.643 22.055 1.00 96.00 745 ASN A N 1
ATOM 6019 C CA . ASN A 1 745 ? -17.404 5.435 23.472 1.00 96.00 745 ASN A CA 1
ATOM 6020 C C . ASN A 1 745 ? -17.251 6.721 24.296 1.00 96.00 745 ASN A C 1
ATOM 6022 O O . ASN A 1 745 ? -16.573 7.666 23.888 1.00 96.00 745 ASN A O 1
ATOM 6026 N N . VAL A 1 746 ? -17.878 6.729 25.479 1.00 97.75 746 VAL A N 1
ATOM 6027 C CA . VAL A 1 746 ? -17.688 7.781 26.484 1.00 97.75 746 VAL A CA 1
ATOM 6028 C C . VAL A 1 746 ? -16.506 7.411 27.380 1.00 97.75 746 VAL A C 1
ATOM 6030 O O . VAL A 1 746 ? -16.524 6.364 28.028 1.00 97.75 746 VAL A O 1
ATOM 6033 N N . THR A 1 747 ? -15.477 8.253 27.421 1.00 95.81 747 THR A N 1
ATOM 6034 C CA . THR A 1 747 ? -14.251 8.033 28.197 1.00 95.81 747 THR A CA 1
ATOM 6035 C C . THR A 1 747 ? -13.590 9.349 28.620 1.00 95.81 747 THR A C 1
ATOM 6037 O O . THR A 1 747 ? -13.888 10.419 28.102 1.00 95.81 747 THR A O 1
ATOM 6040 N N . ASP A 1 748 ? -12.681 9.281 29.591 1.00 92.31 748 ASP A N 1
ATOM 6041 C CA . ASP A 1 748 ? -11.948 10.417 30.157 1.00 92.31 748 ASP A CA 1
ATOM 6042 C C . ASP A 1 748 ? -10.522 10.594 29.604 1.00 92.31 748 ASP A C 1
ATOM 6044 O O . ASP A 1 748 ? -9.823 11.545 29.991 1.00 92.31 748 ASP A O 1
ATOM 6048 N N . SER A 1 749 ? -10.077 9.659 28.757 1.00 94.06 749 SER A N 1
ATOM 6049 C CA . SER A 1 749 ? -8.694 9.521 28.298 1.00 94.06 749 SER A CA 1
ATOM 6050 C C . SER A 1 749 ? -8.577 8.755 26.972 1.00 94.06 749 SER A C 1
ATOM 6052 O O . SER A 1 749 ? -9.338 7.825 26.704 1.00 94.06 749 SER A O 1
ATOM 6054 N N . LEU A 1 750 ? -7.574 9.132 26.167 1.00 96.81 750 LEU A N 1
ATOM 6055 C CA . LEU A 1 750 ? -7.331 8.609 24.816 1.00 96.81 750 LEU A CA 1
ATOM 6056 C C . LEU A 1 750 ? -6.989 7.112 24.792 1.00 96.81 750 LEU A C 1
ATOM 6058 O O . LEU A 1 750 ? -7.470 6.395 23.929 1.00 96.81 750 LEU A O 1
ATOM 6062 N N . HIS A 1 751 ? -6.211 6.599 25.749 1.00 95.31 751 HIS A N 1
ATOM 6063 C CA . HIS A 1 751 ? -5.826 5.177 25.757 1.00 95.31 751 HIS A CA 1
ATOM 6064 C C . HIS A 1 751 ? -7.007 4.208 25.979 1.00 95.31 751 HIS A C 1
ATOM 6066 O O . HIS A 1 751 ? -6.844 3.001 25.823 1.00 95.31 751 HIS A O 1
ATOM 6072 N N . LYS A 1 752 ? -8.185 4.722 26.350 1.00 95.75 752 LYS A N 1
ATOM 6073 C CA . LYS A 1 752 ? -9.442 3.967 26.471 1.00 95.75 752 LYS A CA 1
ATOM 6074 C C . LYS A 1 752 ? -10.419 4.274 25.327 1.00 95.75 752 LYS A C 1
ATOM 6076 O O . LYS A 1 752 ? -11.544 3.779 25.338 1.00 95.75 752 LYS A O 1
ATOM 6081 N N . ALA A 1 753 ? -10.052 5.162 24.404 1.00 97.44 753 ALA A N 1
ATOM 6082 C CA . ALA A 1 753 ? -10.886 5.523 23.270 1.00 97.44 753 ALA A CA 1
ATOM 6083 C C . ALA A 1 753 ? -10.774 4.445 22.190 1.00 97.44 753 ALA A C 1
ATOM 6085 O O . ALA A 1 753 ? -9.678 4.152 21.704 1.00 97.44 753 ALA A O 1
ATOM 6086 N N . LYS A 1 754 ? -11.918 3.880 21.803 1.00 97.19 754 LYS A N 1
ATOM 6087 C CA . LYS A 1 754 ? -12.009 3.014 20.625 1.00 97.19 754 LYS A CA 1
ATOM 6088 C C . LYS A 1 754 ? -11.758 3.838 19.356 1.00 97.19 754 LYS A C 1
ATOM 6090 O O . LYS A 1 754 ? -11.831 5.065 19.387 1.00 97.19 754 LYS A O 1
ATOM 6095 N N . ASN A 1 755 ? -11.479 3.163 18.243 1.00 97.69 755 ASN A N 1
ATOM 6096 C CA . ASN A 1 755 ? -11.272 3.783 16.925 1.00 97.69 755 ASN A CA 1
ATOM 6097 C C . ASN A 1 755 ? -10.186 4.872 16.916 1.00 97.69 755 ASN A C 1
ATOM 6099 O O . ASN A 1 755 ? -10.293 5.877 16.218 1.00 97.69 755 ASN A O 1
ATOM 6103 N N . THR A 1 756 ? -9.120 4.666 17.690 1.00 98.75 756 THR A N 1
ATOM 6104 C CA . THR A 1 756 ? -7.893 5.451 17.537 1.00 98.75 756 THR A CA 1
ATOM 6105 C C . THR A 1 756 ? -7.067 4.815 16.420 1.00 98.75 756 THR A C 1
ATOM 6107 O O . THR A 1 756 ? -6.536 3.716 16.594 1.00 98.75 756 THR A O 1
ATOM 6110 N N . LEU A 1 757 ? -6.994 5.478 15.266 1.00 98.88 757 LEU A N 1
ATOM 6111 C CA . LEU A 1 757 ? -6.254 5.013 14.094 1.00 98.88 757 LEU A CA 1
ATOM 6112 C C . LEU A 1 757 ? -4.784 5.399 14.234 1.00 98.88 757 LEU A C 1
ATOM 6114 O O . LEU A 1 757 ? -4.492 6.562 14.501 1.00 98.88 757 LEU A O 1
ATOM 6118 N N . THR A 1 758 ? -3.858 4.458 14.066 1.00 98.69 758 THR A N 1
ATOM 6119 C CA . THR A 1 758 ? -2.430 4.692 14.318 1.00 98.69 758 THR A CA 1
ATOM 6120 C C . THR A 1 758 ? -1.548 4.339 13.132 1.00 98.69 758 THR A C 1
ATOM 6122 O O . THR A 1 758 ? -1.830 3.406 12.384 1.00 98.69 758 THR A O 1
ATOM 6125 N N . GLN A 1 759 ? -0.437 5.059 13.004 1.00 98.06 759 GLN A N 1
ATOM 6126 C CA . GLN A 1 759 ? 0.618 4.791 12.034 1.00 98.06 759 GLN A CA 1
ATOM 6127 C C . GLN A 1 759 ? 1.983 4.906 12.711 1.00 98.06 759 GLN A C 1
ATOM 6129 O O . GLN A 1 759 ? 2.201 5.737 13.598 1.00 98.06 759 GLN A O 1
ATOM 6134 N N . ARG A 1 760 ? 2.927 4.058 12.293 1.00 98.06 760 ARG A N 1
ATOM 6135 C CA . ARG A 1 760 ? 4.333 4.140 12.717 1.00 98.06 760 ARG A CA 1
ATOM 6136 C C . ARG A 1 760 ? 4.919 5.500 12.326 1.00 98.06 760 ARG A C 1
ATOM 6138 O O . ARG A 1 760 ? 4.719 5.954 11.206 1.00 98.06 760 ARG A O 1
ATOM 6145 N N . ILE A 1 761 ? 5.683 6.115 13.227 1.00 97.75 761 ILE A N 1
ATOM 6146 C CA . ILE A 1 761 ? 6.496 7.287 12.885 1.00 97.75 761 ILE A CA 1
ATOM 6147 C C . ILE A 1 761 ? 7.742 6.769 12.166 1.00 97.75 761 ILE A C 1
ATOM 6149 O O . ILE A 1 761 ? 8.506 6.004 12.756 1.00 97.75 761 ILE A O 1
ATOM 6153 N N . LEU A 1 762 ? 7.912 7.135 10.894 1.00 96.19 762 LEU A N 1
ATOM 6154 C CA . LEU A 1 762 ? 9.121 6.827 10.130 1.00 96.19 762 LEU A CA 1
ATOM 6155 C C . LEU A 1 762 ? 10.124 7.977 10.229 1.00 96.19 762 LEU A C 1
ATOM 6157 O O . LEU A 1 762 ? 9.746 9.149 10.246 1.00 96.19 762 LEU A O 1
ATOM 6161 N N . GLY A 1 763 ? 11.406 7.623 10.276 1.00 93.31 763 GLY A N 1
ATOM 6162 C CA . GLY A 1 763 ? 12.513 8.569 10.226 1.00 93.31 763 GLY A CA 1
ATOM 6163 C C . GLY A 1 763 ? 13.015 8.777 8.803 1.00 93.31 763 GLY A C 1
ATOM 6164 O O . GLY A 1 763 ? 12.896 7.900 7.944 1.00 93.31 763 GLY A O 1
ATOM 6165 N N . TYR A 1 764 ? 13.626 9.934 8.571 1.00 91.94 764 TYR A N 1
ATOM 6166 C CA . TYR A 1 764 ? 14.171 10.322 7.276 1.00 91.94 764 TYR A CA 1
ATOM 6167 C C . TYR A 1 764 ? 15.672 10.553 7.454 1.00 91.94 764 TYR A C 1
ATOM 6169 O O . TYR A 1 764 ? 16.054 11.481 8.164 1.00 91.94 764 TYR A O 1
ATOM 6177 N N . PRO A 1 765 ? 16.556 9.726 6.867 1.00 85.62 765 PRO A N 1
ATOM 6178 C CA . PRO A 1 765 ? 18.000 9.841 7.091 1.00 85.62 765 PRO A CA 1
ATOM 6179 C C . PRO A 1 765 ? 18.582 11.231 6.793 1.00 85.62 765 PRO A C 1
ATOM 6181 O O . PRO A 1 765 ? 19.566 11.627 7.414 1.00 85.62 765 PRO A O 1
ATOM 6184 N N . GLN A 1 766 ? 17.959 11.973 5.873 1.00 86.44 766 GLN A N 1
ATOM 6185 C CA . GLN A 1 766 ? 18.365 13.330 5.499 1.00 86.44 766 GLN A CA 1
ATOM 6186 C C . GLN A 1 766 ? 17.816 14.422 6.435 1.00 86.44 766 GLN A C 1
ATOM 6188 O O . GLN A 1 766 ? 18.317 15.543 6.410 1.00 86.44 766 GLN A O 1
ATOM 6193 N N . ASP A 1 767 ? 16.830 14.104 7.279 1.00 92.44 767 ASP A N 1
ATOM 6194 C CA . ASP A 1 767 ? 16.264 15.008 8.281 1.00 92.44 767 ASP A CA 1
ATOM 6195 C C . ASP A 1 767 ? 15.728 14.221 9.493 1.00 92.44 767 ASP A C 1
ATOM 6197 O O . ASP A 1 767 ? 14.580 13.776 9.570 1.00 92.44 767 ASP A O 1
ATOM 6201 N N . LEU A 1 768 ? 16.605 14.068 10.485 1.00 93.25 768 LEU A N 1
ATOM 6202 C CA . LEU A 1 768 ? 16.289 13.442 11.771 1.00 93.25 768 LEU A CA 1
ATOM 6203 C C . LEU A 1 768 ? 15.620 14.411 12.757 1.00 93.25 768 LEU A C 1
ATOM 6205 O O . LEU A 1 768 ? 15.310 14.029 13.889 1.00 93.25 768 LEU A O 1
ATOM 6209 N N . GLU A 1 769 ? 15.455 15.681 12.394 1.00 95.12 769 GLU A N 1
ATOM 6210 C CA . GLU A 1 769 ? 14.838 16.676 13.264 1.00 95.12 769 GLU A CA 1
ATOM 6211 C C . GLU A 1 769 ? 13.328 16.744 13.080 1.00 95.12 769 GLU A C 1
ATOM 6213 O O . GLU A 1 769 ? 12.623 17.034 14.054 1.00 95.12 769 GLU A O 1
ATOM 6218 N N . HIS A 1 770 ? 12.850 16.431 11.875 1.00 95.06 770 HIS A N 1
ATOM 6219 C CA . HIS A 1 770 ? 11.455 16.587 11.515 1.00 95.06 770 HIS A CA 1
ATOM 6220 C C . HIS A 1 770 ? 10.876 15.325 10.878 1.00 95.06 770 HIS A C 1
ATOM 6222 O O . HIS A 1 770 ? 10.995 15.086 9.682 1.00 95.06 770 HIS A O 1
ATOM 6228 N N . SER A 1 771 ? 10.157 14.543 11.676 1.00 97.00 771 SER A N 1
ATOM 6229 C CA . SER A 1 771 ? 9.172 13.582 11.182 1.00 97.00 771 SER A CA 1
ATOM 6230 C C . SER A 1 771 ? 7.789 14.175 11.420 1.00 97.00 771 SER A C 1
ATOM 6232 O O . SER A 1 771 ? 7.342 14.271 12.566 1.00 97.00 771 SER A O 1
ATOM 6234 N N . TYR A 1 772 ? 7.147 14.646 10.352 1.00 97.81 772 TYR A N 1
ATOM 6235 C CA . TYR A 1 772 ? 5.845 15.305 10.420 1.00 97.81 772 TYR A CA 1
ATOM 6236 C C . TYR A 1 772 ? 4.713 14.279 10.433 1.00 97.81 772 TYR A C 1
ATOM 6238 O O . TYR A 1 772 ? 4.781 13.265 9.749 1.00 97.81 772 TYR A O 1
ATOM 6246 N N . GLY A 1 773 ? 3.656 14.584 11.174 1.00 98.31 773 GLY A N 1
ATOM 6247 C CA . GLY A 1 773 ? 2.321 14.043 10.968 1.00 98.31 773 GLY A CA 1
ATOM 6248 C C . GLY A 1 773 ? 1.350 15.211 11.012 1.00 98.31 773 GLY A C 1
ATOM 6249 O O . GLY A 1 773 ? 1.331 15.948 11.998 1.00 98.31 773 GLY A O 1
ATOM 6250 N N . THR A 1 774 ? 0.599 15.428 9.940 1.00 98.75 774 THR A N 1
ATOM 6251 C CA . THR A 1 774 ? -0.345 16.541 9.801 1.00 98.75 774 THR A CA 1
ATOM 6252 C C . THR A 1 774 ? -1.681 16.004 9.327 1.00 98.75 774 THR A C 1
ATOM 6254 O O . THR A 1 774 ? -1.709 15.240 8.372 1.00 98.75 774 THR A O 1
ATOM 6257 N N . VAL A 1 775 ? -2.777 16.420 9.957 1.00 98.75 775 VAL A N 1
ATOM 6258 C CA . VAL A 1 775 ? -4.139 16.119 9.495 1.00 98.75 775 VAL A CA 1
ATOM 6259 C C . VAL A 1 775 ? -4.881 17.392 9.135 1.00 98.75 775 VAL A C 1
ATOM 6261 O O . VAL A 1 775 ? -4.757 18.388 9.853 1.00 98.75 775 VAL A O 1
ATOM 6264 N N . ARG A 1 776 ? -5.702 17.333 8.083 1.00 98.56 776 ARG A N 1
ATOM 6265 C CA . ARG A 1 776 ? -6.807 18.271 7.849 1.00 98.56 776 ARG A CA 1
ATOM 6266 C C . ARG A 1 776 ? -8.097 17.630 8.349 1.00 98.56 776 ARG A C 1
ATOM 6268 O O . ARG A 1 776 ? -8.451 16.537 7.919 1.00 98.56 776 ARG A O 1
ATOM 6275 N N . MET A 1 777 ? -8.779 18.299 9.274 1.00 98.69 777 MET A N 1
ATOM 6276 C CA . MET A 1 777 ? -9.951 17.754 9.958 1.00 98.69 777 MET A CA 1
ATOM 6277 C C . MET A 1 777 ? -11.116 18.737 9.932 1.00 98.69 777 MET A C 1
ATOM 6279 O O . MET A 1 777 ? -10.974 19.898 10.325 1.00 98.69 777 MET A O 1
ATOM 6283 N N . GLU A 1 778 ? -12.283 18.245 9.534 1.00 98.75 778 GLU A N 1
ATOM 6284 C CA . GLU A 1 778 ? -13.558 18.933 9.662 1.00 98.75 778 GLU A CA 1
ATOM 6285 C C . GLU A 1 778 ? -14.173 18.626 11.029 1.00 98.75 778 GLU A C 1
ATOM 6287 O O . GLU A 1 778 ? -14.447 17.482 11.388 1.00 98.75 778 GLU A O 1
ATOM 6292 N N . ILE A 1 779 ? -14.387 19.678 11.812 1.00 98.56 779 ILE A N 1
ATOM 6293 C CA . ILE A 1 779 ? -14.838 19.619 13.208 1.00 98.56 779 ILE A CA 1
ATOM 6294 C C . ILE A 1 779 ? -16.268 20.144 13.364 1.00 98.56 779 ILE A C 1
ATOM 6296 O O . ILE A 1 779 ? -16.695 20.502 14.465 1.00 98.56 779 ILE A O 1
ATOM 6300 N N . GLY A 1 780 ? -17.007 20.271 12.258 1.00 97.69 780 GLY A N 1
ATOM 6301 C CA . GLY A 1 780 ? -18.337 20.881 12.199 1.00 97.69 780 GLY A CA 1
ATOM 6302 C C . GLY A 1 780 ? -19.356 20.239 13.129 1.00 97.69 780 GLY A C 1
ATOM 6303 O O . GLY A 1 780 ? -20.064 20.944 13.852 1.00 97.69 780 GLY A O 1
ATOM 6304 N N . GLU A 1 781 ? -19.301 18.917 13.191 1.00 98.31 781 GLU A N 1
ATOM 6305 C CA . GLU A 1 781 ? -20.360 18.043 13.692 1.00 98.31 781 GLU A CA 1
ATOM 6306 C C . GLU A 1 781 ? -20.027 17.438 15.066 1.00 98.31 781 GLU A C 1
ATOM 6308 O O . GLU A 1 781 ? -20.707 16.534 15.557 1.00 98.31 781 GLU A O 1
ATOM 6313 N N . MET A 1 782 ? -18.992 17.975 15.721 1.00 98.69 782 MET A N 1
ATOM 6314 C CA . MET A 1 782 ? -18.659 17.652 17.106 1.00 98.69 782 MET A CA 1
ATOM 6315 C C . MET A 1 782 ? -19.750 18.140 18.069 1.00 98.69 782 MET A C 1
ATOM 6317 O O . MET A 1 782 ? -20.256 19.261 17.951 1.00 98.69 782 MET A O 1
ATOM 6321 N N . GLN A 1 783 ? -20.063 17.321 19.069 1.00 98.50 783 GLN A N 1
ATOM 6322 C CA . GLN A 1 783 ? -21.061 17.580 20.107 1.00 98.50 783 GLN A CA 1
ATOM 6323 C C . GLN A 1 783 ? -20.418 17.841 21.474 1.00 98.50 783 GLN A C 1
ATOM 6325 O O . GLN A 1 783 ? -19.214 17.685 21.650 1.00 98.50 783 GLN A O 1
ATOM 6330 N N . GLU A 1 784 ? -21.220 18.272 22.456 1.00 98.31 784 GLU A N 1
ATOM 6331 C CA . GLU A 1 784 ? -20.741 18.583 23.810 1.00 98.31 784 GLU A CA 1
ATOM 6332 C C . GLU A 1 784 ? -19.934 17.426 24.414 1.00 98.31 784 GLU A C 1
ATOM 6334 O O . GLU A 1 784 ? -20.421 16.302 24.533 1.00 98.31 784 GLU A O 1
ATOM 6339 N N . GLY A 1 785 ? -18.710 17.726 24.850 1.00 98.19 785 GLY A N 1
ATOM 6340 C CA . GLY A 1 785 ? -17.797 16.741 25.411 1.00 98.19 785 GLY A CA 1
ATOM 6341 C C . GLY A 1 785 ? -17.003 15.926 24.391 1.00 98.19 785 GLY A C 1
ATOM 6342 O O . GLY A 1 785 ? -16.167 15.137 24.824 1.00 98.19 785 GLY A O 1
ATOM 6343 N N . ASP A 1 786 ? -17.208 16.086 23.084 1.00 98.81 786 ASP A N 1
ATOM 6344 C CA . ASP A 1 786 ? -16.365 15.424 22.085 1.00 98.81 786 ASP A CA 1
ATOM 6345 C C . ASP A 1 786 ? -14.934 15.965 22.137 1.00 98.81 786 ASP A C 1
ATOM 6347 O O . ASP A 1 786 ? -14.715 17.159 22.367 1.00 98.81 786 ASP A O 1
ATOM 6351 N N . VAL A 1 787 ? -13.964 15.079 21.909 1.00 98.81 787 VAL A N 1
ATOM 6352 C CA . VAL A 1 787 ? -12.530 15.358 21.824 1.00 98.81 787 VAL A CA 1
ATOM 6353 C C . VAL A 1 787 ? -11.968 14.643 20.599 1.00 98.81 787 VAL A C 1
ATOM 6355 O O . VAL A 1 787 ? -11.940 13.412 20.559 1.00 98.81 787 VAL A O 1
ATOM 6358 N N . ALA A 1 788 ? -11.467 15.407 19.634 1.00 98.88 788 ALA A N 1
ATOM 6359 C CA . ALA A 1 788 ? -10.880 14.880 18.405 1.00 98.88 788 ALA A CA 1
ATOM 6360 C C . ALA A 1 788 ? -9.535 15.544 18.110 1.00 98.88 788 ALA A C 1
ATOM 6362 O O . ALA A 1 788 ? -9.342 16.721 18.425 1.00 98.88 788 ALA A O 1
ATOM 6363 N N . GLY A 1 789 ? -8.592 14.813 17.518 1.00 98.75 789 GLY A N 1
ATOM 6364 C CA . GLY A 1 789 ? -7.310 15.406 17.153 1.00 98.75 789 GLY A CA 1
ATOM 6365 C C . GLY A 1 789 ? -6.229 14.433 16.705 1.00 98.75 789 GLY A C 1
ATOM 6366 O O . GLY A 1 789 ? -6.513 13.328 16.243 1.00 98.75 789 GLY A O 1
ATOM 6367 N N . LEU A 1 790 ? -4.979 14.884 16.853 1.00 98.94 790 LEU A N 1
ATOM 6368 C CA . LEU A 1 790 ? -3.763 14.167 16.484 1.00 98.94 790 LEU A CA 1
ATOM 6369 C C . LEU A 1 790 ? -2.856 13.989 17.708 1.00 98.94 790 LEU A C 1
ATOM 6371 O O . LEU A 1 790 ? -2.515 14.947 18.409 1.00 98.94 790 LEU A O 1
ATOM 6375 N N . ALA A 1 791 ? -2.433 12.754 17.942 1.00 98.81 791 ALA A N 1
ATOM 6376 C CA . ALA A 1 791 ? -1.598 12.357 19.060 1.00 98.81 791 ALA A CA 1
ATOM 6377 C C . ALA A 1 791 ? -0.255 11.773 18.611 1.00 98.81 791 ALA A C 1
ATOM 6379 O O . ALA A 1 791 ? -0.123 11.234 17.514 1.00 98.81 791 ALA A O 1
ATOM 6380 N N . VAL A 1 792 ? 0.719 11.833 19.519 1.00 98.81 792 VAL A N 1
ATOM 6381 C CA . VAL A 1 792 ? 1.863 10.920 19.550 1.00 98.81 792 VAL A CA 1
ATOM 6382 C C . VAL A 1 792 ? 1.624 9.956 20.709 1.00 98.81 792 VAL A C 1
ATOM 6384 O O . VAL A 1 792 ? 1.598 10.368 21.873 1.00 98.81 792 VAL A O 1
ATOM 6387 N N . PHE A 1 793 ? 1.368 8.690 20.375 1.00 98.38 793 PHE A N 1
ATOM 6388 C CA . PHE A 1 793 ? 0.834 7.685 21.291 1.00 98.38 793 PHE A CA 1
ATOM 6389 C C . PHE A 1 793 ? 1.899 6.672 21.735 1.00 98.38 793 PHE A C 1
ATOM 6391 O O . PHE A 1 793 ? 2.471 5.964 20.905 1.00 98.38 793 PHE A O 1
ATOM 6398 N N . GLN A 1 794 ? 2.136 6.618 23.050 1.00 96.88 794 GLN A N 1
ATOM 6399 C CA . GLN A 1 794 ? 2.920 5.635 23.816 1.00 96.88 794 GLN A CA 1
ATOM 6400 C C . GLN A 1 794 ? 2.599 5.880 25.319 1.00 96.88 794 GLN A C 1
ATOM 6402 O O . GLN A 1 794 ? 1.670 6.623 25.632 1.00 96.88 794 GLN A O 1
ATOM 6407 N N . ASP A 1 795 ? 3.326 5.298 26.272 1.00 95.50 795 ASP A N 1
ATOM 6408 C CA . ASP A 1 795 ? 3.316 5.684 27.687 1.00 95.50 795 ASP A CA 1
ATOM 6409 C C . ASP A 1 795 ? 4.569 6.521 28.057 1.00 95.50 795 ASP A C 1
ATOM 6411 O O . ASP A 1 795 ? 5.690 5.996 28.095 1.00 95.50 795 ASP A O 1
ATOM 6415 N N . PRO A 1 796 ? 4.435 7.835 28.332 1.00 96.25 796 PRO A N 1
ATOM 6416 C CA . PRO A 1 796 ? 3.218 8.647 28.233 1.00 96.25 796 PRO A CA 1
ATOM 6417 C C . PRO A 1 796 ? 2.900 9.058 26.786 1.00 96.25 796 PRO A C 1
ATOM 6419 O O . PRO A 1 796 ? 3.788 9.072 25.932 1.00 96.25 796 PRO A O 1
ATOM 6422 N N . TYR A 1 797 ? 1.659 9.488 26.546 1.00 97.81 797 TYR A N 1
ATOM 6423 C CA . TYR A 1 797 ? 1.235 10.095 25.281 1.00 97.81 797 TYR A CA 1
ATOM 6424 C C . TYR A 1 797 ? 0.981 11.595 25.435 1.00 97.81 797 TYR A C 1
ATOM 6426 O O . TYR A 1 797 ? 0.761 12.112 26.539 1.00 97.81 797 TYR A O 1
ATOM 6434 N N . ALA A 1 798 ? 0.952 12.288 24.297 1.00 98.62 798 ALA A N 1
ATOM 6435 C CA . ALA A 1 798 ? 0.445 13.648 24.193 1.00 98.62 798 ALA A CA 1
ATOM 6436 C C . ALA A 1 798 ? -0.375 13.840 22.918 1.00 98.62 798 ALA A C 1
ATOM 6438 O O . ALA A 1 798 ? -0.133 13.166 21.916 1.00 98.62 798 ALA A O 1
ATOM 6439 N N . PHE A 1 799 ? -1.322 14.773 22.944 1.00 98.75 799 PHE A N 1
ATOM 6440 C CA . PHE A 1 799 ? -2.086 15.147 21.761 1.00 98.75 799 PHE A CA 1
ATOM 6441 C C . PHE A 1 799 ? -2.406 16.631 21.710 1.00 98.75 799 PHE A C 1
ATOM 6443 O O . PHE A 1 799 ? -2.532 17.286 22.747 1.00 98.75 799 PHE A O 1
ATOM 6450 N N . ILE A 1 800 ? -2.613 17.113 20.488 1.00 98.88 800 ILE A N 1
ATOM 6451 C CA . ILE A 1 800 ? -3.287 18.372 20.187 1.00 98.88 800 ILE A CA 1
ATOM 6452 C C . ILE A 1 800 ? -4.623 18.064 19.512 1.00 98.88 800 ILE A C 1
ATOM 6454 O O . ILE A 1 800 ? -4.723 17.140 18.706 1.00 98.88 800 ILE A O 1
ATOM 6458 N N . GLY A 1 801 ? -5.665 18.809 19.858 1.00 98.50 801 GLY A N 1
ATOM 6459 C CA . GLY A 1 801 ? -6.996 18.556 19.326 1.00 98.50 801 GLY A CA 1
ATOM 6460 C C . GLY A 1 801 ? -7.990 19.661 19.626 1.00 98.50 801 GLY A C 1
ATOM 6461 O O . GLY A 1 801 ? -7.632 20.733 20.113 1.00 98.50 801 GLY A O 1
ATOM 6462 N N . VAL A 1 802 ? -9.254 19.370 19.359 1.00 98.81 802 VAL A N 1
ATOM 6463 C CA . VAL A 1 802 ? -10.400 20.214 19.679 1.00 98.81 802 VAL A CA 1
ATOM 6464 C C . VAL A 1 802 ? -11.288 19.476 20.669 1.00 98.81 802 VAL A C 1
ATOM 6466 O O . VAL A 1 802 ? -11.499 18.273 20.545 1.00 98.81 802 VAL A O 1
ATOM 6469 N N . LYS A 1 803 ? -11.798 20.200 21.664 1.00 98.69 803 LYS A N 1
ATOM 6470 C CA . LYS A 1 803 ? -12.767 19.714 22.645 1.00 98.69 803 LYS A CA 1
ATOM 6471 C C . LYS A 1 803 ? -13.969 20.640 22.694 1.00 98.69 803 LYS A C 1
ATOM 6473 O O . LYS A 1 803 ? -13.791 21.857 22.748 1.00 98.69 803 LYS A O 1
ATOM 6478 N N . VAL A 1 804 ? -15.179 20.095 22.702 1.00 98.69 804 VAL A N 1
ATOM 6479 C CA . VAL A 1 804 ? -16.389 20.910 22.877 1.00 98.69 804 VAL A CA 1
ATOM 6480 C C . VAL A 1 804 ? -16.673 21.080 24.367 1.00 98.69 804 VAL A C 1
ATOM 6482 O O . VAL A 1 804 ? -16.855 20.096 25.082 1.00 98.69 804 VAL A O 1
ATOM 6485 N N . ILE A 1 805 ? -16.668 22.331 24.830 1.00 98.06 805 ILE A N 1
ATOM 6486 C CA . ILE A 1 805 ? -16.887 22.719 26.228 1.00 98.06 805 ILE A CA 1
ATOM 6487 C C . ILE A 1 805 ? -17.922 23.840 26.256 1.00 98.06 805 ILE A C 1
ATOM 6489 O O . ILE A 1 805 ? -17.710 24.881 25.628 1.00 98.06 805 ILE A O 1
ATOM 6493 N N . ASP A 1 806 ? -19.016 23.650 26.994 1.00 96.56 806 ASP A N 1
ATOM 6494 C CA . ASP A 1 806 ? -20.103 24.631 27.120 1.00 96.56 806 ASP A CA 1
ATOM 6495 C C . ASP A 1 806 ? -20.647 25.080 25.743 1.00 96.56 806 ASP A C 1
ATOM 6497 O O . ASP A 1 806 ? -20.921 26.259 25.495 1.00 96.56 806 ASP A O 1
ATOM 6501 N N . GLY A 1 807 ? -20.756 24.133 24.809 1.00 95.75 807 GLY A N 1
ATOM 6502 C CA . GLY A 1 807 ? -21.195 24.340 23.430 1.00 95.75 807 GLY A CA 1
ATOM 6503 C C . GLY A 1 807 ? -20.167 25.020 22.522 1.00 95.75 807 GLY A C 1
ATOM 6504 O O . GLY A 1 807 ? -20.505 25.390 21.398 1.00 95.75 807 GLY A O 1
ATOM 6505 N N . GLN A 1 808 ? -18.926 25.224 22.977 1.00 98.06 808 GLN A N 1
ATOM 6506 C CA . GLN A 1 808 ? -17.878 25.892 22.207 1.00 98.06 808 GLN A CA 1
ATOM 6507 C C . GLN A 1 808 ? -16.704 24.954 21.915 1.00 98.06 808 GLN A C 1
ATOM 6509 O O . GLN A 1 808 ? -16.139 24.345 22.820 1.00 98.06 808 GLN A O 1
ATOM 6514 N N . LYS A 1 809 ? -16.278 24.903 20.650 1.00 98.62 809 LYS A N 1
ATOM 6515 C CA . LYS A 1 809 ? -15.077 24.184 20.205 1.00 98.62 809 LYS A CA 1
ATOM 6516 C C . LYS A 1 809 ? -13.835 24.926 20.706 1.00 98.62 809 LYS A C 1
ATOM 6518 O O . LYS A 1 809 ? -13.644 26.103 20.398 1.00 98.62 809 LYS A O 1
ATOM 6523 N N . ARG A 1 810 ? -13.022 24.274 21.532 1.00 98.62 810 ARG A N 1
ATOM 6524 C CA . ARG A 1 810 ? -11.798 24.816 22.140 1.00 98.62 810 ARG A CA 1
ATOM 6525 C C . ARG A 1 810 ? -10.596 24.000 21.708 1.00 98.62 810 ARG A C 1
ATOM 6527 O O . ARG A 1 810 ? -10.652 22.776 21.761 1.00 98.62 810 ARG A O 1
ATOM 6534 N N . LEU A 1 811 ? -9.498 24.666 21.366 1.00 98.62 811 LEU A N 1
ATOM 6535 C CA . LEU A 1 811 ? -8.216 23.988 21.195 1.00 98.62 811 LEU A CA 1
ATOM 6536 C C . LEU A 1 811 ? -7.787 23.360 22.531 1.00 98.62 811 LEU A C 1
ATOM 6538 O O . LEU A 1 811 ? -7.947 23.976 23.587 1.00 98.62 811 LEU A O 1
ATOM 6542 N N . VAL A 1 812 ? -7.228 22.154 22.502 1.00 98.62 812 VAL A N 1
ATOM 6543 C CA . VAL A 1 812 ? -6.704 21.467 23.687 1.00 98.62 812 VAL A CA 1
ATOM 6544 C C . VAL A 1 812 ? -5.361 20.807 23.406 1.00 98.62 812 VAL A C 1
ATOM 6546 O O . VAL A 1 812 ? -5.115 20.292 22.319 1.00 98.62 812 VAL A O 1
ATOM 6549 N N . TYR A 1 813 ? -4.499 20.815 24.419 1.00 98.69 813 TYR A N 1
ATOM 6550 C CA . TYR A 1 813 ? -3.270 20.034 24.468 1.00 98.69 813 TYR A CA 1
ATOM 6551 C C . TYR A 1 813 ? -3.297 19.195 25.737 1.00 98.69 813 TYR A C 1
ATOM 6553 O O . TYR A 1 813 ? -3.532 19.730 26.821 1.00 98.69 813 TYR A O 1
ATOM 6561 N N . THR A 1 814 ? -3.080 17.890 25.619 1.00 98.31 814 THR A N 1
ATOM 6562 C CA . THR A 1 814 ? -3.144 16.977 26.764 1.00 98.31 814 THR A CA 1
ATOM 6563 C C . THR A 1 814 ? -1.942 16.058 26.793 1.00 98.31 814 THR A C 1
ATOM 6565 O O . THR A 1 814 ? -1.571 15.505 25.763 1.00 98.31 814 THR A O 1
ATOM 6568 N N . THR A 1 815 ? -1.388 15.835 27.985 1.00 97.56 815 THR A N 1
ATOM 6569 C CA . THR A 1 815 ? -0.422 14.766 28.262 1.00 97.56 815 THR A CA 1
ATOM 6570 C C . THR A 1 815 ? -0.946 13.859 29.364 1.00 97.56 815 THR A C 1
ATOM 6572 O O . THR A 1 815 ? -1.521 14.325 30.353 1.00 97.56 815 THR A O 1
ATOM 6575 N N . ALA A 1 816 ? -0.770 12.552 29.207 1.00 95.38 816 ALA A N 1
ATOM 6576 C CA . ALA A 1 816 ? -1.178 11.592 30.223 1.00 95.38 816 ALA A CA 1
ATOM 6577 C C . ALA A 1 816 ? -0.351 10.301 30.141 1.00 95.38 816 ALA A C 1
ATOM 6579 O O . ALA A 1 816 ? 0.099 9.926 29.055 1.00 95.38 816 ALA A O 1
ATOM 6580 N N . PRO A 1 817 ? -0.142 9.614 31.276 1.00 93.62 817 PRO A N 1
ATOM 6581 C CA . PRO A 1 817 ? 0.336 8.238 31.256 1.00 93.62 817 PRO A CA 1
ATOM 6582 C C . PRO A 1 817 ? -0.759 7.277 30.767 1.00 93.62 817 PRO A C 1
ATOM 6584 O O . PRO A 1 817 ? -1.949 7.598 30.828 1.00 93.62 817 PRO A O 1
ATOM 6587 N N . VAL A 1 818 ? -0.356 6.076 30.349 1.00 89.75 818 VAL A N 1
ATOM 6588 C CA . VAL A 1 818 ? -1.291 4.971 30.061 1.00 89.75 818 VAL A CA 1
ATOM 6589 C C . VAL A 1 818 ? -1.583 4.177 31.333 1.00 89.75 818 VAL A C 1
ATOM 6591 O O . VAL A 1 818 ? -2.744 3.999 31.689 1.00 89.75 818 VAL A O 1
ATOM 6594 N N . VAL A 1 819 ? -0.544 3.728 32.049 1.00 82.81 819 VAL A N 1
ATOM 6595 C CA . VAL A 1 819 ? -0.713 2.833 33.214 1.00 82.81 819 VAL A CA 1
ATOM 6596 C C . VAL A 1 819 ? -0.567 3.548 34.561 1.00 82.81 819 VAL A C 1
ATOM 6598 O O . VAL A 1 819 ? -1.175 3.151 35.555 1.00 82.81 819 VAL A O 1
ATOM 6601 N N . SER A 1 820 ? 0.243 4.606 34.632 1.00 76.00 820 SER A N 1
ATOM 6602 C CA . SER A 1 820 ? 0.501 5.313 35.895 1.00 76.00 820 SER A CA 1
ATOM 6603 C C . SER A 1 820 ? -0.735 6.055 36.416 1.00 76.00 820 SER A C 1
ATOM 6605 O O . SER A 1 820 ? -1.484 6.661 35.658 1.00 76.00 820 SER A O 1
ATOM 6607 N N . SER A 1 821 ? -0.891 6.113 37.743 1.00 72.12 821 SER A N 1
ATOM 6608 C CA . SER A 1 821 ? -1.908 6.940 38.407 1.00 72.12 821 SER A CA 1
ATOM 6609 C C . SER A 1 821 ? -1.566 8.439 38.422 1.00 72.12 821 SER A C 1
ATOM 6611 O O . SER A 1 821 ? -2.206 9.207 39.145 1.00 72.12 821 SER A O 1
ATOM 6613 N N . ALA A 1 822 ? -0.506 8.863 37.724 1.00 76.69 822 ALA A N 1
ATOM 6614 C CA . ALA A 1 822 ? -0.167 10.275 37.602 1.00 76.69 822 ALA A CA 1
ATOM 6615 C C . ALA A 1 822 ? -1.300 11.030 36.889 1.00 76.69 822 ALA A C 1
ATOM 6617 O O . ALA A 1 822 ? -1.900 10.535 35.937 1.00 76.69 822 ALA A O 1
ATOM 6618 N N . ALA A 1 823 ? -1.607 12.233 37.375 1.00 77.31 823 ALA A N 1
ATOM 6619 C CA . ALA A 1 823 ? -2.703 13.024 36.833 1.00 77.31 823 ALA A CA 1
ATOM 6620 C C . ALA A 1 823 ? -2.429 13.425 35.375 1.00 77.31 823 ALA A C 1
ATOM 6622 O O . ALA A 1 823 ? -1.310 13.823 35.040 1.00 77.31 823 ALA A O 1
ATOM 6623 N N . LYS A 1 824 ? -3.471 13.379 34.535 1.00 89.88 824 LYS A N 1
ATOM 6624 C CA . LYS A 1 824 ? -3.433 14.003 33.208 1.00 89.88 824 LYS A CA 1
ATOM 6625 C C . LYS A 1 824 ? -3.211 15.512 33.337 1.00 89.88 824 LYS A C 1
ATOM 6627 O O . LYS A 1 824 ? -3.774 16.147 34.231 1.00 89.88 824 LYS A O 1
ATOM 6632 N N . SER A 1 825 ? -2.420 16.077 32.434 1.00 94.31 825 SER A N 1
ATOM 6633 C CA . SER A 1 825 ? -2.266 17.520 32.258 1.00 94.31 825 SER A CA 1
ATOM 6634 C C . SER A 1 825 ? -3.056 17.936 31.024 1.00 94.31 825 SER A C 1
ATOM 6636 O O . SER A 1 825 ? -2.840 17.369 29.959 1.00 94.31 825 SER A O 1
ATOM 6638 N N . GLU A 1 826 ? -3.968 18.897 31.154 1.00 96.56 826 GLU A N 1
ATOM 6639 C CA . GLU A 1 826 ? -4.780 19.421 30.048 1.00 96.56 826 GLU A CA 1
ATOM 6640 C C . GLU A 1 826 ? -4.645 20.949 30.024 1.00 96.56 826 GLU A C 1
ATOM 6642 O O . GLU A 1 826 ? -4.880 21.625 31.028 1.00 96.56 826 GLU A O 1
ATOM 6647 N N . GLN A 1 827 ? -4.240 21.490 28.878 1.00 97.88 827 GLN A N 1
ATOM 6648 C CA . GLN A 1 827 ? -4.218 22.918 28.584 1.00 97.88 827 GLN A CA 1
ATOM 6649 C C . GLN A 1 827 ? -5.377 23.227 27.635 1.00 97.88 827 GLN A C 1
ATOM 6651 O O . GLN A 1 827 ? -5.504 22.594 26.586 1.00 97.88 827 GLN A O 1
ATOM 6656 N N . ILE A 1 828 ? -6.211 24.202 27.997 1.00 98.06 828 ILE A N 1
ATOM 6657 C CA . ILE A 1 828 ? -7.344 24.661 27.184 1.00 98.06 828 ILE A CA 1
ATOM 6658 C C . ILE A 1 828 ? -6.950 25.983 26.527 1.00 98.06 828 ILE A C 1
ATOM 6660 O O . ILE A 1 828 ? -6.559 26.931 27.209 1.00 98.06 828 ILE A O 1
ATOM 6664 N N . GLY A 1 829 ? -7.027 26.015 25.203 1.00 96.75 829 GLY A N 1
ATOM 6665 C CA . GLY A 1 829 ? -6.673 27.145 24.359 1.00 96.75 829 GLY A CA 1
ATOM 6666 C C . GLY A 1 829 ? -7.879 27.980 23.942 1.00 96.75 829 GLY A C 1
ATOM 6667 O O . GLY A 1 829 ? -8.914 28.023 24.611 1.00 96.75 829 GLY A O 1
ATOM 6668 N N . GLU A 1 830 ? -7.716 28.678 22.823 1.00 95.88 830 GLU A N 1
ATOM 6669 C CA . GLU A 1 830 ? -8.719 29.587 22.273 1.00 95.88 830 GLU A CA 1
ATOM 6670 C C . GLU A 1 830 ? -9.925 28.849 21.667 1.00 95.88 830 GLU A C 1
ATOM 6672 O O . GLU A 1 830 ? -9.937 27.625 21.505 1.00 95.88 830 GLU A O 1
ATOM 6677 N N . VAL A 1 831 ? -10.975 29.617 21.366 1.00 97.88 831 VAL A N 1
ATOM 6678 C CA . VAL A 1 831 ? -12.160 29.131 20.648 1.00 97.88 831 VAL A CA 1
ATOM 6679 C C . VAL A 1 831 ? -11.790 28.940 19.182 1.00 97.88 831 VAL A C 1
ATOM 6681 O O . VAL A 1 831 ? -11.268 29.870 18.577 1.00 97.88 831 VAL A O 1
ATOM 6684 N N . VAL A 1 832 ? -12.111 27.784 18.604 1.00 97.50 832 VAL A N 1
ATOM 6685 C CA . VAL A 1 832 ? -11.983 27.551 17.160 1.00 97.50 832 VAL A CA 1
ATOM 6686 C C . VAL A 1 832 ? -13.334 27.853 16.516 1.00 97.50 832 VAL A C 1
ATOM 6688 O O . VAL A 1 832 ? -14.337 27.222 16.855 1.00 97.50 832 VAL A O 1
ATOM 6691 N N . THR A 1 833 ? -13.384 28.865 15.647 1.00 95.81 833 THR A N 1
ATOM 6692 C CA . THR A 1 833 ? -14.628 29.312 14.988 1.00 95.81 833 THR A CA 1
ATOM 6693 C C . THR A 1 833 ? -14.813 28.731 13.591 1.00 95.81 833 THR A C 1
ATOM 6695 O O . THR A 1 833 ? -15.929 28.680 13.074 1.00 95.81 833 THR A O 1
ATOM 6698 N N . GLU A 1 834 ? -13.718 28.291 12.993 1.00 96.69 834 GLU A N 1
ATOM 6699 C CA . GLU A 1 834 ? -13.609 27.641 11.704 1.00 96.69 834 GLU A CA 1
ATOM 6700 C C . GLU A 1 834 ? -14.175 26.217 11.776 1.00 96.69 834 GLU A C 1
ATOM 6702 O O . GLU A 1 834 ? -14.165 25.570 12.825 1.00 96.69 834 GLU A O 1
ATOM 6707 N N . GLN A 1 835 ? -14.680 25.720 10.646 1.00 96.81 835 GLN A N 1
ATOM 6708 C CA . GLN A 1 835 ? -15.171 24.339 10.546 1.00 96.81 835 GLN A CA 1
ATOM 6709 C C . GLN A 1 835 ? -14.053 23.340 10.245 1.00 96.81 835 GLN A C 1
ATOM 6711 O O . GLN A 1 835 ? -14.245 22.147 10.444 1.00 96.81 835 GLN A O 1
ATOM 6716 N N . VAL A 1 836 ? -12.902 23.830 9.782 1.00 98.44 836 VAL A N 1
ATOM 6717 C CA . VAL A 1 836 ? -11.733 23.036 9.408 1.00 98.44 836 VAL A CA 1
ATOM 6718 C C . VAL A 1 836 ? -10.552 23.481 10.256 1.00 98.44 836 VAL A C 1
ATOM 6720 O O . VAL A 1 836 ? -10.350 24.678 10.467 1.00 98.44 836 VAL A O 1
ATOM 6723 N N . ILE A 1 837 ? -9.766 22.518 10.719 1.00 98.62 837 ILE A N 1
ATOM 6724 C CA . ILE A 1 837 ? -8.521 22.749 11.443 1.00 98.62 837 ILE A CA 1
ATOM 6725 C C . ILE A 1 837 ? -7.432 21.818 10.920 1.00 98.62 837 ILE A C 1
ATOM 6727 O O . ILE A 1 837 ? -7.694 20.673 10.554 1.00 98.62 837 ILE A O 1
ATOM 6731 N N . TYR A 1 838 ? -6.199 22.313 10.924 1.00 98.81 838 TYR A N 1
ATOM 6732 C CA . TYR A 1 838 ? -5.013 21.524 10.631 1.00 98.81 838 TYR A CA 1
ATOM 6733 C C . TYR A 1 838 ? -4.264 21.276 11.932 1.00 98.81 838 TYR A C 1
ATOM 6735 O O . TYR A 1 838 ? -3.958 22.223 12.661 1.00 98.81 838 TYR A O 1
ATOM 6743 N N . LEU A 1 839 ? -3.971 20.018 12.238 1.00 98.88 839 LEU A N 1
ATOM 6744 C CA . LEU A 1 839 ? -3.258 19.623 13.452 1.00 98.88 839 LEU A CA 1
ATOM 6745 C C . LEU A 1 839 ? -1.973 18.913 13.058 1.00 98.88 839 LEU A C 1
ATOM 6747 O O . LEU A 1 839 ? -2.000 18.003 12.236 1.00 98.88 839 LEU A O 1
ATOM 6751 N N . ARG A 1 840 ? -0.851 19.325 13.647 1.00 98.88 840 ARG A N 1
ATOM 6752 C CA . ARG A 1 840 ? 0.482 18.835 13.303 1.00 98.88 840 ARG A CA 1
ATOM 6753 C C . ARG A 1 840 ? 1.253 18.409 14.543 1.00 98.88 840 ARG A C 1
ATOM 6755 O O . ARG A 1 840 ? 1.354 19.159 15.513 1.00 98.88 840 ARG A O 1
ATOM 6762 N N . ALA A 1 841 ? 1.861 17.236 14.467 1.00 98.81 841 ALA A N 1
ATOM 6763 C CA . ALA A 1 841 ? 2.876 16.760 15.389 1.00 98.81 841 ALA A CA 1
ATOM 6764 C C . ALA A 1 841 ? 4.206 16.615 14.636 1.00 98.81 841 ALA A C 1
ATOM 6766 O O . ALA A 1 841 ? 4.237 16.147 13.502 1.00 98.81 841 ALA A O 1
ATOM 6767 N N . ILE A 1 842 ? 5.305 17.031 15.262 1.00 98.56 842 ILE A N 1
ATOM 6768 C CA . ILE A 1 842 ? 6.659 16.881 14.720 1.00 98.56 842 ILE A CA 1
ATOM 6769 C C . ILE A 1 842 ? 7.472 16.075 15.723 1.00 98.56 842 ILE A C 1
ATOM 6771 O O . ILE A 1 842 ? 7.746 16.564 16.822 1.00 98.56 842 ILE A O 1
ATOM 6775 N N . ALA A 1 843 ? 7.839 14.853 15.352 1.00 98.19 843 ALA A N 1
ATOM 6776 C CA . ALA A 1 843 ? 8.708 13.986 16.133 1.00 98.19 843 ALA A CA 1
ATOM 6777 C C . ALA A 1 843 ? 10.170 14.176 15.707 1.00 98.19 843 ALA A C 1
ATOM 6779 O O . ALA A 1 843 ? 10.488 14.185 14.522 1.00 98.19 843 ALA A O 1
ATOM 6780 N N . ASN A 1 844 ? 11.059 14.345 16.684 1.00 97.38 844 ASN A N 1
ATOM 6781 C CA . ASN A 1 844 ? 12.475 14.617 16.465 1.00 97.38 844 ASN A CA 1
ATOM 6782 C C . ASN A 1 844 ? 13.323 13.419 16.914 1.00 97.38 844 ASN A C 1
ATOM 6784 O O . ASN A 1 844 ? 13.391 13.096 18.110 1.00 97.38 844 ASN A O 1
ATOM 6788 N N . TYR A 1 845 ? 13.958 12.730 15.965 1.00 94.69 845 TYR A N 1
ATOM 6789 C CA . TYR A 1 845 ? 14.756 11.524 16.209 1.00 94.69 845 TYR A CA 1
ATOM 6790 C C . TYR A 1 845 ? 16.021 11.808 17.019 1.00 94.69 845 TYR A C 1
ATOM 6792 O O . TYR A 1 845 ? 16.410 10.991 17.854 1.00 94.69 845 TYR A O 1
ATOM 6800 N N . ASN A 1 846 ? 16.615 12.993 16.854 1.00 94.38 846 ASN A N 1
ATOM 6801 C CA . ASN A 1 846 ? 17.819 13.395 17.586 1.00 94.38 846 ASN A CA 1
ATOM 6802 C C . ASN A 1 846 ? 17.580 13.572 19.093 1.00 94.38 846 ASN A C 1
ATOM 6804 O O . ASN A 1 846 ? 18.471 13.316 19.902 1.00 94.38 846 ASN A O 1
ATOM 6808 N N . THR A 1 847 ? 16.389 14.030 19.484 1.00 96.38 847 THR A N 1
ATOM 6809 C CA . THR A 1 847 ? 16.086 14.408 20.876 1.00 96.38 847 THR A CA 1
ATOM 6810 C C . THR A 1 847 ? 15.067 13.505 21.560 1.00 96.38 847 THR A C 1
ATOM 6812 O O . THR A 1 847 ? 14.917 13.601 22.777 1.00 96.38 847 THR A O 1
ATOM 6815 N N . SER A 1 848 ? 14.378 12.628 20.818 1.00 97.12 848 SER A N 1
ATOM 6816 C CA . SER A 1 848 ? 13.221 11.862 21.312 1.00 97.12 848 SER A CA 1
ATOM 6817 C C . SER A 1 848 ? 12.138 12.770 21.906 1.00 97.12 848 SER A C 1
ATOM 6819 O O . SER A 1 848 ? 11.567 12.488 22.960 1.00 97.12 848 SER A O 1
ATOM 6821 N N . ARG A 1 849 ? 11.861 13.898 21.241 1.00 98.19 849 ARG A N 1
ATOM 6822 C CA . ARG A 1 849 ? 10.805 14.840 21.637 1.00 98.19 849 ARG A CA 1
ATOM 6823 C C . ARG A 1 849 ? 9.801 15.031 20.510 1.00 98.19 849 ARG A C 1
ATOM 6825 O O . ARG A 1 849 ? 10.195 15.034 19.347 1.00 98.19 849 ARG A O 1
ATOM 6832 N N . ALA A 1 850 ? 8.531 15.204 20.861 1.00 98.62 850 ALA A N 1
ATOM 6833 C CA . ALA A 1 850 ? 7.484 15.582 19.919 1.00 98.62 850 ALA A CA 1
ATOM 6834 C C . ALA A 1 850 ? 6.903 16.954 20.270 1.00 98.62 850 ALA A C 1
ATOM 6836 O O . ALA A 1 850 ? 6.639 17.241 21.437 1.00 98.62 850 ALA A O 1
ATOM 6837 N N . SER A 1 851 ? 6.723 17.795 19.255 1.00 98.75 851 SER A N 1
ATOM 6838 C CA . SER A 1 851 ? 6.177 19.154 19.365 1.00 98.75 851 SER A CA 1
ATOM 6839 C C . SER A 1 851 ? 4.855 19.250 18.604 1.00 98.75 851 SER A C 1
ATOM 6841 O O . SER A 1 851 ? 4.719 18.628 17.552 1.00 98.75 851 SER A O 1
ATOM 6843 N N . PHE A 1 852 ? 3.905 20.047 19.097 1.00 98.88 852 PHE A N 1
ATOM 6844 C CA . PHE A 1 852 ? 2.541 20.096 18.563 1.00 98.88 852 PHE A CA 1
ATOM 6845 C C . PHE A 1 852 ? 2.143 21.496 18.096 1.00 98.88 852 PHE A C 1
ATOM 6847 O O . PHE A 1 852 ? 2.462 22.500 18.740 1.00 98.88 852 PHE A O 1
ATOM 6854 N N . TYR A 1 853 ? 1.443 21.553 16.967 1.00 98.81 853 TYR A N 1
ATOM 6855 C CA . TYR A 1 853 ? 1.085 22.777 16.262 1.00 98.81 853 TYR A CA 1
ATOM 6856 C C . TYR A 1 853 ? -0.322 22.670 15.680 1.00 98.81 853 TYR A C 1
ATOM 6858 O O . TYR A 1 853 ? -0.772 21.583 15.324 1.00 98.81 853 TYR A O 1
ATOM 6866 N N . TYR A 1 854 ? -0.993 23.807 15.529 1.00 98.75 854 TYR A N 1
ATOM 6867 C CA . TYR A 1 854 ? -2.246 23.908 14.786 1.00 98.75 854 TYR A CA 1
ATOM 6868 C C . TYR A 1 854 ? -2.168 25.016 13.735 1.00 98.75 854 TYR A C 1
ATOM 6870 O O . TYR A 1 854 ? -1.355 25.937 13.850 1.00 98.75 854 TYR A O 1
ATOM 6878 N N . SER A 1 855 ? -3.029 24.938 12.726 1.00 98.50 855 SER A N 1
ATOM 6879 C CA . SER A 1 855 ? -3.241 25.987 11.732 1.00 98.50 855 SER A CA 1
ATOM 6880 C C . SER A 1 855 ? -4.722 26.068 11.353 1.00 98.50 855 SER A C 1
ATOM 6882 O O . SER A 1 855 ? -5.453 25.081 11.445 1.00 98.50 855 SER A O 1
ATOM 6884 N N . LEU A 1 856 ? -5.162 27.258 10.941 1.00 97.44 856 LEU A N 1
ATOM 6885 C CA . LEU A 1 856 ? -6.509 27.526 10.421 1.00 97.44 856 LEU A CA 1
ATOM 6886 C C . LEU A 1 856 ? -6.496 27.850 8.915 1.00 97.44 856 LEU A C 1
ATOM 6888 O O . LEU A 1 856 ? -7.550 27.965 8.300 1.00 97.44 856 LEU A O 1
ATOM 6892 N N . ASP A 1 857 ? -5.310 28.001 8.316 1.00 95.19 857 ASP A N 1
ATOM 6893 C CA . ASP A 1 857 ? -5.109 28.403 6.916 1.00 95.19 857 ASP A CA 1
ATOM 6894 C C . ASP A 1 857 ? -4.191 27.447 6.128 1.00 95.19 857 ASP A C 1
ATOM 6896 O O . ASP A 1 857 ? -3.908 27.710 4.960 1.00 95.19 857 ASP A O 1
ATOM 6900 N N . ASN A 1 858 ? -3.716 26.368 6.767 1.00 96.19 858 ASN A N 1
ATOM 6901 C CA . ASN A 1 858 ? -2.696 25.429 6.279 1.00 96.19 858 ASN A CA 1
ATOM 6902 C C . ASN A 1 858 ? -1.344 26.069 5.903 1.00 96.19 858 ASN A C 1
ATOM 6904 O O . ASN A 1 858 ? -0.509 25.436 5.267 1.00 96.19 858 ASN A O 1
ATOM 6908 N N . LYS A 1 859 ? -1.106 27.330 6.272 1.00 94.44 859 LYS A N 1
ATOM 6909 C CA . LYS A 1 859 ? 0.107 28.079 5.903 1.00 94.44 859 LYS A CA 1
ATOM 6910 C C . LYS A 1 859 ? 0.899 28.477 7.135 1.00 94.44 859 LYS A C 1
ATOM 6912 O O . LYS A 1 859 ? 2.117 28.334 7.177 1.00 94.44 859 LYS A O 1
ATOM 6917 N N . THR A 1 860 ? 0.207 28.948 8.165 1.00 96.25 860 THR A N 1
ATOM 6918 C CA . THR A 1 860 ? 0.814 29.408 9.410 1.00 96.25 860 THR A CA 1
ATOM 6919 C C . THR A 1 860 ? 0.530 28.406 10.521 1.00 96.25 860 THR A C 1
ATOM 6921 O O . THR A 1 860 ? -0.600 28.304 10.999 1.00 96.25 860 THR A O 1
ATOM 6924 N N . TYR A 1 861 ? 1.562 27.681 10.957 1.00 97.94 861 TYR A N 1
ATOM 6925 C CA . TYR A 1 861 ? 1.474 26.713 12.052 1.00 97.94 861 TYR A CA 1
ATOM 6926 C C . TYR A 1 861 ? 1.936 27.325 13.378 1.00 97.94 861 TYR A C 1
ATOM 6928 O O . TYR A 1 861 ? 3.089 27.730 13.533 1.00 97.94 861 TYR A O 1
ATOM 6936 N N . THR A 1 862 ? 1.037 27.362 14.361 1.00 98.38 862 THR A N 1
ATOM 6937 C CA . THR A 1 862 ? 1.289 27.910 15.700 1.00 98.38 862 THR A CA 1
ATOM 6938 C C . THR A 1 862 ? 1.490 26.783 16.700 1.00 98.38 862 THR A C 1
ATOM 6940 O O . THR A 1 862 ? 0.640 25.904 16.824 1.00 98.38 862 THR A O 1
ATOM 6943 N N . LYS A 1 863 ? 2.603 26.813 17.441 1.00 98.50 863 LYS A N 1
ATOM 6944 C CA . LYS A 1 863 ? 2.875 25.835 18.500 1.00 98.50 863 LYS A CA 1
ATOM 6945 C C . LYS A 1 863 ? 1.861 25.978 19.634 1.00 98.50 863 LYS A C 1
ATOM 6947 O O . LYS A 1 863 ? 1.623 27.093 20.099 1.00 98.50 863 LYS A O 1
ATOM 6952 N N . PHE A 1 864 ? 1.325 24.864 20.120 1.00 98.44 864 PHE A N 1
ATOM 6953 C CA . PHE A 1 864 ? 0.430 24.843 21.273 1.00 98.44 864 PHE A CA 1
ATOM 6954 C C . PHE A 1 864 ? 0.717 23.628 22.156 1.00 98.44 864 PHE A C 1
ATOM 6956 O O . PHE A 1 864 ? 0.736 22.499 21.672 1.00 98.44 864 PHE A O 1
ATOM 6963 N N . GLY A 1 865 ? 0.937 23.872 23.448 1.00 96.75 865 GLY A N 1
ATOM 6964 C CA . GLY A 1 865 ? 1.386 22.851 24.390 1.00 96.75 865 GLY A CA 1
ATOM 6965 C C . GLY A 1 865 ? 2.903 22.786 24.581 1.00 96.75 865 GLY A C 1
ATOM 6966 O O . GLY A 1 865 ? 3.687 23.443 23.889 1.00 96.75 865 GLY A O 1
ATOM 6967 N N . ASP A 1 866 ? 3.302 21.984 25.565 1.00 96.38 866 ASP A N 1
ATOM 6968 C CA . ASP A 1 866 ? 4.702 21.646 25.828 1.00 96.38 866 ASP A CA 1
ATOM 6969 C C . ASP A 1 866 ? 5.194 20.553 24.866 1.00 96.38 866 ASP A C 1
ATOM 6971 O O . ASP A 1 866 ? 4.399 19.891 24.206 1.00 96.38 866 ASP A O 1
ATOM 6975 N N . ASP A 1 867 ? 6.504 20.309 24.815 1.00 97.62 867 ASP A N 1
ATOM 6976 C CA . ASP A 1 867 ? 7.012 19.146 24.078 1.00 97.62 867 ASP A CA 1
ATOM 6977 C C . ASP A 1 867 ? 6.794 17.867 24.894 1.00 97.62 867 ASP A C 1
ATOM 6979 O O . ASP A 1 867 ? 7.100 17.816 26.092 1.00 97.62 867 ASP A O 1
ATOM 6983 N N . LEU A 1 868 ? 6.350 16.802 24.232 1.00 98.25 868 LEU A N 1
ATOM 6984 C CA . LEU A 1 868 ? 6.344 15.459 24.797 1.00 98.25 868 LEU A CA 1
ATOM 6985 C C . LEU A 1 868 ? 7.773 14.912 24.799 1.00 98.25 868 LEU A C 1
ATOM 6987 O O . LEU A 1 868 ? 8.399 14.806 23.748 1.00 98.25 868 LEU A O 1
ATOM 6991 N N . ASN A 1 869 ? 8.276 14.506 25.965 1.00 97.44 869 ASN A N 1
ATOM 6992 C CA . ASN A 1 869 ? 9.473 13.669 26.040 1.00 97.44 869 ASN A CA 1
ATOM 6993 C C . ASN A 1 869 ? 9.056 12.229 25.734 1.00 97.44 869 ASN A C 1
ATOM 6995 O O . ASN A 1 869 ? 8.553 11.533 26.621 1.00 97.44 869 ASN A O 1
ATOM 6999 N N . MET A 1 870 ? 9.226 11.818 24.480 1.00 97.75 870 MET A N 1
ATOM 7000 C CA . MET A 1 870 ? 8.848 10.485 24.034 1.00 97.75 870 MET A CA 1
ATOM 7001 C C . MET A 1 870 ? 9.716 9.438 24.723 1.00 97.75 870 MET A C 1
ATOM 7003 O O . MET A 1 870 ? 10.916 9.621 24.942 1.00 97.75 870 MET A O 1
ATOM 7007 N N . LYS A 1 871 ? 9.087 8.322 25.071 1.00 95.19 871 LYS A N 1
ATOM 7008 C CA . LYS A 1 871 ? 9.738 7.166 25.690 1.00 95.19 871 LYS A CA 1
ATOM 7009 C C . LYS A 1 871 ? 9.404 5.914 24.908 1.00 95.19 871 LYS A C 1
ATOM 7011 O O . LYS A 1 871 ? 8.510 5.949 24.072 1.00 95.19 871 LYS A O 1
ATOM 7016 N N . TYR A 1 872 ? 10.089 4.828 25.222 1.00 94.19 872 TYR A N 1
ATOM 7017 C CA . TYR A 1 872 ? 9.640 3.481 24.904 1.00 94.19 872 TYR A CA 1
ATOM 7018 C C . TYR A 1 872 ? 9.417 2.761 26.224 1.00 94.19 872 TYR A C 1
ATOM 7020 O O . TYR A 1 872 ? 10.359 2.628 27.008 1.00 94.19 872 TYR A O 1
ATOM 7028 N N . ASP A 1 873 ? 8.174 2.386 26.497 1.00 93.94 873 ASP A N 1
ATOM 7029 C CA . ASP A 1 873 ? 7.776 1.755 27.747 1.00 93.94 873 ASP A CA 1
ATOM 7030 C C . ASP A 1 873 ? 7.156 0.387 27.459 1.00 93.94 873 ASP A C 1
ATOM 7032 O O . ASP A 1 873 ? 6.347 0.224 26.546 1.00 93.94 873 ASP A O 1
ATOM 7036 N N . LEU A 1 874 ? 7.545 -0.614 28.246 1.00 92.44 874 LEU A N 1
ATOM 7037 C CA . LEU A 1 874 ? 7.081 -1.989 28.090 1.00 92.44 874 LEU A CA 1
ATOM 7038 C C . LEU A 1 874 ? 5.619 -2.162 28.516 1.00 92.44 874 LEU A C 1
ATOM 7040 O O . LEU A 1 874 ? 5.046 -3.213 28.242 1.00 92.44 874 LEU A O 1
ATOM 7044 N N . THR A 1 875 ? 5.000 -1.167 29.164 1.00 92.44 875 THR A N 1
ATOM 7045 C CA . THR A 1 875 ? 3.549 -1.167 29.414 1.00 92.44 875 THR A CA 1
ATOM 7046 C C . THR A 1 875 ? 2.727 -1.157 28.128 1.00 92.44 875 THR A C 1
ATOM 7048 O O . THR A 1 875 ? 1.610 -1.669 28.119 1.00 92.44 875 THR A O 1
ATOM 7051 N N . VAL A 1 876 ? 3.298 -0.627 27.044 1.00 93.69 876 VAL A N 1
ATOM 7052 C CA . VAL A 1 876 ? 2.704 -0.583 25.703 1.00 93.69 876 VAL A CA 1
ATOM 7053 C C . VAL A 1 876 ? 3.511 -1.446 24.726 1.00 93.69 876 VAL A C 1
ATOM 7055 O O . VAL A 1 876 ? 2.921 -2.174 23.938 1.00 93.69 876 VAL A O 1
ATOM 7058 N N . PHE A 1 877 ? 4.846 -1.431 24.839 1.00 92.56 877 PHE A N 1
ATOM 7059 C CA . PHE A 1 877 ? 5.835 -2.236 24.100 1.00 92.56 877 PHE A CA 1
ATOM 7060 C C . PHE A 1 877 ? 5.971 -1.906 22.599 1.00 92.56 877 PHE A C 1
ATOM 7062 O O . PHE A 1 877 ? 6.930 -2.335 21.977 1.00 92.56 877 PHE A O 1
ATOM 7069 N N . THR A 1 878 ? 5.113 -1.091 21.989 1.00 95.38 878 THR A N 1
ATOM 7070 C CA . THR A 1 878 ? 5.362 -0.576 20.626 1.00 95.38 878 THR A CA 1
ATOM 7071 C C . THR A 1 878 ? 6.097 0.766 20.646 1.00 95.38 878 THR A C 1
ATOM 7073 O O . THR A 1 878 ? 5.979 1.533 21.605 1.00 95.38 878 THR A O 1
ATOM 7076 N N . GLY A 1 879 ? 6.790 1.106 19.557 1.00 96.75 879 GLY A N 1
ATOM 7077 C CA . GLY A 1 879 ? 7.311 2.456 19.326 1.00 96.75 879 GLY A CA 1
ATOM 7078 C C . GLY A 1 879 ? 6.209 3.523 19.315 1.00 96.75 879 GLY A C 1
ATOM 7079 O O . GLY A 1 879 ? 5.026 3.205 19.157 1.00 96.75 879 GLY A O 1
ATOM 7080 N N . ASN A 1 880 ? 6.592 4.796 19.470 1.00 98.31 880 ASN A N 1
ATOM 7081 C CA . ASN A 1 880 ? 5.649 5.917 19.365 1.00 98.31 880 ASN A CA 1
ATOM 7082 C C . ASN A 1 880 ? 4.995 5.941 17.976 1.00 98.31 880 ASN A C 1
ATOM 7084 O O . ASN A 1 880 ? 5.652 5.722 16.955 1.00 98.31 880 ASN A O 1
ATOM 7088 N N . LYS A 1 881 ? 3.695 6.238 17.947 1.00 98.50 881 LYS A N 1
ATOM 7089 C CA . LYS A 1 881 ? 2.883 6.280 16.723 1.00 98.50 881 LYS A CA 1
ATOM 7090 C C . LYS A 1 881 ? 2.173 7.615 16.597 1.00 98.50 881 LYS A C 1
ATOM 7092 O O . LYS A 1 881 ? 1.763 8.182 17.611 1.00 98.50 881 LYS A O 1
ATOM 7097 N N . PHE A 1 882 ? 1.986 8.090 15.368 1.00 98.88 882 PHE A N 1
ATOM 7098 C CA . PHE A 1 882 ? 0.954 9.090 15.121 1.00 98.88 882 PHE A CA 1
ATOM 7099 C C . PHE A 1 882 ? -0.407 8.430 15.301 1.00 98.88 882 PHE A C 1
ATOM 7101 O O . PHE A 1 882 ? -0.580 7.267 14.931 1.00 98.88 882 PHE A O 1
ATOM 7108 N N . ALA A 1 883 ? -1.350 9.148 15.902 1.00 98.81 883 ALA A N 1
ATOM 7109 C CA . ALA A 1 883 ? -2.674 8.618 16.180 1.00 98.81 883 ALA A CA 1
ATOM 7110 C C . ALA A 1 883 ? -3.771 9.661 15.938 1.00 98.81 883 ALA A C 1
ATOM 7112 O O . ALA A 1 883 ? -3.751 10.737 16.534 1.00 98.81 883 ALA A O 1
ATOM 7113 N N . ILE A 1 884 ? -4.728 9.322 15.078 1.00 98.94 884 ILE A N 1
ATOM 7114 C CA . ILE A 1 884 ? -5.925 10.107 14.764 1.00 98.94 884 ILE A CA 1
ATOM 7115 C C . ILE A 1 884 ? -7.077 9.539 15.594 1.00 98.94 884 ILE A C 1
ATOM 7117 O O . ILE A 1 884 ? -7.257 8.321 15.649 1.00 98.94 884 ILE A O 1
ATOM 7121 N N . PHE A 1 885 ? -7.843 10.391 16.271 1.00 98.88 885 PHE A N 1
ATOM 7122 C CA . PHE A 1 885 ? -8.883 9.922 17.189 1.00 98.88 885 PHE A CA 1
ATOM 7123 C C . PHE A 1 885 ? -10.088 10.858 17.270 1.00 98.88 885 PHE A C 1
ATOM 7125 O O . PHE A 1 885 ? -9.975 12.062 17.030 1.00 98.88 885 PHE A O 1
ATOM 7132 N N . ASN A 1 886 ? -11.216 10.293 17.709 1.00 98.81 886 ASN A N 1
ATOM 7133 C CA . ASN A 1 886 ? -12.399 11.015 18.168 1.00 98.81 886 ASN A CA 1
ATOM 7134 C C . ASN A 1 886 ? -13.110 10.219 19.283 1.00 98.81 886 ASN A C 1
ATOM 7136 O O . ASN A 1 886 ? -13.453 9.054 19.089 1.00 98.81 886 ASN A O 1
ATOM 7140 N N . TYR A 1 887 ? -13.343 10.823 20.451 1.00 98.62 887 TYR A N 1
ATOM 7141 C CA . TYR A 1 887 ? -14.099 10.207 21.553 1.00 98.62 887 TYR A CA 1
ATOM 7142 C C . TYR A 1 887 ? -14.952 11.227 22.304 1.00 98.62 887 TYR A C 1
ATOM 7144 O O . TYR A 1 887 ? -14.705 12.425 22.230 1.00 98.62 887 TYR A O 1
ATOM 7152 N N . ALA A 1 888 ? -15.938 10.753 23.066 1.00 98.62 888 ALA A N 1
ATOM 7153 C CA . ALA A 1 888 ? -16.807 11.614 23.863 1.00 98.62 888 ALA A CA 1
ATOM 7154 C C . ALA A 1 888 ? -16.440 11.570 25.351 1.00 98.62 888 ALA A C 1
ATOM 7156 O O . ALA A 1 888 ? -16.101 10.515 25.876 1.00 98.62 888 ALA A O 1
ATOM 7157 N N . THR A 1 889 ? -16.591 12.680 26.076 1.00 98.12 889 THR A N 1
ATOM 7158 C CA . THR A 1 889 ? -16.518 12.706 27.552 1.00 98.12 889 THR A CA 1
ATOM 7159 C C . THR A 1 889 ? -17.887 12.789 28.229 1.00 98.12 889 THR A C 1
ATOM 7161 O O . THR A 1 889 ? -17.976 12.605 29.440 1.00 98.12 889 THR A O 1
ATOM 7164 N N . VAL A 1 890 ? -18.949 13.088 27.471 1.00 97.69 890 VAL A N 1
ATOM 7165 C CA . VAL A 1 890 ? -20.317 13.271 27.993 1.00 97.69 890 VAL A CA 1
ATOM 7166 C C . VAL A 1 890 ? -21.270 12.235 27.403 1.00 97.69 890 VAL A C 1
ATOM 7168 O O . VAL A 1 890 ? -21.800 11.404 28.136 1.00 97.69 890 VAL A O 1
ATOM 7171 N N . GLN A 1 891 ? -21.476 12.265 26.088 1.00 96.62 891 GLN A N 1
ATOM 7172 C CA . GLN A 1 891 ? -22.346 11.338 25.366 1.00 96.62 891 GLN A CA 1
ATOM 7173 C C . GLN A 1 891 ? -21.820 11.143 23.945 1.00 96.62 891 GLN A C 1
ATOM 7175 O O . GLN A 1 891 ? -21.229 12.060 23.388 1.00 96.62 891 GLN A O 1
ATOM 7180 N N . THR A 1 892 ? -22.041 9.973 23.355 1.00 97.50 892 THR A N 1
ATOM 7181 C CA . THR A 1 892 ? -21.698 9.742 21.948 1.00 97.50 892 THR A CA 1
ATOM 7182 C C . THR A 1 892 ? -22.717 10.394 21.011 1.00 97.50 892 THR A C 1
ATOM 7184 O O . THR A 1 892 ? -23.857 10.659 21.403 1.00 97.50 892 THR A O 1
ATOM 7187 N N . GLY A 1 893 ? -22.321 10.623 19.757 1.00 94.81 893 GLY A N 1
ATOM 7188 C CA . GLY A 1 893 ? -23.220 11.090 18.697 1.00 94.81 893 GLY A CA 1
ATOM 7189 C C . GLY A 1 893 ? -22.587 12.040 17.683 1.00 94.81 893 GLY A C 1
ATOM 7190 O O . GLY A 1 893 ? -23.061 12.088 16.550 1.00 94.81 893 GLY A O 1
ATOM 7191 N N . GLY A 1 894 ? -21.544 12.784 18.060 1.00 98.31 894 GLY A N 1
ATOM 7192 C CA . GLY A 1 894 ? -20.805 13.632 17.124 1.00 98.31 894 GLY A CA 1
ATOM 7193 C C . GLY A 1 894 ? -19.757 12.872 16.315 1.00 98.31 894 GLY A C 1
ATOM 7194 O O . GLY A 1 894 ? -19.420 11.719 16.613 1.00 98.31 894 GLY A O 1
ATOM 7195 N N . TYR A 1 895 ? -19.253 13.525 15.271 1.00 98.75 895 TYR A N 1
ATOM 7196 C CA . TYR A 1 895 ? -18.222 12.988 14.386 1.00 98.75 895 TYR A CA 1
ATOM 7197 C C . TYR A 1 895 ? -17.287 14.079 13.861 1.00 98.75 895 TYR A C 1
ATOM 7199 O O . TYR A 1 895 ? -17.575 15.274 13.961 1.00 98.75 895 TYR A O 1
ATOM 7207 N N . VAL A 1 896 ? -16.161 13.633 13.310 1.00 98.88 896 VAL A N 1
ATOM 7208 C CA . VAL A 1 896 ? -15.232 14.442 12.516 1.00 98.88 896 VAL A CA 1
ATOM 7209 C C . VAL A 1 896 ? -14.951 13.735 11.200 1.00 98.88 896 VAL A C 1
ATOM 7211 O O . VAL A 1 896 ? -14.953 12.502 11.164 1.00 98.88 896 VAL A O 1
ATOM 7214 N N . ASP A 1 897 ? -14.668 14.513 10.162 1.00 98.81 897 ASP A N 1
ATOM 7215 C CA . ASP A 1 897 ? -14.203 14.002 8.873 1.00 98.81 897 ASP A CA 1
ATOM 7216 C C . ASP A 1 897 ? -12.738 14.400 8.691 1.00 98.81 897 ASP A C 1
ATOM 7218 O O . ASP A 1 897 ? -12.373 15.567 8.835 1.00 98.81 897 ASP A O 1
ATOM 7222 N N . VAL A 1 898 ? -11.875 13.423 8.435 1.00 98.69 898 VAL A N 1
ATOM 7223 C CA . VAL A 1 898 ? -10.451 13.632 8.179 1.00 98.69 898 VAL A CA 1
ATOM 7224 C C . VAL A 1 898 ? -10.227 13.489 6.688 1.00 98.69 898 VAL A C 1
ATOM 7226 O O . VAL A 1 898 ? -10.435 12.415 6.137 1.00 98.69 898 VAL A O 1
ATOM 7229 N N . ASP A 1 899 ? -9.822 14.582 6.059 1.00 97.25 899 ASP A N 1
ATOM 7230 C CA . ASP A 1 899 ? -9.628 14.665 4.610 1.00 97.25 899 ASP A CA 1
ATOM 7231 C C . ASP A 1 899 ? -8.340 13.963 4.185 1.00 97.25 899 ASP A C 1
ATOM 7233 O O . ASP A 1 899 ? -8.314 13.096 3.325 1.00 97.25 899 ASP A O 1
ATOM 7237 N N . TRP A 1 900 ? -7.246 14.270 4.879 1.00 97.62 900 TRP A N 1
ATOM 7238 C CA . TRP A 1 900 ? -5.956 13.656 4.610 1.00 97.62 900 TRP A CA 1
ATOM 7239 C C . TRP A 1 900 ? -5.060 13.658 5.842 1.00 97.62 900 TRP A C 1
ATOM 7241 O O . TRP A 1 900 ? -5.197 14.479 6.759 1.00 97.62 900 TRP A O 1
ATOM 7251 N N . PHE A 1 901 ? -4.104 12.734 5.828 1.00 98.50 901 PHE A N 1
ATOM 7252 C CA . PHE A 1 901 ? -2.930 12.697 6.683 1.00 98.50 901 PHE A CA 1
ATOM 7253 C C . PHE A 1 901 ? -1.671 12.820 5.818 1.00 98.50 901 PHE A C 1
ATOM 7255 O O . PHE A 1 901 ? -1.509 12.094 4.839 1.00 98.50 901 PHE A O 1
ATOM 7262 N N . SER A 1 902 ? -0.747 13.700 6.202 1.00 97.56 902 SER A N 1
ATOM 7263 C CA . SER A 1 902 ? 0.511 13.879 5.481 1.00 97.56 902 SER A CA 1
ATOM 7264 C C . SER A 1 902 ? 1.731 14.010 6.391 1.00 97.56 902 SER A C 1
ATOM 7266 O O . SER A 1 902 ? 1.681 14.616 7.467 1.00 97.56 902 SER A O 1
ATOM 7268 N N . THR A 1 903 ? 2.849 13.462 5.914 1.00 96.12 903 THR A N 1
ATOM 7269 C CA . THR A 1 903 ? 4.194 13.625 6.469 1.00 96.12 903 THR A CA 1
ATOM 7270 C C . THR A 1 903 ? 5.038 14.655 5.719 1.00 96.12 903 THR A C 1
ATOM 7272 O O . THR A 1 903 ? 6.203 14.841 6.069 1.00 96.12 903 THR A O 1
ATOM 7275 N N . GLU A 1 904 ? 4.482 15.333 4.714 1.00 94.31 904 GLU A N 1
ATOM 7276 C CA . GLU A 1 904 ? 5.165 16.432 4.036 1.00 94.31 904 GLU A CA 1
ATOM 7277 C C . GLU A 1 904 ? 5.210 17.678 4.952 1.00 94.31 904 GLU A C 1
ATOM 7279 O O . GLU A 1 904 ? 4.256 17.965 5.692 1.00 94.31 904 GLU A O 1
ATOM 7284 N N . PRO A 1 905 ? 6.305 18.459 4.920 1.00 92.12 905 PRO A N 1
ATOM 7285 C CA . PRO A 1 905 ? 6.408 19.707 5.681 1.00 92.12 905 PRO A CA 1
ATOM 7286 C C . PRO A 1 905 ? 5.381 20.756 5.226 1.00 92.12 905 PRO A C 1
ATOM 7288 O O . PRO A 1 905 ? 4.824 21.488 6.054 1.00 92.12 905 PRO A O 1
ATOM 7291 N N . GLU A 1 906 ? 5.103 20.800 3.927 1.00 91.44 906 GLU A N 1
ATOM 7292 C CA . GLU A 1 906 ? 4.046 21.577 3.286 1.00 91.44 906 GLU A CA 1
ATOM 7293 C C . GLU A 1 906 ? 3.231 20.612 2.429 1.00 91.44 906 GLU A C 1
ATOM 7295 O O . GLU A 1 906 ? 3.802 19.840 1.666 1.00 91.44 906 GLU A O 1
ATOM 7300 N N . PHE A 1 907 ? 1.909 20.629 2.580 1.00 93.19 907 PHE A N 1
ATOM 7301 C CA . PHE A 1 907 ? 1.031 19.722 1.852 1.00 93.19 907 PHE A CA 1
ATOM 7302 C C . PHE A 1 907 ? -0.152 20.497 1.282 1.00 93.19 907 PHE A C 1
ATOM 7304 O O . PHE A 1 907 ? -0.939 21.087 2.030 1.00 93.19 907 PHE A O 1
ATOM 7311 N N . ASP A 1 908 ? -0.251 20.481 -0.043 1.00 90.56 908 ASP A N 1
ATOM 7312 C CA . ASP A 1 908 ? -1.418 20.905 -0.805 1.00 90.56 908 ASP A CA 1
ATOM 7313 C C . ASP A 1 908 ? -1.954 19.674 -1.532 1.00 90.56 908 ASP A C 1
ATOM 7315 O O . ASP A 1 908 ? -1.266 19.079 -2.359 1.00 90.56 908 ASP A O 1
ATOM 7319 N N . GLU A 1 909 ? -3.168 19.260 -1.195 1.00 89.25 909 GLU A N 1
ATOM 7320 C CA . GLU A 1 909 ? -3.758 18.052 -1.759 1.00 89.25 909 GLU A CA 1
ATOM 7321 C C . GLU A 1 909 ? -3.875 18.146 -3.287 1.00 89.25 909 GLU A C 1
ATOM 7323 O O . GLU A 1 909 ? -3.534 17.193 -3.983 1.00 89.25 909 GLU A O 1
ATOM 7328 N N . ALA A 1 910 ? -4.251 19.317 -3.815 1.00 88.19 910 ALA A N 1
ATOM 7329 C CA . ALA A 1 910 ? -4.429 19.541 -5.250 1.00 88.19 910 ALA A CA 1
ATOM 7330 C C . ALA A 1 910 ? -3.107 19.512 -6.035 1.00 88.19 910 ALA A C 1
ATOM 7332 O O . ALA A 1 910 ? -3.117 19.474 -7.267 1.00 88.19 910 ALA A O 1
ATOM 7333 N N . PHE A 1 911 ? -1.966 19.547 -5.341 1.00 88.06 911 PHE A N 1
ATOM 7334 C CA . PHE A 1 911 ? -0.647 19.388 -5.944 1.00 88.06 911 PHE A CA 1
ATOM 7335 C C . PHE A 1 911 ? -0.334 17.912 -6.227 1.00 88.06 911 PHE A C 1
ATOM 7337 O O . PHE A 1 911 ? 0.172 17.597 -7.304 1.00 88.06 911 PHE A O 1
ATOM 7344 N N . TYR A 1 912 ? -0.687 17.013 -5.303 1.00 89.06 912 TYR A N 1
ATOM 7345 C CA . TYR A 1 912 ? -0.392 15.575 -5.385 1.00 89.06 912 TYR A CA 1
ATOM 7346 C C . TYR A 1 912 ? -1.531 14.744 -5.984 1.00 89.06 912 TYR A C 1
ATOM 7348 O O . TYR A 1 912 ? -1.287 13.676 -6.546 1.00 89.06 912 TYR A O 1
ATOM 7356 N N . PHE A 1 913 ? -2.767 15.227 -5.883 1.00 88.44 913 PHE A N 1
ATOM 7357 C CA . PHE A 1 913 ? -3.962 14.488 -6.263 1.00 88.44 913 PHE A CA 1
ATOM 7358 C C . PHE A 1 913 ? -4.875 15.309 -7.174 1.00 88.44 913 PHE A C 1
ATOM 7360 O O . PHE A 1 913 ? -4.961 16.533 -7.077 1.00 88.44 913 PHE A O 1
ATOM 7367 N N . ASP A 1 914 ? -5.571 14.617 -8.070 1.00 81.88 914 ASP A N 1
ATOM 7368 C CA . ASP A 1 914 ? -6.560 15.192 -8.979 1.00 81.88 914 ASP A CA 1
ATOM 7369 C C . ASP A 1 914 ? -7.838 15.605 -8.229 1.00 81.88 914 ASP A C 1
ATOM 7371 O O . ASP A 1 914 ? -8.444 14.786 -7.551 1.00 81.88 914 ASP A O 1
ATOM 7375 N N . ASP A 1 915 ? -8.290 16.851 -8.333 1.00 80.44 915 ASP A N 1
ATOM 7376 C CA . ASP A 1 915 ? -9.507 17.323 -7.659 1.00 80.44 915 ASP A CA 1
ATOM 7377 C C . ASP A 1 915 ? -10.812 16.799 -8.293 1.00 80.44 915 ASP A C 1
ATOM 7379 O O . ASP A 1 915 ? -11.889 16.998 -7.732 1.00 80.44 915 ASP A O 1
ATOM 7383 N N . SER A 1 916 ? -10.724 16.063 -9.405 1.00 76.38 916 SER A N 1
ATOM 7384 C CA . SER A 1 916 ? -11.854 15.439 -10.101 1.00 76.38 916 SER A CA 1
ATOM 7385 C C . SER A 1 916 ? -12.365 14.133 -9.474 1.00 76.38 916 SER A C 1
ATOM 7387 O O . SER A 1 916 ? -13.106 13.395 -10.118 1.00 76.38 916 SER A O 1
ATOM 7389 N N . PHE A 1 917 ? -11.996 13.806 -8.230 1.00 82.44 917 PHE A N 1
ATOM 7390 C CA . PHE A 1 917 ? -12.463 12.581 -7.574 1.00 82.44 917 PHE A CA 1
ATOM 7391 C C . PHE A 1 917 ? -14.000 12.552 -7.456 1.00 82.44 917 PHE A C 1
ATOM 7393 O O . PHE A 1 917 ? -14.595 13.239 -6.628 1.00 82.44 917 PHE A O 1
ATOM 7400 N N . GLU A 1 918 ? -14.646 11.723 -8.280 1.00 73.25 918 GLU A N 1
ATOM 7401 C CA . GLU A 1 918 ? -16.111 11.590 -8.337 1.00 73.25 918 GLU A CA 1
ATOM 7402 C C . GLU A 1 918 ? -16.671 10.546 -7.347 1.00 73.25 918 GLU A C 1
ATOM 7404 O O . GLU A 1 918 ? -17.878 10.300 -7.321 1.00 73.25 918 GLU A O 1
ATOM 7409 N N . GLY A 1 919 ? -15.814 9.936 -6.519 1.00 82.62 919 GLY A N 1
ATOM 7410 C CA . GLY A 1 919 ? -16.178 8.860 -5.597 1.00 82.62 919 GLY A CA 1
ATOM 7411 C C . GLY A 1 919 ? -15.834 7.465 -6.124 1.00 82.62 919 GLY A C 1
ATOM 7412 O O . GLY A 1 919 ? -14.928 7.280 -6.937 1.00 82.62 919 GLY A O 1
ATOM 7413 N N . TYR A 1 920 ? -16.552 6.465 -5.620 1.00 86.69 920 TYR A N 1
ATOM 7414 C CA . TYR A 1 920 ? -16.311 5.051 -5.911 1.00 86.69 920 TYR A CA 1
ATOM 7415 C C . TYR A 1 920 ? -17.246 4.531 -7.012 1.00 86.69 920 TYR A C 1
ATOM 7417 O O . TYR A 1 920 ? -18.334 5.071 -7.219 1.00 86.69 920 TYR A O 1
ATOM 7425 N N . SER A 1 921 ? -16.844 3.468 -7.716 1.00 81.81 921 SER A N 1
ATOM 7426 C CA . SER A 1 921 ? -17.706 2.834 -8.721 1.00 81.81 921 SER A CA 1
ATOM 7427 C C . SER A 1 921 ? -18.944 2.214 -8.060 1.00 81.81 921 SER A C 1
ATOM 7429 O O . SER A 1 921 ? -18.879 1.754 -6.919 1.00 81.81 921 SER A O 1
ATOM 7431 N N . GLU A 1 922 ? -20.068 2.135 -8.781 1.00 85.75 922 GLU A N 1
ATOM 7432 C CA . GLU A 1 922 ? -21.278 1.454 -8.289 1.00 85.75 922 GLU A CA 1
ATOM 7433 C C . GLU A 1 922 ? -20.986 0.000 -7.875 1.00 85.75 922 GLU A C 1
ATOM 7435 O O . GLU A 1 922 ? -21.459 -0.456 -6.834 1.00 85.75 922 GLU A O 1
ATOM 7440 N N . GLU A 1 923 ? -20.135 -0.702 -8.630 1.00 84.19 923 GLU A N 1
ATOM 7441 C CA . GLU A 1 923 ? -19.724 -2.080 -8.334 1.00 84.19 923 GLU A CA 1
ATOM 7442 C C . GLU A 1 923 ? -19.005 -2.191 -6.979 1.00 84.19 923 GLU A C 1
ATOM 7444 O O . GLU A 1 923 ? -19.335 -3.067 -6.179 1.00 84.19 923 GLU A O 1
ATOM 7449 N N . SER A 1 924 ? -18.104 -1.252 -6.671 1.00 83.69 924 SER A N 1
ATOM 7450 C CA . SER A 1 924 ? -17.389 -1.208 -5.385 1.00 83.69 924 SER A CA 1
ATOM 7451 C C . SER A 1 924 ? -18.274 -0.840 -4.187 1.00 83.69 924 SER A C 1
ATOM 7453 O O . SER A 1 924 ? -17.865 -0.989 -3.044 1.00 83.69 924 SER A O 1
ATOM 7455 N N . LEU A 1 925 ? -19.505 -0.373 -4.400 1.00 89.69 925 LEU A N 1
ATOM 7456 C CA . LEU A 1 925 ? -20.428 -0.020 -3.313 1.00 89.69 925 LEU A CA 1
ATOM 7457 C C . LEU A 1 925 ? -21.628 -0.969 -3.199 1.00 89.69 925 LEU A C 1
ATOM 7459 O O . LEU A 1 925 ? -22.371 -0.911 -2.215 1.00 89.69 925 LEU A O 1
ATOM 7463 N N . THR A 1 926 ? -21.826 -1.843 -4.186 1.00 92.00 926 THR A N 1
ATOM 7464 C CA . THR A 1 926 ? -22.970 -2.756 -4.248 1.00 92.00 926 THR A CA 1
ATOM 7465 C C . THR A 1 926 ? -22.691 -4.014 -3.437 1.00 92.00 926 THR A C 1
ATOM 7467 O O . THR A 1 926 ? -21.882 -4.850 -3.835 1.00 92.00 926 THR A O 1
ATOM 7470 N N . LEU A 1 927 ? -23.398 -4.179 -2.317 1.00 94.12 927 LEU A N 1
ATOM 7471 C CA . LEU A 1 927 ? -23.327 -5.382 -1.488 1.00 94.12 927 LEU A CA 1
ATOM 7472 C C . LEU A 1 927 ? -24.106 -6.530 -2.143 1.00 94.12 927 LEU A C 1
ATOM 7474 O O . LEU A 1 927 ? -25.333 -6.483 -2.266 1.00 94.12 927 LEU A O 1
ATOM 7478 N N . THR A 1 928 ? -23.402 -7.596 -2.496 1.00 95.38 928 THR A N 1
ATOM 7479 C CA . THR A 1 928 ? -23.977 -8.752 -3.197 1.00 95.38 928 THR A CA 1
ATOM 7480 C C . THR A 1 928 ? -24.332 -9.902 -2.263 1.00 95.38 928 THR A C 1
ATOM 7482 O O . THR A 1 928 ? -25.378 -10.521 -2.444 1.00 95.38 928 THR A O 1
ATOM 7485 N N . GLU A 1 929 ? -23.518 -10.158 -1.236 1.00 95.38 929 GLU A N 1
ATOM 7486 C CA . GLU A 1 929 ? -23.666 -11.326 -0.361 1.00 95.38 929 GLU A CA 1
ATOM 7487 C C . GLU A 1 929 ? -23.081 -11.071 1.039 1.00 95.38 929 GLU A C 1
ATOM 7489 O O . GLU A 1 929 ? -22.197 -10.230 1.209 1.00 95.38 929 GLU A O 1
ATOM 7494 N N . LEU A 1 930 ? -23.580 -11.805 2.044 1.00 95.12 930 LEU A N 1
ATOM 7495 C CA . LEU A 1 930 ? -22.932 -11.954 3.350 1.00 95.12 930 LEU A CA 1
ATOM 7496 C C . LEU A 1 930 ? -22.447 -13.386 3.536 1.00 95.12 930 LEU A C 1
ATOM 7498 O O . LEU A 1 930 ? -23.182 -14.325 3.246 1.00 95.12 930 LEU A O 1
ATOM 7502 N N . THR A 1 931 ? -21.267 -13.543 4.123 1.00 92.81 931 THR A N 1
ATOM 7503 C CA . THR A 1 931 ? -20.708 -14.843 4.507 1.00 92.81 931 THR A CA 1
ATOM 7504 C C . THR A 1 931 ? -20.231 -14.831 5.957 1.00 92.81 931 THR A C 1
ATOM 7506 O O . THR A 1 931 ? -20.052 -13.769 6.560 1.00 92.81 931 THR A O 1
ATOM 7509 N N . ILE A 1 932 ? -20.039 -16.018 6.540 1.00 89.25 932 ILE A N 1
ATOM 7510 C CA . ILE A 1 932 ? -19.469 -16.193 7.882 1.00 89.25 932 ILE A CA 1
ATOM 7511 C C . ILE A 1 932 ? -18.270 -17.139 7.857 1.00 89.25 932 ILE A C 1
ATOM 7513 O O . ILE A 1 932 ? -18.261 -18.117 7.114 1.00 89.25 932 ILE A O 1
ATOM 7517 N N . ASN A 1 933 ? -17.277 -16.896 8.714 1.00 73.44 933 ASN A N 1
ATOM 7518 C CA . ASN A 1 933 ? -16.163 -17.827 8.938 1.00 73.44 933 ASN A CA 1
ATOM 7519 C C . ASN A 1 933 ? -16.547 -18.925 9.952 1.00 73.44 933 ASN A C 1
ATOM 7521 O O . ASN A 1 933 ? -15.934 -19.086 11.004 1.00 73.44 933 ASN A O 1
ATOM 7525 N N . GLY A 1 934 ? -17.612 -19.670 9.674 1.00 70.31 934 GLY A N 1
ATOM 7526 C CA . GLY A 1 934 ? -18.101 -20.689 10.594 1.00 70.31 934 GLY A CA 1
ATOM 7527 C C . GLY A 1 934 ? -19.221 -21.531 10.009 1.00 70.31 934 GLY A C 1
ATOM 7528 O O . GLY A 1 934 ? -19.593 -21.388 8.847 1.00 70.31 934 GLY A O 1
ATOM 7529 N N . LYS A 1 935 ? -19.753 -22.428 10.839 1.00 74.75 935 LYS A N 1
ATOM 7530 C CA . LYS A 1 935 ? -20.943 -23.212 10.507 1.00 74.75 935 LYS A CA 1
ATOM 7531 C C . LYS A 1 935 ? -22.189 -22.362 10.755 1.00 74.75 935 LYS A C 1
ATOM 7533 O O . LYS A 1 935 ? -22.246 -21.608 11.724 1.00 74.75 935 LYS A O 1
ATOM 7538 N N . GLU A 1 936 ? -23.207 -22.543 9.919 1.00 85.44 936 GLU A N 1
ATOM 7539 C CA . GLU A 1 936 ? -24.542 -21.988 10.178 1.00 85.44 936 GLU A CA 1
ATOM 7540 C C . GLU A 1 936 ? -25.214 -22.647 11.392 1.00 85.44 936 GLU A C 1
ATOM 7542 O O . GLU A 1 936 ? -26.155 -22.085 11.937 1.00 85.44 936 GLU A O 1
ATOM 7547 N N . GLU A 1 937 ? -24.712 -23.797 11.852 1.00 89.12 937 GLU A N 1
ATOM 7548 C CA . GLU A 1 937 ? -25.127 -24.467 13.086 1.00 89.12 937 GLU A CA 1
ATOM 7549 C C . GLU A 1 937 ? -23.975 -24.469 14.098 1.00 89.12 937 GLU A C 1
ATOM 7551 O O . GLU A 1 937 ? -22.909 -25.039 13.848 1.00 89.12 937 GLU A O 1
ATOM 7556 N N . LEU A 1 938 ? -24.190 -23.837 15.252 1.00 87.62 938 LEU A N 1
ATOM 7557 C CA . LEU A 1 938 ? -23.203 -23.697 16.318 1.00 87.62 938 LEU A CA 1
ATOM 7558 C C . LEU A 1 938 ? -23.751 -24.289 17.617 1.00 87.62 938 LEU A C 1
ATOM 7560 O O . LEU A 1 938 ? -24.795 -23.868 18.099 1.00 87.62 938 LEU A O 1
ATOM 7564 N N . THR A 1 939 ? -23.029 -25.227 18.228 1.00 89.19 939 THR A N 1
ATOM 7565 C CA . THR A 1 939 ? -23.344 -25.698 19.586 1.00 89.19 939 THR A CA 1
ATOM 7566 C C . THR A 1 939 ? -22.330 -25.122 20.569 1.00 89.19 939 THR A C 1
ATOM 7568 O O . THR A 1 939 ? -21.130 -25.178 20.313 1.00 89.19 939 THR A O 1
ATOM 7571 N N . LEU A 1 940 ? -22.793 -24.571 21.691 1.00 89.06 940 LEU A N 1
ATOM 7572 C CA . LEU A 1 940 ? -21.962 -23.993 22.746 1.00 89.06 940 LEU A CA 1
ATOM 7573 C C . LEU A 1 940 ? -22.266 -24.639 24.096 1.00 89.06 940 LEU A C 1
ATOM 7575 O O . LEU A 1 940 ? -23.412 -24.976 24.398 1.00 89.06 940 LEU A O 1
ATOM 7579 N N . LEU A 1 941 ? -21.231 -24.756 24.930 1.00 90.38 941 LEU A N 1
ATOM 7580 C CA . LEU A 1 941 ? -21.418 -25.033 26.350 1.00 90.38 941 LEU A CA 1
ATOM 7581 C C . LEU A 1 941 ? -22.102 -23.846 27.029 1.00 90.38 941 LEU A C 1
ATOM 7583 O O . LEU A 1 941 ? -21.694 -22.701 26.843 1.00 90.38 941 LEU A O 1
ATOM 7587 N N . THR A 1 942 ? -23.107 -24.118 27.852 1.00 88.69 942 THR A N 1
ATOM 7588 C CA . THR A 1 942 ? -23.750 -23.090 28.679 1.00 88.69 942 THR A CA 1
ATOM 7589 C C . THR A 1 942 ? -22.705 -22.328 29.503 1.00 88.69 942 THR A C 1
ATOM 7591 O O . THR A 1 942 ? -21.776 -22.921 30.046 1.00 88.69 942 THR A O 1
ATOM 7594 N N . GLY A 1 943 ? -22.811 -20.998 29.548 1.00 82.94 943 GLY A N 1
ATOM 7595 C CA . GLY A 1 943 ? -21.836 -20.104 30.185 1.00 82.94 943 GLY A CA 1
ATOM 7596 C C . GLY A 1 943 ? -20.597 -19.778 29.339 1.00 82.94 943 GLY A C 1
ATOM 7597 O O . GLY A 1 943 ? -19.796 -18.927 29.740 1.00 82.94 943 GLY A O 1
ATOM 7598 N N . SER A 1 944 ? -20.423 -20.409 28.172 1.00 83.44 944 SER A N 1
ATOM 7599 C CA . SER A 1 944 ? -19.319 -20.123 27.253 1.00 83.44 944 SER A CA 1
ATOM 7600 C C . SER A 1 944 ? -19.679 -19.056 26.213 1.00 83.44 944 SER A C 1
ATOM 7602 O O . SER A 1 944 ? -20.799 -18.538 26.144 1.00 83.44 944 SER A O 1
ATOM 7604 N N . SER A 1 945 ? -18.693 -18.684 25.398 1.00 84.25 945 SER A N 1
ATOM 7605 C CA . SER A 1 945 ? -18.904 -17.789 24.269 1.00 84.25 945 SER A CA 1
ATOM 7606 C C . SER A 1 945 ? -18.057 -18.185 23.074 1.00 84.25 945 SER A C 1
ATOM 7608 O O . SER A 1 945 ? -16.970 -18.731 23.233 1.00 84.25 945 SER A O 1
ATOM 7610 N N . SER A 1 946 ? -18.546 -17.855 21.886 1.00 82.50 946 SER A N 1
ATOM 7611 C CA . SER A 1 946 ? -17.832 -17.984 20.622 1.00 82.50 946 SER A CA 1
ATOM 7612 C C . SER A 1 946 ? -17.930 -16.679 19.838 1.00 82.50 946 SER A C 1
ATOM 7614 O O . SER A 1 946 ? -18.796 -15.845 20.099 1.00 82.50 946 SER A O 1
ATOM 7616 N N . THR A 1 947 ? -17.018 -16.467 18.898 1.00 82.25 947 THR A N 1
ATOM 7617 C CA . THR A 1 947 ? -17.016 -15.289 18.026 1.00 82.25 947 THR A CA 1
ATOM 7618 C C . THR A 1 947 ? -17.193 -15.739 16.589 1.00 82.25 947 THR A C 1
ATOM 7620 O O . THR A 1 947 ? -16.504 -16.653 16.147 1.00 82.25 947 THR A O 1
ATOM 7623 N N . ILE A 1 948 ? -18.060 -15.051 15.856 1.00 84.75 948 ILE A N 1
ATOM 7624 C CA . ILE A 1 948 ? -18.179 -15.188 14.406 1.00 84.75 948 ILE A CA 1
ATOM 7625 C C . ILE A 1 948 ? -17.615 -13.949 13.718 1.00 84.75 948 ILE A C 1
ATOM 7627 O O . ILE A 1 948 ? -17.694 -12.840 14.245 1.00 84.75 948 ILE A O 1
ATOM 7631 N N . THR A 1 949 ? -17.043 -14.132 12.537 1.00 85.31 949 THR A N 1
ATOM 7632 C CA . THR A 1 949 ? -16.736 -13.062 11.591 1.00 85.31 949 THR A CA 1
ATOM 7633 C C . THR A 1 949 ? -17.767 -13.081 10.484 1.00 85.31 949 THR A C 1
ATOM 7635 O O . THR A 1 949 ? -17.973 -14.118 9.859 1.00 85.31 949 THR A O 1
ATOM 7638 N N . VAL A 1 950 ? -18.390 -11.933 10.243 1.00 89.44 950 VAL A N 1
ATOM 7639 C CA . VAL A 1 950 ? -19.319 -11.718 9.134 1.00 89.44 950 VAL A CA 1
ATOM 7640 C C . VAL A 1 950 ? -18.597 -10.888 8.082 1.00 89.44 950 VAL A C 1
ATOM 7642 O O . VAL A 1 950 ? -18.124 -9.794 8.396 1.00 89.44 950 VAL A O 1
ATOM 7645 N N . LYS A 1 951 ? -18.517 -11.390 6.849 1.00 91.44 951 LYS A N 1
ATOM 7646 C CA . LYS A 1 951 ? -17.934 -10.670 5.713 1.00 91.44 951 LYS A CA 1
ATOM 7647 C C . LYS A 1 951 ? -19.021 -10.242 4.732 1.00 91.44 951 LYS A C 1
ATOM 7649 O O . LYS A 1 951 ? -19.913 -11.025 4.419 1.00 91.44 951 LYS A O 1
ATOM 7654 N N . GLY A 1 952 ? -18.949 -9.002 4.260 1.00 92.69 952 GLY A N 1
ATOM 7655 C CA . GLY A 1 952 ? -19.733 -8.526 3.121 1.00 92.69 952 GLY A CA 1
ATOM 7656 C C . GLY A 1 952 ? -18.935 -8.695 1.834 1.00 92.69 952 GLY A C 1
ATOM 7657 O O . GLY A 1 952 ? -17.753 -8.361 1.828 1.00 92.69 952 GLY A O 1
ATOM 7658 N N . ILE A 1 953 ? -19.561 -9.213 0.777 1.00 92.94 953 ILE A N 1
ATOM 7659 C CA . ILE A 1 953 ? -18.976 -9.364 -0.564 1.00 92.94 953 ILE A CA 1
ATOM 7660 C C . ILE A 1 953 ? -19.606 -8.327 -1.494 1.00 92.94 953 ILE A C 1
ATOM 7662 O O . ILE A 1 953 ? -20.836 -8.228 -1.577 1.00 92.94 953 ILE A O 1
ATOM 7666 N N . TYR A 1 954 ? -18.778 -7.580 -2.216 1.00 90.25 954 TYR A N 1
ATOM 7667 C CA . TYR A 1 954 ? -19.204 -6.510 -3.117 1.00 90.25 954 TYR A CA 1
ATOM 7668 C C . TYR A 1 954 ? -19.100 -6.921 -4.591 1.00 90.25 954 TYR A C 1
ATOM 7670 O O . TYR A 1 954 ? -18.481 -7.932 -4.919 1.00 90.25 954 TYR A O 1
ATOM 7678 N N . ALA A 1 955 ? -19.759 -6.183 -5.488 1.00 88.69 955 ALA A N 1
ATOM 7679 C CA . ALA A 1 955 ? -19.910 -6.593 -6.888 1.00 88.69 955 ALA A CA 1
ATOM 7680 C C . ALA A 1 955 ? -18.599 -6.576 -7.695 1.00 88.69 955 ALA A C 1
ATOM 7682 O O . ALA A 1 955 ? -18.488 -7.312 -8.673 1.00 88.69 955 ALA A O 1
ATOM 7683 N N . ASP A 1 956 ? -17.598 -5.808 -7.265 1.00 82.44 956 ASP A N 1
ATOM 7684 C CA . ASP A 1 956 ? -16.227 -5.849 -7.801 1.00 82.44 956 ASP A CA 1
ATOM 7685 C C . ASP A 1 956 ? -15.385 -7.028 -7.249 1.00 82.44 956 ASP A C 1
ATOM 7687 O O . ASP A 1 956 ? -14.226 -7.202 -7.625 1.00 82.44 956 ASP A O 1
ATOM 7691 N N . GLY A 1 957 ? -15.962 -7.844 -6.359 1.00 84.25 957 GLY A N 1
ATOM 7692 C CA . GLY A 1 957 ? -15.351 -9.027 -5.759 1.00 84.25 957 GLY A CA 1
ATOM 7693 C C . GLY A 1 957 ? -14.595 -8.785 -4.452 1.00 84.25 957 GLY A C 1
ATOM 7694 O O . GLY A 1 957 ? -14.136 -9.758 -3.850 1.00 84.25 957 GLY A O 1
ATOM 7695 N N . HIS A 1 958 ? -14.456 -7.544 -3.973 1.00 85.19 958 HIS A N 1
ATOM 7696 C CA . HIS A 1 958 ? -13.783 -7.319 -2.694 1.00 85.19 958 HIS A CA 1
ATOM 7697 C C . HIS A 1 958 ? -14.663 -7.715 -1.498 1.00 85.19 958 HIS A C 1
ATOM 7699 O O . HIS A 1 958 ? -15.893 -7.763 -1.582 1.00 85.19 958 HIS A O 1
ATOM 7705 N N . THR A 1 959 ? -14.021 -7.969 -0.351 1.00 87.25 959 THR A N 1
ATOM 7706 C CA . THR A 1 959 ? -14.713 -8.280 0.906 1.00 87.25 959 THR A CA 1
ATOM 7707 C C . THR A 1 959 ? -14.347 -7.334 2.042 1.00 87.25 959 THR A C 1
ATOM 7709 O O . THR A 1 959 ? -13.218 -6.842 2.095 1.00 87.25 959 THR A O 1
ATOM 7712 N N . GLU A 1 960 ? -15.267 -7.144 2.987 1.00 86.06 960 GLU A N 1
ATOM 7713 C CA . GLU A 1 960 ? -15.045 -6.390 4.227 1.00 86.06 960 GLU A CA 1
ATOM 7714 C C . GLU A 1 960 ? -15.526 -7.170 5.459 1.00 86.06 960 GLU A C 1
ATOM 7716 O O . GLU A 1 960 ? -16.623 -7.729 5.436 1.00 86.06 960 GLU A O 1
ATOM 7721 N N . ASP A 1 961 ? -14.761 -7.159 6.561 1.00 86.44 961 ASP A N 1
ATOM 7722 C CA . ASP A 1 961 ? -15.264 -7.590 7.875 1.00 86.44 961 ASP A CA 1
ATOM 7723 C C . ASP A 1 961 ? -16.271 -6.554 8.399 1.00 86.44 961 ASP A C 1
ATOM 7725 O O . ASP A 1 961 ? -15.924 -5.440 8.803 1.00 86.44 961 ASP A O 1
ATOM 7729 N N . ILE A 1 962 ? -17.540 -6.949 8.405 1.00 89.00 962 ILE A N 1
ATOM 7730 C CA . ILE A 1 962 ? -18.672 -6.144 8.865 1.00 89.00 962 ILE A CA 1
ATOM 7731 C C . ILE A 1 962 ? -19.230 -6.653 10.197 1.00 89.00 962 ILE A C 1
ATOM 7733 O O . ILE A 1 962 ? -20.313 -6.241 10.604 1.00 89.00 962 ILE A O 1
ATOM 7737 N N . THR A 1 963 ? -18.519 -7.540 10.899 1.00 87.12 963 THR A N 1
ATOM 7738 C CA . THR A 1 963 ? -18.999 -8.208 12.121 1.00 87.12 963 THR A CA 1
ATOM 7739 C C . THR A 1 963 ? -19.596 -7.225 13.123 1.00 87.12 963 THR A C 1
ATOM 7741 O O . THR A 1 963 ? -20.669 -7.469 13.667 1.00 87.12 963 THR A O 1
ATOM 7744 N N . MET A 1 964 ? -18.913 -6.109 13.378 1.00 83.19 964 MET A N 1
ATOM 7745 C CA . MET A 1 964 ? -19.361 -5.111 14.354 1.00 83.19 964 MET A CA 1
ATOM 7746 C C . MET A 1 964 ? -20.380 -4.114 13.784 1.00 83.19 964 MET A C 1
ATOM 7748 O O . MET A 1 964 ? -21.018 -3.403 14.550 1.00 83.19 964 MET A O 1
ATOM 7752 N N . ALA A 1 965 ? -20.532 -4.053 12.459 1.00 87.44 965 ALA A N 1
ATOM 7753 C CA . ALA A 1 965 ? -21.481 -3.174 11.775 1.00 87.44 965 ALA A CA 1
ATOM 7754 C C . ALA A 1 965 ? -22.798 -3.876 11.395 1.00 87.44 965 ALA A C 1
ATOM 7756 O O . ALA A 1 965 ? -23.765 -3.204 11.041 1.00 87.44 965 ALA A O 1
ATOM 7757 N N . ALA A 1 966 ? -22.843 -5.209 11.450 1.00 91.19 966 ALA A N 1
ATOM 7758 C CA . ALA A 1 966 ? -24.039 -5.992 11.178 1.00 91.19 966 ALA A CA 1
ATOM 7759 C C . ALA A 1 966 ? -25.080 -5.875 12.308 1.00 91.19 966 ALA A C 1
ATOM 7761 O O . ALA A 1 966 ? -24.751 -5.795 13.493 1.00 91.19 966 ALA A O 1
ATOM 7762 N N . ASP A 1 967 ? -26.353 -5.929 11.925 1.00 91.69 967 ASP A N 1
ATOM 7763 C CA . ASP A 1 967 ? -27.493 -6.064 12.823 1.00 91.69 967 ASP A CA 1
ATOM 7764 C C . ASP A 1 967 ? -27.678 -7.545 13.197 1.00 91.69 967 ASP A C 1
ATOM 7766 O O . ASP A 1 967 ? -27.743 -8.404 12.313 1.00 91.69 967 ASP A O 1
ATOM 7770 N N . TYR A 1 968 ? -27.838 -7.835 14.492 1.00 91.94 968 TYR A N 1
ATOM 7771 C CA . TYR A 1 968 ? -28.102 -9.182 15.011 1.00 91.94 968 TYR A CA 1
ATOM 7772 C C . TYR A 1 968 ? -29.483 -9.240 15.665 1.00 91.94 968 TYR A C 1
ATOM 7774 O O . TYR A 1 968 ? -29.687 -8.717 16.762 1.00 91.94 968 TYR A O 1
ATOM 7782 N N . GLU A 1 969 ? -30.432 -9.903 15.013 1.00 93.50 969 GLU A N 1
ATOM 7783 C CA . GLU A 1 969 ? -31.745 -10.198 15.580 1.00 93.50 969 GLU A CA 1
ATOM 7784 C C . GLU A 1 969 ? -31.729 -11.603 16.186 1.00 93.50 969 GLU A C 1
ATOM 7786 O O . GLU A 1 969 ? -31.538 -12.596 15.489 1.00 93.50 969 GLU A O 1
ATOM 7791 N N . ASN A 1 970 ? -31.917 -11.683 17.500 1.00 91.25 970 ASN A N 1
ATOM 7792 C CA . ASN A 1 970 ? -31.863 -12.926 18.258 1.00 91.25 970 ASN A CA 1
ATOM 7793 C C . ASN A 1 970 ? -33.267 -13.323 18.722 1.00 91.25 970 ASN A C 1
ATOM 7795 O O . ASN A 1 970 ? -33.905 -12.577 19.469 1.00 91.25 970 ASN A O 1
ATOM 7799 N N . GLN A 1 971 ? -33.733 -14.498 18.303 1.00 92.19 971 GLN A N 1
ATOM 7800 C CA . GLN A 1 971 ? -35.099 -14.947 18.580 1.00 92.19 971 GLN A CA 1
ATOM 7801 C C . GLN A 1 971 ? -35.325 -15.388 20.034 1.00 92.19 971 GLN A C 1
ATOM 7803 O O . GLN A 1 971 ? -36.466 -15.374 20.497 1.00 92.19 971 GLN A O 1
ATOM 7808 N N . ASN A 1 972 ? -34.263 -15.738 20.765 1.00 91.50 972 ASN A N 1
ATOM 7809 C CA . ASN A 1 972 ? -34.329 -16.180 22.157 1.00 91.50 972 ASN A CA 1
ATOM 7810 C C . ASN A 1 972 ? -33.194 -15.564 23.011 1.00 91.50 972 ASN A C 1
ATOM 7812 O O . ASN A 1 972 ? -32.180 -16.217 23.284 1.00 91.50 972 ASN A O 1
ATOM 7816 N N . PRO A 1 973 ? -33.340 -14.290 23.432 1.00 91.81 973 PRO A N 1
ATOM 7817 C CA . PRO A 1 973 ? -32.309 -13.551 24.166 1.00 91.81 973 PRO A CA 1
ATOM 7818 C C . PRO A 1 973 ? -32.044 -14.056 25.590 1.00 91.81 973 PRO A C 1
ATOM 7820 O O . PRO A 1 973 ? -31.020 -13.700 26.170 1.00 91.81 973 PRO A O 1
ATOM 7823 N N . ASP A 1 974 ? -32.941 -14.875 26.146 1.00 88.75 974 ASP A N 1
ATOM 7824 C CA . ASP A 1 974 ? -32.733 -15.503 27.451 1.00 88.75 974 ASP A CA 1
ATOM 7825 C C . ASP A 1 974 ? -31.763 -16.693 27.346 1.00 88.75 974 ASP A C 1
ATOM 7827 O O . ASP A 1 974 ? -31.075 -17.001 28.312 1.00 88.75 974 ASP A O 1
ATOM 7831 N N . VAL A 1 975 ? -31.685 -17.354 26.180 1.00 89.56 975 VAL A N 1
ATOM 7832 C CA . VAL A 1 975 ? -30.786 -18.497 25.915 1.00 89.56 975 VAL A CA 1
ATOM 7833 C C . VAL A 1 975 ? -29.439 -18.038 25.376 1.00 89.56 975 VAL A C 1
ATOM 7835 O O . VAL A 1 975 ? -28.397 -18.459 25.875 1.00 89.56 975 VAL A O 1
ATOM 7838 N N . ILE A 1 976 ? -29.446 -17.170 24.367 1.00 93.19 976 ILE A N 1
ATOM 7839 C CA . ILE A 1 976 ? -28.236 -16.674 23.708 1.00 93.19 976 ILE A CA 1
ATOM 7840 C C . ILE A 1 976 ? -28.169 -15.161 23.863 1.00 93.19 976 ILE A C 1
ATOM 7842 O O . ILE A 1 976 ? -29.184 -14.486 23.768 1.00 93.19 976 ILE A O 1
ATOM 7846 N N . ARG A 1 977 ? -26.976 -14.590 24.019 1.00 90.75 977 ARG A N 1
ATOM 7847 C CA . ARG A 1 977 ? -26.742 -13.148 23.872 1.00 90.75 977 ARG A CA 1
ATOM 7848 C C . ARG A 1 977 ? -25.719 -12.900 22.783 1.00 90.75 977 ARG A C 1
ATOM 7850 O O . ARG A 1 977 ? -24.635 -13.466 22.827 1.00 90.75 977 ARG A O 1
ATOM 7857 N N . VAL A 1 978 ? -26.034 -12.006 21.852 1.00 88.44 978 VAL A N 1
ATOM 7858 C CA . VAL A 1 978 ? -25.096 -11.580 20.810 1.00 88.44 978 VAL A CA 1
ATOM 7859 C C . VAL A 1 978 ? -24.647 -10.155 21.091 1.00 88.44 978 VAL A C 1
ATOM 7861 O O . VAL A 1 978 ? -25.460 -9.282 21.393 1.00 88.44 978 VAL A O 1
ATOM 7864 N N . THR A 1 979 ? -23.346 -9.904 21.041 1.00 81.69 979 THR A N 1
ATOM 7865 C CA . THR A 1 979 ? -22.774 -8.563 21.190 1.00 81.69 979 THR A CA 1
ATOM 7866 C C . THR A 1 979 ? -21.565 -8.454 20.275 1.00 81.69 979 THR A C 1
ATOM 7868 O O . THR A 1 979 ? -20.582 -9.151 20.494 1.00 81.69 979 THR A O 1
ATOM 7871 N N . ASN A 1 980 ? -21.630 -7.604 19.246 1.00 75.00 980 ASN A N 1
ATOM 7872 C CA . ASN A 1 980 ? -20.517 -7.353 18.317 1.00 75.00 980 ASN A CA 1
ATOM 7873 C C . ASN A 1 980 ? -19.939 -8.640 17.683 1.00 75.00 980 ASN A C 1
ATOM 7875 O O . ASN A 1 980 ? -18.725 -8.823 17.639 1.00 75.00 980 ASN A O 1
ATOM 7879 N N . GLY A 1 981 ? -20.804 -9.574 17.265 1.00 81.62 981 GLY A N 1
ATOM 7880 C CA . GLY A 1 981 ? -20.402 -10.887 16.734 1.00 81.62 981 GLY A CA 1
ATOM 7881 C C . GLY A 1 981 ? -19.933 -11.913 17.774 1.00 81.62 981 GLY A C 1
ATOM 7882 O O . GLY A 1 981 ? -19.670 -13.061 17.418 1.00 81.62 981 GLY A O 1
ATOM 7883 N N . ARG A 1 982 ? -19.867 -11.551 19.064 1.00 85.75 982 ARG A N 1
ATOM 7884 C CA . ARG A 1 982 ? -19.678 -12.500 20.170 1.00 85.75 982 ARG A CA 1
ATOM 7885 C C . ARG A 1 982 ? -21.020 -13.107 20.567 1.00 85.75 982 ARG A C 1
ATOM 7887 O O . ARG A 1 982 ? -21.905 -12.391 21.033 1.00 85.75 982 ARG A O 1
ATOM 7894 N N . ILE A 1 983 ? -21.144 -14.418 20.423 1.00 88.81 983 ILE A N 1
ATOM 7895 C CA . ILE A 1 983 ? -22.300 -15.232 20.800 1.00 88.81 983 ILE A CA 1
ATOM 7896 C C . ILE A 1 983 ? -22.015 -15.842 22.171 1.00 88.81 983 ILE A C 1
ATOM 7898 O O . ILE A 1 983 ? -21.050 -16.581 22.333 1.00 88.81 983 ILE A O 1
ATOM 7902 N N . MET A 1 984 ? -22.833 -15.522 23.166 1.00 88.88 984 MET A N 1
ATOM 7903 C CA . MET A 1 984 ? -22.713 -16.011 24.538 1.00 88.88 984 MET A CA 1
ATOM 7904 C C . MET A 1 984 ? -23.882 -16.934 24.863 1.00 88.88 984 MET A C 1
ATOM 7906 O O . MET A 1 984 ? -25.036 -16.535 24.711 1.00 88.88 984 MET A O 1
ATOM 7910 N N . ALA A 1 985 ? -23.577 -18.135 25.339 1.00 90.38 985 ALA A N 1
ATOM 7911 C CA . ALA A 1 985 ? -24.551 -19.107 25.809 1.00 90.38 985 ALA A CA 1
ATOM 7912 C C . ALA A 1 985 ? -24.897 -18.818 27.277 1.00 90.38 985 ALA A C 1
ATOM 7914 O O . ALA A 1 985 ? -24.020 -18.858 28.137 1.00 90.38 985 ALA A O 1
ATOM 7915 N N . LEU A 1 986 ? -26.153 -18.480 27.573 1.00 87.44 986 LEU A N 1
ATOM 7916 C CA . LEU A 1 986 ? -26.590 -18.080 28.917 1.00 87.44 986 LEU A CA 1
ATOM 7917 C C . LEU A 1 986 ? -27.217 -19.237 29.701 1.00 87.44 986 LEU A C 1
ATOM 7919 O O . LEU A 1 986 ? -26.926 -19.405 30.880 1.00 87.44 986 LEU A O 1
ATOM 7923 N N . GLN A 1 987 ? -28.057 -20.032 29.043 1.00 86.38 987 GLN A N 1
ATOM 7924 C CA . GLN A 1 987 ? -28.737 -21.203 29.607 1.00 86.38 987 GLN A CA 1
ATOM 7925 C C . GLN A 1 987 ? -29.006 -22.224 28.498 1.00 86.38 987 GLN A C 1
ATOM 7927 O O . GLN A 1 987 ? -28.850 -21.901 27.321 1.00 86.38 987 GLN A O 1
ATOM 7932 N N . ASP A 1 988 ? -29.419 -23.438 28.851 1.00 87.12 988 ASP A N 1
ATOM 7933 C CA . ASP A 1 988 ? -29.740 -24.479 27.871 1.00 87.12 988 ASP A CA 1
ATOM 7934 C C . ASP A 1 988 ? -30.935 -24.078 26.990 1.00 87.12 988 ASP A C 1
ATOM 7936 O O . ASP A 1 988 ? -31.923 -23.514 27.467 1.00 87.12 988 ASP A O 1
ATOM 7940 N N . GLY A 1 989 ? -30.857 -24.395 25.700 1.00 88.31 989 GLY A N 1
ATOM 7941 C CA . GLY A 1 989 ? -31.909 -24.125 24.728 1.00 88.31 989 GLY A CA 1
ATOM 7942 C C . GLY A 1 989 ? -31.360 -23.829 23.339 1.00 88.31 989 GLY A C 1
ATOM 7943 O O . GLY A 1 989 ? -30.173 -23.980 23.065 1.00 88.31 989 GLY A O 1
ATOM 7944 N N . GLU A 1 990 ? -32.235 -23.364 22.459 1.00 93.06 990 GLU A N 1
ATOM 7945 C CA . GLU A 1 990 ? -31.891 -23.028 21.080 1.00 93.06 990 GLU A CA 1
ATOM 7946 C C . GLU A 1 990 ? -32.319 -21.596 20.752 1.00 93.06 990 GLU A C 1
ATOM 7948 O O . GLU A 1 990 ? -33.297 -21.070 21.303 1.00 93.06 990 GLU A O 1
ATOM 7953 N N . SER A 1 991 ? -31.582 -20.968 19.840 1.00 93.75 991 SER A N 1
ATOM 7954 C CA . SER A 1 991 ? -31.950 -19.692 19.247 1.00 93.75 991 SER A CA 1
ATOM 7955 C C . SER A 1 991 ? -31.490 -19.594 17.801 1.00 93.75 991 SER A C 1
ATOM 7957 O O . SER A 1 991 ? -30.362 -19.947 17.465 1.00 93.75 991 SER A O 1
ATOM 7959 N N . ASP A 1 992 ? -32.343 -19.025 16.961 1.00 94.56 992 ASP A N 1
ATOM 7960 C CA . ASP A 1 992 ? -31.943 -18.543 15.650 1.00 94.56 992 ASP A CA 1
ATOM 7961 C C . ASP A 1 992 ? -31.473 -17.085 15.756 1.00 94.56 992 ASP A C 1
ATOM 7963 O O . ASP A 1 992 ? -32.157 -16.236 16.340 1.00 94.56 992 ASP A O 1
ATOM 7967 N N . ILE A 1 993 ? -30.325 -16.783 15.150 1.00 94.50 993 ILE A N 1
ATOM 7968 C CA . ILE A 1 993 ? -29.797 -15.425 15.010 1.00 94.50 993 ILE A CA 1
ATOM 7969 C C . ILE A 1 993 ? -29.849 -15.048 13.531 1.00 94.50 993 ILE A C 1
ATOM 7971 O O . ILE A 1 993 ? -29.215 -15.684 12.688 1.00 94.50 993 ILE A O 1
ATOM 7975 N N . ILE A 1 994 ? -30.595 -13.993 13.213 1.00 94.62 994 ILE A N 1
ATOM 7976 C CA . ILE A 1 994 ? -30.629 -13.396 11.879 1.00 94.62 994 ILE A CA 1
ATOM 7977 C C . ILE A 1 994 ? -29.607 -12.263 11.858 1.00 94.62 994 ILE A C 1
ATOM 7979 O O . ILE A 1 994 ? -29.721 -11.287 12.600 1.00 94.62 994 ILE A O 1
ATOM 7983 N N . ILE A 1 995 ? -28.607 -12.407 10.999 1.00 95.00 995 ILE A N 1
ATOM 7984 C CA . ILE A 1 995 ? -27.547 -11.431 10.781 1.00 95.00 995 ILE A CA 1
ATOM 7985 C C . ILE A 1 995 ? -27.896 -10.668 9.517 1.00 95.00 995 ILE A C 1
ATOM 7987 O O . ILE A 1 995 ? -28.161 -11.275 8.481 1.00 95.00 995 ILE A O 1
ATOM 7991 N N . SER A 1 996 ? -27.906 -9.342 9.576 1.00 94.69 996 SER A N 1
ATOM 7992 C CA . SER A 1 996 ? -28.216 -8.523 8.408 1.00 94.69 996 SER A CA 1
ATOM 7993 C C . SER A 1 996 ? -27.333 -7.293 8.323 1.00 94.69 996 SER A C 1
ATOM 7995 O O . SER A 1 996 ? -26.891 -6.761 9.332 1.00 94.69 996 SER A O 1
ATOM 7997 N N . TYR A 1 997 ? -27.068 -6.837 7.106 1.00 94.50 997 TYR A N 1
ATOM 7998 C CA . TYR A 1 997 ? -26.247 -5.659 6.868 1.00 94.50 997 TYR A CA 1
ATOM 7999 C C . TYR A 1 997 ? -26.784 -4.887 5.675 1.00 94.50 997 TYR A C 1
ATOM 8001 O O . TYR A 1 997 ? -27.277 -5.472 4.707 1.00 94.50 997 TYR A O 1
ATOM 8009 N N . LYS A 1 998 ? -26.725 -3.561 5.788 1.00 93.06 998 LYS A N 1
ATOM 8010 C CA . LYS A 1 998 ? -27.126 -2.636 4.739 1.00 93.06 998 LYS A CA 1
ATOM 8011 C C . LYS A 1 998 ? -25.861 -2.058 4.110 1.00 93.06 998 LYS A C 1
ATOM 8013 O O . LYS A 1 998 ? -25.138 -1.333 4.786 1.00 93.06 998 LYS A O 1
ATOM 8018 N N . GLY A 1 999 ? -25.626 -2.378 2.842 1.00 89.88 999 GLY A N 1
ATOM 8019 C CA . GLY A 1 999 ? -24.503 -1.851 2.077 1.00 89.88 999 GLY A CA 1
ATOM 8020 C C . GLY A 1 999 ? -24.612 -0.337 1.835 1.00 89.88 999 GLY A C 1
ATOM 8021 O O . GLY A 1 999 ? -25.686 0.245 2.039 1.00 89.88 999 GLY A O 1
ATOM 8022 N N . PRO A 1 1000 ? -23.531 0.308 1.362 1.00 87.94 1000 PRO A N 1
ATOM 8023 C CA . PRO A 1 1000 ? -23.466 1.754 1.135 1.00 87.94 1000 PRO A CA 1
ATOM 8024 C C . PRO A 1 1000 ? -24.574 2.317 0.228 1.00 87.94 1000 PRO A C 1
ATOM 8026 O O . PRO A 1 1000 ? -25.138 3.366 0.536 1.00 87.94 1000 PRO A O 1
ATOM 8029 N N . LEU A 1 1001 ? -24.953 1.605 -0.843 1.00 88.38 1001 LEU A N 1
ATOM 8030 C CA . LEU A 1 1001 ? -26.045 2.017 -1.749 1.00 88.38 1001 LEU A CA 1
ATOM 8031 C C . LEU A 1 1001 ? -27.449 1.687 -1.219 1.00 88.38 1001 LEU A C 1
ATOM 8033 O O . LEU A 1 1001 ? -28.465 2.106 -1.775 1.00 88.38 1001 LEU A O 1
ATOM 8037 N N . GLY A 1 1002 ? -27.518 0.986 -0.090 1.00 87.38 1002 GLY A N 1
ATOM 8038 C CA . GLY A 1 1002 ? -28.744 0.672 0.620 1.00 87.38 1002 GLY A CA 1
ATOM 8039 C C . GLY A 1 1002 ? -29.309 -0.723 0.386 1.00 87.38 1002 GLY A C 1
ATOM 8040 O O . GLY A 1 1002 ? -30.329 -1.045 1.005 1.00 87.38 1002 GLY A O 1
ATOM 8041 N N . ASP A 1 1003 ? -28.642 -1.546 -0.422 1.00 89.31 1003 ASP A N 1
ATOM 8042 C CA . ASP A 1 1003 ? -28.912 -2.978 -0.539 1.00 89.31 1003 ASP A CA 1
ATOM 8043 C C . ASP A 1 1003 ? -28.823 -3.650 0.830 1.00 89.31 1003 ASP A C 1
ATOM 8045 O O . ASP A 1 1003 ? -27.963 -3.313 1.644 1.00 89.31 1003 ASP A O 1
ATOM 8049 N N . ARG A 1 1004 ? -29.717 -4.600 1.111 1.00 94.12 1004 ARG A N 1
ATOM 8050 C CA . ARG A 1 1004 ? -29.718 -5.333 2.379 1.00 94.12 1004 ARG A CA 1
ATOM 8051 C C . ARG A 1 1004 ? -29.544 -6.811 2.104 1.00 94.12 1004 ARG A C 1
ATOM 8053 O O . ARG A 1 1004 ? -30.367 -7.407 1.417 1.00 94.12 1004 ARG A O 1
ATOM 8060 N N . GLN A 1 1005 ? -28.516 -7.384 2.708 1.00 96.69 1005 GLN A N 1
ATOM 8061 C CA . GLN A 1 1005 ? -28.285 -8.819 2.706 1.00 96.69 1005 GLN A CA 1
ATOM 8062 C C . GLN A 1 1005 ? -28.499 -9.370 4.113 1.00 96.69 1005 GLN A C 1
ATOM 8064 O O . GLN A 1 1005 ? -28.435 -8.641 5.112 1.00 96.69 1005 GLN A O 1
ATOM 8069 N N . SER A 1 1006 ? -28.861 -10.645 4.209 1.00 95.31 1006 SER A N 1
ATOM 8070 C CA . SER A 1 1006 ? -29.105 -11.304 5.491 1.00 95.31 1006 SER A CA 1
ATOM 8071 C C . SER A 1 1006 ? -28.792 -12.787 5.403 1.00 95.31 1006 SER A C 1
ATOM 8073 O O . SER A 1 1006 ? -29.067 -13.416 4.386 1.00 95.31 1006 SER A O 1
ATOM 8075 N N . LEU A 1 1007 ? -28.275 -13.340 6.491 1.00 94.50 1007 LEU A N 1
ATOM 8076 C CA . LEU A 1 1007 ? -28.077 -14.772 6.673 1.00 94.50 1007 LEU A CA 1
ATOM 8077 C C . LEU A 1 1007 ? -28.555 -15.179 8.065 1.00 94.50 1007 LEU A C 1
ATOM 8079 O O . LEU A 1 1007 ? -28.752 -14.338 8.944 1.00 94.50 1007 LEU A O 1
ATOM 8083 N N . LYS A 1 1008 ? -28.783 -16.472 8.259 1.00 94.06 1008 LYS A N 1
ATOM 8084 C CA . LYS A 1 1008 ? -29.302 -17.024 9.507 1.00 94.06 1008 LYS A CA 1
ATOM 8085 C C . LYS A 1 1008 ? -28.306 -18.038 10.045 1.00 94.06 1008 LYS A C 1
ATOM 8087 O O . LYS A 1 1008 ? -27.859 -18.894 9.293 1.00 94.06 1008 LYS A O 1
ATOM 8092 N N . ILE A 1 1009 ? -28.035 -17.974 11.342 1.00 93.94 1009 ILE A N 1
ATOM 8093 C CA . ILE A 1 1009 ? -27.349 -19.044 12.064 1.00 93.94 1009 ILE A CA 1
ATOM 8094 C C . ILE A 1 1009 ? -28.261 -19.606 13.152 1.00 93.94 1009 ILE A C 1
ATOM 8096 O O . ILE A 1 1009 ? -29.062 -18.879 13.741 1.00 93.94 1009 ILE A O 1
ATOM 8100 N N . HIS A 1 1010 ? -28.139 -20.898 13.411 1.00 94.25 1010 HIS A N 1
ATOM 8101 C CA . HIS A 1 1010 ? -28.806 -21.615 14.482 1.00 94.25 1010 HIS A CA 1
ATOM 8102 C C . HIS A 1 1010 ? -27.795 -21.908 15.589 1.00 94.25 1010 HIS A C 1
ATOM 8104 O O . HIS A 1 1010 ? -26.720 -22.453 15.330 1.00 94.25 1010 HIS A O 1
ATOM 8110 N N . VAL A 1 1011 ? -28.125 -21.532 16.822 1.00 92.69 1011 VAL A N 1
ATOM 8111 C CA . VAL A 1 1011 ? -27.257 -21.731 17.981 1.00 92.69 1011 VAL A CA 1
ATOM 8112 C C . VAL A 1 1011 ? -27.962 -22.579 19.023 1.00 92.69 1011 VAL A C 1
ATOM 8114 O O . VAL A 1 1011 ? -29.022 -22.207 19.527 1.00 92.69 1011 VAL A O 1
ATOM 8117 N N . THR A 1 1012 ? -27.323 -23.678 19.400 1.00 92.62 1012 THR A N 1
ATOM 8118 C CA . THR A 1 1012 ? -27.738 -24.542 20.502 1.00 92.62 1012 THR A CA 1
ATOM 8119 C C . THR A 1 1012 ? -26.818 -24.301 21.693 1.00 92.62 1012 THR A C 1
ATOM 8121 O O . THR A 1 1012 ? -25.600 -24.410 21.588 1.00 92.62 1012 THR A O 1
ATOM 8124 N N . SER A 1 1013 ? -27.394 -23.978 22.841 1.00 91.94 1013 SER A N 1
ATOM 8125 C CA . SER A 1 1013 ? -26.708 -23.913 24.127 1.00 91.94 1013 SER A CA 1
ATOM 8126 C C . SER A 1 1013 ? -27.073 -25.154 24.931 1.00 91.94 1013 SER A C 1
ATOM 8128 O O . SER A 1 1013 ? -28.251 -25.488 25.065 1.00 91.94 1013 SER A O 1
ATOM 8130 N N . SER A 1 1014 ? -26.076 -25.870 25.438 1.00 91.06 1014 SER A N 1
ATOM 8131 C CA . SER A 1 1014 ? -26.293 -27.095 26.206 1.00 91.06 1014 SER A CA 1
ATOM 8132 C C . SER A 1 1014 ? -25.252 -27.221 27.305 1.00 91.06 1014 SER A C 1
ATOM 8134 O O . SER A 1 1014 ? -24.059 -27.058 27.058 1.00 91.06 1014 SER A O 1
ATOM 8136 N N . THR A 1 1015 ? -25.683 -27.594 28.509 1.00 91.88 1015 THR A N 1
ATOM 8137 C CA . THR A 1 1015 ? -24.769 -27.807 29.632 1.00 91.88 1015 THR A CA 1
ATOM 8138 C C . THR A 1 1015 ? -23.953 -29.084 29.417 1.00 91.88 1015 THR A C 1
ATOM 8140 O O . THR A 1 1015 ? -22.734 -29.049 29.477 1.00 91.88 1015 THR A O 1
ATOM 8143 N N . PHE A 1 1016 ? -24.579 -30.214 29.071 1.00 93.56 1016 PHE A N 1
ATOM 8144 C CA . PHE A 1 1016 ? -23.877 -31.507 28.963 1.00 93.56 1016 PHE A CA 1
ATOM 8145 C C . PHE A 1 1016 ? -23.948 -32.159 27.564 1.00 93.56 1016 PHE A C 1
ATOM 8147 O O . PHE A 1 1016 ? -24.424 -33.292 27.440 1.00 93.56 1016 PHE A O 1
ATOM 8154 N N . PRO A 1 1017 ? -23.497 -31.481 26.488 1.00 92.44 1017 PRO A N 1
ATOM 8155 C CA . PRO A 1 1017 ? -23.522 -32.041 25.140 1.00 92.44 1017 PRO A CA 1
ATOM 8156 C C . PRO A 1 1017 ? -22.531 -33.206 25.004 1.00 92.44 1017 PRO A C 1
ATOM 8158 O O . PRO A 1 1017 ? -21.370 -33.102 25.391 1.00 92.44 1017 PRO A O 1
ATOM 8161 N N . LEU A 1 1018 ? -22.971 -34.318 24.417 1.00 91.88 1018 LEU A N 1
ATOM 8162 C CA . LEU A 1 1018 ? -22.144 -35.506 24.170 1.00 91.88 1018 LEU A CA 1
ATOM 8163 C C . LEU A 1 1018 ? -21.606 -35.530 22.730 1.00 91.88 1018 LEU A C 1
ATOM 8165 O O . LEU A 1 1018 ? -21.736 -36.525 22.025 1.00 91.88 1018 LEU A O 1
ATOM 8169 N N . THR A 1 1019 ? -21.008 -34.423 22.291 1.00 89.75 1019 THR A N 1
ATOM 8170 C CA . THR A 1 1019 ? -20.415 -34.277 20.951 1.00 89.75 1019 THR A CA 1
ATOM 8171 C C . THR A 1 1019 ? -18.893 -34.349 21.027 1.00 89.75 1019 THR A C 1
ATOM 8173 O O . THR A 1 1019 ? -18.310 -33.956 22.039 1.00 89.75 1019 THR A O 1
ATOM 8176 N N . ALA A 1 1020 ? -18.226 -34.817 19.967 1.00 84.12 1020 ALA A N 1
ATOM 8177 C CA . ALA A 1 1020 ? -16.759 -34.856 19.947 1.00 84.12 1020 ALA A CA 1
ATOM 8178 C C . ALA A 1 1020 ? -16.127 -33.454 20.034 1.00 84.12 1020 ALA A C 1
ATOM 8180 O O . ALA A 1 1020 ? -14.992 -33.318 20.480 1.00 84.12 1020 ALA A O 1
ATOM 8181 N N . GLU A 1 1021 ? -16.873 -32.420 19.633 1.00 83.62 1021 GLU A N 1
ATOM 8182 C CA . GLU A 1 1021 ? -16.446 -31.019 19.665 1.00 83.62 1021 GLU A CA 1
ATOM 8183 C C . GLU A 1 1021 ? -16.446 -30.423 21.085 1.00 83.62 1021 GLU A C 1
ATOM 8185 O O . GLU A 1 1021 ? -15.554 -29.646 21.416 1.00 83.62 1021 GLU A O 1
ATOM 8190 N N . LEU A 1 1022 ? -17.414 -30.782 21.940 1.00 89.19 1022 LEU A N 1
ATOM 8191 C CA . LEU A 1 1022 ? -17.618 -30.129 23.247 1.00 89.19 1022 LEU A CA 1
ATOM 8192 C C . LEU A 1 1022 ? -17.366 -31.035 24.457 1.00 89.19 1022 LEU A C 1
ATOM 8194 O O . LEU A 1 1022 ? -17.319 -30.551 25.590 1.00 89.19 1022 LEU A O 1
ATOM 8198 N N . PHE A 1 1023 ? -17.195 -32.339 24.242 1.00 93.88 1023 PHE A N 1
ATOM 8199 C CA . PHE A 1 1023 ? -16.792 -33.278 25.279 1.00 93.88 1023 PHE A CA 1
ATOM 8200 C C . PHE A 1 1023 ? -15.279 -33.502 25.209 1.00 93.88 1023 PHE A C 1
ATOM 8202 O O . PHE A 1 1023 ? -14.778 -34.101 24.261 1.00 93.88 1023 PHE A O 1
ATOM 8209 N N . ASN A 1 1024 ? -14.536 -33.060 26.223 1.00 93.00 1024 ASN A N 1
ATOM 8210 C CA . ASN A 1 1024 ? -13.081 -33.171 26.259 1.00 93.00 1024 ASN A CA 1
ATOM 8211 C C . ASN A 1 1024 ? -12.647 -34.476 26.962 1.00 93.00 1024 ASN A C 1
ATOM 8213 O O . ASN A 1 1024 ? -12.730 -34.562 28.191 1.00 93.00 1024 ASN A O 1
ATOM 8217 N N . PRO A 1 1025 ? -12.134 -35.498 26.244 1.00 93.31 1025 PRO A N 1
ATOM 8218 C CA . PRO A 1 1025 ? -11.658 -36.735 26.867 1.00 93.31 1025 PRO A CA 1
ATOM 8219 C C . PRO A 1 1025 ? -10.271 -36.607 27.520 1.00 93.31 1025 PRO A C 1
ATOM 8221 O O . PRO A 1 1025 ? -9.809 -37.569 28.130 1.00 93.31 1025 PRO A O 1
ATOM 8224 N N . ASN A 1 1026 ? -9.617 -35.451 27.375 1.00 90.94 1026 ASN A N 1
ATOM 8225 C CA . ASN A 1 1026 ? -8.215 -35.199 27.706 1.00 90.94 1026 ASN A CA 1
ATOM 8226 C C . ASN A 1 1026 ? -8.038 -34.139 28.806 1.00 90.94 1026 ASN A C 1
ATOM 8228 O O . ASN A 1 1026 ? -6.981 -33.515 28.888 1.00 90.94 1026 ASN A O 1
ATOM 8232 N N . ILE A 1 1027 ? -9.053 -33.902 29.649 1.00 89.62 1027 ILE A N 1
ATOM 8233 C CA . ILE A 1 1027 ? -8.924 -32.956 30.774 1.00 89.62 1027 ILE A CA 1
ATOM 8234 C C . ILE A 1 1027 ? -7.789 -33.407 31.709 1.00 89.62 1027 ILE A C 1
ATOM 8236 O O . ILE A 1 1027 ? -7.019 -32.584 32.203 1.00 89.62 1027 ILE A O 1
ATOM 8240 N N . TRP A 1 1028 ? -7.650 -34.719 31.923 1.00 92.88 1028 TRP A N 1
ATOM 8241 C CA . TRP A 1 1028 ? -6.467 -35.303 32.548 1.00 92.88 1028 TRP A CA 1
ATOM 8242 C C . TRP A 1 1028 ? -6.137 -36.670 31.946 1.00 92.88 1028 TRP A C 1
ATOM 8244 O O . TRP A 1 1028 ? -7.003 -37.544 31.909 1.00 92.88 1028 TRP A O 1
ATOM 8254 N N . GLU A 1 1029 ? -4.869 -36.862 31.562 1.00 92.88 1029 GLU A N 1
ATOM 8255 C CA . GLU A 1 1029 ? -4.365 -37.990 30.756 1.00 92.88 1029 GLU A CA 1
ATOM 8256 C C . GLU A 1 1029 ? -5.012 -38.092 29.366 1.00 92.88 1029 GLU A C 1
ATOM 8258 O O . GLU A 1 1029 ? -6.104 -37.590 29.119 1.00 92.88 1029 GLU A O 1
ATOM 8263 N N . THR A 1 1030 ? -4.332 -38.751 28.428 1.00 89.06 1030 THR A N 1
ATOM 8264 C CA . THR A 1 1030 ? -4.858 -38.908 27.065 1.00 89.06 1030 THR A CA 1
ATOM 8265 C C . THR A 1 1030 ? -5.957 -39.969 27.025 1.00 89.06 1030 THR A C 1
ATOM 8267 O O . THR A 1 1030 ? -5.713 -41.137 27.336 1.00 89.06 1030 THR A O 1
ATOM 8270 N N . GLY A 1 1031 ? -7.158 -39.568 26.619 1.00 91.12 1031 GLY A N 1
ATOM 8271 C CA . GLY A 1 1031 ? -8.317 -40.418 26.381 1.00 91.12 1031 GLY A CA 1
ATOM 8272 C C . GLY A 1 1031 ? -8.900 -40.255 24.974 1.00 91.12 1031 GLY A C 1
ATOM 8273 O O . GLY A 1 1031 ? -8.387 -39.518 24.136 1.00 91.12 1031 GLY A O 1
ATOM 8274 N N . SER A 1 1032 ? -10.001 -40.953 24.710 1.00 93.25 1032 SER A N 1
ATOM 8275 C CA . SER A 1 1032 ? -10.801 -40.807 23.492 1.00 93.25 1032 SER A CA 1
ATOM 8276 C C . SER A 1 1032 ? -12.289 -40.740 23.815 1.00 93.25 1032 SER A C 1
ATOM 8278 O O . SER A 1 1032 ? -12.748 -41.320 24.801 1.00 93.25 1032 SER A O 1
ATOM 8280 N N . PHE A 1 1033 ? -13.045 -40.038 22.973 1.00 95.25 1033 PHE A N 1
ATOM 8281 C CA . PHE A 1 1033 ? -14.500 -39.988 23.029 1.00 95.25 1033 PHE A CA 1
ATOM 8282 C C . PHE A 1 1033 ? -15.080 -40.271 21.641 1.00 95.25 1033 PHE A C 1
ATOM 8284 O O . PHE A 1 1033 ? -14.642 -39.684 20.655 1.00 95.25 1033 PHE A O 1
ATOM 8291 N N . ASP A 1 1034 ? -16.035 -41.194 21.569 1.00 93.00 1034 ASP A N 1
ATOM 8292 C CA . ASP A 1 1034 ? -16.789 -41.513 20.355 1.00 93.00 1034 ASP A CA 1
ATOM 8293 C C . ASP A 1 1034 ? -18.208 -40.952 20.493 1.00 93.00 1034 ASP A C 1
ATOM 8295 O O . ASP A 1 1034 ? -18.989 -41.432 21.315 1.00 93.00 1034 ASP A O 1
ATOM 8299 N N . GLU A 1 1035 ? -18.536 -39.940 19.690 1.00 93.88 1035 GLU A N 1
ATOM 8300 C CA . GLU A 1 1035 ? -19.827 -39.240 19.739 1.00 93.88 1035 GLU A CA 1
ATOM 8301 C C . GLU A 1 1035 ? -21.015 -40.083 19.258 1.00 93.88 1035 GLU A C 1
ATOM 8303 O O . GLU A 1 1035 ? -22.138 -39.856 19.684 1.00 93.88 1035 GLU A O 1
ATOM 8308 N N . ASN A 1 1036 ? -20.802 -41.091 18.410 1.00 92.50 1036 ASN A N 1
ATOM 8309 C CA . ASN A 1 1036 ? -21.899 -41.916 17.893 1.00 92.50 1036 ASN A CA 1
ATOM 8310 C C . ASN A 1 1036 ? -22.357 -42.954 18.919 1.00 92.50 1036 ASN A C 1
ATOM 8312 O O . ASN A 1 1036 ? -23.494 -43.428 18.894 1.00 92.50 1036 ASN A O 1
ATOM 8316 N N . THR A 1 1037 ? -21.443 -43.350 19.801 1.00 93.88 1037 THR A N 1
ATOM 8317 C CA . THR A 1 1037 ? -21.679 -44.351 20.844 1.00 93.88 1037 THR A CA 1
ATOM 8318 C C . THR A 1 1037 ? -21.682 -43.762 22.254 1.00 93.88 1037 THR A C 1
ATOM 8320 O O . THR A 1 1037 ? -21.957 -44.494 23.204 1.00 93.88 1037 THR A O 1
ATOM 8323 N N . HIS A 1 1038 ? -21.353 -42.473 22.394 1.00 96.50 1038 HIS A N 1
ATOM 8324 C CA . HIS A 1 1038 ? -21.077 -41.776 23.653 1.00 96.50 1038 HIS A CA 1
ATOM 8325 C C . HIS A 1 1038 ? -20.089 -42.534 24.554 1.00 96.50 1038 HIS A C 1
ATOM 8327 O O . HIS A 1 1038 ? -20.260 -42.629 25.776 1.00 96.50 1038 HIS A O 1
ATOM 8333 N N . THR A 1 1039 ? -19.062 -43.126 23.941 1.00 96.00 1039 THR A N 1
ATOM 8334 C CA . THR A 1 1039 ? -18.074 -43.938 24.653 1.00 96.00 1039 THR A CA 1
ATOM 8335 C C . THR A 1 1039 ? -16.854 -43.099 24.998 1.00 96.00 1039 THR A C 1
ATOM 8337 O O . THR A 1 1039 ? -16.093 -42.729 24.110 1.00 96.00 1039 THR A O 1
ATOM 8340 N N . LEU A 1 1040 ? -16.622 -42.868 26.290 1.00 96.19 1040 LEU A N 1
ATOM 8341 C CA . LEU A 1 1040 ? -15.368 -42.322 26.808 1.00 96.19 1040 LEU A CA 1
ATOM 8342 C C . LEU A 1 1040 ? -14.411 -43.464 27.176 1.00 96.19 1040 LEU A C 1
ATOM 8344 O O . LEU A 1 1040 ? -14.774 -44.374 27.923 1.00 96.19 1040 LEU A O 1
ATOM 8348 N N . VAL A 1 1041 ? -13.161 -43.383 26.731 1.00 95.19 1041 VAL A N 1
ATOM 8349 C CA . VAL A 1 1041 ? -12.051 -44.202 27.234 1.00 95.19 1041 VAL A CA 1
ATOM 8350 C C . VAL A 1 1041 ? -10.989 -43.257 27.775 1.00 95.19 1041 VAL A C 1
ATOM 8352 O O . VAL A 1 1041 ? -10.318 -42.579 27.008 1.00 95.19 1041 VAL A O 1
ATOM 8355 N N . THR A 1 1042 ? -10.819 -43.196 29.094 1.00 94.81 1042 THR A N 1
ATOM 8356 C CA . THR A 1 1042 ? -9.781 -42.342 29.689 1.00 94.81 1042 THR A CA 1
ATOM 8357 C C . THR A 1 1042 ? -8.404 -43.007 29.618 1.00 94.81 1042 THR A C 1
ATOM 8359 O O . THR A 1 1042 ? -8.289 -44.242 29.603 1.00 94.81 1042 THR A O 1
ATOM 8362 N N . GLY A 1 1043 ? -7.353 -42.190 29.697 1.00 88.69 1043 GLY A N 1
ATOM 8363 C CA . GLY A 1 1043 ? -6.011 -42.649 30.052 1.00 88.69 1043 GLY A CA 1
ATOM 8364 C C . GLY A 1 1043 ? -5.953 -43.238 31.468 1.00 88.69 1043 GLY A C 1
ATOM 8365 O O . GLY A 1 1043 ? -6.953 -43.258 32.201 1.00 88.69 1043 GLY A O 1
ATOM 8366 N N . GLN A 1 1044 ? -4.790 -43.761 31.861 1.00 93.44 1044 GLN A N 1
ATOM 8367 C CA . GLN A 1 1044 ? -4.609 -44.385 33.173 1.00 93.44 1044 GLN A CA 1
ATOM 8368 C C . GLN A 1 1044 ? -4.809 -43.357 34.294 1.00 93.44 1044 GLN A C 1
ATOM 8370 O O . GLN A 1 1044 ? -4.040 -42.413 34.395 1.00 93.44 1044 GLN A O 1
ATOM 8375 N N . TYR A 1 1045 ? -5.806 -43.555 35.163 1.00 93.44 1045 TYR A N 1
ATOM 8376 C CA . TYR A 1 1045 ? -6.219 -42.551 36.162 1.00 93.44 1045 TYR A CA 1
ATOM 8377 C C . TYR A 1 1045 ? -6.674 -41.216 35.545 1.00 93.44 1045 TYR A C 1
ATOM 8379 O O . TYR A 1 1045 ? -6.548 -40.169 36.186 1.00 93.44 1045 TYR A O 1
ATOM 8387 N N . GLY A 1 1046 ? -7.174 -41.254 34.308 1.00 93.88 1046 GLY A N 1
ATOM 8388 C CA . GLY A 1 1046 ? -7.579 -40.083 33.537 1.00 93.88 1046 GLY A CA 1
ATOM 8389 C C . GLY A 1 1046 ? -8.982 -39.571 33.854 1.00 93.88 1046 GLY A C 1
ATOM 8390 O O . GLY A 1 1046 ? -9.783 -40.263 34.488 1.00 93.88 1046 GLY A O 1
ATOM 8391 N N . PHE A 1 1047 ? -9.272 -38.360 33.379 1.00 96.19 1047 PHE A N 1
ATOM 8392 C CA . PHE A 1 1047 ? -10.550 -37.664 33.511 1.00 96.19 1047 PHE A CA 1
ATOM 8393 C C . PHE A 1 1047 ? -10.969 -37.036 32.178 1.00 96.19 1047 PHE A C 1
ATOM 8395 O O . PHE A 1 1047 ? -10.181 -36.327 31.553 1.00 96.19 1047 PHE A O 1
ATOM 8402 N N . GLY A 1 1048 ? -12.219 -37.268 31.780 1.00 96.06 1048 GLY A N 1
ATOM 8403 C CA . GLY A 1 1048 ? -12.832 -36.655 30.602 1.00 96.06 1048 GLY A CA 1
ATOM 8404 C C . GLY A 1 1048 ? -14.245 -36.155 30.897 1.00 96.06 1048 GLY A C 1
ATOM 8405 O O . GLY A 1 1048 ? -14.953 -36.742 31.719 1.00 96.06 1048 GLY A O 1
ATOM 8406 N N . GLY A 1 1049 ? -14.658 -35.068 30.252 1.00 96.56 1049 GLY A N 1
ATOM 8407 C CA . GLY A 1 1049 ? -15.934 -34.410 30.519 1.00 96.56 1049 GLY A CA 1
ATOM 8408 C C . GLY A 1 1049 ? -16.029 -33.008 29.931 1.00 96.56 1049 GLY A C 1
ATOM 8409 O O . GLY A 1 1049 ? -15.470 -32.721 28.876 1.00 96.56 1049 GLY A O 1
ATOM 8410 N N . TRP A 1 1050 ? -16.723 -32.134 30.651 1.00 96.38 1050 TRP A N 1
ATOM 8411 C CA . TRP A 1 1050 ? -16.938 -30.734 30.306 1.00 96.38 1050 TRP A CA 1
ATOM 8412 C C . TRP A 1 1050 ? -16.145 -29.829 31.240 1.00 96.38 1050 TRP A C 1
ATOM 8414 O O . TRP A 1 1050 ? -16.095 -30.067 32.454 1.00 96.38 1050 TRP A O 1
ATOM 8424 N N . TRP A 1 1051 ? -15.548 -28.788 30.667 1.00 92.62 1051 TRP A N 1
ATOM 8425 C CA . TRP A 1 1051 ? -14.850 -27.743 31.403 1.00 92.62 1051 TRP A CA 1
ATOM 8426 C C . TRP A 1 1051 ? -15.382 -26.376 30.968 1.00 92.62 1051 TRP A C 1
ATOM 8428 O O . TRP A 1 1051 ? -15.438 -26.095 29.773 1.00 92.62 1051 TRP A O 1
ATOM 8438 N N . TYR A 1 1052 ? -15.798 -25.551 31.926 1.00 90.00 1052 TYR A N 1
ATOM 8439 C CA . TYR A 1 1052 ? -16.402 -24.240 31.695 1.00 90.00 1052 TYR A CA 1
ATOM 8440 C C . TYR A 1 1052 ? -15.441 -23.155 32.175 1.00 90.00 1052 TYR A C 1
ATOM 8442 O O . TYR A 1 1052 ? -15.238 -23.001 33.378 1.00 90.00 1052 TYR A O 1
ATOM 8450 N N . ASP A 1 1053 ? -14.870 -22.383 31.252 1.00 76.69 1053 ASP A N 1
ATOM 8451 C CA . ASP A 1 1053 ? -13.781 -21.435 31.548 1.00 76.69 1053 ASP A CA 1
ATOM 8452 C C . ASP A 1 1053 ? -14.138 -20.375 32.603 1.00 76.69 1053 ASP A C 1
ATOM 8454 O O . ASP A 1 1053 ? -13.289 -19.984 33.407 1.00 76.69 1053 ASP A O 1
ATOM 8458 N N . ASN A 1 1054 ? -15.403 -19.944 32.634 1.00 77.50 1054 ASN A N 1
ATOM 8459 C CA . ASN A 1 1054 ? -15.917 -18.950 33.584 1.00 77.50 1054 ASN A CA 1
ATOM 8460 C C . ASN A 1 1054 ? -16.691 -19.570 34.759 1.00 77.50 1054 ASN A C 1
ATOM 8462 O O . ASN A 1 1054 ? -17.201 -18.841 35.609 1.00 77.50 1054 ASN A O 1
ATOM 8466 N N . GLY A 1 1055 ? -16.788 -20.900 34.798 1.00 86.38 1055 GLY A N 1
ATOM 8467 C CA . GLY A 1 1055 ? -17.719 -21.616 35.657 1.00 86.38 1055 GLY A CA 1
ATOM 8468 C C . GLY A 1 1055 ? -19.181 -21.416 35.242 1.00 86.38 1055 GLY A C 1
ATOM 8469 O O . GLY A 1 1055 ? -19.534 -20.469 34.537 1.00 86.38 1055 GLY A O 1
ATOM 8470 N N . ILE A 1 1056 ? -20.044 -22.325 35.684 1.00 90.38 1056 ILE A N 1
ATOM 8471 C CA . ILE A 1 1056 ? -21.496 -22.225 35.516 1.00 90.38 1056 ILE A CA 1
ATOM 8472 C C . ILE A 1 1056 ? -22.205 -22.257 36.865 1.00 90.38 1056 ILE A C 1
ATOM 8474 O O . ILE A 1 1056 ? -21.769 -22.940 37.796 1.00 90.38 1056 ILE A O 1
ATOM 8478 N N . ASP A 1 1057 ? -23.319 -21.534 36.953 1.00 90.44 1057 ASP A N 1
ATOM 8479 C CA . ASP A 1 1057 ? -24.190 -21.556 38.122 1.00 90.44 1057 ASP A CA 1
ATOM 8480 C C . ASP A 1 1057 ? -25.230 -22.672 37.974 1.00 90.44 1057 ASP A C 1
ATOM 8482 O O . ASP A 1 1057 ? -26.139 -22.607 37.149 1.00 90.44 1057 ASP A O 1
ATOM 8486 N N . LEU A 1 1058 ? -25.084 -23.717 38.784 1.00 92.56 1058 LEU A N 1
ATOM 8487 C CA . LEU A 1 1058 ? -26.018 -24.836 38.878 1.00 92.56 1058 LEU A CA 1
ATOM 8488 C C . LEU A 1 1058 ? -26.899 -24.760 40.134 1.00 92.56 1058 LEU A C 1
ATOM 8490 O O . LEU A 1 1058 ? -27.631 -25.707 40.425 1.00 92.56 1058 LEU A O 1
ATOM 8494 N N . SER A 1 1059 ? -26.834 -23.672 40.908 1.00 91.25 1059 SER A N 1
ATOM 8495 C CA . SER A 1 1059 ? -27.475 -23.562 42.225 1.00 91.25 1059 SER A CA 1
ATOM 8496 C C . SER A 1 1059 ? -29.007 -23.557 42.181 1.00 91.25 1059 SER A C 1
ATOM 8498 O O . SER A 1 1059 ? -29.652 -23.894 43.178 1.00 91.25 1059 SER A O 1
ATOM 8500 N N . GLU A 1 1060 ? -29.601 -23.257 41.024 1.00 89.50 1060 GLU A N 1
ATOM 8501 C CA . GLU A 1 1060 ? -31.051 -23.338 40.801 1.00 89.50 1060 GLU A CA 1
ATOM 8502 C C . GLU A 1 1060 ? -31.571 -24.778 40.630 1.00 89.50 1060 GLU A C 1
ATOM 8504 O O . GLU A 1 1060 ? -32.785 -25.018 40.672 1.00 89.50 1060 GLU A O 1
ATOM 8509 N N . TYR A 1 1061 ? -30.672 -25.753 40.473 1.00 91.25 1061 TYR A N 1
ATOM 8510 C CA . TYR A 1 1061 ? -31.009 -27.164 40.325 1.00 91.25 1061 TYR A CA 1
ATOM 8511 C C . TYR A 1 1061 ? -30.733 -27.944 41.613 1.00 91.25 1061 TYR A C 1
ATOM 8513 O O . TYR A 1 1061 ? -29.734 -27.750 42.305 1.00 91.25 1061 TYR A O 1
ATOM 8521 N N . LYS A 1 1062 ? -31.616 -28.889 41.944 1.00 93.38 1062 LYS A N 1
ATOM 8522 C CA . LYS A 1 1062 ? -31.412 -29.816 43.061 1.00 93.38 1062 LYS A CA 1
ATOM 8523 C C . LYS A 1 1062 ? -30.418 -30.911 42.706 1.00 93.38 1062 LYS A C 1
ATOM 8525 O O . LYS A 1 1062 ? -29.593 -31.265 43.546 1.00 93.38 1062 LYS A O 1
ATOM 8530 N N . TYR A 1 1063 ? -30.516 -31.461 41.496 1.00 95.38 1063 TYR A N 1
ATOM 8531 C CA . TYR A 1 1063 ? -29.778 -32.654 41.104 1.00 95.38 1063 TYR A CA 1
ATOM 8532 C C . TYR A 1 1063 ? -29.077 -32.493 39.757 1.00 95.38 1063 TYR A C 1
ATOM 8534 O O . TYR A 1 1063 ? -29.654 -31.946 38.820 1.00 95.38 1063 TYR A O 1
ATOM 8542 N N . VAL A 1 1064 ? -27.879 -33.071 39.636 1.00 95.50 1064 VAL A N 1
ATOM 8543 C CA . VAL A 1 1064 ? -27.327 -33.501 38.342 1.00 95.50 1064 VAL A CA 1
ATOM 8544 C C . VAL A 1 1064 ? -27.337 -35.026 38.285 1.00 95.50 1064 VAL A C 1
ATOM 8546 O O . VAL A 1 1064 ? -26.979 -35.706 39.252 1.00 95.50 1064 VAL A O 1
ATOM 8549 N N . VAL A 1 1065 ? -27.800 -35.568 37.162 1.00 94.56 1065 VAL A N 1
ATOM 8550 C CA . VAL A 1 1065 ? -28.023 -37.001 36.967 1.00 94.56 1065 VAL A CA 1
ATOM 8551 C C . VAL A 1 1065 ? -27.250 -37.471 35.744 1.00 94.56 1065 VAL A C 1
ATOM 8553 O O . VAL A 1 1065 ? -27.449 -36.951 34.652 1.00 94.56 1065 VAL A O 1
ATOM 8556 N N . ALA A 1 1066 ? -26.411 -38.492 35.912 1.00 95.19 1066 ALA A N 1
ATOM 8557 C CA . ALA A 1 1066 ? -25.687 -39.155 34.831 1.00 95.19 1066 ALA A CA 1
ATOM 8558 C C . ALA A 1 1066 ? -26.206 -40.587 34.639 1.00 95.19 1066 ALA A C 1
ATOM 8560 O O . ALA A 1 1066 ? -26.155 -41.392 35.571 1.00 95.19 1066 ALA A O 1
ATOM 8561 N N . LYS A 1 1067 ? -26.700 -40.922 33.443 1.00 94.19 1067 LYS A N 1
ATOM 8562 C CA . LYS A 1 1067 ? -27.134 -42.277 33.061 1.00 94.19 1067 LYS A CA 1
ATOM 8563 C C . LYS A 1 1067 ? -26.038 -42.995 32.283 1.00 94.19 1067 LYS A C 1
ATOM 8565 O O . LYS A 1 1067 ? -25.394 -42.397 31.426 1.00 94.19 1067 LYS A O 1
ATOM 8570 N N . ILE A 1 1068 ? -25.832 -44.272 32.597 1.00 93.88 1068 ILE A N 1
ATOM 8571 C CA . ILE A 1 1068 ? -24.663 -45.043 32.164 1.00 93.88 1068 ILE A CA 1
ATOM 8572 C C . ILE A 1 1068 ? -25.091 -46.335 31.462 1.00 93.88 1068 ILE A C 1
ATOM 8574 O O . ILE A 1 1068 ? -25.775 -47.183 32.045 1.00 93.88 1068 ILE A O 1
ATOM 8578 N N . GLY A 1 1069 ? -24.619 -46.518 30.230 1.00 91.75 1069 GLY A N 1
ATOM 8579 C CA . GLY A 1 1069 ? -25.033 -47.591 29.329 1.00 91.75 1069 GLY A CA 1
ATOM 8580 C C . GLY A 1 1069 ? -24.384 -48.946 29.623 1.00 91.75 1069 GLY A C 1
ATOM 8581 O O . GLY A 1 1069 ? -24.979 -49.995 29.360 1.00 91.75 1069 GLY A O 1
ATOM 8582 N N . ASN A 1 1070 ? -23.215 -48.984 30.271 1.00 90.81 1070 ASN A N 1
ATOM 8583 C CA . ASN A 1 1070 ? -22.450 -50.211 30.551 1.00 90.81 1070 ASN A CA 1
ATOM 8584 C C . ASN A 1 1070 ? -22.246 -50.495 32.058 1.00 90.81 1070 ASN A C 1
ATOM 8586 O O . ASN A 1 1070 ? -22.804 -49.805 32.905 1.00 90.81 1070 ASN A O 1
ATOM 8590 N N . ASP A 1 1071 ? -21.560 -51.595 32.393 1.00 87.12 1071 ASP A N 1
ATOM 8591 C CA . ASP A 1 1071 ? -21.128 -51.929 33.764 1.00 87.12 1071 ASP A CA 1
ATOM 8592 C C . ASP A 1 1071 ? -19.688 -51.440 33.972 1.00 87.12 1071 ASP A C 1
ATOM 8594 O O . ASP A 1 1071 ? -18.809 -51.751 33.168 1.00 87.12 1071 ASP A O 1
ATOM 8598 N N . ASN A 1 1072 ? -19.457 -50.694 35.053 1.00 87.81 1072 ASN A N 1
ATOM 8599 C CA . ASN A 1 1072 ? -18.197 -50.026 35.375 1.00 87.81 1072 ASN A CA 1
ATOM 8600 C C . ASN A 1 1072 ? -17.597 -50.530 36.705 1.00 87.81 1072 ASN A C 1
ATOM 8602 O O . ASN A 1 1072 ? -16.781 -49.873 37.349 1.00 87.81 1072 ASN A O 1
ATOM 8606 N N . SER A 1 1073 ? -17.980 -51.732 37.147 1.00 82.25 1073 SER A N 1
ATOM 8607 C CA . SER A 1 1073 ? -17.522 -52.302 38.424 1.00 82.25 1073 SER A CA 1
ATOM 8608 C C . SER A 1 1073 ? -16.009 -52.543 38.501 1.00 82.25 1073 SER A C 1
ATOM 8610 O O . SER A 1 1073 ? -15.450 -52.557 39.595 1.00 82.25 1073 SER A O 1
ATOM 8612 N N . ASN A 1 1074 ? -15.340 -52.727 37.357 1.00 82.56 1074 ASN A N 1
ATOM 8613 C CA . ASN A 1 1074 ? -13.927 -53.119 37.292 1.00 82.56 1074 ASN A CA 1
ATOM 8614 C C . ASN A 1 1074 ? -12.978 -52.006 36.818 1.00 82.56 1074 ASN A C 1
ATOM 8616 O O . ASN A 1 1074 ? -11.772 -52.236 36.780 1.00 82.56 1074 ASN A O 1
ATOM 8620 N N . ASN A 1 1075 ? -13.485 -50.824 36.456 1.00 86.00 1075 ASN A N 1
ATOM 8621 C CA . ASN A 1 1075 ? -12.666 -49.726 35.922 1.00 86.00 1075 ASN A CA 1
ATOM 8622 C C . ASN A 1 1075 ? -12.539 -48.528 36.878 1.00 86.00 1075 ASN A C 1
ATOM 8624 O O . ASN A 1 1075 ? -11.884 -47.550 36.534 1.00 86.00 1075 ASN A O 1
ATOM 8628 N N . GLY A 1 1076 ? -13.139 -48.595 38.071 1.00 89.25 1076 GLY A N 1
ATOM 8629 C CA . GLY A 1 1076 ? -13.046 -47.529 39.071 1.00 89.25 1076 GLY A CA 1
ATOM 8630 C C . GLY A 1 1076 ? -13.746 -46.231 38.668 1.00 89.25 1076 GLY A C 1
ATOM 8631 O O . GLY A 1 1076 ? -13.387 -45.181 39.195 1.00 89.25 1076 GLY A O 1
ATOM 8632 N N . ALA A 1 1077 ? -14.708 -46.280 37.735 1.00 93.62 1077 ALA A N 1
ATOM 8633 C CA . ALA A 1 1077 ? -15.353 -45.076 37.231 1.00 93.62 1077 ALA A CA 1
ATOM 8634 C C . ALA A 1 1077 ? -16.039 -44.271 38.349 1.00 93.62 1077 ALA A C 1
ATOM 8636 O O . ALA A 1 1077 ? -16.819 -44.817 39.139 1.00 93.62 1077 ALA A O 1
ATOM 8637 N N . SER A 1 1078 ? -15.789 -42.963 38.382 1.00 94.81 1078 SER A N 1
ATOM 8638 C CA . SER A 1 1078 ? -16.486 -42.012 39.255 1.00 94.81 1078 SER A CA 1
ATOM 8639 C C . SER A 1 1078 ? -16.888 -40.761 38.484 1.00 94.81 1078 SER A C 1
ATOM 8641 O O . SER A 1 1078 ? -16.139 -40.291 37.632 1.00 94.81 1078 SER A O 1
ATOM 8643 N N . PHE A 1 1079 ? -18.072 -40.234 38.783 1.00 97.25 1079 PHE A N 1
ATOM 8644 C CA . PHE A 1 1079 ? -18.549 -38.948 38.291 1.00 97.25 1079 PHE A CA 1
ATOM 8645 C C . PHE A 1 1079 ? -18.095 -37.848 39.252 1.00 97.25 1079 PHE A C 1
ATOM 8647 O O . PHE A 1 1079 ? -18.259 -37.992 40.470 1.00 97.25 1079 PHE A O 1
ATOM 8654 N N . ARG A 1 1080 ? -17.478 -36.785 38.730 1.00 97.69 1080 ARG A N 1
ATOM 8655 C CA . ARG A 1 1080 ? -16.818 -35.750 39.536 1.00 97.69 1080 ARG A CA 1
ATOM 8656 C C . ARG A 1 1080 ? -17.234 -34.345 39.133 1.00 97.69 1080 ARG A C 1
ATOM 8658 O O . ARG A 1 1080 ? -17.443 -34.095 37.949 1.00 97.69 1080 ARG A O 1
ATOM 8665 N N . LEU A 1 1081 ? -17.315 -33.454 40.124 1.00 97.81 1081 LEU A N 1
ATOM 8666 C CA . LEU A 1 1081 ? -17.592 -32.023 39.958 1.00 97.81 1081 LEU A CA 1
ATOM 8667 C C . LEU A 1 1081 ? -16.537 -31.165 40.671 1.00 97.81 1081 LEU A C 1
ATOM 8669 O O . LEU A 1 1081 ? -16.119 -31.530 41.771 1.00 97.81 1081 LEU A O 1
ATOM 8673 N N . PHE A 1 1082 ? -16.168 -30.024 40.083 1.00 96.69 1082 PHE A N 1
ATOM 8674 C CA . PHE A 1 1082 ? -15.156 -29.079 40.581 1.00 96.69 1082 PHE A CA 1
ATOM 8675 C C . PHE A 1 1082 ? -15.723 -27.651 40.647 1.00 96.69 1082 PHE A C 1
ATOM 8677 O O . PHE A 1 1082 ? -16.279 -27.186 39.654 1.00 96.69 1082 PHE A O 1
ATOM 8684 N N . ASP A 1 1083 ? -15.559 -26.951 41.778 1.00 94.56 1083 ASP A N 1
ATOM 8685 C CA . ASP A 1 1083 ? -15.972 -25.542 41.980 1.00 94.56 1083 ASP A CA 1
ATOM 8686 C C . ASP A 1 1083 ? -14.826 -24.523 41.851 1.00 94.56 1083 ASP A C 1
ATOM 8688 O O . ASP A 1 1083 ? -14.965 -23.344 42.174 1.00 94.56 1083 ASP A O 1
ATOM 8692 N N . GLU A 1 1084 ? -13.662 -24.973 41.396 1.00 92.88 1084 GLU A N 1
ATOM 8693 C CA . GLU A 1 1084 ? -12.493 -24.132 41.161 1.00 92.88 1084 GLU A CA 1
ATOM 8694 C C . GLU A 1 1084 ? -11.972 -24.409 39.750 1.00 92.88 1084 GLU A C 1
ATOM 8696 O O . GLU A 1 1084 ? -12.017 -25.552 39.286 1.00 92.88 1084 GLU A O 1
ATOM 8701 N N . ASN A 1 1085 ? -11.420 -23.387 39.087 1.00 90.44 1085 ASN A N 1
ATOM 8702 C CA . ASN A 1 1085 ? -10.821 -23.511 37.755 1.00 90.44 1085 ASN A CA 1
ATOM 8703 C C . ASN A 1 1085 ? -9.454 -24.224 37.800 1.00 90.44 1085 ASN A C 1
ATOM 8705 O O . ASN A 1 1085 ? -8.411 -23.671 37.456 1.00 90.44 1085 ASN A O 1
ATOM 8709 N N . SER A 1 1086 ? -9.439 -25.439 38.341 1.00 89.44 1086 SER A N 1
ATOM 8710 C CA . SER A 1 1086 ? -8.275 -26.309 38.426 1.00 89.44 1086 SER A CA 1
ATOM 8711 C C . SER A 1 1086 ? -8.721 -27.750 38.640 1.00 89.44 1086 SER A C 1
ATOM 8713 O O . SER A 1 1086 ? -9.372 -28.062 39.640 1.00 89.44 1086 SER A O 1
ATOM 8715 N N . TYR A 1 1087 ? -8.294 -28.654 37.755 1.00 87.94 1087 TYR A N 1
ATOM 8716 C CA . TYR A 1 1087 ? -8.489 -30.102 37.920 1.00 87.94 1087 TYR A CA 1
ATOM 8717 C C . TYR A 1 1087 ? -7.861 -30.642 39.217 1.00 87.94 1087 TYR A C 1
ATOM 8719 O O . TYR A 1 1087 ? -8.291 -31.655 39.761 1.00 87.94 1087 TYR A O 1
ATOM 8727 N N . TRP A 1 1088 ? -6.852 -29.953 39.751 1.00 91.38 1088 TRP A N 1
ATOM 8728 C CA . TRP A 1 1088 ? -6.166 -30.353 40.980 1.00 91.38 1088 TRP A CA 1
ATOM 8729 C C . TRP A 1 1088 ? -6.875 -29.899 42.259 1.00 91.38 1088 TRP A C 1
ATOM 8731 O O . TRP A 1 1088 ? -6.396 -30.186 43.359 1.00 91.38 1088 TRP A O 1
ATOM 8741 N N . SER A 1 1089 ? -7.991 -29.181 42.134 1.00 92.00 1089 SER A N 1
ATOM 8742 C CA . SER A 1 1089 ? -8.823 -28.810 43.274 1.00 92.00 1089 SER A CA 1
ATOM 8743 C C . SER A 1 1089 ? -9.609 -30.013 43.813 1.00 92.00 1089 SER A C 1
ATOM 8745 O O . SER A 1 1089 ? -9.697 -31.078 43.198 1.00 92.00 1089 SER A O 1
ATOM 8747 N N . GLY A 1 1090 ? -10.156 -29.875 45.022 1.00 92.44 1090 GLY A N 1
ATOM 8748 C CA . GLY A 1 1090 ? -10.952 -30.943 45.624 1.00 92.44 1090 GLY A CA 1
ATOM 8749 C C . GLY A 1 1090 ? -12.305 -31.090 44.928 1.00 92.44 1090 GLY A C 1
ATOM 8750 O O . GLY A 1 1090 ? -13.131 -30.187 45.019 1.00 92.44 1090 GLY A O 1
ATOM 8751 N N . ALA A 1 1091 ? -12.555 -32.246 44.314 1.00 95.38 1091 ALA A N 1
ATOM 8752 C CA . ALA A 1 1091 ? -13.824 -32.557 43.659 1.00 95.38 1091 ALA A CA 1
ATOM 8753 C C . ALA A 1 1091 ? -14.860 -33.170 44.611 1.00 95.38 1091 ALA A C 1
ATOM 8755 O O . ALA A 1 1091 ? -14.501 -33.838 45.584 1.00 95.38 1091 ALA A O 1
ATOM 8756 N N . ALA A 1 1092 ? -16.146 -33.039 44.288 1.00 96.44 1092 ALA A N 1
ATOM 8757 C CA . ALA A 1 1092 ? -17.168 -33.957 44.788 1.00 96.44 1092 ALA A CA 1
ATOM 8758 C C . ALA A 1 1092 ? -17.152 -35.224 43.923 1.00 96.44 1092 ALA A C 1
ATOM 8760 O O . ALA A 1 1092 ? -17.270 -35.129 42.705 1.00 96.44 1092 ALA A O 1
ATOM 8761 N N . GLU A 1 1093 ? -16.987 -36.397 44.536 1.00 95.88 1093 GLU A N 1
ATOM 8762 C CA . GLU A 1 1093 ? -16.773 -37.667 43.829 1.00 95.88 1093 GLU A CA 1
ATOM 8763 C C . GLU A 1 1093 ? -17.896 -38.671 44.115 1.00 95.88 1093 GLU A C 1
ATOM 8765 O O . GLU A 1 1093 ? -18.210 -38.948 45.275 1.00 95.88 1093 GLU A O 1
ATOM 8770 N N . TYR A 1 1094 ? -18.458 -39.262 43.059 1.00 94.94 1094 TYR A N 1
ATOM 8771 C CA . TYR A 1 1094 ? -19.540 -40.244 43.142 1.00 94.94 1094 TYR A CA 1
ATOM 8772 C C . TYR A 1 1094 ? -19.199 -41.486 42.317 1.00 94.94 1094 TYR A C 1
ATOM 8774 O O . TYR A 1 1094 ? -19.091 -41.427 41.095 1.00 94.94 1094 TYR A O 1
ATOM 8782 N N . GLU A 1 1095 ? -19.011 -42.632 42.971 1.00 92.69 1095 GLU A N 1
ATOM 8783 C CA . GLU A 1 1095 ? -18.652 -43.875 42.280 1.00 92.69 1095 GLU A CA 1
ATOM 8784 C C . GLU A 1 1095 ? -19.805 -44.409 41.411 1.00 92.69 1095 GLU A C 1
ATOM 8786 O O . GLU A 1 1095 ? -20.945 -44.506 41.862 1.00 92.69 1095 GLU A O 1
ATOM 8791 N N . VAL A 1 1096 ? -19.492 -44.819 40.177 1.00 90.38 1096 VAL A N 1
ATOM 8792 C CA . VAL A 1 1096 ? -20.466 -45.372 39.220 1.00 90.38 1096 VAL A CA 1
ATOM 8793 C C . VAL A 1 1096 ? -20.715 -46.865 39.485 1.00 90.38 1096 VAL A C 1
ATOM 8795 O O . VAL A 1 1096 ? -21.860 -47.301 39.607 1.00 90.38 1096 VAL A O 1
ATOM 8798 N N . ARG A 1 1097 ? -19.644 -47.667 39.613 1.00 84.56 1097 ARG A N 1
ATOM 8799 C CA . ARG A 1 1097 ? -19.676 -49.138 39.797 1.00 84.56 1097 ARG A CA 1
ATOM 8800 C C . ARG A 1 1097 ? -20.642 -49.854 38.828 1.00 84.56 1097 ARG A C 1
ATOM 8802 O O . ARG A 1 1097 ? -20.521 -49.713 37.617 1.00 84.56 1097 ARG A O 1
ATOM 8809 N N . ASN A 1 1098 ? -21.591 -50.633 39.354 1.00 83.56 1098 ASN A N 1
ATOM 8810 C CA . ASN A 1 1098 ? -22.643 -51.324 38.608 1.00 83.56 1098 ASN A CA 1
ATOM 8811 C C . ASN A 1 1098 ? -23.924 -50.483 38.454 1.00 83.56 1098 ASN A C 1
ATOM 8813 O O . ASN A 1 1098 ? -24.940 -51.005 37.987 1.00 83.56 1098 ASN A O 1
ATOM 8817 N N . SER A 1 1099 ? -23.918 -49.221 38.896 1.00 81.56 1099 SER A N 1
ATOM 8818 C CA . SER A 1 1099 ? -25.089 -48.361 38.803 1.00 81.56 1099 SER A CA 1
ATOM 8819 C C . SER A 1 1099 ? -25.320 -47.923 37.361 1.00 81.56 1099 SER A C 1
ATOM 8821 O O . SER A 1 1099 ? -24.399 -47.499 36.667 1.00 81.56 1099 SER A O 1
ATOM 8823 N N . LYS A 1 1100 ? -26.580 -47.976 36.926 1.00 87.69 1100 LYS A N 1
ATOM 8824 C CA . LYS A 1 1100 ? -27.030 -47.387 35.656 1.00 87.69 1100 LYS A CA 1
ATOM 8825 C C . LYS A 1 1100 ? -27.283 -45.883 35.755 1.00 87.69 1100 LYS A C 1
ATOM 8827 O O . LYS A 1 1100 ? -27.579 -45.248 34.748 1.00 87.69 1100 LYS A O 1
ATOM 8832 N N . GLN A 1 1101 ? -27.188 -45.323 36.961 1.00 92.12 1101 GLN A N 1
ATOM 8833 C CA . GLN A 1 1101 ? -27.469 -43.921 37.230 1.00 92.12 1101 GLN A CA 1
ATOM 8834 C C . GLN A 1 1101 ? -26.637 -43.408 38.410 1.00 92.12 1101 GLN A C 1
ATOM 8836 O O . GLN A 1 1101 ? -26.601 -44.033 39.471 1.00 92.12 1101 GLN A O 1
ATOM 8841 N N . VAL A 1 1102 ? -26.015 -42.247 38.253 1.00 94.44 1102 VAL A N 1
ATOM 8842 C CA . VAL A 1 1102 ? -25.418 -41.473 39.345 1.00 94.44 1102 VAL A CA 1
ATOM 8843 C C . VAL A 1 1102 ? -26.264 -40.226 39.552 1.00 94.44 1102 VAL A C 1
ATOM 8845 O O . VAL A 1 1102 ? -26.594 -39.545 38.586 1.00 94.44 1102 VAL A O 1
ATOM 8848 N N . VAL A 1 1103 ? -26.635 -39.945 40.800 1.00 95.06 1103 VAL A N 1
ATOM 8849 C CA . VAL A 1 1103 ? -27.397 -38.753 41.186 1.00 95.06 1103 VAL A CA 1
ATOM 8850 C C . VAL A 1 1103 ? -26.570 -37.973 42.191 1.00 95.06 1103 VAL A C 1
ATOM 8852 O O . VAL A 1 1103 ? -26.160 -38.519 43.216 1.00 95.06 1103 VAL A O 1
ATOM 8855 N N . VAL A 1 1104 ? -26.349 -36.701 41.902 1.00 95.88 1104 VAL A N 1
ATOM 8856 C CA . VAL A 1 1104 ? -25.621 -35.773 42.762 1.00 95.88 1104 VAL A CA 1
ATOM 8857 C C . VAL A 1 1104 ? -26.605 -34.730 43.266 1.00 95.88 1104 VAL A C 1
ATOM 8859 O O . VAL A 1 1104 ? -27.224 -34.045 42.460 1.00 95.88 1104 VAL A O 1
ATOM 8862 N N . ASP A 1 1105 ? -26.743 -34.599 44.585 1.00 95.50 1105 ASP A N 1
ATOM 8863 C CA . ASP A 1 1105 ? -27.467 -33.487 45.212 1.00 95.50 1105 ASP A CA 1
ATOM 8864 C C . ASP A 1 1105 ? -26.550 -32.257 45.245 1.00 95.50 1105 ASP A C 1
ATOM 8866 O O . ASP A 1 1105 ? -25.626 -32.174 46.061 1.00 95.50 1105 ASP A O 1
ATOM 8870 N N . LEU A 1 1106 ? -26.803 -31.311 44.339 1.00 95.38 1106 LEU A N 1
ATOM 8871 C CA . LEU A 1 1106 ? -26.007 -30.093 44.155 1.00 95.38 1106 LEU A CA 1
ATOM 8872 C C . LEU A 1 1106 ? -26.019 -29.209 45.409 1.00 95.38 1106 LEU A C 1
ATOM 8874 O O . LEU A 1 1106 ? -25.055 -28.504 45.697 1.00 95.38 1106 LEU A O 1
ATOM 8878 N N . ASN A 1 1107 ? -27.071 -29.299 46.225 1.00 91.62 1107 ASN A N 1
ATOM 8879 C CA . ASN A 1 1107 ? -27.181 -28.545 47.467 1.00 91.62 1107 ASN A CA 1
ATOM 8880 C C . ASN A 1 1107 ? -26.512 -29.241 48.658 1.00 91.62 1107 ASN A C 1
ATOM 8882 O O . ASN A 1 1107 ? -26.375 -28.610 49.710 1.00 91.62 1107 ASN A O 1
ATOM 8886 N N . ASN A 1 1108 ? -26.066 -30.494 48.524 1.00 92.94 1108 ASN A N 1
ATOM 8887 C CA . ASN A 1 1108 ? -25.454 -31.286 49.598 1.00 92.94 1108 ASN A CA 1
ATOM 8888 C C . ASN A 1 1108 ? -24.178 -32.034 49.168 1.00 92.94 1108 ASN A C 1
ATOM 8890 O O . ASN A 1 1108 ? -23.848 -33.083 49.724 1.00 92.94 1108 ASN A O 1
ATOM 8894 N N . MET A 1 1109 ? -23.426 -31.485 48.216 1.00 93.94 1109 MET A N 1
ATOM 8895 C CA . MET A 1 1109 ? -22.145 -32.039 47.773 1.00 93.94 1109 MET A CA 1
ATOM 8896 C C . MET A 1 1109 ? -20.958 -31.555 48.618 1.00 93.94 1109 MET A C 1
ATOM 8898 O O . MET A 1 1109 ? -20.871 -30.393 49.020 1.00 93.94 1109 MET A O 1
ATOM 8902 N N . TYR A 1 1110 ? -20.017 -32.465 48.875 1.00 94.50 1110 TYR A N 1
ATOM 8903 C CA . TYR A 1 1110 ? -18.810 -32.210 49.659 1.00 94.50 1110 TYR A CA 1
ATOM 8904 C C . TYR A 1 1110 ? -17.574 -32.657 48.889 1.00 94.50 1110 TYR A C 1
ATOM 8906 O O . TYR A 1 1110 ? -17.599 -33.698 48.230 1.00 94.50 1110 TYR A O 1
ATOM 8914 N N . LYS A 1 1111 ? -16.477 -31.908 49.029 1.00 93.81 1111 LYS A N 1
ATOM 8915 C CA . LYS A 1 1111 ? -15.180 -32.301 48.472 1.00 93.81 1111 LYS A CA 1
ATOM 8916 C C . LYS A 1 1111 ? -14.746 -33.627 49.105 1.00 93.81 1111 LYS A C 1
ATOM 8918 O O . LYS A 1 1111 ? -14.809 -33.773 50.332 1.00 93.81 1111 LYS A O 1
ATOM 8923 N N . SER A 1 1112 ? -14.328 -34.579 48.278 1.00 87.81 1112 SER A N 1
ATOM 8924 C CA . SER A 1 1112 ? -13.959 -35.947 48.650 1.00 87.81 1112 SER A CA 1
ATOM 8925 C C . SER A 1 1112 ? -12.997 -35.983 49.840 1.00 87.81 1112 SER A C 1
ATOM 8927 O O . SER A 1 1112 ? -12.076 -35.174 49.948 1.00 87.81 1112 SER A O 1
ATOM 8929 N N . ASN A 1 1113 ? -13.238 -36.905 50.776 1.00 80.31 1113 ASN A N 1
ATOM 8930 C CA . ASN A 1 1113 ? -12.480 -37.044 52.028 1.00 80.31 1113 ASN A CA 1
ATOM 8931 C C . ASN A 1 1113 ? -12.411 -35.769 52.902 1.00 80.31 1113 ASN A C 1
ATOM 8933 O O . ASN A 1 1113 ? -11.535 -35.651 53.762 1.00 80.31 1113 ASN A O 1
ATOM 8937 N N . SER A 1 1114 ? -13.348 -34.827 52.737 1.00 82.44 1114 SER A N 1
ATOM 8938 C CA . SER A 1 1114 ? -13.411 -33.580 53.504 1.00 82.44 1114 SER A CA 1
ATOM 8939 C C . SER A 1 1114 ? -14.821 -33.292 54.049 1.00 82.44 1114 SER A C 1
ATOM 8941 O O . SER A 1 1114 ? -15.790 -33.978 53.737 1.00 82.44 1114 SER A O 1
ATOM 8943 N N . LYS A 1 1115 ? -14.938 -32.253 54.889 1.00 87.44 1115 LYS A N 1
ATOM 8944 C CA . LYS A 1 1115 ? -16.226 -31.654 55.297 1.00 87.44 1115 LYS A CA 1
ATOM 8945 C C . LYS A 1 1115 ? -16.504 -30.320 54.592 1.00 87.44 1115 LYS A C 1
ATOM 8947 O O . LYS A 1 1115 ? -17.387 -29.579 55.019 1.00 87.44 1115 LYS A O 1
ATOM 8952 N N . VAL A 1 1116 ? -15.722 -29.986 53.568 1.00 92.44 1116 VAL A N 1
ATOM 8953 C CA . VAL A 1 1116 ? -15.863 -28.742 52.807 1.00 92.44 1116 VAL A CA 1
ATOM 8954 C C . VAL A 1 1116 ? -16.975 -28.940 51.788 1.00 92.44 1116 VAL A C 1
ATOM 8956 O O . VAL A 1 1116 ? -16.928 -29.886 51.004 1.00 92.44 1116 VAL A O 1
ATOM 8959 N N . LYS A 1 1117 ? -17.996 -28.084 51.845 1.00 93.31 1117 LYS A N 1
ATOM 8960 C CA . LYS A 1 1117 ? -19.089 -28.077 50.871 1.00 93.31 1117 LYS A CA 1
ATOM 8961 C C . LYS A 1 1117 ? -18.564 -27.527 49.542 1.00 93.31 1117 LYS A C 1
ATOM 8963 O O . LYS A 1 1117 ? -17.783 -26.580 49.571 1.00 93.31 1117 LYS A O 1
ATOM 8968 N N . LEU A 1 1118 ? -18.966 -28.132 48.431 1.00 94.75 1118 LEU A N 1
ATOM 8969 C CA . LEU A 1 1118 ? -18.643 -27.646 47.088 1.00 94.75 1118 LEU A CA 1
ATOM 8970 C C . LEU A 1 1118 ? -19.687 -26.588 46.684 1.00 94.75 1118 LEU A C 1
ATOM 8972 O O . LEU A 1 1118 ? -20.863 -26.753 47.022 1.00 94.75 1118 LEU A O 1
ATOM 8976 N N . ASP A 1 1119 ? -19.270 -25.492 46.049 1.00 94.44 1119 ASP A N 1
ATOM 8977 C CA . ASP A 1 1119 ? -20.160 -24.388 45.657 1.00 94.44 1119 ASP A CA 1
ATOM 8978 C C . ASP A 1 1119 ? -20.853 -24.665 44.305 1.00 94.44 1119 ASP A C 1
ATOM 8980 O O . ASP A 1 1119 ? -20.182 -24.670 43.273 1.00 94.44 1119 ASP A O 1
ATOM 8984 N N . PRO A 1 1120 ? -22.184 -24.886 44.266 1.00 93.75 1120 PRO A N 1
ATOM 8985 C CA . PRO A 1 1120 ? -22.895 -25.120 43.011 1.00 93.75 1120 PRO A CA 1
ATOM 8986 C C . PRO A 1 1120 ? -22.999 -23.880 42.119 1.00 93.75 1120 PRO A C 1
ATOM 8988 O O . PRO A 1 1120 ? -23.345 -24.040 40.957 1.00 93.75 1120 PRO A O 1
ATOM 8991 N N . SER A 1 1121 ? -22.717 -22.673 42.624 1.00 92.38 1121 SER A N 1
ATOM 8992 C CA . SER A 1 1121 ? -22.811 -21.442 41.825 1.00 92.38 1121 SER A CA 1
ATOM 8993 C C . SER A 1 1121 ? -21.591 -21.161 40.940 1.00 92.38 1121 SER A C 1
ATOM 8995 O O . SER A 1 1121 ? -21.622 -20.239 40.131 1.00 92.38 1121 SER A O 1
ATOM 8997 N N . HIS A 1 1122 ? -20.529 -21.967 41.061 1.00 90.69 1122 HIS A N 1
ATOM 8998 C CA . HIS A 1 1122 ? -19.268 -21.771 40.343 1.00 90.69 1122 HIS A CA 1
ATOM 8999 C C . HIS A 1 1122 ? -18.662 -23.103 39.882 1.00 90.69 1122 HIS A C 1
ATOM 9001 O O . HIS A 1 1122 ? -17.544 -23.439 40.255 1.00 90.69 1122 HIS A O 1
ATOM 9007 N N . ILE A 1 1123 ? -19.386 -23.897 39.093 1.00 94.62 1123 ILE A N 1
ATOM 9008 C CA . ILE A 1 1123 ? -18.910 -25.214 38.648 1.00 94.62 1123 ILE A CA 1
ATOM 9009 C C . ILE A 1 1123 ? -18.055 -25.080 37.389 1.00 94.62 1123 ILE A C 1
ATOM 9011 O O . ILE A 1 1123 ? -18.550 -24.688 36.340 1.00 94.62 1123 ILE A O 1
ATOM 9015 N N . TYR A 1 1124 ? -16.777 -25.442 37.483 1.00 93.75 1124 TYR A N 1
ATOM 9016 C CA . TYR A 1 1124 ? -15.814 -25.360 36.378 1.00 93.75 1124 TYR A CA 1
ATOM 9017 C C . TYR A 1 1124 ? -15.625 -26.684 35.650 1.00 93.75 1124 TYR A C 1
ATOM 9019 O O . TYR A 1 1124 ? -15.371 -26.682 34.455 1.00 93.75 1124 TYR A O 1
ATOM 9027 N N . GLY A 1 1125 ? -15.750 -27.816 36.339 1.00 95.12 1125 GLY A N 1
ATOM 9028 C CA . GLY A 1 1125 ? -15.487 -29.125 35.746 1.00 95.12 1125 GLY A CA 1
ATOM 9029 C C . GLY A 1 1125 ? -16.539 -30.146 36.131 1.00 95.12 1125 GLY A C 1
ATOM 9030 O O . GLY A 1 1125 ? -16.867 -30.265 37.310 1.00 95.12 1125 GLY A O 1
ATOM 9031 N N . VAL A 1 1126 ? -17.037 -30.910 35.158 1.00 97.38 1126 VAL A N 1
ATOM 9032 C CA . VAL A 1 1126 ? -17.965 -32.030 35.375 1.00 97.38 1126 VAL A CA 1
ATOM 9033 C C . VAL A 1 1126 ? -17.591 -33.173 34.442 1.00 97.38 1126 VAL A C 1
ATOM 9035 O O . VAL A 1 1126 ? -17.410 -32.956 33.251 1.00 97.38 1126 VAL A O 1
ATOM 9038 N N . GLY A 1 1127 ? -17.480 -34.403 34.936 1.00 97.19 1127 GLY A N 1
ATOM 9039 C CA . GLY A 1 1127 ? -17.069 -35.505 34.066 1.00 97.19 1127 GLY A CA 1
ATOM 9040 C C . GLY A 1 1127 ? -16.815 -36.818 34.778 1.00 97.19 1127 GLY A C 1
ATOM 9041 O O . GLY A 1 1127 ? -17.228 -37.023 35.919 1.00 97.19 1127 GLY A O 1
ATOM 9042 N N . PHE A 1 1128 ? -16.103 -37.710 34.098 1.00 97.00 1128 PHE A N 1
ATOM 9043 C CA . PHE A 1 1128 ? -15.843 -39.070 34.540 1.00 97.00 1128 PHE A CA 1
ATOM 9044 C C . PHE A 1 1128 ? -14.350 -39.334 34.672 1.00 97.00 1128 PHE A C 1
ATOM 9046 O O . PHE A 1 1128 ? -13.570 -39.101 33.752 1.00 97.00 1128 PHE A O 1
ATOM 9053 N N . TRP A 1 1129 ? -13.965 -39.874 35.822 1.00 96.44 1129 TRP A N 1
ATOM 9054 C CA . TRP A 1 1129 ? -12.623 -40.373 36.098 1.00 96.44 1129 TRP A CA 1
ATOM 9055 C C . TRP A 1 1129 ? -12.614 -41.900 36.074 1.00 96.44 1129 TRP A C 1
ATOM 9057 O O . TRP A 1 1129 ? -13.587 -42.492 36.539 1.00 96.44 1129 TRP A O 1
ATOM 9067 N N . SER A 1 1130 ? -11.535 -42.551 35.623 1.00 94.88 1130 SER A N 1
ATOM 9068 C CA . SER A 1 1130 ? -11.395 -44.016 35.720 1.00 94.88 1130 SER A CA 1
ATOM 9069 C C . SER A 1 1130 ? -9.943 -44.485 35.867 1.00 94.88 1130 SER A C 1
ATOM 9071 O O . SER A 1 1130 ? -9.008 -43.730 35.620 1.00 94.88 1130 SER A O 1
ATOM 9073 N N . PHE A 1 1131 ? -9.727 -45.763 36.203 1.00 94.12 1131 PHE A N 1
ATOM 9074 C CA . PHE A 1 1131 ? -8.399 -46.397 36.188 1.00 94.12 1131 PHE A CA 1
ATOM 9075 C C . PHE A 1 1131 ? -7.758 -46.456 34.790 1.00 94.12 1131 PHE A C 1
ATOM 9077 O O . PHE A 1 1131 ? -6.555 -46.697 34.700 1.00 94.12 1131 PHE A O 1
ATOM 9084 N N . GLY A 1 1132 ? -8.526 -46.197 33.727 1.00 89.06 1132 GLY A N 1
ATOM 9085 C CA . GLY A 1 1132 ? -8.080 -46.122 32.338 1.00 89.06 1132 GLY A CA 1
ATOM 9086 C C . GLY A 1 1132 ? -8.306 -47.392 31.522 1.00 89.06 1132 GLY A C 1
ATOM 9087 O O . GLY A 1 1132 ? -8.437 -48.496 32.053 1.00 89.06 1132 GLY A O 1
ATOM 9088 N N . GLY A 1 1133 ? -8.367 -47.225 30.198 1.00 83.31 1133 GLY A N 1
ATOM 9089 C CA . GLY A 1 1133 ? -8.387 -48.315 29.212 1.00 83.31 1133 GLY A CA 1
ATOM 9090 C C . GLY A 1 1133 ? -9.687 -49.123 29.096 1.00 83.31 1133 GLY A C 1
ATOM 9091 O O . GLY A 1 1133 ? -9.790 -49.967 28.209 1.00 83.31 1133 GLY A O 1
ATOM 9092 N N . SER A 1 1134 ? -10.687 -48.885 29.950 1.00 90.81 1134 SER A N 1
ATOM 9093 C CA . SER A 1 1134 ? -12.023 -49.495 29.845 1.00 90.81 1134 SER A CA 1
ATOM 9094 C C . SER A 1 1134 ? -13.066 -48.445 29.455 1.00 90.81 1134 SER A C 1
ATOM 9096 O O . SER A 1 1134 ? -13.003 -47.336 29.983 1.00 90.81 1134 SER A O 1
ATOM 9098 N N . PRO A 1 1135 ? -14.042 -48.779 28.591 1.00 93.25 1135 PRO A N 1
ATOM 9099 C CA . PRO A 1 1135 ? -15.045 -47.821 28.139 1.00 93.25 1135 PRO A CA 1
ATOM 9100 C C . PRO A 1 1135 ? -16.014 -47.432 29.257 1.00 93.25 1135 PRO A C 1
ATOM 9102 O O . PRO A 1 1135 ? -16.396 -48.270 30.075 1.00 93.25 1135 PRO A O 1
ATOM 9105 N N . ILE A 1 1136 ? -16.459 -46.180 29.235 1.00 94.62 1136 ILE A N 1
ATOM 9106 C CA . ILE A 1 1136 ? -17.613 -45.654 29.964 1.00 94.62 1136 ILE A CA 1
ATOM 9107 C C . ILE A 1 1136 ? -18.611 -45.203 28.898 1.00 94.62 1136 ILE A C 1
ATOM 9109 O O . ILE A 1 1136 ? -18.321 -44.280 28.143 1.00 94.62 1136 ILE A O 1
ATOM 9113 N N . ILE A 1 1137 ? -19.762 -45.874 28.810 1.00 94.81 1137 ILE A N 1
ATOM 9114 C CA . ILE A 1 1137 ? -20.828 -45.504 27.870 1.00 94.81 1137 ILE A CA 1
ATOM 9115 C C . ILE A 1 1137 ? -21.775 -44.557 28.597 1.00 94.81 1137 ILE A C 1
ATOM 9117 O O . ILE A 1 1137 ? -22.395 -44.953 29.588 1.00 94.81 1137 ILE A O 1
ATOM 9121 N N . ILE A 1 1138 ? -21.865 -43.317 28.132 1.00 95.94 1138 ILE A N 1
ATOM 9122 C CA . ILE A 1 1138 ? -22.665 -42.266 28.758 1.00 95.94 1138 ILE A CA 1
ATOM 9123 C C . ILE A 1 1138 ? -23.982 -42.159 27.988 1.00 95.94 1138 ILE A C 1
ATOM 9125 O O . ILE A 1 1138 ? -24.011 -41.667 26.868 1.00 95.94 1138 ILE A O 1
ATOM 9129 N N . ASP A 1 1139 ? -25.092 -42.606 28.577 1.00 92.44 1139 ASP A N 1
ATOM 9130 C CA . ASP A 1 1139 ? -26.389 -42.504 27.897 1.00 92.44 1139 ASP A CA 1
ATOM 9131 C C . ASP A 1 1139 ? -26.825 -41.034 27.815 1.00 92.44 1139 ASP A C 1
ATOM 9133 O O . ASP A 1 1139 ? -27.254 -40.574 26.761 1.00 92.44 1139 ASP A O 1
ATOM 9137 N N . LYS A 1 1140 ? -26.713 -40.306 28.938 1.00 91.69 1140 LYS A N 1
ATOM 9138 C CA . LYS A 1 1140 ? -26.924 -38.852 29.035 1.00 91.69 1140 LYS A CA 1
ATOM 9139 C C . LYS A 1 1140 ? -26.515 -38.294 30.397 1.00 91.69 1140 LYS A C 1
ATOM 9141 O O . LYS A 1 1140 ? -26.496 -39.029 31.387 1.00 91.69 1140 LYS A O 1
ATOM 9146 N N . VAL A 1 1141 ? -26.315 -36.981 30.473 1.00 94.12 1141 VAL A N 1
ATOM 9147 C CA . VAL A 1 1141 ? -26.181 -36.223 31.726 1.00 94.12 1141 VAL A CA 1
ATOM 9148 C C . VAL A 1 1141 ? -27.126 -35.022 31.675 1.00 94.12 1141 VAL A C 1
ATOM 9150 O O . VAL A 1 1141 ? -27.257 -34.406 30.626 1.00 94.12 1141 VAL A O 1
ATOM 9153 N N . TYR A 1 1142 ? -27.844 -34.727 32.760 1.00 91.31 1142 TYR A N 1
ATOM 9154 C CA . TYR A 1 1142 ? -28.854 -33.661 32.787 1.00 91.31 1142 TYR A CA 1
ATOM 9155 C C . TYR A 1 1142 ? -29.082 -33.110 34.199 1.00 91.31 1142 TYR A C 1
ATOM 9157 O O . TYR A 1 1142 ? -28.828 -33.790 35.197 1.00 91.31 1142 TYR A O 1
ATOM 9165 N N . LEU A 1 1143 ? -29.584 -31.879 34.276 1.00 90.88 1143 LEU A N 1
ATOM 9166 C CA . LEU A 1 1143 ? -29.982 -31.209 35.516 1.00 90.88 1143 LEU A CA 1
ATOM 9167 C C . LEU A 1 1143 ? -31.469 -31.448 35.780 1.00 90.88 1143 LEU A C 1
ATOM 9169 O O . LEU A 1 1143 ? -32.249 -31.494 34.839 1.00 90.88 1143 LEU A O 1
ATOM 9173 N N . THR A 1 1144 ? -31.899 -31.605 37.032 1.00 88.38 1144 THR A N 1
ATOM 9174 C CA . THR A 1 1144 ? -33.327 -31.752 37.361 1.00 88.38 1144 THR A CA 1
ATOM 9175 C C . THR A 1 1144 ? -33.651 -31.264 38.770 1.00 88.38 1144 THR A C 1
ATOM 9177 O O . THR A 1 1144 ? -32.846 -31.357 39.697 1.00 88.38 1144 THR A O 1
ATOM 9180 N N . ASN A 1 1145 ? -34.870 -30.750 38.933 1.00 89.38 1145 ASN A N 1
ATOM 9181 C CA . ASN A 1 1145 ? -35.459 -30.392 40.225 1.00 89.38 1145 ASN A CA 1
ATOM 9182 C C . ASN A 1 1145 ? -36.452 -31.446 40.738 1.00 89.38 1145 ASN A C 1
ATOM 9184 O O . ASN A 1 1145 ? -37.027 -31.277 41.822 1.00 89.38 1145 ASN A O 1
ATOM 9188 N N . SER A 1 1146 ? -36.652 -32.521 39.970 1.00 88.56 1146 SER A N 1
ATOM 9189 C CA . SER A 1 1146 ? -37.561 -33.602 40.327 1.00 88.56 1146 SER A CA 1
ATOM 9190 C C . SER A 1 1146 ? -36.909 -34.583 41.296 1.00 88.56 1146 SER A C 1
ATOM 9192 O O . SER A 1 1146 ? -35.794 -35.055 41.072 1.00 88.56 1146 SER A O 1
ATOM 9194 N N . ASP A 1 1147 ? -37.620 -34.913 42.373 1.00 88.50 1147 ASP A N 1
ATOM 9195 C CA . ASP A 1 1147 ? -37.128 -35.824 43.414 1.00 88.50 1147 ASP A CA 1
ATOM 9196 C C . ASP A 1 1147 ? -37.154 -37.304 42.963 1.00 88.50 1147 ASP A C 1
ATOM 9198 O O . ASP A 1 1147 ? -36.577 -38.163 43.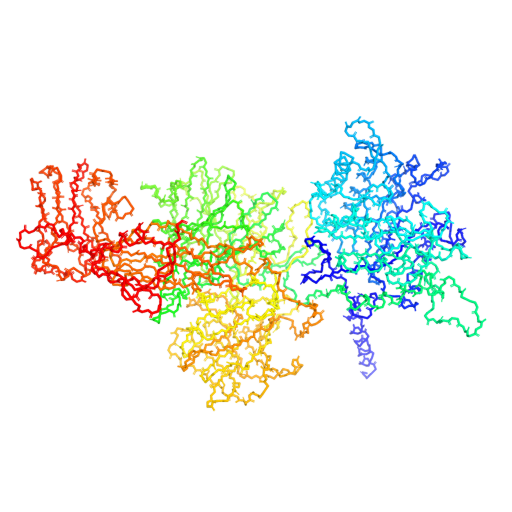628 1.00 88.50 1147 ASP A O 1
ATOM 9202 N N . ASP A 1 1148 ? -37.802 -37.614 41.835 1.00 87.06 1148 ASP A N 1
ATOM 9203 C CA . ASP A 1 1148 ? -37.737 -38.921 41.158 1.00 87.06 1148 ASP A CA 1
ATOM 9204 C C . ASP A 1 1148 ? -36.593 -39.019 40.132 1.00 87.06 1148 ASP A C 1
ATOM 9206 O O . ASP A 1 1148 ? -36.392 -40.072 39.521 1.00 87.06 1148 ASP A O 1
ATOM 9210 N N . TYR A 1 1149 ? -35.815 -37.941 39.982 1.00 88.25 1149 TYR A N 1
ATOM 9211 C CA . TYR A 1 1149 ? -34.698 -37.823 39.048 1.00 88.25 1149 TYR A CA 1
ATOM 9212 C C . TYR A 1 1149 ? -35.098 -38.036 37.589 1.00 88.25 1149 TYR A C 1
ATOM 9214 O O . TYR A 1 1149 ? -34.234 -38.353 36.762 1.00 88.25 1149 TYR A O 1
ATOM 9222 N N . GLU A 1 1150 ? -36.384 -37.892 37.256 1.00 77.50 1150 GLU A N 1
ATOM 9223 C CA . GLU A 1 1150 ? -36.821 -37.958 35.874 1.00 77.50 1150 GLU A CA 1
ATOM 9224 C C . GLU A 1 1150 ? -36.070 -36.921 35.042 1.00 77.50 1150 GLU A C 1
ATOM 9226 O O . GLU A 1 1150 ? -35.678 -35.844 35.513 1.00 77.50 1150 GLU A O 1
ATOM 9231 N N . ASP A 1 1151 ? -35.814 -37.322 33.797 1.00 69.56 1151 ASP A N 1
ATOM 9232 C CA . ASP A 1 1151 ? -35.396 -36.382 32.772 1.00 69.56 1151 ASP A CA 1
ATOM 9233 C C . ASP A 1 1151 ? -36.355 -35.200 32.814 1.00 69.56 1151 ASP A C 1
ATOM 9235 O O . ASP A 1 1151 ? -37.563 -35.453 32.796 1.00 69.56 1151 ASP A O 1
ATOM 9239 N N . PRO A 1 1152 ? -35.889 -33.945 32.838 1.00 63.69 1152 PRO A N 1
ATOM 9240 C CA . PRO A 1 1152 ? -36.710 -32.864 32.353 1.00 63.69 1152 PRO A CA 1
ATOM 9241 C C . PRO A 1 1152 ? -36.931 -33.151 30.868 1.00 63.69 1152 PRO A C 1
ATOM 9243 O O . PRO A 1 1152 ? -36.264 -32.611 29.995 1.00 63.69 1152 PRO A O 1
ATOM 9246 N N . THR A 1 1153 ? -37.879 -34.037 30.556 1.00 47.41 1153 THR A N 1
ATOM 9247 C CA . THR A 1 1153 ? -38.586 -33.933 29.298 1.00 47.41 1153 THR A CA 1
ATOM 9248 C C . THR A 1 1153 ? -39.114 -32.516 29.339 1.00 47.41 1153 THR A C 1
ATOM 9250 O O . THR A 1 1153 ? -39.913 -32.183 30.225 1.00 47.41 1153 THR A O 1
ATOM 9253 N N . GLY A 1 1154 ? -38.610 -31.664 28.445 1.00 43.31 1154 GLY A N 1
ATOM 9254 C CA . GLY A 1 1154 ? -39.277 -30.410 28.162 1.00 43.31 1154 GLY A CA 1
ATOM 9255 C C . GLY A 1 1154 ? -40.769 -30.703 28.088 1.00 43.31 1154 GLY A C 1
ATOM 9256 O O . GLY A 1 1154 ? -41.180 -31.780 27.641 1.00 43.31 1154 GLY A O 1
ATOM 9257 N N . ILE A 1 1155 ? -41.578 -29.783 28.603 1.00 38.03 1155 ILE A N 1
ATOM 9258 C CA . ILE A 1 1155 ? -42.987 -29.731 28.230 1.00 38.03 1155 ILE A CA 1
ATOM 9259 C C . ILE A 1 1155 ? -43.003 -29.997 26.721 1.00 38.03 1155 ILE A C 1
ATOM 9261 O O . ILE A 1 1155 ? -42.367 -29.234 25.992 1.00 38.03 1155 ILE A O 1
ATOM 9265 N N . GLU A 1 1156 ? -43.607 -31.117 26.280 1.00 30.41 1156 GLU A N 1
ATOM 9266 C CA . GLU A 1 1156 ? -43.927 -31.311 24.861 1.00 30.41 1156 GLU A CA 1
ATOM 9267 C C . GLU A 1 1156 ? -44.440 -29.966 24.389 1.00 30.41 1156 GLU A C 1
ATOM 9269 O O . GLU A 1 1156 ? -45.297 -29.426 25.099 1.00 30.41 1156 GLU A O 1
ATOM 9274 N N . ASP A 1 1157 ? -43.865 -29.430 23.303 1.00 29.62 1157 ASP A N 1
ATOM 9275 C CA . ASP A 1 1157 ? -44.232 -28.146 22.712 1.00 29.62 1157 ASP A CA 1
ATOM 9276 C C . ASP A 1 1157 ? -45.627 -27.749 23.173 1.00 29.62 1157 ASP A C 1
ATOM 9278 O O . ASP A 1 1157 ? -46.595 -28.482 22.919 1.00 29.62 1157 ASP A O 1
ATOM 9282 N N . VAL A 1 1158 ? -45.771 -26.594 23.830 1.00 33.31 1158 VAL A N 1
ATOM 9283 C CA . VAL A 1 1158 ? -47.081 -25.960 23.779 1.00 33.31 1158 VAL A CA 1
ATOM 9284 C C . VAL A 1 1158 ? -47.296 -25.732 22.294 1.00 33.31 1158 VAL A C 1
ATOM 9286 O O . VAL A 1 1158 ? -46.807 -24.761 21.723 1.00 33.31 1158 VAL A O 1
ATOM 9289 N N . THR A 1 1159 ? -47.991 -26.669 21.650 1.00 32.09 1159 THR A N 1
ATOM 9290 C CA . THR A 1 1159 ? -48.565 -26.485 20.342 1.00 32.09 1159 THR A CA 1
ATOM 9291 C C . THR A 1 1159 ? -49.491 -25.307 20.536 1.00 32.09 1159 THR A C 1
ATOM 9293 O O . THR A 1 1159 ? -50.635 -25.451 20.968 1.00 32.09 1159 THR A O 1
ATOM 9296 N N . VAL A 1 1160 ? -48.970 -24.113 20.265 1.00 46.81 1160 VAL A N 1
ATOM 9297 C CA . VAL A 1 1160 ? -49.778 -23.006 19.802 1.00 46.81 1160 VAL A CA 1
ATOM 9298 C C . VAL A 1 1160 ? -50.458 -23.604 18.593 1.00 46.81 1160 VAL A C 1
ATOM 9300 O O . VAL A 1 1160 ? -49.781 -23.919 17.614 1.00 46.81 1160 VAL A O 1
ATOM 9303 N N . ASP A 1 1161 ? -51.743 -23.921 18.757 1.00 41.47 1161 ASP A N 1
ATOM 9304 C CA . ASP A 1 1161 ? -52.600 -24.535 17.752 1.00 41.47 1161 ASP A CA 1
ATOM 9305 C C . ASP A 1 1161 ? -52.181 -23.966 16.394 1.00 41.47 1161 ASP A C 1
ATOM 9307 O O . ASP A 1 1161 ? -52.403 -22.781 16.133 1.00 41.47 1161 ASP A O 1
ATOM 9311 N N . LYS A 1 1162 ? -51.473 -24.761 15.568 1.00 54.72 1162 LYS A N 1
ATOM 9312 C CA . LYS A 1 1162 ? -50.880 -24.298 14.291 1.00 54.72 1162 LYS A CA 1
ATOM 9313 C C . LYS A 1 1162 ? -51.961 -23.890 13.284 1.00 54.72 1162 LYS A C 1
ATOM 9315 O O . LYS A 1 1162 ? -51.680 -23.592 12.126 1.00 54.72 1162 LYS A O 1
ATOM 9320 N N . ASP A 1 1163 ? -53.212 -23.899 13.723 1.00 68.88 1163 ASP A N 1
ATOM 9321 C CA . ASP A 1 1163 ? -54.385 -23.669 12.931 1.00 68.88 1163 ASP A CA 1
ATOM 9322 C C . ASP A 1 1163 ? -55.539 -23.086 13.770 1.00 68.88 1163 ASP A C 1
ATOM 9324 O O . ASP A 1 1163 ? -56.584 -23.729 13.935 1.00 68.88 1163 ASP A O 1
ATOM 9328 N N . PRO A 1 1164 ? -55.367 -21.869 14.323 1.00 73.88 1164 PRO A N 1
ATOM 9329 C CA . PRO A 1 1164 ? -56.353 -21.290 15.218 1.00 73.88 1164 PRO A CA 1
ATOM 9330 C C . PRO A 1 1164 ? -57.678 -21.072 14.487 1.00 73.88 1164 PRO A C 1
ATOM 9332 O O . PRO A 1 1164 ? -57.720 -20.728 13.300 1.00 73.88 1164 PRO A O 1
ATOM 9335 N N . LEU A 1 1165 ? -58.777 -21.216 15.228 1.00 82.50 1165 LEU A N 1
ATOM 9336 C CA . LEU A 1 1165 ? -60.096 -20.834 14.745 1.00 82.50 1165 LEU A CA 1
ATOM 9337 C C . LEU A 1 1165 ? -60.172 -19.308 14.623 1.00 82.50 1165 LEU A C 1
ATOM 9339 O O . LEU A 1 1165 ? -60.233 -18.574 15.610 1.00 82.50 1165 LEU A O 1
ATOM 9343 N N . VAL A 1 1166 ? -60.182 -18.827 13.386 1.00 87.69 1166 VAL A N 1
ATOM 9344 C CA . VAL A 1 1166 ? -60.175 -17.408 13.043 1.00 87.69 1166 VAL A CA 1
ATOM 9345 C C . VAL A 1 1166 ? -61.503 -16.975 12.438 1.00 87.69 1166 VAL A C 1
ATOM 9347 O O . VAL A 1 1166 ? -62.195 -17.725 11.747 1.00 87.69 1166 VAL A O 1
ATOM 9350 N N . ASP A 1 1167 ? -61.865 -15.722 12.694 1.00 91.25 1167 ASP A N 1
ATOM 9351 C CA . ASP A 1 1167 ? -62.892 -15.042 11.914 1.00 91.25 1167 ASP A CA 1
ATOM 9352 C C . ASP A 1 1167 ? -62.270 -14.509 10.616 1.00 91.25 1167 ASP A C 1
ATOM 9354 O O . ASP A 1 1167 ? -61.169 -13.952 10.625 1.00 91.25 1167 ASP A O 1
ATOM 9358 N N . VAL A 1 1168 ? -62.994 -14.643 9.508 1.00 90.50 1168 VAL A N 1
ATOM 9359 C CA . VAL A 1 1168 ? -62.619 -14.120 8.191 1.00 90.50 1168 VAL A CA 1
ATOM 9360 C C . VAL A 1 1168 ? -63.553 -12.976 7.837 1.00 90.50 1168 VAL A C 1
ATOM 9362 O O . VAL A 1 1168 ? -64.773 -13.133 7.903 1.00 90.50 1168 VAL A O 1
ATOM 9365 N N . TYR A 1 1169 ? -62.999 -11.855 7.393 1.00 90.31 1169 TYR A N 1
ATOM 9366 C CA . TYR A 1 1169 ? -63.731 -10.688 6.917 1.00 90.31 1169 TYR A CA 1
ATOM 9367 C C . TYR A 1 1169 ? -63.276 -10.304 5.505 1.00 90.31 1169 TYR A C 1
ATOM 9369 O O . TYR A 1 1169 ? -62.144 -10.573 5.103 1.00 90.31 1169 TYR A O 1
ATOM 9377 N N . THR A 1 1170 ? -64.132 -9.623 4.747 1.00 87.00 1170 THR A N 1
ATOM 9378 C CA . THR A 1 1170 ? -63.683 -8.828 3.597 1.00 87.00 1170 THR A CA 1
ATOM 9379 C C . THR A 1 1170 ? -62.785 -7.687 4.081 1.00 87.00 1170 THR A C 1
ATOM 9381 O O . THR A 1 1170 ? -62.858 -7.272 5.240 1.00 87.00 1170 THR A O 1
ATOM 9384 N N . ILE A 1 1171 ? -61.992 -7.095 3.185 1.00 84.12 1171 ILE A N 1
ATOM 9385 C CA . ILE A 1 1171 ? -61.193 -5.904 3.521 1.00 84.12 1171 ILE A CA 1
ATOM 9386 C C . ILE A 1 1171 ? -62.042 -4.687 3.937 1.00 84.12 1171 ILE A C 1
ATOM 9388 O O . ILE A 1 1171 ? -61.545 -3.775 4.585 1.00 84.12 1171 ILE A O 1
ATOM 9392 N N . THR A 1 1172 ? -63.337 -4.688 3.610 1.00 77.88 1172 THR A N 1
ATOM 9393 C CA . THR A 1 1172 ? -64.307 -3.669 4.038 1.00 77.88 1172 THR A CA 1
ATOM 9394 C C . THR A 1 1172 ? -64.956 -3.976 5.395 1.00 77.88 1172 THR A C 1
ATOM 9396 O O . THR A 1 1172 ? -65.879 -3.272 5.798 1.00 77.88 1172 THR A O 1
ATOM 9399 N N . GLY A 1 1173 ? -64.504 -5.019 6.102 1.00 76.19 1173 GLY A N 1
ATOM 9400 C CA . GLY A 1 1173 ? -64.966 -5.366 7.449 1.00 76.19 1173 GLY A CA 1
ATOM 9401 C C . GLY A 1 1173 ? -66.235 -6.223 7.508 1.00 76.19 1173 GLY A C 1
ATOM 9402 O O . GLY A 1 1173 ? -66.814 -6.378 8.583 1.00 76.19 1173 GLY A O 1
ATOM 9403 N N . ILE A 1 1174 ? -66.684 -6.809 6.391 1.00 79.88 1174 ILE A N 1
ATOM 9404 C CA . ILE A 1 1174 ? -67.847 -7.711 6.377 1.00 79.88 1174 ILE A CA 1
ATOM 9405 C C . ILE A 1 1174 ? -67.393 -9.110 6.780 1.00 79.88 1174 ILE A C 1
ATOM 9407 O O . ILE A 1 1174 ? -66.598 -9.726 6.078 1.00 79.88 1174 ILE A O 1
ATOM 9411 N N . LYS A 1 1175 ? -67.918 -9.633 7.888 1.00 86.19 1175 LYS A N 1
ATOM 9412 C CA . LYS A 1 1175 ? -67.612 -10.982 8.378 1.00 86.19 1175 LYS A CA 1
ATOM 9413 C C . LYS A 1 1175 ? -68.177 -12.047 7.431 1.00 86.19 1175 LYS A C 1
ATOM 9415 O O . LYS A 1 1175 ? -69.385 -12.111 7.226 1.00 86.19 1175 LYS A O 1
ATOM 9420 N N . LEU A 1 1176 ? -67.303 -12.879 6.872 1.00 85.44 1176 LEU A N 1
ATOM 9421 C CA . LEU A 1 1176 ? -67.632 -13.944 5.921 1.00 85.44 1176 LEU A CA 1
ATOM 9422 C C . LEU A 1 1176 ? -67.762 -15.311 6.595 1.00 85.44 1176 LEU A C 1
ATOM 9424 O O . LEU A 1 1176 ? -68.668 -16.071 6.263 1.00 85.44 1176 LEU A O 1
ATOM 9428 N N . ARG A 1 1177 ? -66.856 -15.635 7.524 1.00 86.56 1177 ARG A N 1
ATOM 9429 C CA . ARG A 1 1177 ? -66.850 -16.896 8.282 1.00 86.56 1177 ARG A CA 1
ATOM 9430 C C . ARG A 1 1177 ? -66.378 -16.646 9.709 1.00 86.56 1177 ARG A C 1
ATOM 9432 O O . ARG A 1 1177 ? -65.606 -15.719 9.944 1.00 86.56 1177 ARG A O 1
ATOM 9439 N N . THR A 1 1178 ? -66.842 -17.464 10.649 1.00 90.75 1178 THR A N 1
ATOM 9440 C CA . THR A 1 1178 ? -66.476 -17.355 12.064 1.00 90.75 1178 THR A CA 1
ATOM 9441 C C . THR A 1 1178 ? -65.952 -18.670 12.585 1.00 90.75 1178 THR A C 1
ATOM 9443 O O . THR A 1 1178 ? -66.525 -19.709 12.269 1.00 90.75 1178 THR A O 1
ATOM 9446 N N . GLN A 1 1179 ? -64.896 -18.586 13.396 1.00 88.38 1179 GLN A N 1
ATOM 9447 C CA . GLN A 1 1179 ? -64.267 -19.736 14.041 1.00 88.38 1179 GLN A CA 1
ATOM 9448 C C . GLN A 1 1179 ? -63.974 -20.871 13.044 1.00 88.38 1179 GLN A C 1
ATOM 9450 O O . GLN A 1 1179 ? -64.388 -22.009 13.251 1.00 88.38 1179 GLN A O 1
ATOM 9455 N N . VAL A 1 1180 ? -63.297 -20.548 11.939 1.00 86.12 1180 VAL A N 1
ATOM 9456 C CA . VAL A 1 1180 ? -62.816 -21.539 10.963 1.00 86.12 1180 VAL A CA 1
ATOM 9457 C C . VAL A 1 1180 ? -61.313 -21.706 11.088 1.00 86.12 1180 VAL A C 1
ATOM 9459 O O . VAL A 1 1180 ? -60.614 -20.744 11.397 1.00 86.12 1180 VAL A O 1
ATOM 9462 N N . ARG A 1 1181 ? -60.814 -22.915 10.842 1.00 86.06 1181 ARG A N 1
ATOM 9463 C CA . ARG A 1 1181 ? -59.381 -23.212 10.862 1.00 86.06 1181 ARG A CA 1
ATOM 9464 C C . ARG A 1 1181 ? -58.648 -22.337 9.841 1.00 86.06 1181 ARG A C 1
ATOM 9466 O O . ARG A 1 1181 ? -59.004 -22.337 8.662 1.00 86.06 1181 ARG A O 1
ATOM 9473 N N . ARG A 1 1182 ? -57.657 -21.558 10.284 1.00 82.69 1182 ARG A N 1
ATOM 9474 C CA . ARG A 1 1182 ? -56.848 -20.647 9.452 1.00 82.69 1182 ARG A CA 1
ATOM 9475 C C . ARG A 1 1182 ? -56.253 -21.331 8.206 1.00 82.69 1182 ARG A C 1
ATOM 9477 O O . ARG A 1 1182 ? -56.159 -20.690 7.161 1.00 82.69 1182 ARG A O 1
ATOM 9484 N N . SER A 1 1183 ? -55.923 -22.617 8.277 1.00 80.56 1183 SER A N 1
ATOM 9485 C CA . SER A 1 1183 ? -55.387 -23.434 7.182 1.00 80.56 1183 SER A CA 1
ATOM 9486 C C . SER A 1 1183 ? -56.435 -23.794 6.114 1.00 80.56 1183 SER A C 1
ATOM 9488 O O . SER A 1 1183 ? -56.104 -23.935 4.933 1.00 80.56 1183 SER A O 1
ATOM 9490 N N . GLU A 1 1184 ? -57.717 -23.875 6.483 1.00 77.94 1184 GLU A N 1
ATOM 9491 C CA . GLU A 1 1184 ? -58.831 -24.161 5.565 1.00 77.94 1184 GLU A CA 1
ATOM 9492 C C . GLU A 1 1184 ? -59.255 -22.914 4.772 1.00 77.94 1184 GLU A C 1
ATOM 9494 O O . GLU A 1 1184 ? -59.763 -23.017 3.651 1.00 77.94 1184 GLU A O 1
ATOM 9499 N N . VAL A 1 1185 ? -58.966 -21.720 5.307 1.00 78.56 1185 VAL A N 1
ATOM 9500 C CA . VAL A 1 1185 ? -59.291 -20.425 4.689 1.00 78.56 1185 VAL A CA 1
ATOM 9501 C C . VAL A 1 1185 ? -58.665 -20.284 3.298 1.00 78.56 1185 VAL A C 1
ATOM 9503 O O . VAL A 1 1185 ? -59.326 -19.814 2.372 1.00 78.56 1185 VAL A O 1
ATOM 9506 N N . ILE A 1 1186 ? -57.420 -20.740 3.126 1.00 68.94 1186 ILE A N 1
ATOM 9507 C CA . ILE A 1 1186 ? -56.682 -20.616 1.858 1.00 68.94 1186 ILE A CA 1
ATOM 9508 C C . ILE A 1 1186 ? -57.265 -21.534 0.769 1.00 68.94 1186 ILE A C 1
ATOM 9510 O O . ILE A 1 1186 ? -57.260 -21.186 -0.411 1.00 68.94 1186 ILE A O 1
ATOM 9514 N N . ARG A 1 1187 ? -57.828 -22.690 1.145 1.00 74.81 1187 ARG A N 1
ATOM 9515 C CA . ARG A 1 1187 ? -58.369 -23.675 0.191 1.00 74.81 1187 ARG A CA 1
ATOM 9516 C C . ARG A 1 1187 ? -59.765 -23.294 -0.302 1.00 74.81 1187 ARG A C 1
ATOM 9518 O O . ARG A 1 1187 ? -60.077 -23.433 -1.491 1.00 74.81 1187 ARG A O 1
ATOM 9525 N N . GLU A 1 1188 ? -60.603 -22.797 0.603 1.00 78.12 1188 GLU A N 1
ATOM 9526 C CA . GLU A 1 1188 ? -62.033 -22.616 0.347 1.00 78.12 1188 GLU A CA 1
ATOM 9527 C C . GLU A 1 1188 ? -62.426 -21.220 -0.138 1.00 78.12 1188 GLU A C 1
ATOM 9529 O O . GLU A 1 1188 ? -63.497 -21.065 -0.733 1.00 78.12 1188 GLU A O 1
ATOM 9534 N N . LEU A 1 1189 ? -61.592 -20.199 0.083 1.00 79.38 1189 LEU A N 1
ATOM 9535 C CA . LEU A 1 1189 ? -61.897 -18.852 -0.391 1.00 79.38 1189 LEU A CA 1
ATOM 9536 C C . LEU A 1 1189 ? -61.572 -18.670 -1.887 1.00 79.38 1189 LEU A C 1
ATOM 9538 O O . LEU A 1 1189 ? -60.609 -19.246 -2.406 1.00 79.38 1189 LEU A O 1
ATOM 9542 N N . PRO A 1 1190 ? -62.368 -17.869 -2.618 1.00 82.38 1190 PRO A N 1
ATOM 9543 C CA . PRO A 1 1190 ? -61.990 -17.370 -3.938 1.00 82.38 1190 PRO A CA 1
ATOM 9544 C C . PRO A 1 1190 ? -60.751 -16.470 -3.859 1.00 82.38 1190 PRO A C 1
ATOM 9546 O O . PRO A 1 1190 ? -60.536 -15.821 -2.833 1.00 82.38 1190 PRO A O 1
ATOM 9549 N N . ALA A 1 1191 ? -59.988 -16.376 -4.955 1.00 86.44 1191 ALA A N 1
ATOM 9550 C CA . ALA A 1 1191 ? -58.845 -15.469 -5.046 1.00 86.44 1191 ALA A CA 1
ATOM 9551 C C . ALA A 1 1191 ? -59.253 -14.020 -4.716 1.00 86.44 1191 ALA A C 1
ATOM 9553 O O . ALA A 1 1191 ? -60.293 -13.539 -5.171 1.00 86.44 1191 ALA A O 1
ATOM 9554 N N . GLY A 1 1192 ? -58.456 -13.341 -3.894 1.00 85.94 1192 GLY A N 1
ATOM 9555 C CA . GLY A 1 1192 ? -58.771 -12.018 -3.355 1.00 85.94 1192 GLY A CA 1
ATOM 9556 C C . GLY A 1 1192 ? -58.079 -11.741 -2.020 1.00 85.94 1192 GLY A C 1
ATOM 9557 O O . GLY A 1 1192 ? -57.384 -12.598 -1.484 1.00 85.94 1192 GLY A O 1
ATOM 9558 N N . ILE A 1 1193 ? -58.262 -10.537 -1.470 1.00 85.62 1193 ILE A N 1
ATOM 9559 C CA . ILE A 1 1193 ? -57.648 -10.127 -0.199 1.00 85.62 1193 ILE A CA 1
ATOM 9560 C C . ILE A 1 1193 ? -58.702 -10.068 0.910 1.00 85.62 1193 ILE A C 1
ATOM 9562 O O . ILE A 1 1193 ? -59.721 -9.386 0.778 1.00 85.62 1193 ILE A O 1
ATOM 9566 N N . TYR A 1 1194 ? -58.418 -10.733 2.026 1.00 89.56 1194 TYR A N 1
ATOM 9567 C CA . TYR A 1 1194 ? -59.311 -10.864 3.177 1.00 89.56 1194 TYR A CA 1
ATOM 9568 C C . TYR A 1 1194 ? -58.595 -10.468 4.467 1.00 89.56 1194 TYR A C 1
ATOM 9570 O O . TYR A 1 1194 ? -57.369 -10.418 4.513 1.00 89.56 1194 TYR A O 1
ATOM 9578 N N . ILE A 1 1195 ? -59.357 -10.194 5.524 1.00 85.31 1195 ILE A N 1
ATOM 9579 C CA . ILE A 1 1195 ? -58.824 -10.081 6.883 1.00 85.31 1195 ILE A CA 1
ATOM 9580 C C . ILE A 1 1195 ? -59.123 -11.397 7.597 1.00 85.31 1195 ILE A C 1
ATOM 9582 O O . ILE A 1 1195 ? -60.276 -11.692 7.897 1.00 85.31 1195 ILE A O 1
ATOM 9586 N N . VAL A 1 1196 ? -58.097 -12.198 7.850 1.00 85.94 1196 VAL A N 1
ATOM 9587 C CA . VAL A 1 1196 ? -58.181 -13.531 8.450 1.00 85.94 1196 VAL A CA 1
ATOM 9588 C C . VAL A 1 1196 ? -57.531 -13.457 9.822 1.00 85.94 1196 VAL A C 1
ATOM 9590 O O . VAL A 1 1196 ? -56.347 -13.161 9.929 1.00 85.94 1196 VAL A O 1
ATOM 9593 N N . GLY A 1 1197 ? -58.303 -13.655 10.891 1.00 82.88 1197 GLY A N 1
ATOM 9594 C CA . GLY A 1 1197 ? -57.748 -13.620 12.249 1.00 82.88 1197 GLY A CA 1
ATOM 9595 C C . GLY A 1 1197 ? -57.149 -12.267 12.645 1.00 82.88 1197 GLY A C 1
ATOM 9596 O O . GLY A 1 1197 ? -56.254 -12.235 13.476 1.00 82.88 1197 GLY A O 1
ATOM 9597 N N . ARG A 1 1198 ? -57.673 -11.164 12.082 1.00 81.12 1198 ARG A N 1
ATOM 9598 C CA . ARG A 1 1198 ? -57.191 -9.766 12.220 1.00 81.12 1198 ARG A CA 1
ATOM 9599 C C . ARG A 1 1198 ? -55.967 -9.391 11.374 1.00 81.12 1198 ARG A C 1
ATOM 9601 O O . ARG A 1 1198 ? -55.534 -8.248 11.449 1.00 81.12 1198 ARG A O 1
ATOM 9608 N N . GLU A 1 1199 ? -55.487 -10.276 10.506 1.00 73.25 1199 GLU A N 1
ATOM 9609 C CA . GLU A 1 1199 ? -54.378 -9.997 9.586 1.00 73.25 1199 GLU A CA 1
ATOM 9610 C C . GLU A 1 1199 ? -54.849 -9.972 8.131 1.00 73.25 1199 GLU A C 1
ATOM 9612 O O . GLU A 1 1199 ? -55.757 -10.708 7.746 1.00 73.25 1199 GLU A O 1
ATOM 9617 N N . LYS A 1 1200 ? -54.247 -9.116 7.300 1.00 82.06 1200 LYS A N 1
ATOM 9618 C CA . LYS A 1 1200 ? -54.576 -9.016 5.872 1.00 82.06 1200 LYS A CA 1
ATOM 9619 C C . LYS A 1 1200 ? -53.866 -10.137 5.109 1.00 82.06 1200 LYS A C 1
ATOM 9621 O O . LYS A 1 1200 ? -52.645 -10.164 5.055 1.00 82.06 1200 LYS A O 1
ATOM 9626 N N . VAL A 1 1201 ? -54.631 -11.029 4.487 1.00 81.38 1201 VAL A N 1
ATOM 9627 C CA . VAL A 1 1201 ? -54.126 -12.204 3.766 1.00 81.38 1201 VAL A CA 1
ATOM 9628 C C . VAL A 1 1201 ? -54.606 -12.160 2.317 1.00 81.38 1201 VAL A C 1
ATOM 9630 O O . VAL A 1 1201 ? -55.800 -11.997 2.057 1.00 81.38 1201 VAL A O 1
ATOM 9633 N N . ALA A 1 1202 ? -53.677 -12.295 1.370 1.00 83.12 1202 ALA A N 1
ATOM 9634 C CA . ALA A 1 1202 ? -53.978 -12.412 -0.053 1.00 83.12 1202 ALA A CA 1
ATOM 9635 C C . ALA A 1 1202 ? -54.089 -13.892 -0.445 1.00 83.12 1202 ALA A C 1
ATOM 9637 O O . ALA A 1 1202 ? -53.139 -14.653 -0.293 1.00 83.12 1202 ALA A O 1
ATOM 9638 N N . ILE A 1 1203 ? -55.251 -14.294 -0.954 1.00 84.00 1203 ILE A N 1
ATOM 9639 C CA . ILE A 1 1203 ? -55.470 -15.609 -1.553 1.00 84.00 1203 ILE A CA 1
ATOM 9640 C C . ILE A 1 1203 ? -55.205 -15.480 -3.049 1.00 84.00 1203 ILE A C 1
ATOM 9642 O O . ILE A 1 1203 ? -55.978 -14.851 -3.775 1.00 84.00 1203 ILE A O 1
ATOM 9646 N N . LEU A 1 1204 ? -54.098 -16.063 -3.491 1.00 72.56 1204 LEU A N 1
ATOM 9647 C CA . LEU A 1 1204 ? -53.698 -16.179 -4.889 1.00 72.56 1204 LEU A CA 1
ATOM 9648 C C . LEU A 1 1204 ? -53.978 -17.639 -5.275 1.00 72.56 1204 LEU A C 1
ATOM 9650 O O . LEU A 1 1204 ? -53.416 -18.533 -4.647 1.00 72.56 1204 LEU A O 1
ATOM 9654 N N . LYS A 1 1205 ? -54.917 -17.898 -6.191 1.00 61.34 1205 LYS A N 1
ATOM 9655 C CA . LYS A 1 1205 ? -55.172 -19.260 -6.692 1.00 61.34 1205 LYS A CA 1
ATOM 9656 C C . LYS A 1 1205 ? -54.455 -19.489 -8.003 1.00 61.34 1205 LYS A C 1
ATOM 9658 O O . LYS A 1 1205 ? -54.488 -18.548 -8.828 1.00 61.34 1205 LYS A O 1
#

Foldseek 3Di:
DVVVVVVVVVVVVVVVVVPPPPAAALDPQFHQAFWWWDWLATAHPLRFGAFFEAEEDEQDCCLLVHNPQHDDPPLVSSLVSLLVLSVLLSVLPFLGQAYEYELECVQQFDPPDDDPFLQGCVRGHVVSSVVCCVRHVLSNCVSCVSNNYQYEYEYYGAHDQEEEAPDPVLVVLLVNLLVQLQDPSRAVPRRYAYESHFFAAWYQFPVRDTHAPDLRRVVRLLSSVLSSVVSSVVSVRPGAYARAGYRRSQADQSCLVPPRDDTRYAHEHEDAALAQQADADPDDDHDNDGFLPSNLNSCVRGPLSRSNTHAYEHEHYWEADVVQVQHPHHWWLDDHRDHTRNNSVVVSQVVSVRYHYYHHGRSNVSSVAHLDADDVPDDDHLRRDNGGPNNVSSVVSVVCSQPNGHFHDFPFFDFQDPVPLKGFPPLFQFAFPQWAWEDDPQKIKIFGADFLWPLARWIWIDRFVRFIETQFSQRRDDAPDCQLQLHPVHHRFLWHWDRWEWDDDDQKIWIWTATPPQAIKIWMDSDSSDHIDIDHEPHHFALWAWDDDPNWIWIWGDWQFIWIFTADPSRYGDPPRIDGADGDDPDGQWHNWHWDDDPQKIKTWTKRDQVQIFTKMWIDSDPSDNIDIDGAAREQSFYHYYWYAAPVGWIKTWTWHAQWQRHITTAIWGWDADPNDTHTHPPRYGDRMDRTDPNVDDDDHHGYDDKDQLQDQDDDNQKIWNGNAQPQAWGCAVDHRWIKGFAPEADDDDNSGHP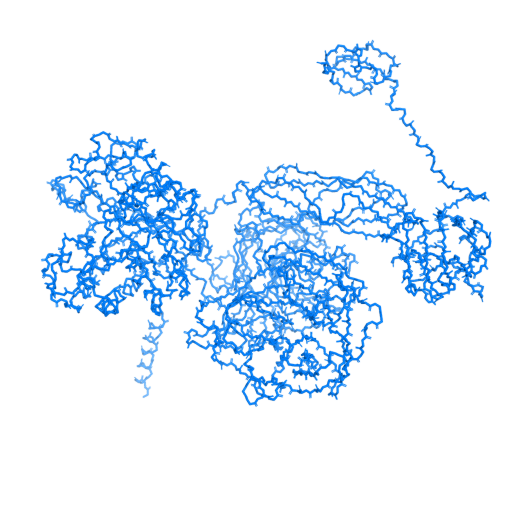WIWGRQGAGPVALAWQKKKWKKFQQFDDAQKWWFKKFDDAWIKTWTWGQHPNFTWTKIWIDGDPDPDDIDMDTHDTDPDRIKMKMWTQHSVQQKIWIWIDPPLPDTDTDDDIDNRGQDSSNNHRTIMITDMHGNPDTDTMMIIRMIDRRPRDDPVSRDPPPSPGDDPQQQAFDEKDKPDDLEAEDEAQDKDAIFIWTATNVGDIDGCQSVKDKDKPCCCQWPDHSRIIHGHDFDKIKIKIWHATSVGDIYIDIGIYGYDNFQLDQVFKALPPDADWDADSVQRKTFHAAQGWIGGFNQFFAALVVFQKKKWFWDDACQPWQKWKWWAQDNDPPDFIQIGTCGRNRMDIDGLVQTDRPPDPHRRHNGRIGDITMTTSGDDIIGTPTIDTHNDPVPDDPPDPPPPCPPPWWQWFKAAPVRHTDDGGDTLVVCLVPDDAAWIQTRNRIDGRDD

Organism: NCBI:txid246787

InterPro domains:
  IPR001547 Glycoside hydrolase, family 5 [PF00150] (46-287)
  IPR006710 Glycoside hydrolase, family 43 [PF04616] (423-678)
  IPR013320 Concanavalin A-like lectin/glucanase domain superfamily [SSF49899] (705-904)
  IPR017853 Glycoside hydrolase superfamily [SSF51445] (11-340)
  IPR023296 Glycosyl hydrolase, five-bladed beta-propeller domain superfamily [G3DSA:2.115.10.20] (417-697)
  IPR023296 Glycosyl hydrolase, five-bladed beta-propeller domain superfamily [SSF75005] (423-693)
  IPR041542 Beta-xylosidase, C-terminal Concanavalin A-like domain [PF17851] (708-902)
  IPR051795 Glycosyl Hydrolase Family 43 [PTHR42812] (417-904)

Nearest PDB structures (foldseek):
  6mly-assembly3_C  TM=8.511E-01  e=1.470E-52  Bacteroides eggerthii
  3zxk-assembly2_B  TM=9.183E-01  e=2.772E-43  Mycothermus thermophilus
  3zxl-assembly2_B  TM=9.195E-01  e=3.226E-43  Mycothermus thermophilus
  3zxj-assembly2_B  TM=9.076E-01  e=1.512E-43  Mycothermus thermophilus
  5joz-assembly2_B  TM=8.785E-01  e=6.338E-37  Bacteroides ovatus

Secondary structure (DSSP, 8-state):
-HHHHHHHHHHHHHHHTTSS-----SSTT---PPPEEETTEEE-TT--B---EEEEEE-STTTTTTTTS--TT-HHHHHHHHHHHHHHHHHTT----EEEEE--HHHHBPTT---SSTT-GGGB-HHHHHHHIIIIIHHHHHHHHHTT-EEEEE-SS---SEE-TTSHHHHHHHHHHHHHHH-TTTTT-TTEEEE--S---EEE-TTS-EESSSHHHHHHHHHHHHHHHHHHHTTT--S-EEEE-HHHHTB-GGGGTSPPPSSSEEEEEE--TTGGG----SSSSS-SS--HHHHHHHHHHHTHHHHTTS-EEEEE---B-GGG--SSSB-----TTSS-HHHHHHHHHHHHS-EEEEE---HHHHTT--S-PPPTTPPP-TTT-TTSTHHHHHHHHHHHTTSSPPPPPPS-----B-SSSEEES-SSSS---S-EEEEETTEEEEE---BTEESBS-EEEESSSSSEEEEE--BS-S---HHHHT-TT---TT-SB-S-EEEEETTEEEEEEEETTTEEEEEEESSTTS--EEEE-SS--TT-EEEEETTEEEEEE-SSEEEEEEE-TTSPBPTT--EEEEE-SS-S-EEEEEEEEETTEEEEEEEE-SSS-EEEEEEESSTT-PPEEEEEE-STTEEEEEEEE-TTS-EEEEEEEE-GGG-EEEEEEEEEEETTEEEESBTTB--SEEEPP--SS----------B-S-SSS--TTEEEESS--GGGEESTTTTTSEEEE---B-SSGGG-S--EEEEPPPBTTBSS-EEEEEEEE-TT--TTEEEEEEEESSSEEEEEEEEETTEEEEEEEEE-SSS-PPPEEEEEEEP-SSEEEEEEEEETTTTEEEEEEESSSS-PEE-SPPEE----TTT-SPPEEEEEEEESS-S--EEEEEEEE-SSS--HHHHS-TT-----HHHH-EEEEEESS-SEEEEETT-EEE--EEEEETTS-EEE-TTTSEEEES-TTTEEEETTEEEE-SSEEEEEEEEEE-TTS-EEEEEEEEEEESS---TTT-EEEEES--EEETTTTEEE--TT-EEEEEEEEEE--TT-SEEEEEESS--TTTT-EEEEESSS-TTSPPEEEE-TT-SEEEEETTS-B-TTSSPBP-TTSEEEEEEE-SSSSEEEEEEEEEE--TT-------------SS-EEEEEETTS-EEEEEEEHHHHHHHSPSEEEEETTEEEEE--

Sequence (1205 aa):
MKNITNVFYEFLIALCCLMSSSALWAWEDMSMPRLHVEGRYLVDPHGNKVNLHGFAQTYSPWFNEMGQKWDNYDVEKCLKYNQGLIDDIMAAGWKMNFLRLHMDPYWSNSPGIHVEGENDISAFDFNRFKNYLDRVFIPMAEYAVSKGLYVVMRPPGVCPEKIAVGDEYNQYLIKVWTHVAQHPKLKNHPNIMFELANEPINILGPDGTYGAGSQGHFDKLKEYFQSVVDAMRAQGCGNILWIPGLGYQGLYKGFAVNPIEGDNIGYAVHLYPGWMGSDGENGDGGSSTGGYEPFQKGWDDSVAPVASFAPIMITEMDWAPSKYNASWGKAHTGTFGGPGFGANMKHIVDNSGNVSWLIFTGADLLAKFKDTPPAEGEAYTFLTDPEACPWPTYHWYQEYAKENYPRPDFTYQSHSDNGDGTYTNPVIFGDFPDPDVIRVGDVYYMVSTTMYIFPGATILKSYDLVNWEYCCNPLERIEASDGYNLENGQNRYSRGQWATALQYHNGKFYLLFTTLDEGGYLLTTTDIEGEWEKKKLNDGFYDCGLLFDNDKIYVVYGINQLRIAELDEDFNKIPGSDKDVVKWSFREGLEGSRLYKIGEYYYIYSTYGGWPAFQTVFRSKDIYGPYEEKKLIDDDNIHQGALVETQTGEWWTMLFYDKGAYGRFPNLQPVKWVDGWPEIGENGKGVTTYRKPDVGREYPIKSLPTNDNFRHYKLGLQWGWNHNADRSKWSLTEHAGYLRLYTANVTDSLHKAKNTLTQRILGYPQDLEHSYGTVRMEIGEMQEGDVAGLAVFQDPYAFIGVKVIDGQKRLVYTTAPVVSSAAKSEQIGEVVTEQVIYLRAIANYNTSRASFYYSLDNKTYTKFGDDLNMKYDLTVFTGNKFAIFNYATVQTGGYVDVDWFSTEPEFDEAFYFDDSFEGYSEESLTLTELTINGKEELTLLTGSSSTITVKGIYADGHTEDITMAADYENQNPDVIRVTNGRIMALQDGESDIIISYKGPLGDRQSLKIHVTSSTFPLTAELFNPNIWETGSFDENTHTLVTGQYGFGGWWYDNGIDLSEYKYVVAKIGNDNSNNGASFRLFDENSYWSGAAEYEVRNSKQVVVDLNNMYKSNSKVKLDPSHIYGVGFWSFGGSPIIIDKVYLTNSDDYEDPTGIEDVTVDKDPLVDVYTITGIKLRTQVRRSEVIRELPAGIYIVGREKVAILK